Protein 4AY9 (pdb70)

Foldseek 3Di:
DPWFAWWWDFDPPQQDVVRTAIFTDTDDDKDKDFDDVVVQVVDPDDDRMDIGAWHKHAPDWDWDAGDPGDTDTRGDTIDTHDDDPPDD/DDKDKDKDKAWAEDPVQLGTDIDIAIFIDDDDDADDDPDPDVVDDDDFWDKGAPDKDKDKDWACHDVPDHIDIDIDIGGDHIDTGDDDPVPDDDDDDDCDRHDYPRD/DPDWFAFWWDFDPPQQDVVRTAIFTDTDDDKDKDFDDVVVQVVDPDDDGMDIGAWHKHAPDWDWDADDDGDTDTRGDTIDTHDDDPPDD/DFKDKDKDKAWAEDPVQLGTDIDIAIFIDDDDDADDDPDDDVVDDDDFWDKGAPDKDKDKDWACHDVPDHIDMDIDIGGDHIDTGDDDPVPDDDDDDDCDRHDYPRD/DDKFAFWWDFDPPQQDVVRTAIFTDIDWDKDKDFDDVVVQVVDPDDDGMDIGAWHKHAPDWDWDADDDGDTDTRGDTIDTHDDDPPDD/DDKDKDKDKAWAEDPVQLGIDIDIAIFIDDDDDADDDPDPDVVDDDDFWDKGAPDKDKDKDWACHDVPDHIDMDIDIGGDHIDTGDDDPVPDDDDDDDCDRHDYPRD/DDDDAWDDDPLETEHEAAVPQAQDPPRDLQRQEYAYYHYQYQEHDACNNARNQNYAEYHYEQHANHAEYDANPPDNHQRYQYYEAYAHANHADYPLRRAAAHQRHAEHYHANYQHQADHQQQHHAYADEHEYAHAHHANDAEQDACRCANNYPDAYEEHNDHYQHQYYDANSQANHAYQEYAHDHNANHAEDPLRNQPNYADHQYYEHANYQHQEDHQDNQCNHAEYEHDNNPNPDDYDQCVSNQNHQEYEHHDQVVVVSQVPDWDDDDFDDPPQVPVVPDDTPGRHDITRHYPPHQPPPGHDPDD/DDDDAWGDDPLATEHEAAVPQAQDPPRDLLRAEYAYYHYQHQEHDACNNARNQNYAEYHYEQHANHAEYDANPPDNHQRYQYYHAYHHANHADYDLRRAAAHQRHAEYAHEQYQHQADHQQQHHAYADEHEYHYALHANDAEQDACRCANNYPDAYEEENDHYCHQYYDANSQANHEYQYYAHDHNANHAEDDLRNQPNYADPQEYHHANYQHQEDHQDNQCNHQEYEHDNNPNPDDYDQCVSNVRHQEYEHHDQLVVQSQLPDDHDDPPDDDDPPPCVDDDGDPPPDDGRHYPPHPPPDDDHPHD/DDDDAWGDDPLATEHEAAVPAAQDPPRDLLRAEYAYYHYQYQEHDACNNARNQNYAEYHYEQHANHAEYDANPPDNHQRYQYYHAYAHANHADYDLRRAAAHQRHAEYAHANYQHQEDHQQQHHAYADEHEYAYAHHANDAEQDACRCANNYPDAYEEHNDHYQHQYYDANSQANHEYQEYAHDHNANHAEDPLRNQPNYADPQYYHHANYQHQEDHQDNQCNHQEYEYDNNPNPDDYDQCVSNVRHQEYEHHDQLVVVSQVPDLDDDDPPDFADDDPVDDDDDGPPDGTRHYPPHCPPPDHNNDD

Nearest PDB structures (foldseek):
  4ay9-assembly3_X  TM=1.003E+00  e=2.816E-51  Homo sapiens
  4mqw-assembly1_X  TM=9.784E-01  e=7.085E-40  Homo sapiens
  4mqw-assembly2_Y  TM=9.881E-01  e=4.574E-39  Homo sapiens
  4mqw-assembly3_Z  TM=9.833E-01  e=6.228E-38  Homo sapiens
  8i2g-assembly1_R  TM=9.688E-01  e=1.527E-35  Homo sapiens

Sequence (1504 aa):
QDCPECTLQENPLFSQPGAPILQCMGCCFSRAYPTPLRSKKTMLVQKNVTSESTCCVAKSYNRVTVMGGFKVENHTACHCSTCYYHKSNSCELTNITIAIEKEECRFCISINTTWCAGYCYTRDLVYKDPARPKIQKTCTFKELVYETVRVPGCAHHADSLYTYPVATQCHCGKCDSDSTDCTVRGLGPSYCSFGVQDCPECTLQENPLFSQPGAPILQCMGCCFSRAYPTPLRSKKTMLVQKNVTSESTCCVAKSYNRVTVMGGFKVENHTACHCSTCYYHKSNSCELTNITIAIEKEECRFCISINTTWCAGYCYTRDLVYKDPARPKIQKTCTFKELVYETVRVPGCAHHADSLYTYPVATQCHCGKCDSDSTDCTVRGLGPSYCSFGQDCPECTLQENPLFSQPGAPILQCMGCCFSRAYPTPLRSKKTMLVQKNVTSESTCCVAKSYNRVTVMGGFKVENHTACHCSTCYYHKSNSCELTNITIAIEKEECRFCISINTTWCAGYCYTRDLVYKDPARPKIQKTCTFKELVYETVRVPGCAHHADSLYTYPVATQCHCGKCDSDSTDCTVRGLGPSYCSFGCHHRICHCSNRVFLCQESKVTEIPSDLPRNAIELRFVLTKLRVIQKGAFSGFGDLEKIEISQNDVLEVIEADVFSNLPKLHEIRIEKANNLLYINPEAFQNLPNLQYLLISNTGIKHLPDVHKIHSLQKVLLDIQDNINIHTIERNSFVGLSFESVILWLNKNGIQEIHNSAFNGTQLDELNLSDNNNLEELPNDVFHGASGPVILDISRTRIHSLPSYGLENLKKLRARSTYNLKKLPTLEKLVALMEASLTYPSHCCAFANWRRQISELHPICNKSTEFDDLCNEVVDVTCSPKPDAFNPCEDICHHRICHCSNRVFLCQESKVTEIPSDLPRNAIELRFVLTKLRVIQKGAFSGFGDLEKIEISQNDVLEVIEADVFSNLPKLHEIRIEKANNLLYINPEAFQNLPNLQYLLISNTGIKHLPDVHKIHSLQKVLLDIQDNINIHTIERNSFVGLSFESVILWLNKNGIQEIHNSAFNGTQLDELNLSDNNNLEELPNDVFHGASGPVILDISRTRIHSLPSYGLENLKKLRARSTYNLKKLPTLEKLVALMEASLTYPSHCCAFANWRRQISELHPICNKSTEFDDLCNEVVDVTCSPKPDAFNPCEDICHHRICHCSNRVFLCQESKVTEIPSDLPRNAIELRFVLTKLRVIQKGAFSGFGDLEKIEISQNDVLEVIEADVFSNLPKLHEIRIEKANNLLYINPEAFQNLPNLQYLLISNTGIKHLPDVHKIHSLQKVLLDIQDNINIHTIERNSFVGLSFESVILWLNKNGIQEIHNSAFNGTQLDELNLSDNNNLEELPNDVFHGASGPVILDISRTRIHSLPSYGLENLKKLRARSTYNLKKLPTLEKLVALMEASLTYPSHCCAFANWRRQISELHPICNKSTEFDDLCNEVVDVTCSPKPDAFNPCEDI

InterPro domains:
  IPR000476 Glycoprotein hormone alpha chain [PF00236] (28-115)
  IPR000476 Glycoprotein hormone alpha chain [PR00274] (30-44)
  IPR000476 Glycoprotein hormone alpha chain [PR00274] (50-69)
  IPR000476 Glycoprotein hormone alpha chain [PR00274] (70-87)
  IPR000476 Glycoprotein hormone alpha chain [PR00274] (99-115)
  IPR000476 Glycoprotein hormone alpha chain [PS00779] (52-64)
  IPR000476 Glycoprotein hormone alpha chain [PS00780] (102-115)
  IPR000476 Glycoprotein hormone alpha chain [PS50277] (31-116)
  IPR000476 Glycoprotein hormone alpha chain [PTHR11509] (1-116)
  IPR000476 Glycoprotein hormone alpha chain [SM00067] (30-116)
  IPR029034 Cystine-knot cytokine [G3DSA:2.10.90.10] (25-116)
  IPR029034 Cystine-knot cytokine [SSF57501] (30-113)

B-factor: mean 66.13, std 29.58, range [9.87, 187.33]

CATH classification: 2.10.90.10

Secondary structure (DSSP, 8-state):
---PBSEEEE-TTT-BTTB--EEEEEEEEEEEEEPPHHHHTT-SS--SEEEE--EEEEEEEEEEEETTTEEEEEEEEEEEE--SS-B-/--EEEEEEEEEEEEGGGTEEEEEEEEEEEEEEEEE--SS--TT------EEEEEEEEEEEEEE---TTS--EEEEEEEEEEEEEE-B-TTTEEEES--S-TT--TT-/----PBSEEEE-TTT-BTTB--EEEEEEEEEEEEEPPHHHHTT-SS--SEEEE--EEEEEEEEEEEETTTEEEEEEEEEEEE--SS-B-/---EEEEEEEEEEEGGGTEEEEEEEEEEEEEEEEE--SS--TTS-----EEEEEEEEEEEEEE---TTS--EEEEEEEEEEEEEE-B-TTTEEEES--S-TT--TT-/---PBSEEEE-SSS-BTTB--EEEEEEEEEEEEEPPHHHHTT-SS--SEEEE--EEEEEEEEEEEETTTEEEEEEEEEEEE--SS-B-/-EEEEEEEEEEEEETTTTEEEEEEEEEEEEEEEEE--SS--TT------EEEEEEEEEEEEEE---TTS--EEEEEEEEEEEEEE-B-TTTEEEES--S-TT--TT-/---SSSEEETTEEEEESTT--S--TT--TT-SEEEEES---SEE-TTSSTT-TT--EEEEE--TT--EE-TTSB-S-TT--EEEEEEETT--EE-TTSB---TT--EEEEEEE--SSPPP-TT--BSS-EEEEEES-TT--EE-TTSSTTSBSS-EEEE--SS---EE-TTSSTTEEEEEEE-TT-TT-----TTTTTTEE--SEEE-TTS------SSS-TT--EEE-TT-TT------TTT--S--EEE-S-HHHHHHHHHS-------TTTTT--------S----SPEEES-S-SS------/---SSSEEETTEEEEESTT--S--TT--TT-SEEEEES---SEE-TTTTTT-TT--EEEEE--TT--EE-TTSB-S-TT--EEEEEEETT--EE-TTSB---TT--EEEEEEE--SS----TT--BSS-EEEEEES-TT--EE-TTSSTTSBSS-EEEE--SS---EE-TTTTTTEEEEEEE-TT-TT-----TTTTTTEE--SEEE-TTS------SSS-TT--EEE-TT-TT------TTT--S--EEE-S-HHHHHHHHH-----S---S-----------S----S-EEES---SS--SS--/---SSSEEETTEEEEESSS--S--TT--TT-SEEEEES---SEE-TTTTTT-TT--EEEEE--TT--EE-TTSB-S-TT--EEEEEEETT--EE-TTSB---TT--EEEEEEE--SSPPP-TT--BSS-EEEEEES-TT--EE-TTSSTTSBSS-EEEE--SS---EE-TTSSTTEEEEEEE-TT-TT-----TTTTTTEE--SEEE-TTS------SSS-TT--EEE-TT-TT------TTT--S--EEE-S-HHHHHHHHH----SS-S-------------S----SPEEES-TTSS--S---

Radius of gyration: 36.09 Å; Cα contacts (8 Å, |Δi|>4): 4273; chains: 9; bounding box: 82×98×107 Å

Structure (mmCIF, N/CA/C/O backbone):
data_4AY9
#
_entry.id   4AY9
#
_cell.length_a   70.716
_cell.length_b   95.478
_cell.length_c   95.675
_cell.angle_alpha   60.30
_cell.angle_beta   80.02
_cell.angle_gamma   75.35
#
_symmetry.space_group_name_H-M   'P 1'
#
loop_
_entity.id
_entity.type
_entity.pdbx_description
1 polymer 'GLYCOPROTEIN HORMONES, ALPHA POLYPEPTIDE'
2 polymer 'FOLLITROPIN SUBUNIT BETA'
3 polymer 'FOLLICLE-STIMULATING HORMONE RECEPTOR'
4 non-polymer 2-acetamido-2-deoxy-beta-D-glucopyranose
5 water water
#
loop_
_atom_site.group_PDB
_atom_site.id
_atom_site.type_symbol
_atom_site.label_atom_id
_atom_site.label_alt_id
_atom_site.label_comp_id
_atom_site.label_asym_id
_atom_site.label_entity_id
_atom_site.label_seq_id
_atom_site.pdbx_PDB_ins_code
_atom_site.Cartn_x
_atom_site.Cartn_y
_atom_site.Cartn_z
_atom_site.occupancy
_atom_site.B_iso_or_equiv
_atom_site.auth_seq_id
_atom_site.auth_comp_id
_atom_site.auth_asym_id
_atom_site.auth_atom_id
_atom_site.pdbx_PDB_model_num
ATOM 1 N N . GLN A 1 5 ? 9.081 -3.163 17.700 1.00 99.41 5 GLN A N 1
ATOM 2 C CA . GLN A 1 5 ? 10.557 -3.181 17.911 1.00 98.90 5 GLN A CA 1
ATOM 3 C C . GLN A 1 5 ? 11.215 -3.951 16.771 1.00 96.66 5 GLN A C 1
ATOM 4 O O . GLN A 1 5 ? 12.229 -3.520 16.220 1.00 96.66 5 GLN A O 1
ATOM 10 N N . ASP A 1 6 ? 10.631 -5.091 16.422 1.00 93.50 6 ASP A N 1
ATOM 11 C CA . ASP A 1 6 ? 10.919 -5.724 15.151 1.00 90.65 6 ASP A CA 1
ATOM 12 C C . ASP A 1 6 ? 10.469 -4.726 14.089 1.00 86.79 6 ASP A C 1
ATOM 13 O O . ASP A 1 6 ? 9.279 -4.422 13.994 1.00 86.75 6 ASP A O 1
ATOM 18 N N . CYS A 1 7 ? 11.403 -4.195 13.305 1.00 81.67 7 CYS A N 1
ATOM 19 C CA . CYS A 1 7 ? 11.045 -3.282 12.219 1.00 77.10 7 CYS A CA 1
ATOM 20 C C . CYS A 1 7 ? 11.152 -4.041 10.902 1.00 74.36 7 CYS A C 1
ATOM 21 O O . CYS A 1 7 ? 12.241 -4.182 10.349 1.00 74.07 7 CYS A O 1
ATOM 24 N N . PRO A 1 8 ? 10.012 -4.521 10.388 1.00 70.72 8 PRO A N 1
ATOM 25 C CA . PRO A 1 8 ? 10.004 -5.411 9.228 1.00 68.48 8 PRO A CA 1
ATOM 26 C C . PRO A 1 8 ? 10.742 -4.797 8.050 1.00 66.14 8 PRO A C 1
ATOM 27 O O . PRO A 1 8 ? 10.642 -3.597 7.824 1.00 65.90 8 PRO A O 1
ATOM 31 N N . GLU A 1 9 ? 11.476 -5.611 7.303 1.00 63.46 9 GLU A N 1
ATOM 32 C CA . GLU A 1 9 ? 12.218 -5.102 6.166 1.00 61.50 9 GLU A CA 1
ATOM 33 C C . GLU A 1 9 ? 11.277 -4.552 5.103 1.00 59.24 9 GLU A C 1
ATOM 34 O O . GLU A 1 9 ? 10.135 -4.982 4.973 1.00 58.99 9 GLU A O 1
ATOM 40 N N . CYS A 1 10 ? 11.780 -3.578 4.357 1.00 56.72 10 CYS A N 1
ATOM 41 C CA . CYS A 1 10 ? 11.055 -2.965 3.257 1.00 54.55 10 CYS A CA 1
ATOM 42 C C . CYS A 1 10 ? 10.689 -4.049 2.252 1.00 53.74 10 CYS A C 1
ATOM 43 O O . CYS A 1 10 ? 11.560 -4.793 1.791 1.00 53.33 10 CYS A O 1
ATOM 46 N N . THR A 1 11 ? 9.404 -4.144 1.919 1.00 52.68 11 THR A N 1
ATOM 47 C CA . THR A 1 11 ? 8.928 -5.243 1.092 1.00 52.14 11 THR A CA 1
ATOM 48 C C . THR A 1 11 ? 7.523 -4.987 0.540 1.00 51.57 11 THR A C 1
ATOM 49 O O . THR A 1 11 ? 6.804 -4.113 1.025 1.00 51.37 11 THR A O 1
ATOM 53 N N . LEU A 1 12 ? 7.149 -5.758 -0.478 1.00 50.98 12 LEU A N 1
ATOM 54 C CA . LEU A 1 12 ? 5.871 -5.592 -1.164 1.00 50.72 12 LEU A CA 1
ATOM 55 C C . LEU A 1 12 ? 4.705 -6.018 -0.293 1.00 51.58 12 LEU A C 1
ATOM 56 O O . LEU A 1 12 ? 4.778 -7.037 0.382 1.00 51.64 12 LEU A O 1
ATOM 61 N N . GLN A 1 13 ? 3.618 -5.257 -0.316 1.00 52.85 13 GLN A N 1
ATOM 62 C CA . GLN A 1 13 ? 2.441 -5.653 0.436 1.00 54.35 13 GLN A CA 1
ATOM 63 C C . GLN A 1 13 ? 1.162 -5.092 -0.143 1.00 56.19 13 GLN A C 1
ATOM 64 O O . GLN A 1 13 ? 1.159 -4.493 -1.214 1.00 56.17 13 GLN A O 1
ATOM 70 N N . GLU A 1 14 ? 0.069 -5.293 0.578 1.00 58.81 14 GLU A N 1
ATOM 71 C CA . GLU A 1 14 ? -1.247 -5.170 -0.020 1.00 61.03 14 GLU A CA 1
ATOM 72 C C . GLU A 1 14 ? -1.963 -3.908 0.425 1.00 62.56 14 GLU A C 1
ATOM 73 O O . GLU A 1 14 ? -2.269 -3.732 1.603 1.00 62.72 14 GLU A O 1
ATOM 79 N N . ASN A 1 15 ? -2.234 -3.035 -0.537 1.00 64.50 15 ASN A N 1
ATOM 80 C CA . ASN A 1 15 ? -2.867 -1.754 -0.258 1.00 66.02 15 ASN A CA 1
ATOM 81 C C . ASN A 1 15 ? -4.325 -1.930 0.152 1.00 67.51 15 ASN A C 1
ATOM 82 O O . ASN A 1 15 ? -5.148 -2.381 -0.641 1.00 67.58 15 ASN A O 1
ATOM 87 N N . PRO A 1 16 ? -4.651 -1.567 1.399 1.00 69.41 16 PRO A N 1
ATOM 88 C CA . PRO A 1 16 ? -6.003 -1.797 1.899 1.00 70.47 16 PRO A CA 1
ATOM 89 C C . PRO A 1 16 ? -7.074 -1.105 1.061 1.00 71.38 16 PRO A C 1
ATOM 90 O O . PRO A 1 16 ? -8.082 -1.724 0.729 1.00 71.58 16 PRO A O 1
ATOM 94 N N . LEU A 1 17 ? -6.872 0.157 0.707 1.00 72.34 17 LEU A N 1
ATOM 95 C CA . LEU A 1 17 ? -7.824 0.813 -0.175 1.00 73.05 17 LEU A CA 1
ATOM 96 C C . LEU A 1 17 ? -7.881 0.073 -1.500 1.00 73.37 17 LEU A C 1
ATOM 97 O O . LEU A 1 17 ? -8.366 -1.062 -1.589 1.00 73.70 17 LEU A O 1
ATOM 102 N N . PHE A 1 18 ? -7.349 0.735 -2.515 1.00 73.66 18 PHE A N 1
ATOM 103 C CA . PHE A 1 18 ? -7.364 0.296 -3.906 1.00 73.96 18 PHE A CA 1
ATOM 104 C C . PHE A 1 18 ? -7.419 -1.202 -4.234 1.00 74.87 18 PHE A C 1
ATOM 105 O O . PHE A 1 18 ? -7.616 -1.567 -5.391 1.00 74.83 18 PHE A O 1
ATOM 113 N N . SER A 1 19 ? -7.247 -2.066 -3.242 1.00 76.14 19 SER A N 1
ATOM 114 C CA . SER A 1 19 ? -7.238 -3.508 -3.491 1.00 77.16 19 SER A CA 1
ATOM 115 C C . SER A 1 19 ? -8.637 -4.110 -3.595 1.00 78.35 19 SER A C 1
ATOM 116 O O . SER A 1 19 ? -9.548 -3.729 -2.860 1.00 78.45 19 SER A O 1
ATOM 119 N N . GLN A 1 20 ? -8.795 -5.047 -4.526 1.00 79.74 20 GLN A N 1
ATOM 120 C CA . GLN A 1 20 ? -10.000 -5.861 -4.619 1.00 80.82 20 GLN A CA 1
ATOM 121 C C . GLN A 1 20 ? -9.597 -7.331 -4.656 1.00 81.23 20 GLN A C 1
ATOM 122 O O . GLN A 1 20 ? -8.474 -7.661 -5.035 1.00 81.32 20 GLN A O 1
ATOM 128 N N . PRO A 1 21 ? -10.512 -8.222 -4.258 1.00 81.56 21 PRO A N 1
ATOM 129 C CA . PRO A 1 21 ? -10.254 -9.651 -4.361 1.00 81.19 21 PRO A CA 1
ATOM 130 C C . PRO A 1 21 ? -9.919 -10.049 -5.792 1.00 80.20 21 PRO A C 1
ATOM 131 O O . PRO A 1 21 ? -10.649 -9.698 -6.716 1.00 80.13 21 PRO A O 1
ATOM 135 N N . GLY A 1 22 ? -8.818 -10.768 -5.972 1.00 78.77 22 GLY A N 1
ATOM 136 C CA . GLY A 1 22 ? -8.401 -11.198 -7.301 1.00 77.52 22 GLY A CA 1
ATOM 137 C C . GLY A 1 22 ? -7.666 -10.101 -8.042 1.00 76.06 22 GLY A C 1
ATOM 138 O O . GLY A 1 22 ? -6.993 -10.356 -9.040 1.00 75.99 22 GLY A O 1
ATOM 139 N N . ALA A 1 23 ? -7.797 -8.872 -7.551 1.00 73.99 23 ALA A N 1
ATOM 140 C CA . ALA A 1 23 ? -7.079 -7.738 -8.119 1.00 72.12 23 ALA A CA 1
ATOM 141 C C . ALA A 1 23 ? -6.532 -6.849 -7.010 1.00 70.00 23 ALA A C 1
ATOM 142 O O . ALA A 1 23 ? -7.024 -5.741 -6.787 1.00 69.89 23 ALA A O 1
ATOM 144 N N . PRO A 1 24 ? -5.502 -7.335 -6.307 1.00 67.14 24 PRO A N 1
ATOM 145 C CA . PRO A 1 24 ? -4.873 -6.511 -5.296 1.00 65.15 24 PRO A CA 1
ATOM 146 C C . PRO A 1 24 ? -3.929 -5.516 -5.962 1.00 62.82 24 PRO A C 1
ATOM 147 O O . PRO A 1 24 ? -3.553 -5.710 -7.121 1.00 62.47 24 PRO A O 1
ATOM 151 N N . ILE A 1 25 ? -3.548 -4.455 -5.259 1.00 60.00 25 ILE A N 1
ATOM 152 C CA . ILE A 1 25 ? -2.424 -3.659 -5.730 1.00 57.71 25 ILE A CA 1
ATOM 153 C C . ILE A 1 25 ? -1.323 -3.619 -4.694 1.00 55.45 25 ILE A C 1
ATOM 154 O O . ILE A 1 25 ? -1.563 -3.375 -3.510 1.00 55.13 25 ILE A O 1
ATOM 159 N N . LEU A 1 26 ? -0.108 -3.866 -5.167 1.00 52.87 26 LEU A N 1
ATOM 160 C CA . LEU A 1 26 ? 1.042 -4.033 -4.296 1.00 50.97 26 LEU A CA 1
ATOM 161 C C . LEU A 1 26 ? 1.832 -2.734 -4.109 1.00 49.69 26 LEU A C 1
ATOM 162 O O . LEU A 1 26 ? 2.078 -1.989 -5.056 1.00 49.10 26 LEU A O 1
ATOM 167 N N . GLN A 1 27 ? 2.238 -2.502 -2.866 1.00 48.42 27 GLN A N 1
ATOM 168 C CA . GLN A 1 27 ? 2.894 -1.278 -2.448 1.00 47.53 27 GLN A CA 1
ATOM 169 C C . GLN A 1 27 ? 4.135 -1.573 -1.608 1.00 47.18 27 GLN A C 1
ATOM 170 O O . GLN A 1 27 ? 4.079 -2.335 -0.648 1.00 47.03 27 GLN A O 1
ATOM 176 N N . CYS A 1 28 ? 5.263 -0.976 -1.967 1.00 47.11 28 CYS A N 1
ATOM 177 C CA . CYS A 1 28 ? 6.449 -1.057 -1.121 1.00 47.27 28 CYS A CA 1
ATOM 178 C C . CYS A 1 28 ? 6.192 -0.420 0.243 1.00 47.10 28 CYS A C 1
ATOM 179 O O . CYS A 1 28 ? 5.670 0.691 0.334 1.00 46.59 28 CYS A O 1
ATOM 182 N N . MET A 1 29 ? 6.549 -1.131 1.305 1.00 47.10 29 MET A N 1
ATOM 183 C CA . MET A 1 29 ? 6.512 -0.550 2.635 1.00 47.07 29 MET A CA 1
ATOM 184 C C . MET A 1 29 ? 7.313 -1.420 3.590 1.00 46.96 29 MET A C 1
ATOM 185 O O . MET A 1 29 ? 7.476 -2.615 3.357 1.00 47.08 29 MET A O 1
ATOM 190 N N . GLY A 1 30 ? 7.817 -0.816 4.661 1.00 46.88 30 GLY A N 1
ATOM 191 C CA . GLY A 1 30 ? 8.801 -1.481 5.503 1.00 46.77 30 GLY A CA 1
ATOM 192 C C . GLY A 1 30 ? 9.769 -0.525 6.173 1.00 46.99 30 GLY A C 1
ATOM 193 O O . GLY A 1 30 ? 9.451 0.642 6.417 1.00 47.03 30 GLY A O 1
ATOM 194 N N . CYS A 1 31 ? 10.960 -1.024 6.466 1.00 47.19 31 CYS A N 1
ATOM 195 C CA . CYS A 1 31 ? 11.912 -0.284 7.256 1.00 48.06 31 CYS A CA 1
ATOM 196 C C . CYS A 1 31 ? 13.252 -0.286 6.558 1.00 47.31 31 CYS A C 1
ATOM 197 O O . CYS A 1 31 ? 13.600 -1.238 5.859 1.00 47.33 31 CYS A O 1
ATOM 200 N N . CYS A 1 32 ? 14.004 0.791 6.761 1.00 46.72 32 CYS A N 1
ATOM 201 C CA . CYS A 1 32 ? 15.311 0.946 6.157 1.00 46.21 32 CYS A CA 1
ATOM 202 C C . CYS A 1 32 ? 16.222 1.625 7.163 1.00 45.97 32 CYS A C 1
ATOM 203 O O . CYS A 1 32 ? 15.751 2.344 8.037 1.00 45.80 32 CYS A O 1
ATOM 206 N N . PHE A 1 33 ? 17.524 1.403 7.023 1.00 45.80 33 PHE A N 1
ATOM 207 C CA . PHE A 1 33 ? 18.502 1.950 7.947 1.00 45.72 33 PHE A CA 1
ATOM 208 C C . PHE A 1 33 ? 18.822 3.413 7.674 1.00 45.56 33 PHE A C 1
ATOM 209 O O . PHE A 1 33 ? 19.049 3.813 6.526 1.00 45.69 33 PHE A O 1
ATOM 217 N N . SER A 1 34 ? 18.869 4.196 8.746 1.00 45.22 34 SER A N 1
ATOM 218 C CA . SER A 1 34 ? 19.235 5.610 8.677 1.00 44.98 34 SER A CA 1
ATOM 219 C C . SER A 1 34 ? 19.927 6.013 9.969 1.00 44.53 34 SER A C 1
ATOM 220 O O . SER A 1 34 ? 19.621 5.478 11.038 1.00 45.18 34 SER A O 1
ATOM 223 N N . ARG A 1 35 ? 20.839 6.973 9.883 1.00 43.61 35 ARG A N 1
ATOM 224 C CA . ARG A 1 35 ? 21.605 7.383 11.052 1.00 42.76 35 ARG A CA 1
ATOM 225 C C . ARG A 1 35 ? 22.014 8.854 11.000 1.00 42.58 35 ARG A C 1
ATOM 226 O O . ARG A 1 35 ? 21.825 9.535 9.982 1.00 42.28 35 ARG A O 1
ATOM 234 N N . ALA A 1 36 ? 22.574 9.335 12.110 1.00 42.32 36 ALA A N 1
ATOM 235 C CA . ALA A 1 36 ? 23.076 10.702 12.194 1.00 42.24 36 ALA A CA 1
ATOM 236 C C . ALA A 1 36 ? 24.355 10.755 13.012 1.00 42.26 36 ALA A C 1
ATOM 237 O O . ALA A 1 36 ? 24.582 9.919 13.877 1.00 42.57 36 ALA A O 1
ATOM 239 N N . TYR A 1 37 ? 25.192 11.743 12.728 1.00 42.53 37 TYR A N 1
ATOM 240 C CA . TYR A 1 37 ? 26.471 11.879 13.401 1.00 42.76 37 TYR A CA 1
ATOM 241 C C . TYR A 1 37 ? 27.076 13.235 13.058 1.00 42.87 37 TYR A C 1
ATOM 242 O O . TYR A 1 37 ? 26.689 13.855 12.075 1.00 43.16 37 TYR A O 1
ATOM 251 N N . PRO A 1 38 ? 28.024 13.710 13.872 1.00 42.92 38 PRO A N 1
ATOM 252 C CA . PRO A 1 38 ? 28.568 15.028 13.587 1.00 42.91 38 PRO A CA 1
ATOM 253 C C . PRO A 1 38 ? 29.289 15.094 12.249 1.00 43.29 38 PRO A C 1
ATOM 254 O O . PRO A 1 38 ? 30.057 14.199 11.905 1.00 43.04 38 PRO A O 1
ATOM 258 N N . THR A 1 39 ? 29.032 16.167 11.512 1.00 44.12 39 THR A N 1
ATOM 259 C CA . THR A 1 39 ? 29.666 16.410 10.230 1.00 44.85 39 THR A CA 1
ATOM 260 C C . THR A 1 39 ? 31.169 16.521 10.404 1.00 46.30 39 THR A C 1
ATOM 261 O O . THR A 1 39 ? 31.647 17.396 11.116 1.00 46.16 39 THR A O 1
ATOM 265 N N . PRO A 1 40 ? 31.926 15.636 9.744 1.00 48.22 40 PRO A N 1
ATOM 266 C CA . PRO A 1 40 ? 33.379 15.689 9.847 1.00 49.63 40 PRO A CA 1
ATOM 267 C C . PRO A 1 40 ? 33.902 16.986 9.242 1.00 51.30 40 PRO A C 1
ATOM 268 O O . PRO A 1 40 ? 33.289 17.517 8.321 1.00 51.56 40 PRO A O 1
ATOM 272 N N . LEU A 1 41 ? 35.012 17.507 9.750 1.00 53.15 41 LEU A N 1
ATOM 273 C CA . LEU A 1 41 ? 35.507 18.787 9.260 1.00 54.70 41 LEU A CA 1
ATOM 274 C C . LEU A 1 41 ? 35.689 18.783 7.752 1.00 54.91 41 LEU A C 1
ATOM 275 O O . LEU A 1 41 ? 35.278 19.716 7.066 1.00 54.91 41 LEU A O 1
ATOM 280 N N . ARG A 1 42 ? 36.305 17.725 7.241 1.00 55.26 42 ARG A N 1
ATOM 281 C CA . ARG A 1 42 ? 36.614 17.640 5.823 1.00 55.35 42 ARG A CA 1
ATOM 282 C C . ARG A 1 42 ? 35.374 17.958 4.993 1.00 54.86 42 ARG A C 1
ATOM 283 O O . ARG A 1 42 ? 35.470 18.554 3.924 1.00 54.74 42 ARG A O 1
ATOM 291 N N . SER A 1 43 ? 34.206 17.576 5.491 1.00 54.39 43 SER A N 1
ATOM 292 C CA . SER A 1 43 ? 32.967 17.896 4.795 1.00 54.09 43 SER A CA 1
ATOM 293 C C . SER A 1 43 ? 32.637 19.368 4.962 1.00 54.06 43 SER A C 1
ATOM 294 O O . SER A 1 43 ? 32.198 20.021 4.021 1.00 54.04 43 SER A O 1
ATOM 297 N N . LYS A 1 44 ? 32.856 19.893 6.164 1.00 54.24 44 LYS A N 1
ATOM 298 C CA . LYS A 1 44 ? 32.542 21.291 6.447 1.00 54.24 44 LYS A CA 1
ATOM 299 C C . LYS A 1 44 ? 33.288 22.229 5.500 1.00 54.64 44 LYS A C 1
ATOM 300 O O . LYS A 1 44 ? 32.788 23.300 5.165 1.00 54.53 44 LYS A O 1
ATOM 306 N N . LYS A 1 45 ? 34.480 21.820 5.073 1.00 55.18 45 LYS A N 1
ATOM 307 C CA . LYS A 1 45 ? 35.252 22.576 4.091 1.00 55.77 45 LYS A CA 1
ATOM 308 C C . LYS A 1 45 ? 34.471 22.784 2.798 1.00 55.21 45 LYS A C 1
ATOM 309 O O . LYS A 1 45 ? 34.653 23.787 2.112 1.00 55.23 45 LYS A O 1
ATOM 315 N N . THR A 1 46 ? 33.613 21.827 2.459 1.00 54.57 46 THR A N 1
ATOM 316 C CA . THR A 1 46 ? 32.926 21.838 1.172 1.00 53.85 46 THR A CA 1
ATOM 317 C C . THR A 1 46 ? 31.546 22.480 1.226 1.00 53.27 46 THR A C 1
ATOM 318 O O . THR A 1 46 ? 30.872 22.572 0.206 1.00 53.12 46 THR A O 1
ATOM 322 N N . MET A 1 47 ? 31.116 22.922 2.403 1.00 52.64 47 MET A N 1
ATOM 323 C CA . MET A 1 47 ? 29.763 23.464 2.544 1.00 52.06 47 MET A CA 1
ATOM 324 C C . MET A 1 47 ? 29.770 24.980 2.657 1.00 51.16 47 MET A C 1
ATOM 325 O O . MET A 1 47 ? 30.468 25.545 3.488 1.00 51.14 47 MET A O 1
ATOM 330 N N . LEU A 1 48 ? 28.983 25.637 1.816 1.00 50.14 48 LEU A N 1
ATOM 331 C CA . LEU A 1 48 ? 28.828 27.076 1.908 1.00 49.32 48 LEU A CA 1
ATOM 332 C C . LEU A 1 48 ? 27.903 27.421 3.060 1.00 48.06 48 LEU A C 1
ATOM 333 O O . LEU A 1 48 ? 28.034 28.474 3.670 1.00 48.03 48 LEU A O 1
ATOM 338 N N . VAL A 1 49 ? 26.963 26.531 3.349 1.00 46.65 49 VAL A N 1
ATOM 339 C CA . VAL A 1 49 ? 26.069 26.706 4.481 1.00 45.56 49 VAL A CA 1
ATOM 340 C C . VAL A 1 49 ? 26.353 25.614 5.492 1.00 44.90 49 VAL A C 1
ATOM 341 O O . VAL A 1 49 ? 26.050 24.458 5.244 1.00 45.07 49 VAL A O 1
ATOM 345 N N . GLN A 1 50 ? 26.936 25.975 6.627 1.00 44.26 50 GLN A N 1
ATOM 346 C CA . GLN A 1 50 ? 27.418 24.976 7.576 1.00 43.74 50 GLN A CA 1
ATOM 347 C C . GLN A 1 50 ? 26.278 24.205 8.232 1.00 42.78 50 GLN A C 1
ATOM 348 O O . GLN A 1 50 ? 25.266 24.774 8.643 1.00 42.49 50 GLN A O 1
ATOM 354 N N . LYS A 1 51 ? 26.459 22.891 8.279 1.00 41.87 51 LYS A N 1
ATOM 355 C CA . LYS A 1 51 ? 25.585 21.985 8.992 1.00 41.30 51 LYS A CA 1
ATOM 356 C C . LYS A 1 51 ? 26.496 21.060 9.795 1.00 40.90 51 LYS A C 1
ATOM 357 O O . LYS A 1 51 ? 27.263 20.278 9.221 1.00 40.68 51 LYS A O 1
ATOM 363 N N . ASN A 1 52 ? 26.428 21.159 11.120 1.00 40.57 52 ASN A N 1
ATOM 364 C CA . ASN A 1 52 ? 27.302 20.383 12.003 1.00 40.06 52 ASN A CA 1
ATOM 365 C C . ASN A 1 52 ? 26.814 18.968 12.231 1.00 40.59 52 ASN A C 1
ATOM 366 O O . ASN A 1 52 ? 27.545 18.130 12.762 1.00 40.74 52 ASN A O 1
ATOM 371 N N . VAL A 1 53 ? 25.561 18.719 11.877 1.00 40.97 53 VAL A N 1
ATOM 372 C CA . VAL A 1 53 ? 25.021 17.380 11.951 1.00 41.12 53 VAL A CA 1
ATOM 373 C C . VAL A 1 53 ? 24.810 16.853 10.537 1.00 41.32 53 VAL A C 1
ATOM 374 O O . VAL A 1 53 ? 24.250 17.541 9.678 1.00 41.34 53 VAL A O 1
ATOM 378 N N . THR A 1 54 ? 25.286 15.637 10.300 1.00 41.35 54 THR A N 1
ATOM 379 C CA . THR A 1 54 ? 25.065 14.959 9.041 1.00 41.39 54 THR A CA 1
ATOM 380 C C . THR A 1 54 ? 24.060 13.841 9.279 1.00 41.43 54 THR A C 1
ATOM 381 O O . THR A 1 54 ? 24.032 13.232 10.346 1.00 41.63 54 THR A O 1
ATOM 385 N N . SER A 1 55 ? 23.203 13.600 8.300 1.00 41.48 55 SER A N 1
ATOM 386 C CA . SER A 1 55 ? 22.213 12.547 8.419 1.00 41.64 55 SER A CA 1
ATOM 387 C C . SER A 1 55 ? 22.210 11.703 7.158 1.00 41.68 55 SER A C 1
ATOM 388 O O . SER A 1 55 ? 22.041 12.223 6.064 1.00 41.61 55 SER A O 1
ATOM 391 N N . GLU A 1 56 ? 22.424 10.404 7.319 1.00 41.94 56 GLU A N 1
ATOM 392 C CA . GLU A 1 56 ? 22.411 9.469 6.202 1.00 42.00 56 GLU A CA 1
ATOM 393 C C . GLU A 1 56 ? 21.120 8.700 6.279 1.00 41.96 56 GLU A C 1
ATOM 394 O O . GLU A 1 56 ? 20.870 8.022 7.263 1.00 41.79 56 GLU A O 1
ATOM 400 N N . SER A 1 57 ? 20.285 8.792 5.259 1.00 42.26 57 SER A N 1
ATOM 401 C CA . SER A 1 57 ? 19.052 8.030 5.306 1.00 42.58 57 SER A CA 1
ATOM 402 C C . SER A 1 57 ? 18.685 7.377 3.993 1.00 42.46 57 SER A C 1
ATOM 403 O O . SER A 1 57 ? 19.134 7.767 2.921 1.00 42.57 57 SER A O 1
ATOM 406 N N . THR A 1 58 ? 17.841 6.368 4.114 1.00 42.57 58 THR A N 1
ATOM 407 C CA . THR A 1 58 ? 17.329 5.656 2.970 1.00 42.54 58 THR A CA 1
ATOM 408 C C . THR A 1 58 ? 15.887 5.257 3.277 1.00 42.19 58 THR A C 1
ATOM 409 O O . THR A 1 58 ? 15.536 4.995 4.431 1.00 41.95 58 THR A O 1
ATOM 413 N N . CYS A 1 59 ? 15.063 5.233 2.239 1.00 41.96 59 CYS A N 1
ATOM 414 C CA . CYS A 1 59 ? 13.638 5.013 2.394 1.00 42.55 59 CYS A CA 1
ATOM 415 C C . CYS A 1 59 ? 13.143 3.818 1.568 1.00 42.74 59 CYS A C 1
ATOM 416 O O . CYS A 1 59 ? 13.811 3.373 0.621 1.00 42.81 59 CYS A O 1
ATOM 419 N N . CYS A 1 60 ? 11.968 3.304 1.929 1.00 42.71 60 CYS A N 1
ATOM 420 C CA . CYS A 1 60 ? 11.399 2.145 1.252 1.00 42.82 60 CYS A CA 1
ATOM 421 C C . CYS A 1 60 ? 10.607 2.579 0.031 1.00 42.16 60 CYS A C 1
ATOM 422 O O . CYS A 1 60 ? 9.498 3.111 0.159 1.00 42.32 60 CYS A O 1
ATOM 425 N N . VAL A 1 61 ? 11.162 2.356 -1.156 1.00 41.60 61 VAL A N 1
ATOM 426 C CA . VAL A 1 61 ? 10.484 2.786 -2.377 1.00 41.13 61 VAL A CA 1
ATOM 427 C C . VAL A 1 61 ? 10.455 1.717 -3.475 1.00 41.25 61 VAL A C 1
ATOM 428 O O . VAL A 1 61 ? 11.280 0.791 -3.495 1.00 41.00 61 VAL A O 1
ATOM 432 N N . ALA A 1 62 ? 9.491 1.871 -4.383 1.00 41.25 62 ALA A N 1
ATOM 433 C CA . ALA A 1 62 ? 9.335 0.985 -5.530 1.00 41.59 62 ALA A CA 1
ATOM 434 C C . ALA A 1 62 ? 10.530 1.035 -6.467 1.00 42.37 62 ALA A C 1
ATOM 435 O O . ALA A 1 62 ? 10.856 2.081 -7.017 1.00 42.46 62 ALA A O 1
ATOM 437 N N . LYS A 1 63 ? 11.175 -0.107 -6.660 1.00 43.65 63 LYS A N 1
ATOM 438 C CA . LYS A 1 63 ? 12.236 -0.217 -7.656 1.00 44.73 63 LYS A CA 1
ATOM 439 C C . LYS A 1 63 ? 11.646 -0.311 -9.059 1.00 44.79 63 LYS A C 1
ATOM 440 O O . LYS A 1 63 ? 12.300 0.031 -10.035 1.00 44.84 63 LYS A O 1
ATOM 446 N N . SER A 1 64 ? 10.406 -0.780 -9.147 1.00 45.26 64 SER A N 1
ATOM 447 C CA . SER A 1 64 ? 9.684 -0.839 -10.418 1.00 45.66 64 SER A CA 1
ATOM 448 C C . SER A 1 64 ? 8.195 -0.976 -10.146 1.00 46.14 64 SER A C 1
ATOM 449 O O . SER A 1 64 ? 7.798 -1.331 -9.045 1.00 45.71 64 SER A O 1
ATOM 452 N N . TYR A 1 65 ? 7.372 -0.684 -11.145 1.00 47.27 65 TYR A N 1
ATOM 453 C CA . TYR A 1 65 ? 5.927 -0.749 -10.965 1.00 48.67 65 TYR A CA 1
ATOM 454 C C . TYR A 1 65 ? 5.180 -0.733 -12.301 1.00 49.84 65 TYR A C 1
ATOM 455 O O . TYR A 1 65 ? 5.741 -0.396 -13.338 1.00 49.58 65 TYR A O 1
ATOM 464 N N . ASN A 1 66 ? 3.910 -1.112 -12.265 1.00 51.77 66 ASN A N 1
ATOM 465 C CA . ASN A 1 66 ? 3.059 -1.020 -13.438 1.00 53.65 66 ASN A CA 1
ATOM 466 C C . ASN A 1 66 ? 1.878 -0.092 -13.168 1.00 55.63 66 ASN A C 1
ATOM 467 O O . ASN A 1 66 ? 1.186 -0.229 -12.158 1.00 55.62 66 ASN A O 1
ATOM 472 N N . ARG A 1 67 ? 1.652 0.852 -14.075 1.00 58.22 67 ARG A N 1
ATOM 473 C CA . ARG A 1 67 ? 0.519 1.762 -13.962 1.00 60.47 67 ARG A CA 1
ATOM 474 C C . ARG A 1 67 ? -0.793 1.059 -14.290 1.00 61.88 67 ARG A C 1
ATOM 475 O O . ARG A 1 67 ? -0.922 0.434 -15.337 1.00 62.04 67 ARG A O 1
ATOM 483 N N . VAL A 1 68 ? -1.767 1.161 -13.394 1.00 63.82 68 VAL A N 1
ATOM 484 C CA . VAL A 1 68 ? -3.084 0.597 -13.648 1.00 65.36 68 VAL A CA 1
ATOM 485 C C . VAL A 1 68 ? -4.185 1.575 -13.275 1.00 67.17 68 VAL A C 1
ATOM 486 O O . VAL A 1 68 ? -3.960 2.529 -12.533 1.00 67.33 68 VAL A O 1
ATOM 490 N N . THR A 1 69 ? -5.378 1.332 -13.800 1.00 69.40 69 THR A N 1
ATOM 491 C CA . THR A 1 69 ? -6.547 2.107 -13.424 1.00 71.23 69 THR A CA 1
ATOM 492 C C . THR A 1 69 ? -7.546 1.196 -12.728 1.00 72.73 69 THR A C 1
ATOM 493 O O . THR A 1 69 ? -7.861 0.121 -13.225 1.00 72.93 69 THR A O 1
ATOM 497 N N . VAL A 1 70 ? -8.041 1.626 -11.575 1.00 74.68 70 VAL A N 1
ATOM 498 C CA . VAL A 1 70 ? -8.894 0.783 -10.757 1.00 76.27 70 VAL A CA 1
ATOM 499 C C . VAL A 1 70 ? -10.102 1.551 -10.222 1.00 78.17 70 VAL A C 1
ATOM 500 O O . VAL A 1 70 ? -10.227 2.755 -10.423 1.00 78.32 70 VAL A O 1
ATOM 504 N N . MET A 1 71 ? -10.994 0.826 -9.552 1.00 80.51 71 MET A N 1
ATOM 505 C CA . MET A 1 71 ? -12.052 1.416 -8.719 1.00 82.33 71 MET A CA 1
ATOM 506 C C . MET A 1 71 ? -13.025 2.373 -9.406 1.00 82.63 71 MET A C 1
ATOM 507 O O . MET A 1 71 ? -14.057 2.718 -8.830 1.00 82.84 71 MET A O 1
ATOM 512 N N . GLY A 1 72 ? -12.710 2.818 -10.615 1.00 82.84 72 GLY A N 1
ATOM 513 C CA . GLY A 1 72 ? -13.574 3.778 -11.289 1.00 82.76 72 GLY A CA 1
ATOM 514 C C . GLY A 1 72 ? -12.824 4.890 -11.992 1.00 82.32 72 GLY A C 1
ATOM 515 O O . GLY A 1 72 ? -13.433 5.836 -12.485 1.00 84.46 72 GLY A O 1
ATOM 516 N N . GLY A 1 73 ? -11.500 4.789 -12.037 1.00 81.26 73 GLY A N 1
ATOM 517 C CA . GLY A 1 73 ? -10.699 5.757 -12.781 1.00 80.06 73 GLY A CA 1
ATOM 518 C C . GLY A 1 73 ? -9.433 6.239 -12.093 1.00 78.64 73 GLY A C 1
ATOM 519 O O . GLY A 1 73 ? -8.720 7.085 -12.629 1.00 78.64 73 GLY A O 1
ATOM 520 N N . PHE A 1 74 ? -9.139 5.707 -10.912 1.00 76.62 74 PHE A N 1
ATOM 521 C CA . PHE A 1 74 ? -7.939 6.106 -10.191 1.00 74.96 74 PHE A CA 1
ATOM 522 C C . PHE A 1 74 ? -6.680 5.529 -10.821 1.00 73.25 74 PHE A C 1
ATOM 523 O O . PHE A 1 74 ? -6.509 4.317 -10.896 1.00 73.13 74 PHE A O 1
ATOM 531 N N . LYS A 1 75 ? -5.799 6.411 -11.272 1.00 71.12 75 LYS A N 1
ATOM 532 C CA . LYS A 1 75 ? -4.495 6.004 -11.752 1.00 69.56 75 LYS A CA 1
ATOM 533 C C . LYS A 1 75 ? -3.619 5.717 -10.554 1.00 66.73 75 LYS A C 1
ATOM 534 O O . LYS A 1 75 ? -3.294 6.622 -9.791 1.00 66.74 75 LYS A O 1
ATOM 540 N N . VAL A 1 76 ? -3.232 4.465 -10.375 1.00 63.30 76 VAL A N 1
ATOM 541 C CA . VAL A 1 76 ? -2.357 4.125 -9.273 1.00 60.66 76 VAL A CA 1
ATOM 542 C C . VAL A 1 76 ? -1.216 3.307 -9.809 1.00 58.39 76 VAL A C 1
ATOM 543 O O . VAL A 1 76 ? -1.306 2.760 -10.902 1.00 58.34 76 VAL A O 1
ATOM 547 N N . GLU A 1 77 ? -0.130 3.223 -9.055 1.00 55.57 77 GLU A N 1
ATOM 548 C CA . GLU A 1 77 ? 0.914 2.300 -9.432 1.00 53.54 77 GLU A CA 1
ATOM 549 C C . GLU A 1 77 ? 0.772 1.014 -8.643 1.00 51.40 77 GLU A C 1
ATOM 550 O O . GLU A 1 77 ? 0.342 0.998 -7.494 1.00 51.36 77 GLU A O 1
ATOM 556 N N . ASN A 1 78 ? 1.109 -0.074 -9.311 1.00 48.73 78 ASN A N 1
ATOM 557 C CA . ASN A 1 78 ? 1.062 -1.382 -8.732 1.00 46.38 78 ASN A CA 1
ATOM 558 C C . ASN A 1 78 ? 2.512 -1.810 -8.645 1.00 46.05 78 ASN A C 1
ATOM 559 O O . ASN A 1 78 ? 3.137 -2.090 -9.659 1.00 45.82 78 ASN A O 1
ATOM 564 N N . HIS A 1 79 ? 3.064 -1.815 -7.438 1.00 45.84 79 HIS A N 1
ATOM 565 C CA . HIS A 1 79 ? 4.508 -1.982 -7.272 1.00 45.79 79 HIS A CA 1
ATOM 566 C C . HIS A 1 79 ? 4.952 -3.416 -7.463 1.00 45.80 79 HIS A C 1
ATOM 567 O O . HIS A 1 79 ? 4.449 -4.323 -6.803 1.00 45.60 79 HIS A O 1
ATOM 574 N N . THR A 1 80 ? 5.919 -3.610 -8.350 1.00 46.03 80 THR A N 1
ATOM 575 C CA . THR A 1 80 ? 6.425 -4.945 -8.627 1.00 46.37 80 THR A CA 1
ATOM 576 C C . THR A 1 80 ? 7.726 -5.287 -7.895 1.00 46.56 80 THR A C 1
ATOM 577 O O . THR A 1 80 ? 8.115 -6.450 -7.856 1.00 46.90 80 THR A O 1
ATOM 581 N N . ALA A 1 81 ? 8.395 -4.292 -7.318 1.00 46.75 81 ALA A N 1
ATOM 582 C CA . ALA A 1 81 ? 9.619 -4.540 -6.543 1.00 46.75 81 ALA A CA 1
ATOM 583 C C . ALA A 1 81 ? 9.968 -3.372 -5.600 1.00 47.01 81 ALA A C 1
ATOM 584 O O . ALA A 1 81 ? 9.535 -2.239 -5.804 1.00 46.77 81 ALA A O 1
ATOM 586 N N . CYS A 1 82 ? 10.759 -3.668 -4.568 1.00 47.36 82 CYS A N 1
ATOM 587 C CA . CYS A 1 82 ? 11.044 -2.720 -3.490 1.00 47.48 82 CYS A CA 1
ATOM 588 C C . CYS A 1 82 ? 12.520 -2.700 -3.106 1.00 47.31 82 CYS A C 1
ATOM 589 O O . CYS A 1 82 ? 13.173 -3.741 -3.087 1.00 47.42 82 CYS A O 1
ATOM 592 N N . HIS A 1 83 ? 13.048 -1.516 -2.797 1.00 47.11 83 HIS A N 1
ATOM 593 C CA . HIS A 1 83 ? 14.368 -1.418 -2.171 1.00 46.74 83 HIS A CA 1
ATOM 594 C C . HIS A 1 83 ? 14.474 -0.183 -1.285 1.00 46.23 83 HIS A C 1
ATOM 595 O O . HIS A 1 83 ? 13.589 0.672 -1.282 1.00 46.34 83 HIS A O 1
ATOM 602 N N . CYS A 1 84 ? 15.548 -0.126 -0.507 1.00 45.44 84 CYS A N 1
ATOM 603 C CA . CYS A 1 84 ? 15.847 1.027 0.320 1.00 44.73 84 CYS A CA 1
ATOM 604 C C . CYS A 1 84 ? 16.718 1.954 -0.498 1.00 43.78 84 CYS A C 1
ATOM 605 O O . CYS A 1 84 ? 17.857 1.617 -0.835 1.00 43.81 84 CYS A O 1
ATOM 608 N N . SER A 1 85 ? 16.178 3.119 -0.831 1.00 42.57 85 SER A N 1
ATOM 609 C CA . SER A 1 85 ? 16.872 4.032 -1.725 1.00 41.87 85 SER A CA 1
ATOM 610 C C . SER A 1 85 ? 16.637 5.492 -1.322 1.00 41.21 85 SER A C 1
ATOM 611 O O . SER A 1 85 ? 16.146 5.782 -0.235 1.00 41.52 85 SER A O 1
ATOM 614 N N . THR A 1 86 ? 16.987 6.407 -2.209 1.00 40.26 86 THR A N 1
ATOM 615 C CA . THR A 1 86 ? 17.022 7.812 -1.876 1.00 39.69 86 THR A CA 1
ATOM 616 C C . THR A 1 86 ? 15.719 8.345 -1.277 1.00 39.55 86 THR A C 1
ATOM 617 O O . THR A 1 86 ? 14.644 8.186 -1.851 1.00 38.82 86 THR A O 1
ATOM 621 N N . CYS A 1 87 ? 15.832 8.980 -0.113 1.00 39.87 87 CYS A N 1
ATOM 622 C CA . CYS A 1 87 ? 14.704 9.693 0.484 1.00 40.34 87 CYS A CA 1
ATOM 623 C C . CYS A 1 87 ? 14.542 11.057 -0.175 1.00 39.83 87 CYS A C 1
ATOM 624 O O . CYS A 1 87 ? 15.479 11.837 -0.226 1.00 40.39 87 CYS A O 1
ATOM 627 N N . TYR A 1 88 ? 13.355 11.319 -0.706 1.00 39.55 88 TYR A N 1
ATOM 628 C CA . TYR A 1 88 ? 13.051 12.591 -1.356 1.00 39.54 88 TYR A CA 1
ATOM 629 C C . TYR A 1 88 ? 12.276 13.484 -0.387 1.00 39.64 88 TYR A C 1
ATOM 630 O O . TYR A 1 88 ? 12.413 14.714 -0.419 1.00 39.64 88 TYR A O 1
ATOM 639 N N . TYR A 1 89 ? 11.454 12.866 0.464 1.00 39.50 89 TYR A N 1
ATOM 640 C CA . TYR A 1 89 ? 10.472 13.628 1.250 1.00 39.93 89 TYR A CA 1
ATOM 641 C C . TYR A 1 89 ? 10.722 13.668 2.761 1.00 39.64 89 TYR A C 1
ATOM 642 O O . TYR A 1 89 ? 9.806 13.954 3.530 1.00 39.42 89 TYR A O 1
ATOM 651 N N . HIS A 1 90 ? 11.962 13.436 3.180 1.00 39.66 90 HIS A N 1
ATOM 652 C CA . HIS A 1 90 ? 12.271 13.349 4.596 1.00 40.05 90 HIS A CA 1
ATOM 653 C C . HIS A 1 90 ? 12.739 14.645 5.267 1.00 41.73 90 HIS A C 1
ATOM 654 O O . HIS A 1 90 ? 13.253 14.588 6.383 1.00 41.72 90 HIS A O 1
ATOM 661 N N . LYS A 1 91 ? 12.557 15.797 4.615 1.00 43.52 91 LYS A N 1
ATOM 662 C CA . LYS A 1 91 ? 13.125 17.055 5.105 1.00 45.05 91 LYS A CA 1
ATOM 663 C C . LYS A 1 91 ? 12.075 18.077 5.481 1.00 47.07 91 LYS A C 1
ATOM 664 O O . LYS A 1 91 ? 10.943 18.023 5.015 1.00 47.12 91 LYS A O 1
ATOM 670 N N . SER A 1 92 ? 12.478 19.030 6.315 1.00 49.70 92 SER A N 1
ATOM 671 C CA . SER A 1 92 ? 11.585 20.090 6.789 1.00 51.36 92 SER A CA 1
ATOM 672 C C . SER A 1 92 ? 10.924 20.868 5.643 1.00 51.95 92 SER A C 1
ATOM 673 O O . SER A 1 92 ? 11.592 21.516 4.835 1.00 52.55 92 SER A O 1
ATOM 676 N N . ASN B 2 1 ? 9.940 2.700 14.350 1.00 71.49 1 ASN B N 1
ATOM 677 C CA . ASN B 2 1 ? 10.182 1.589 15.312 1.00 71.14 1 ASN B CA 1
ATOM 678 C C . ASN B 2 1 ? 11.538 1.740 16.012 1.00 69.93 1 ASN B C 1
ATOM 679 O O . ASN B 2 1 ? 11.659 2.523 16.953 1.00 69.93 1 ASN B O 1
ATOM 684 N N . SER B 2 2 ? 12.559 1.017 15.558 1.00 68.24 2 SER B N 1
ATOM 685 C CA . SER B 2 2 ? 13.865 1.067 16.227 1.00 66.82 2 SER B CA 1
ATOM 686 C C . SER B 2 2 ? 14.804 2.159 15.710 1.00 65.38 2 SER B C 1
ATOM 687 O O . SER B 2 2 ? 15.477 1.990 14.697 1.00 65.48 2 SER B O 1
ATOM 690 N N . CYS B 2 3 ? 14.851 3.271 16.432 1.00 63.51 3 CYS B N 1
ATOM 691 C CA . CYS B 2 3 ? 15.834 4.318 16.208 1.00 61.91 3 CYS B CA 1
ATOM 692 C C . CYS B 2 3 ? 16.317 4.701 17.591 1.00 61.76 3 CYS B C 1
ATOM 693 O O . CYS B 2 3 ? 15.580 5.334 18.345 1.00 61.48 3 CYS B O 1
ATOM 696 N N . GLU B 2 4 ? 17.534 4.303 17.948 1.00 61.50 4 GLU B N 1
ATOM 697 C CA . GLU B 2 4 ? 17.963 4.455 19.331 1.00 61.54 4 GLU B CA 1
ATOM 698 C C . GLU B 2 4 ? 19.342 5.069 19.503 1.00 60.66 4 GLU B C 1
ATOM 699 O O . GLU B 2 4 ? 20.217 4.939 18.648 1.00 60.63 4 GLU B O 1
ATOM 705 N N . LEU B 2 5 ? 19.510 5.756 20.627 1.00 59.69 5 LEU B N 1
ATOM 706 C CA . LEU B 2 5 ? 20.794 6.300 20.998 1.00 58.94 5 LEU B CA 1
ATOM 707 C C . LEU B 2 5 ? 21.789 5.168 20.919 1.00 58.44 5 LEU B C 1
ATOM 708 O O . LEU B 2 5 ? 21.518 4.064 21.387 1.00 58.37 5 LEU B O 1
ATOM 713 N N . THR B 2 6 ? 22.933 5.430 20.307 1.00 57.80 6 THR B N 1
ATOM 714 C CA . THR B 2 6 ? 23.982 4.436 20.245 1.00 57.43 6 THR B CA 1
ATOM 715 C C . THR B 2 6 ? 25.332 5.131 20.274 1.00 56.79 6 THR B C 1
ATOM 716 O O . THR B 2 6 ? 25.508 6.195 19.683 1.00 56.80 6 THR B O 1
ATOM 720 N N . ASN B 2 7 ? 26.278 4.536 20.986 1.00 56.03 7 ASN B N 1
ATOM 721 C CA . ASN B 2 7 ? 27.618 5.078 21.053 1.00 55.34 7 ASN B CA 1
ATOM 722 C C . ASN B 2 7 ? 28.276 5.010 19.725 1.00 55.06 7 ASN B C 1
ATOM 723 O O . ASN B 2 7 ? 28.182 4.009 19.021 1.00 54.87 7 ASN B O 1
ATOM 728 N N . ILE B 2 8 ? 28.989 6.067 19.396 1.00 54.83 8 ILE B N 1
ATOM 729 C CA . ILE B 2 8 ? 29.809 6.041 18.217 1.00 54.64 8 ILE B CA 1
ATOM 730 C C . ILE B 2 8 ? 31.138 6.707 18.512 1.00 54.67 8 ILE B C 1
ATOM 731 O O . ILE B 2 8 ? 31.339 7.291 19.574 1.00 54.69 8 ILE B O 1
ATOM 736 N N . THR B 2 9 ? 32.040 6.604 17.550 1.00 54.76 9 THR B N 1
ATOM 737 C CA . THR B 2 9 ? 33.364 7.165 17.661 1.00 54.92 9 THR B CA 1
ATOM 738 C C . THR B 2 9 ? 33.542 8.175 16.549 1.00 55.05 9 THR B C 1
ATOM 739 O O . THR B 2 9 ? 33.354 7.838 15.385 1.00 55.31 9 THR B O 1
ATOM 743 N N . ILE B 2 10 ? 33.902 9.409 16.881 1.00 55.14 10 ILE B N 1
ATOM 744 C CA . ILE B 2 10 ? 34.078 10.416 15.844 1.00 55.14 10 ILE B CA 1
ATOM 745 C C . ILE B 2 10 ? 35.517 10.850 15.720 1.00 55.67 10 ILE B C 1
ATOM 746 O O . ILE B 2 10 ? 36.350 10.510 16.546 1.00 55.64 10 ILE B O 1
ATOM 751 N N . ALA B 2 11 ? 35.800 11.598 14.665 1.00 56.66 11 ALA B N 1
ATOM 752 C CA . ALA B 2 11 ? 37.159 12.024 14.368 1.00 57.67 11 ALA B CA 1
ATOM 753 C C . ALA B 2 11 ? 37.229 13.540 14.337 1.00 59.04 11 ALA B C 1
ATOM 754 O O . ALA B 2 11 ? 36.536 14.190 13.556 1.00 58.85 11 ALA B O 1
ATOM 756 N N . ILE B 2 12 ? 38.054 14.099 15.210 1.00 61.09 12 ILE B N 1
ATOM 757 C CA . ILE B 2 12 ? 38.259 15.530 15.245 1.00 62.93 12 ILE B CA 1
ATOM 758 C C . ILE B 2 12 ? 39.571 15.812 14.539 1.00 65.41 12 ILE B C 1
ATOM 759 O O . ILE B 2 12 ? 40.637 15.424 15.007 1.00 65.37 12 ILE B O 1
ATOM 764 N N . GLU B 2 13 ? 39.469 16.463 13.386 1.00 68.78 13 GLU B N 1
ATOM 765 C CA . GLU B 2 13 ? 40.606 16.668 12.504 1.00 71.56 13 GLU B CA 1
ATOM 766 C C . GLU B 2 13 ? 41.318 17.959 12.870 1.00 74.18 13 GLU B C 1
ATOM 767 O O . GLU B 2 13 ? 40.731 19.038 12.798 1.00 74.37 13 GLU B O 1
ATOM 773 N N . LYS B 2 14 ? 42.577 17.858 13.277 1.00 77.42 14 LYS B N 1
ATOM 774 C CA . LYS B 2 14 ? 43.377 19.054 13.470 1.00 80.01 14 LYS B CA 1
ATOM 775 C C . LYS B 2 14 ? 44.217 19.250 12.227 1.00 82.34 14 LYS B C 1
ATOM 776 O O . LYS B 2 14 ? 45.215 18.560 12.024 1.00 82.51 14 LYS B O 1
ATOM 782 N N . GLU B 2 15 ? 43.809 20.197 11.393 1.00 85.12 15 GLU B N 1
ATOM 783 C CA . GLU B 2 15 ? 44.360 20.295 10.052 1.00 87.24 15 GLU B CA 1
ATOM 784 C C . GLU B 2 15 ? 45.825 20.724 10.069 1.00 88.22 15 GLU B C 1
ATOM 785 O O . GLU B 2 15 ? 46.627 20.244 9.266 1.00 88.41 15 GLU B O 1
ATOM 791 N N . GLU B 2 16 ? 46.175 21.619 10.987 1.00 89.16 16 GLU B N 1
ATOM 792 C CA . GLU B 2 16 ? 47.540 22.127 11.055 1.00 89.70 16 GLU B CA 1
ATOM 793 C C . GLU B 2 16 ? 48.520 21.086 11.589 1.00 89.48 16 GLU B C 1
ATOM 794 O O . GLU B 2 16 ? 49.714 21.173 11.323 1.00 89.54 16 GLU B O 1
ATOM 800 N N . CYS B 2 17 ? 48.025 20.104 12.337 1.00 89.10 17 CYS B N 1
ATOM 801 C CA . CYS B 2 17 ? 48.905 19.084 12.914 1.00 88.71 17 CYS B CA 1
ATOM 802 C C . CYS B 2 17 ? 48.863 17.741 12.176 1.00 87.97 17 CYS B C 1
ATOM 803 O O . CYS B 2 17 ? 49.458 16.766 12.631 1.00 87.94 17 CYS B O 1
ATOM 806 N N . ARG B 2 18 ? 48.159 17.690 11.048 1.00 86.96 18 ARG B N 1
ATOM 807 C CA . ARG B 2 18 ? 48.144 16.498 10.198 1.00 86.17 18 ARG B CA 1
ATOM 808 C C . ARG B 2 18 ? 47.785 15.224 10.964 1.00 84.02 18 ARG B C 1
ATOM 809 O O . ARG B 2 18 ? 48.319 14.150 10.682 1.00 83.88 18 ARG B O 1
ATOM 817 N N . PHE B 2 19 ? 46.889 15.343 11.937 1.00 81.45 19 PHE B N 1
ATOM 818 C CA . PHE B 2 19 ? 46.343 14.167 12.605 1.00 79.40 19 PHE B CA 1
ATOM 819 C C . PHE B 2 19 ? 44.939 14.428 13.131 1.00 77.28 19 PHE B C 1
ATOM 820 O O . PHE B 2 19 ? 44.488 15.570 13.210 1.00 77.07 19 PHE B O 1
ATOM 828 N N . CYS B 2 20 ? 44.255 13.348 13.485 1.00 74.71 20 CYS B N 1
ATOM 829 C CA . CYS B 2 20 ? 42.908 13.427 14.018 1.00 72.70 20 CYS B CA 1
ATOM 830 C C . CYS B 2 20 ? 42.893 12.700 15.345 1.00 70.72 20 CYS B C 1
ATOM 831 O O . CYS B 2 20 ? 43.695 11.799 15.570 1.00 70.54 20 CYS B O 1
ATOM 834 N N . ILE B 2 21 ? 41.980 13.078 16.225 1.00 68.43 21 ILE B N 1
ATOM 835 C CA . ILE B 2 21 ? 41.819 12.352 17.470 1.00 66.70 21 ILE B CA 1
ATOM 836 C C . ILE B 2 21 ? 40.425 11.750 17.509 1.00 65.30 21 ILE B C 1
ATOM 837 O O . ILE B 2 21 ? 39.496 12.275 16.896 1.00 65.07 21 ILE B O 1
ATOM 842 N N . SER B 2 22 ? 40.290 10.638 18.218 1.00 63.79 22 SER B N 1
ATOM 843 C CA . SER B 2 22 ? 39.034 9.917 18.274 1.00 62.83 22 SER B CA 1
ATOM 844 C C . SER B 2 22 ? 38.330 10.220 19.580 1.00 62.07 22 SER B C 1
ATOM 845 O O . SER B 2 22 ? 38.968 10.385 20.610 1.00 62.02 22 SER B O 1
ATOM 848 N N . ILE B 2 23 ? 37.010 10.299 19.535 1.00 61.32 23 ILE B N 1
ATOM 849 C CA . ILE B 2 23 ? 36.242 10.557 20.732 1.00 60.84 23 ILE B CA 1
ATOM 850 C C . ILE B 2 23 ? 34.964 9.751 20.714 1.00 60.37 23 ILE B C 1
ATOM 851 O O . ILE B 2 23 ? 34.258 9.722 19.711 1.00 60.49 23 ILE B O 1
ATOM 856 N N . ASN B 2 24 ? 34.660 9.090 21.820 1.00 59.78 24 ASN B N 1
ATOM 857 C CA . ASN B 2 24 ? 33.397 8.397 21.921 1.00 59.24 24 ASN B CA 1
ATOM 858 C C . ASN B 2 24 ? 32.326 9.382 22.319 1.00 58.95 24 ASN B C 1
ATOM 859 O O . ASN B 2 24 ? 32.528 10.221 23.194 1.00 59.04 24 ASN B O 1
ATOM 864 N N . THR B 2 25 ? 31.191 9.289 21.645 1.00 58.32 25 THR B N 1
ATOM 865 C CA . THR B 2 25 ? 30.055 10.121 21.965 1.00 57.71 25 THR B CA 1
ATOM 866 C C . THR B 2 25 ? 28.788 9.356 21.615 1.00 56.83 25 THR B C 1
ATOM 867 O O . THR B 2 25 ? 28.842 8.177 21.272 1.00 56.60 25 THR B O 1
ATOM 871 N N . THR B 2 26 ? 27.648 10.024 21.712 1.00 55.82 26 THR B N 1
ATOM 872 C CA . THR B 2 26 ? 26.374 9.351 21.564 1.00 55.15 26 THR B CA 1
ATOM 873 C C . THR B 2 26 ? 25.522 9.960 20.458 1.00 54.21 26 THR B C 1
ATOM 874 O O . THR B 2 26 ? 25.182 11.146 20.500 1.00 54.22 26 THR B O 1
ATOM 878 N N . TRP B 2 27 ? 25.161 9.142 19.473 1.00 52.97 27 TRP B N 1
ATOM 879 C CA . TRP B 2 27 ? 24.346 9.627 18.364 1.00 51.96 27 TRP B CA 1
ATOM 880 C C . TRP B 2 27 ? 23.209 8.670 18.004 1.00 51.50 27 TRP B C 1
ATOM 881 O O . TRP B 2 27 ? 22.919 7.742 18.761 1.00 51.47 27 TRP B O 1
ATOM 892 N N . CYS B 2 28 ? 22.548 8.916 16.874 1.00 50.78 28 CYS B N 1
ATOM 893 C CA . CYS B 2 28 ? 21.384 8.127 16.483 1.00 50.38 28 CYS B CA 1
ATOM 894 C C . CYS B 2 28 ? 21.730 7.124 15.396 1.00 49.36 28 CYS B C 1
ATOM 895 O O . CYS B 2 28 ? 22.583 7.380 14.552 1.00 49.02 28 CYS B O 1
ATOM 898 N N . ALA B 2 29 ? 21.059 5.978 15.431 1.00 48.51 29 ALA B N 1
ATOM 899 C CA . ALA B 2 29 ? 21.143 4.997 14.359 1.00 48.03 29 ALA B CA 1
ATOM 900 C C . ALA B 2 29 ? 19.997 4.005 14.503 1.00 47.65 29 ALA B C 1
ATOM 901 O O . ALA B 2 29 ? 19.473 3.818 15.594 1.00 47.78 29 ALA B O 1
ATOM 903 N N . GLY B 2 30 ? 19.591 3.377 13.408 1.00 47.31 30 GLY B N 1
ATOM 904 C CA . GLY B 2 30 ? 18.511 2.411 13.487 1.00 47.15 30 GLY B CA 1
ATOM 905 C C . GLY B 2 30 ? 17.623 2.355 12.268 1.00 47.04 30 GLY B C 1
ATOM 906 O O . GLY B 2 30 ? 18.032 2.724 11.170 1.00 47.04 30 GLY B O 1
ATOM 907 N N . TYR B 2 31 ? 16.396 1.890 12.480 1.00 47.03 31 TYR B N 1
ATOM 908 C CA . TYR B 2 31 ? 15.453 1.645 11.399 1.00 46.94 31 TYR B CA 1
ATOM 909 C C . TYR B 2 31 ? 14.145 2.397 11.608 1.00 47.03 31 TYR B C 1
ATOM 910 O O . TYR B 2 31 ? 13.593 2.420 12.706 1.00 46.83 31 TYR B O 1
ATOM 919 N N . CYS B 2 32 ? 13.659 3.010 10.535 1.00 47.29 32 CYS B N 1
ATOM 920 C CA . CYS B 2 32 ? 12.385 3.711 10.551 1.00 47.51 32 CYS B CA 1
ATOM 921 C C . CYS B 2 32 ? 11.504 3.099 9.471 1.00 47.23 32 CYS B C 1
ATOM 922 O O . CYS B 2 32 ? 11.993 2.401 8.586 1.00 46.99 32 CYS B O 1
ATOM 925 N N . TYR B 2 33 ? 10.210 3.385 9.545 1.00 47.16 33 TYR B N 1
ATOM 926 C CA . TYR B 2 33 ? 9.218 2.773 8.674 1.00 47.19 33 TYR B CA 1
ATOM 927 C C . TYR B 2 33 ? 8.713 3.764 7.647 1.00 46.97 33 TYR B C 1
ATOM 928 O O . TYR B 2 33 ? 8.260 4.854 7.997 1.00 47.11 33 TYR B O 1
ATOM 937 N N . THR B 2 34 ? 8.770 3.382 6.377 1.00 46.70 34 THR B N 1
ATOM 938 C CA . THR B 2 34 ? 8.258 4.238 5.326 1.00 46.57 34 THR B CA 1
ATOM 939 C C . THR B 2 34 ? 7.410 3.467 4.304 1.00 47.05 34 THR B C 1
ATOM 940 O O . THR B 2 34 ? 7.639 2.276 4.047 1.00 46.94 34 THR B O 1
ATOM 944 N N . ARG B 2 35 ? 6.407 4.157 3.756 1.00 47.46 35 ARG B N 1
ATOM 945 C CA . ARG B 2 35 ? 5.602 3.652 2.653 1.00 47.95 35 ARG B CA 1
ATOM 946 C C . ARG B 2 35 ? 5.954 4.436 1.414 1.00 47.17 35 ARG B C 1
ATOM 947 O O . ARG B 2 35 ? 6.364 5.579 1.504 1.00 47.41 35 ARG B O 1
ATOM 955 N N . ASP B 2 36 ? 5.774 3.824 0.256 1.00 46.69 36 ASP B N 1
ATOM 956 C CA . ASP B 2 36 ? 5.871 4.530 -0.998 1.00 46.38 36 ASP B CA 1
ATOM 957 C C . ASP B 2 36 ? 4.470 4.562 -1.602 1.00 46.70 36 ASP B C 1
ATOM 958 O O . ASP B 2 36 ? 3.937 3.537 -2.028 1.00 46.61 36 ASP B O 1
ATOM 963 N N . LEU B 2 37 ? 3.864 5.746 -1.602 1.00 47.04 37 LEU B N 1
ATOM 964 C CA . LEU B 2 37 ? 2.478 5.906 -2.022 1.00 47.29 37 LEU B CA 1
ATOM 965 C C . LEU B 2 37 ? 2.208 5.342 -3.408 1.00 47.83 37 LEU B C 1
ATOM 966 O O . LEU B 2 37 ? 3.006 5.488 -4.340 1.00 47.91 37 LEU B O 1
ATOM 971 N N . VAL B 2 38 ? 1.051 4.707 -3.521 1.00 48.51 38 VAL B N 1
ATOM 972 C CA . VAL B 2 38 ? 0.607 4.089 -4.756 1.00 49.09 38 VAL B CA 1
ATOM 973 C C . VAL B 2 38 ? -0.183 5.089 -5.599 1.00 50.07 38 VAL B C 1
ATOM 974 O O . VAL B 2 38 ? -0.077 5.105 -6.822 1.00 50.06 38 VAL B O 1
ATOM 978 N N . TYR B 2 39 ? -0.962 5.936 -4.937 1.00 51.44 39 TYR B N 1
ATOM 979 C CA . TYR B 2 39 ? -1.725 6.978 -5.619 1.00 52.62 39 TYR B CA 1
ATOM 980 C C . TYR B 2 39 ? -0.994 8.323 -5.551 1.00 53.53 39 TYR B C 1
ATOM 981 O O . TYR B 2 39 ? -0.829 8.893 -4.478 1.00 53.61 39 TYR B O 1
ATOM 990 N N . LYS B 2 40 ? -0.563 8.832 -6.699 1.00 54.76 40 LYS B N 1
ATOM 991 C CA . LYS B 2 40 ? 0.293 10.020 -6.731 1.00 55.66 40 LYS B CA 1
ATOM 992 C C . LYS B 2 40 ? -0.463 11.350 -6.822 1.00 56.32 40 LYS B C 1
ATOM 993 O O . LYS B 2 40 ? -0.132 12.191 -7.652 1.00 56.30 40 LYS B O 1
ATOM 999 N N . ASP B 2 41 ? -1.472 11.533 -5.975 1.00 57.32 41 ASP B N 1
ATOM 1000 C CA . ASP B 2 41 ? -2.157 12.823 -5.840 1.00 58.21 41 ASP B CA 1
ATOM 1001 C C . ASP B 2 41 ? -1.187 13.905 -5.360 1.00 58.86 41 ASP B C 1
ATOM 1002 O O . ASP B 2 41 ? -0.404 13.668 -4.443 1.00 58.88 41 ASP B O 1
ATOM 1007 N N . PRO B 2 42 ? -1.235 15.098 -5.980 1.00 59.77 42 PRO B N 1
ATOM 1008 C CA . PRO B 2 42 ? -0.350 16.208 -5.627 1.00 60.75 42 PRO B CA 1
ATOM 1009 C C . PRO B 2 42 ? -0.555 16.687 -4.189 1.00 62.07 42 PRO B C 1
ATOM 1010 O O . PRO B 2 42 ? 0.379 17.188 -3.560 1.00 61.98 42 PRO B O 1
ATOM 1014 N N . ALA B 2 43 ? -1.768 16.523 -3.674 1.00 63.83 43 ALA B N 1
ATOM 1015 C CA . ALA B 2 43 ? -2.083 16.955 -2.315 1.00 65.43 43 ALA B CA 1
ATOM 1016 C C . ALA B 2 43 ? -1.765 15.891 -1.255 1.00 67.32 43 ALA B C 1
ATOM 1017 O O . ALA B 2 43 ? -1.950 16.133 -0.066 1.00 67.56 43 ALA B O 1
ATOM 1019 N N . ARG B 2 44 ? -1.311 14.714 -1.691 1.00 69.65 44 ARG B N 1
ATOM 1020 C CA . ARG B 2 44 ? -0.669 13.715 -0.811 1.00 71.51 44 ARG B CA 1
ATOM 1021 C C . ARG B 2 44 ? -1.352 13.565 0.555 1.00 72.39 44 ARG B C 1
ATOM 1022 O O . ARG B 2 44 ? -2.586 13.516 0.614 1.00 72.81 44 ARG B O 1
ATOM 1030 N N . PRO B 2 45 ? -0.575 13.515 1.664 1.00 73.10 45 PRO B N 1
ATOM 1031 C CA . PRO B 2 45 ? 0.861 13.732 1.907 1.00 72.91 45 PRO B CA 1
ATOM 1032 C C . PRO B 2 45 ? 1.860 12.606 1.611 1.00 71.97 45 PRO B C 1
ATOM 1033 O O . PRO B 2 45 ? 1.623 11.435 1.920 1.00 71.91 45 PRO B O 1
ATOM 1037 N N . LYS B 2 46 ? 2.991 13.021 1.044 1.00 70.47 46 LYS B N 1
ATOM 1038 C CA . LYS B 2 46 ? 4.189 12.206 0.904 1.00 69.09 46 LYS B CA 1
ATOM 1039 C C . LYS B 2 46 ? 5.160 12.626 1.998 1.00 66.94 46 LYS B C 1
ATOM 1040 O O . LYS B 2 46 ? 5.781 13.687 1.907 1.00 67.02 46 LYS B O 1
ATOM 1046 N N . ILE B 2 47 ? 5.288 11.811 3.038 1.00 64.00 47 ILE B N 1
ATOM 1047 C CA . ILE B 2 47 ? 6.208 12.128 4.119 1.00 61.57 47 ILE B CA 1
ATOM 1048 C C . ILE B 2 47 ? 7.044 10.908 4.425 1.00 58.53 47 ILE B C 1
ATOM 1049 O O . ILE B 2 47 ? 6.526 9.798 4.488 1.00 58.41 47 ILE B O 1
ATOM 1054 N N . GLN B 2 48 ? 8.338 11.116 4.614 1.00 54.84 48 GLN B N 1
ATOM 1055 C CA . GLN B 2 48 ? 9.210 10.039 5.033 1.00 52.13 48 GLN B CA 1
ATOM 1056 C C . GLN B 2 48 ? 9.956 10.441 6.290 1.00 50.41 48 GLN B C 1
ATOM 1057 O O . GLN B 2 48 ? 10.365 11.591 6.446 1.00 50.25 48 GLN B O 1
ATOM 1063 N N . LYS B 2 49 ? 10.126 9.485 7.191 1.00 48.48 49 LYS B N 1
ATOM 1064 C CA . LYS B 2 49 ? 10.854 9.733 8.410 1.00 47.23 49 LYS B CA 1
ATOM 1065 C C . LYS B 2 49 ? 12.224 9.088 8.301 1.00 46.14 49 LYS B C 1
ATOM 1066 O O . LYS B 2 49 ? 12.437 8.190 7.490 1.00 45.92 49 LYS B O 1
ATOM 1072 N N . THR B 2 50 ? 13.165 9.589 9.087 1.00 45.20 50 THR B N 1
ATOM 1073 C CA . THR B 2 50 ? 14.504 9.027 9.144 1.00 44.74 50 THR B CA 1
ATOM 1074 C C . THR B 2 50 ? 14.924 9.027 10.612 1.00 44.53 50 THR B C 1
ATOM 1075 O O . THR B 2 50 ? 14.262 9.638 11.452 1.00 44.25 50 THR B O 1
ATOM 1079 N N . CYS B 2 51 ? 16.008 8.336 10.934 1.00 44.42 51 CYS B N 1
ATOM 1080 C CA . CYS B 2 51 ? 16.453 8.267 12.320 1.00 44.90 51 CYS B CA 1
ATOM 1081 C C . CYS B 2 51 ? 17.443 9.386 12.624 1.00 44.27 51 CYS B C 1
ATOM 1082 O O . CYS B 2 51 ? 18.583 9.350 12.162 1.00 44.00 51 CYS B O 1
ATOM 1085 N N . THR B 2 52 ? 17.019 10.369 13.413 1.00 44.04 52 THR B N 1
ATOM 1086 C CA . THR B 2 52 ? 17.872 11.517 13.711 1.00 44.10 52 THR B CA 1
ATOM 1087 C C . THR B 2 52 ? 17.687 12.046 15.140 1.00 44.82 52 THR B C 1
ATOM 1088 O O . THR B 2 52 ? 16.900 11.496 15.917 1.00 44.82 52 THR B O 1
ATOM 1092 N N . PHE B 2 53 ? 18.409 13.113 15.483 1.00 45.68 53 PHE B N 1
ATOM 1093 C CA . PHE B 2 53 ? 18.366 13.664 16.842 1.00 46.42 53 PHE B CA 1
ATOM 1094 C C . PHE B 2 53 ? 17.067 14.420 17.113 1.00 47.40 53 PHE B C 1
ATOM 1095 O O . PHE B 2 53 ? 16.647 15.233 16.298 1.00 47.48 53 PHE B O 1
ATOM 1103 N N . LYS B 2 54 ? 16.423 14.128 18.244 1.00 48.67 54 LYS B N 1
ATOM 1104 C CA . LYS B 2 54 ? 15.269 14.909 18.688 1.00 49.76 54 LYS B CA 1
ATOM 1105 C C . LYS B 2 54 ? 15.731 16.065 19.569 1.00 50.46 54 LYS B C 1
ATOM 1106 O O . LYS B 2 54 ? 15.114 17.126 19.584 1.00 50.41 54 LYS B O 1
ATOM 1112 N N . GLU B 2 55 ? 16.806 15.845 20.317 1.00 51.33 55 GLU B N 1
ATOM 1113 C CA . GLU B 2 55 ? 17.436 16.905 21.091 1.00 52.09 55 GLU B CA 1
ATOM 1114 C C . GLU B 2 55 ? 18.937 16.683 21.061 1.00 52.20 55 GLU B C 1
ATOM 1115 O O . GLU B 2 55 ? 19.398 15.544 20.956 1.00 52.06 55 GLU B O 1
ATOM 1121 N N . LEU B 2 56 ? 19.701 17.769 21.144 1.00 52.51 56 LEU B N 1
ATOM 1122 C CA . LEU B 2 56 ? 21.153 17.664 21.277 1.00 52.77 56 LEU B CA 1
ATOM 1123 C C . LEU B 2 56 ? 21.754 18.779 22.140 1.00 53.27 56 LEU B C 1
ATOM 1124 O O . LEU B 2 56 ? 21.145 19.830 22.339 1.00 53.16 56 LEU B O 1
ATOM 1129 N N . VAL B 2 57 ? 22.950 18.522 22.661 1.00 53.89 57 VAL B N 1
ATOM 1130 C CA . VAL B 2 57 ? 23.715 19.526 23.387 1.00 54.41 57 VAL B CA 1
ATOM 1131 C C . VAL B 2 57 ? 25.105 19.555 22.774 1.00 55.01 57 VAL B C 1
ATOM 1132 O O . VAL B 2 57 ? 25.536 18.577 22.168 1.00 55.07 57 VAL B O 1
ATOM 1136 N N . TYR B 2 58 ? 25.807 20.672 22.912 1.00 55.75 58 TYR B N 1
ATOM 1137 C CA . TYR B 2 58 ? 27.181 20.741 22.427 1.00 56.30 58 TYR B CA 1
ATOM 1138 C C . TYR B 2 58 ? 28.153 20.487 23.575 1.00 56.71 58 TYR B C 1
ATOM 1139 O O . TYR B 2 58 ? 27.919 20.907 24.703 1.00 57.02 58 TYR B O 1
ATOM 1148 N N . GLU B 2 59 ? 29.232 19.779 23.281 1.00 57.15 59 GLU B N 1
ATOM 1149 C CA . GLU B 2 59 ? 30.291 19.560 24.247 1.00 57.61 59 GLU B CA 1
ATOM 1150 C C . GLU B 2 59 ? 31.589 20.072 23.659 1.00 58.10 59 GLU B C 1
ATOM 1151 O O . GLU B 2 59 ? 31.777 20.072 22.443 1.00 58.13 59 GLU B O 1
ATOM 1157 N N . THR B 2 60 ? 32.488 20.518 24.523 1.00 58.83 60 THR B N 1
ATOM 1158 C CA . THR B 2 60 ? 33.742 21.081 24.065 1.00 59.39 60 THR B CA 1
ATOM 1159 C C . THR B 2 60 ? 34.887 20.206 24.528 1.00 60.07 60 THR B C 1
ATOM 1160 O O . THR B 2 60 ? 34.827 19.608 25.594 1.00 60.07 60 THR B O 1
ATOM 1164 N N . VAL B 2 61 ? 35.934 20.136 23.721 1.00 61.18 61 VAL B N 1
ATOM 1165 C CA . VAL B 2 61 ? 37.023 19.221 23.986 1.00 62.22 61 VAL B CA 1
ATOM 1166 C C . VAL B 2 61 ? 38.375 19.820 23.613 1.00 63.78 61 VAL B C 1
ATOM 1167 O O . VAL B 2 61 ? 38.479 20.610 22.678 1.00 63.65 61 VAL B O 1
ATOM 1171 N N . ARG B 2 62 ? 39.404 19.440 24.366 1.00 65.96 62 ARG B N 1
ATOM 1172 C CA . ARG B 2 62 ? 40.760 19.933 24.157 1.00 67.91 62 ARG B CA 1
ATOM 1173 C C . ARG B 2 62 ? 41.473 19.095 23.118 1.00 69.00 62 ARG B C 1
ATOM 1174 O O . ARG B 2 62 ? 41.585 17.882 23.261 1.00 69.11 62 ARG B O 1
ATOM 1182 N N . VAL B 2 63 ? 41.973 19.743 22.078 1.00 70.61 63 VAL B N 1
ATOM 1183 C CA . VAL B 2 63 ? 42.642 19.028 21.009 1.00 72.02 63 VAL B CA 1
ATOM 1184 C C . VAL B 2 63 ? 44.130 19.338 21.021 1.00 73.68 63 VAL B C 1
ATOM 1185 O O . VAL B 2 63 ? 44.539 20.480 20.836 1.00 73.82 63 VAL B O 1
ATOM 1189 N N . PRO B 2 64 ? 44.947 18.308 21.246 1.00 75.84 64 PRO B N 1
ATOM 1190 C CA . PRO B 2 64 ? 46.388 18.460 21.299 1.00 77.42 64 PRO B CA 1
ATOM 1191 C C . PRO B 2 64 ? 46.919 19.143 20.055 1.00 79.50 64 PRO B C 1
ATOM 1192 O O . PRO B 2 64 ? 46.405 18.925 18.958 1.00 79.64 64 PRO B O 1
ATOM 1196 N N . GLY B 2 65 ? 47.933 19.978 20.235 1.00 82.13 65 GLY B N 1
ATOM 1197 C CA . GLY B 2 65 ? 48.675 20.521 19.114 1.00 84.26 65 GLY B CA 1
ATOM 1198 C C . GLY B 2 65 ? 49.944 19.719 18.932 1.00 86.41 65 GLY B C 1
ATOM 1199 O O . GLY B 2 65 ? 50.194 18.757 19.658 1.00 86.56 65 GLY B O 1
ATOM 1200 N N . CYS B 2 66 ? 50.745 20.114 17.953 1.00 89.08 66 CYS B N 1
ATOM 1201 C CA . CYS B 2 66 ? 52.027 19.483 17.710 1.00 91.15 66 CYS B CA 1
ATOM 1202 C C . CYS B 2 66 ? 53.097 20.543 17.886 1.00 92.94 66 CYS B C 1
ATOM 1203 O O . CYS B 2 66 ? 52.787 21.691 18.205 1.00 93.18 66 CYS B O 1
ATOM 1206 N N . ALA B 2 67 ? 54.355 20.177 17.682 1.00 94.93 67 ALA B N 1
ATOM 1207 C CA . ALA B 2 67 ? 55.410 21.171 17.702 1.00 96.31 67 ALA B CA 1
ATOM 1208 C C . ALA B 2 67 ? 55.039 22.289 16.731 1.00 97.21 67 ALA B C 1
ATOM 1209 O O . ALA B 2 67 ? 54.667 22.029 15.586 1.00 97.34 67 ALA B O 1
ATOM 1211 N N . HIS B 2 68 ? 55.126 23.530 17.200 1.00 98.00 68 HIS B N 1
ATOM 1212 C CA . HIS B 2 68 ? 54.867 24.707 16.365 1.00 98.49 68 HIS B CA 1
ATOM 1213 C C . HIS B 2 68 ? 53.386 24.986 16.105 1.00 97.13 68 HIS B C 1
ATOM 1214 O O . HIS B 2 68 ? 53.047 25.794 15.240 1.00 97.19 68 HIS B O 1
ATOM 1221 N N . HIS B 2 69 ? 52.507 24.325 16.849 1.00 95.23 69 HIS B N 1
ATOM 1222 C CA . HIS B 2 69 ? 51.108 24.731 16.876 1.00 93.46 69 HIS B CA 1
ATOM 1223 C C . HIS B 2 69 ? 50.498 24.509 18.255 1.00 90.97 69 HIS B C 1
ATOM 1224 O O . HIS B 2 69 ? 50.654 23.448 18.859 1.00 90.85 69 HIS B O 1
ATOM 1231 N N . ALA B 2 70 ? 49.815 25.534 18.750 1.00 87.73 70 ALA B N 1
ATOM 1232 C CA . ALA B 2 70 ? 49.168 25.471 20.047 1.00 85.07 70 ALA B CA 1
ATOM 1233 C C . ALA B 2 70 ? 48.059 24.430 20.030 1.00 82.53 70 ALA B C 1
ATOM 1234 O O . ALA B 2 70 ? 47.478 24.150 18.983 1.00 82.25 70 ALA B O 1
ATOM 1236 N N . ASP B 2 71 ? 47.762 23.857 21.191 1.00 79.43 71 ASP B N 1
ATOM 1237 C CA . ASP B 2 71 ? 46.585 23.019 21.323 1.00 77.04 71 ASP B CA 1
ATOM 1238 C C . ASP B 2 71 ? 45.383 23.935 21.146 1.00 74.51 71 ASP B C 1
ATOM 1239 O O . ASP B 2 71 ? 45.527 25.156 21.175 1.00 74.29 71 ASP B O 1
ATOM 1244 N N . SER B 2 72 ? 44.201 23.360 20.961 1.00 71.48 72 SER B N 1
ATOM 1245 C CA . SER B 2 72 ? 43.020 24.168 20.700 1.00 69.14 72 SER B CA 1
ATOM 1246 C C . SER B 2 72 ? 41.758 23.532 21.257 1.00 67.04 72 SER B C 1
ATOM 1247 O O . SER B 2 72 ? 41.805 22.484 21.892 1.00 66.82 72 SER B O 1
ATOM 1250 N N . LEU B 2 73 ? 40.630 24.187 21.018 1.00 64.71 73 LEU B N 1
ATOM 1251 C CA . LEU B 2 73 ? 39.343 23.689 21.469 1.00 63.09 73 LEU B CA 1
ATOM 1252 C C . LEU B 2 73 ? 38.421 23.430 20.289 1.00 61.71 73 LEU B C 1
ATOM 1253 O O . LEU B 2 73 ? 38.334 24.239 19.370 1.00 61.47 73 LEU B O 1
ATOM 1258 N N . TYR B 2 74 ? 37.727 22.300 20.324 1.00 60.18 74 TYR B N 1
ATOM 1259 C CA . TYR B 2 74 ? 36.746 21.983 19.305 1.00 59.11 74 TYR B CA 1
ATOM 1260 C C . TYR B 2 74 ? 35.412 21.666 19.968 1.00 57.80 74 TYR B C 1
ATOM 1261 O O . TYR B 2 74 ? 35.348 20.899 20.924 1.00 57.58 74 TYR B O 1
ATOM 1270 N N . THR B 2 75 ? 34.350 22.279 19.463 1.00 56.46 75 THR B N 1
ATOM 1271 C CA . THR B 2 75 ? 33.019 22.067 19.999 1.00 55.67 75 THR B CA 1
ATOM 1272 C C . THR B 2 75 ? 32.190 21.250 19.017 1.00 54.74 75 THR B C 1
ATOM 1273 O O . THR B 2 75 ? 32.132 21.557 17.829 1.00 54.83 75 THR B O 1
ATOM 1277 N N . TYR B 2 76 ? 31.560 20.195 19.515 1.00 53.63 76 TYR B N 1
ATOM 1278 C CA . TYR B 2 76 ? 30.812 19.299 18.653 1.00 52.79 76 TYR B CA 1
ATOM 1279 C C . TYR B 2 76 ? 29.491 18.906 19.290 1.00 51.97 76 TYR B C 1
ATOM 1280 O O . TYR B 2 76 ? 29.363 18.895 20.510 1.00 51.77 76 TYR B O 1
ATOM 1289 N N . PRO B 2 77 ? 28.505 18.562 18.454 1.00 51.14 77 PRO B N 1
ATOM 1290 C CA . PRO B 2 77 ? 27.165 18.259 18.926 1.00 50.71 77 PRO B CA 1
ATOM 1291 C C . PRO B 2 77 ? 27.037 16.817 19.395 1.00 50.42 77 PRO B C 1
ATOM 1292 O O . PRO B 2 77 ? 27.670 15.921 18.837 1.00 50.30 77 PRO B O 1
ATOM 1296 N N . VAL B 2 78 ? 26.208 16.618 20.413 1.00 50.25 78 VAL B N 1
ATOM 1297 C CA . VAL B 2 78 ? 26.008 15.326 21.040 1.00 50.25 78 VAL B CA 1
ATOM 1298 C C . VAL B 2 78 ? 24.515 15.140 21.213 1.00 50.72 78 VAL B C 1
ATOM 1299 O O . VAL B 2 78 ? 23.809 16.072 21.601 1.00 50.63 78 VAL B O 1
ATOM 1303 N N . ALA B 2 79 ? 24.027 13.939 20.930 1.00 51.47 79 ALA B N 1
ATOM 1304 C CA . ALA B 2 79 ? 22.591 13.698 20.914 1.00 52.08 79 ALA B CA 1
ATOM 1305 C C . ALA B 2 79 ? 22.077 13.261 22.271 1.00 52.82 79 ALA B C 1
ATOM 1306 O O . ALA B 2 79 ? 22.594 12.321 22.861 1.00 52.96 79 ALA B O 1
ATOM 1308 N N . THR B 2 80 ? 21.049 13.953 22.748 1.00 53.71 80 THR B N 1
ATOM 1309 C CA . THR B 2 80 ? 20.387 13.621 23.998 1.00 54.33 80 THR B CA 1
ATOM 1310 C C . THR B 2 80 ? 19.287 12.599 23.743 1.00 54.65 80 THR B C 1
ATOM 1311 O O . THR B 2 80 ? 19.208 11.570 24.410 1.00 54.90 80 THR B O 1
ATOM 1315 N N . GLN B 2 81 ? 18.442 12.902 22.763 1.00 54.90 81 GLN B N 1
ATOM 1316 C CA . GLN B 2 81 ? 17.253 12.116 22.471 1.00 54.93 81 GLN B CA 1
ATOM 1317 C C . GLN B 2 81 ? 17.257 11.759 20.979 1.00 54.22 81 GLN B C 1
ATOM 1318 O O . GLN B 2 81 ? 17.795 12.502 20.160 1.00 54.04 81 GLN B O 1
ATOM 1324 N N . CYS B 2 82 ? 16.687 10.610 20.631 1.00 53.39 82 CYS B N 1
ATOM 1325 C CA . CYS B 2 82 ? 16.651 10.158 19.237 1.00 52.74 82 CYS B CA 1
ATOM 1326 C C . CYS B 2 82 ? 15.223 9.830 18.841 1.00 51.93 82 CYS B C 1
ATOM 1327 O O . CYS B 2 82 ? 14.442 9.364 19.665 1.00 52.06 82 CYS B O 1
ATOM 1330 N N . HIS B 2 83 ? 14.872 10.068 17.583 1.00 51.01 83 HIS B N 1
ATOM 1331 C CA . HIS B 2 83 ? 13.562 9.650 17.106 1.00 50.17 83 HIS B CA 1
ATOM 1332 C C . HIS B 2 83 ? 13.455 9.507 15.593 1.00 50.01 83 HIS B C 1
ATOM 1333 O O . HIS B 2 83 ? 14.324 9.943 14.840 1.00 50.05 83 HIS B O 1
ATOM 1340 N N . CYS B 2 84 ? 12.367 8.874 15.166 1.00 49.79 84 CYS B N 1
ATOM 1341 C CA . CYS B 2 84 ? 12.047 8.738 13.753 1.00 49.55 84 CYS B CA 1
ATOM 1342 C C . CYS B 2 84 ? 11.201 9.932 13.328 1.00 49.39 84 CYS B C 1
ATOM 1343 O O . CYS B 2 84 ? 10.025 10.042 13.680 1.00 49.44 84 CYS B O 1
ATOM 1346 N N . GLY B 2 85 ? 11.798 10.841 12.576 1.00 49.05 85 GLY B N 1
ATOM 1347 C CA . GLY B 2 85 ? 11.089 12.046 12.205 1.00 48.98 85 GLY B CA 1
ATOM 1348 C C . GLY B 2 85 ? 11.690 12.741 11.010 1.00 48.80 85 GLY B C 1
ATOM 1349 O O . GLY B 2 85 ? 12.496 12.169 10.276 1.00 48.95 85 GLY B O 1
ATOM 1350 N N . LYS B 2 86 ? 11.292 13.989 10.815 1.00 48.46 86 LYS B N 1
ATOM 1351 C CA . LYS B 2 86 ? 11.807 14.752 9.709 1.00 48.27 86 LYS B CA 1
ATOM 1352 C C . LYS B 2 86 ? 13.238 15.131 9.995 1.00 46.60 86 LYS B C 1
ATOM 1353 O O . LYS B 2 86 ? 13.587 15.450 11.119 1.00 46.77 86 LYS B O 1
ATOM 1359 N N . CYS B 2 87 ? 14.074 15.033 8.973 1.00 44.89 87 CYS B N 1
ATOM 1360 C CA . CYS B 2 87 ? 15.441 15.495 9.042 1.00 43.63 87 CYS B CA 1
ATOM 1361 C C . CYS B 2 87 ? 15.407 17.013 8.988 1.00 42.96 87 CYS B C 1
ATOM 1362 O O . CYS B 2 87 ? 14.895 17.584 8.028 1.00 42.77 87 CYS B O 1
ATOM 1365 N N . ASP B 2 88 ? 15.945 17.679 10.004 1.00 42.30 88 ASP B N 1
ATOM 1366 C CA . ASP B 2 88 ? 15.834 19.133 10.078 1.00 41.89 88 ASP B CA 1
ATOM 1367 C C . ASP B 2 88 ? 16.979 19.833 9.369 1.00 41.44 88 ASP B C 1
ATOM 1368 O O . ASP B 2 88 ? 18.103 19.857 9.859 1.00 41.12 88 ASP B O 1
ATOM 1373 N N . SER B 2 89 ? 16.674 20.440 8.226 1.00 41.41 89 SER B N 1
ATOM 1374 C CA . SER B 2 89 ? 17.716 20.963 7.337 1.00 41.49 89 SER B CA 1
ATOM 1375 C C . SER B 2 89 ? 18.337 22.308 7.768 1.00 41.57 89 SER B C 1
ATOM 1376 O O . SER B 2 89 ? 19.390 22.684 7.245 1.00 41.06 89 SER B O 1
ATOM 1379 N N . ASP B 2 90 ? 17.719 23.014 8.721 1.00 41.78 90 ASP B N 1
ATOM 1380 C CA . ASP B 2 90 ? 18.366 24.188 9.315 1.00 41.97 90 ASP B CA 1
ATOM 1381 C C . ASP B 2 90 ? 19.664 23.767 10.003 1.00 41.28 90 ASP B C 1
ATOM 1382 O O . ASP B 2 90 ? 20.678 24.440 9.881 1.00 41.21 90 ASP B O 1
ATOM 1387 N N . SER B 2 91 ? 19.621 22.659 10.739 1.00 40.65 91 SER B N 1
ATOM 1388 C CA . SER B 2 91 ? 20.783 22.179 11.491 1.00 40.26 91 SER B CA 1
ATOM 1389 C C . SER B 2 91 ? 21.564 21.089 10.772 1.00 40.05 91 SER B C 1
ATOM 1390 O O . SER B 2 91 ? 22.768 20.947 10.962 1.00 39.60 91 SER B O 1
ATOM 1393 N N . THR B 2 92 ? 20.867 20.312 9.952 1.00 40.16 92 THR B N 1
ATOM 1394 C CA . THR B 2 92 ? 21.411 19.051 9.471 1.00 39.99 92 THR B CA 1
ATOM 1395 C C . THR B 2 92 ? 21.625 18.962 7.967 1.00 40.38 92 THR B C 1
ATOM 1396 O O . THR B 2 92 ? 20.866 19.513 7.178 1.00 40.25 92 THR B O 1
ATOM 1400 N N . ASP B 2 93 ? 22.660 18.226 7.588 1.00 41.01 93 ASP B N 1
ATOM 1401 C CA . ASP B 2 93 ? 22.926 17.911 6.194 1.00 41.73 93 ASP B CA 1
ATOM 1402 C C . ASP B 2 93 ? 22.213 16.609 5.842 1.00 42.19 93 ASP B C 1
ATOM 1403 O O . ASP B 2 93 ? 22.703 15.523 6.154 1.00 42.54 93 ASP B O 1
ATOM 1408 N N . CYS B 2 94 ? 21.066 16.718 5.178 1.00 42.79 94 CYS B N 1
ATOM 1409 C CA . CYS B 2 94 ? 20.234 15.557 4.898 1.00 43.13 94 CYS B CA 1
ATOM 1410 C C . CYS B 2 94 ? 20.639 14.915 3.571 1.00 43.63 94 CYS B C 1
ATOM 1411 O O . CYS B 2 94 ? 20.290 15.412 2.501 1.00 43.99 94 CYS B O 1
ATOM 1414 N N . THR B 2 95 ? 21.362 13.804 3.648 1.00 44.04 95 THR B N 1
ATOM 1415 C CA . THR B 2 95 ? 21.880 13.147 2.454 1.00 44.65 95 THR B CA 1
ATOM 1416 C C . THR B 2 95 ? 21.705 11.628 2.498 1.00 44.61 95 THR B C 1
ATOM 1417 O O . THR B 2 95 ? 21.123 11.077 3.432 1.00 44.56 95 THR B O 1
ATOM 1421 N N . VAL B 2 96 ? 22.198 10.957 1.466 1.00 44.79 96 VAL B N 1
ATOM 1422 C CA . VAL B 2 96 ? 22.153 9.512 1.418 1.00 44.99 96 VAL B CA 1
ATOM 1423 C C . VAL B 2 96 ? 23.337 8.978 2.194 1.00 45.61 96 VAL B C 1
ATOM 1424 O O . VAL B 2 96 ? 23.166 8.274 3.179 1.00 45.43 96 VAL B O 1
ATOM 1428 N N . ARG B 2 97 ? 24.539 9.326 1.755 1.00 46.76 97 ARG B N 1
ATOM 1429 C CA . ARG B 2 97 ? 25.740 9.021 2.528 1.00 48.07 97 ARG B CA 1
ATOM 1430 C C . ARG B 2 97 ? 26.594 10.265 2.773 1.00 48.42 97 ARG B C 1
ATOM 1431 O O . ARG B 2 97 ? 26.724 11.122 1.902 1.00 48.62 97 ARG B O 1
ATOM 1439 N N . GLY B 2 98 ? 27.165 10.353 3.971 1.00 48.73 98 GLY B N 1
ATOM 1440 C CA . GLY B 2 98 ? 28.215 11.327 4.253 1.00 48.85 98 GLY B CA 1
ATOM 1441 C C . GLY B 2 98 ? 29.545 10.597 4.290 1.00 48.78 98 GLY B C 1
ATOM 1442 O O . GLY B 2 98 ? 29.615 9.426 3.933 1.00 48.87 98 GLY B O 1
ATOM 1443 N N . LEU B 2 99 ? 30.601 11.268 4.735 1.00 48.63 99 LEU B N 1
ATOM 1444 C CA . LEU B 2 99 ? 31.913 10.638 4.769 1.00 48.60 99 LEU B CA 1
ATOM 1445 C C . LEU B 2 99 ? 32.037 9.649 5.916 1.00 48.48 99 LEU B C 1
ATOM 1446 O O . LEU B 2 99 ? 33.030 8.932 6.010 1.00 48.29 99 LEU B O 1
ATOM 1451 N N . GLY B 2 100 ? 31.029 9.607 6.784 1.00 48.61 100 GLY B N 1
ATOM 1452 C CA . GLY B 2 100 ? 31.082 8.764 7.976 1.00 49.05 100 GLY B CA 1
ATOM 1453 C C . GLY B 2 100 ? 31.680 9.505 9.159 1.00 49.91 100 GLY B C 1
ATOM 1454 O O . GLY B 2 100 ? 32.592 10.321 8.986 1.00 49.81 100 GLY B O 1
ATOM 1455 N N . PRO B 2 101 ? 31.194 9.201 10.377 1.00 51.03 101 PRO B N 1
ATOM 1456 C CA . PRO B 2 101 ? 31.527 9.947 11.592 1.00 51.78 101 PRO B CA 1
ATOM 1457 C C . PRO B 2 101 ? 33.014 9.951 11.920 1.00 53.12 101 PRO B C 1
ATOM 1458 O O . PRO B 2 101 ? 33.519 10.939 12.436 1.00 53.25 101 PRO B O 1
ATOM 1462 N N . SER B 2 102 ? 33.707 8.857 11.629 1.00 54.91 102 SER B N 1
ATOM 1463 C CA . SER B 2 102 ? 35.102 8.729 12.017 1.00 56.55 102 SER B CA 1
ATOM 1464 C C . SER B 2 102 ? 36.047 9.010 10.867 1.00 58.27 102 SER B C 1
ATOM 1465 O O . SER B 2 102 ? 37.203 8.598 10.903 1.00 58.31 102 SER B O 1
ATOM 1468 N N . TYR B 2 103 ? 35.570 9.697 9.838 1.00 60.74 103 TYR B N 1
ATOM 1469 C CA . TYR B 2 103 ? 36.440 10.012 8.713 1.00 62.90 103 TYR B CA 1
ATOM 1470 C C . TYR B 2 103 ? 37.565 10.955 9.123 1.00 65.38 103 TYR B C 1
ATOM 1471 O O . TYR B 2 103 ? 37.352 11.915 9.862 1.00 65.55 103 TYR B O 1
ATOM 1480 N N . CYS B 2 104 ? 38.764 10.670 8.631 1.00 68.52 104 CYS B N 1
ATOM 1481 C CA . CYS B 2 104 ? 39.926 11.515 8.866 1.00 71.07 104 CYS B CA 1
ATOM 1482 C C . CYS B 2 104 ? 40.785 11.583 7.610 1.00 73.07 104 CYS B C 1
ATOM 1483 O O . CYS B 2 104 ? 41.047 10.561 6.978 1.00 73.24 104 CYS B O 1
ATOM 1486 N N . SER B 2 105 ? 41.232 12.784 7.260 1.00 75.60 105 SER B N 1
ATOM 1487 C CA . SER B 2 105 ? 42.011 12.985 6.044 1.00 77.64 105 SER B CA 1
ATOM 1488 C C . SER B 2 105 ? 43.405 12.368 6.130 1.00 79.66 105 SER B C 1
ATOM 1489 O O . SER B 2 105 ? 44.072 12.193 5.110 1.00 79.84 105 SER B O 1
ATOM 1492 N N . PHE B 2 106 ? 43.849 12.047 7.342 1.00 82.05 106 PHE B N 1
ATOM 1493 C CA . PHE B 2 106 ? 45.209 11.556 7.541 1.00 83.76 106 PHE B CA 1
ATOM 1494 C C . PHE B 2 106 ? 45.240 10.113 8.042 1.00 85.30 106 PHE B C 1
ATOM 1495 O O . PHE B 2 106 ? 46.296 9.607 8.424 1.00 85.52 106 PHE B O 1
ATOM 1503 N N . GLY B 2 107 ? 44.083 9.456 8.038 1.00 86.87 107 GLY B N 1
ATOM 1504 C CA . GLY B 2 107 ? 43.987 8.070 8.493 1.00 87.63 107 GLY B CA 1
ATOM 1505 C C . GLY B 2 107 ? 43.005 7.251 7.678 1.00 87.96 107 GLY B C 1
ATOM 1506 O O . GLY B 2 107 ? 41.797 7.481 7.728 1.00 88.14 107 GLY B O 1
ATOM 1507 N N . VAL C 1 4 ? 27.046 52.799 -40.159 1.00 113.09 4 VAL D N 1
ATOM 1508 C CA . VAL C 1 4 ? 26.168 52.895 -41.361 1.00 112.67 4 VAL D CA 1
ATOM 1509 C C . VAL C 1 4 ? 24.724 53.286 -41.020 1.00 110.64 4 VAL D C 1
ATOM 1510 O O . VAL C 1 4 ? 23.815 53.038 -41.813 1.00 110.71 4 VAL D O 1
ATOM 1514 N N . GLN C 1 5 ? 24.507 53.899 -39.855 1.00 107.68 5 GLN D N 1
ATOM 1515 C CA . GLN C 1 5 ? 23.159 54.357 -39.490 1.00 104.98 5 GLN D CA 1
ATOM 1516 C C . GLN C 1 5 ? 22.991 55.884 -39.555 1.00 101.65 5 GLN D C 1
ATOM 1517 O O . GLN C 1 5 ? 21.923 56.405 -39.232 1.00 101.50 5 GLN D O 1
ATOM 1523 N N . ASP C 1 6 ? 24.036 56.591 -39.982 1.00 97.19 6 ASP D N 1
ATOM 1524 C CA . ASP C 1 6 ? 23.981 58.051 -40.154 1.00 93.41 6 ASP D CA 1
ATOM 1525 C C . ASP C 1 6 ? 23.473 58.779 -38.907 1.00 88.79 6 ASP D C 1
ATOM 1526 O O . ASP C 1 6 ? 22.323 59.215 -38.849 1.00 88.75 6 ASP D O 1
ATOM 1531 N N . CYS C 1 7 ? 24.346 58.909 -37.915 1.00 82.64 7 CYS D N 1
ATOM 1532 C CA . CYS C 1 7 ? 24.040 59.629 -36.687 1.00 77.27 7 CYS D CA 1
ATOM 1533 C C . CYS C 1 7 ? 24.781 60.960 -36.750 1.00 74.01 7 CYS D C 1
ATOM 1534 O O . CYS C 1 7 ? 26.002 60.991 -36.611 1.00 73.39 7 CYS D O 1
ATOM 1537 N N . PRO C 1 8 ? 24.047 62.065 -36.963 1.00 69.91 8 PRO D N 1
ATOM 1538 C CA . PRO C 1 8 ? 24.665 63.373 -37.184 1.00 67.52 8 PRO D CA 1
ATOM 1539 C C . PRO C 1 8 ? 25.550 63.784 -36.023 1.00 65.13 8 PRO D C 1
ATOM 1540 O O . PRO C 1 8 ? 25.181 63.557 -34.879 1.00 64.84 8 PRO D O 1
ATOM 1544 N N . GLU C 1 9 ? 26.697 64.392 -36.309 1.00 62.64 9 GLU D N 1
ATOM 1545 C CA . GLU C 1 9 ? 27.609 64.820 -35.254 1.00 60.78 9 GLU D CA 1
ATOM 1546 C C . GLU C 1 9 ? 26.987 65.890 -34.372 1.00 58.65 9 GLU D C 1
ATOM 1547 O O . GLU C 1 9 ? 26.167 66.690 -34.815 1.00 58.30 9 GLU D O 1
ATOM 1553 N N . CYS C 1 10 ? 27.395 65.885 -33.110 1.00 56.36 10 CYS D N 1
ATOM 1554 C CA . CYS C 1 10 ? 26.894 66.824 -32.121 1.00 54.48 10 CYS D CA 1
ATOM 1555 C C . CYS C 1 10 ? 27.197 68.254 -32.575 1.00 53.62 10 CYS D C 1
ATOM 1556 O O . CYS C 1 10 ? 28.357 68.606 -32.790 1.00 53.55 10 CYS D O 1
ATOM 1559 N N . THR C 1 11 ? 26.163 69.076 -32.723 1.00 52.39 11 THR D N 1
ATOM 1560 C CA . THR C 1 11 ? 26.343 70.393 -33.314 1.00 51.74 11 THR D CA 1
ATOM 1561 C C . THR C 1 11 ? 25.181 71.332 -32.989 1.00 50.94 11 THR D C 1
ATOM 1562 O O . THR C 1 11 ? 24.078 70.880 -32.690 1.00 50.83 11 THR D O 1
ATOM 1566 N N . LEU C 1 12 ? 25.430 72.639 -33.061 1.00 50.06 12 LEU D N 1
ATOM 1567 C CA . LEU C 1 12 ? 24.417 73.641 -32.723 1.00 49.60 12 LEU D CA 1
ATOM 1568 C C . LEU C 1 12 ? 23.217 73.559 -33.642 1.00 50.22 12 LEU D C 1
ATOM 1569 O O . LEU C 1 12 ? 23.369 73.359 -34.844 1.00 50.35 12 LEU D O 1
ATOM 1574 N N . GLN C 1 13 ? 22.025 73.735 -33.088 1.00 51.39 13 GLN D N 1
ATOM 1575 C CA . GLN C 1 13 ? 20.831 73.788 -33.914 1.00 52.78 13 GLN D CA 1
ATOM 1576 C C . GLN C 1 13 ? 19.716 74.607 -33.301 1.00 54.52 13 GLN D C 1
ATOM 1577 O O . GLN C 1 13 ? 19.880 75.231 -32.256 1.00 54.53 13 GLN D O 1
ATOM 1583 N N . GLU C 1 14 ? 18.571 74.599 -33.964 1.00 57.11 14 GLU D N 1
ATOM 1584 C CA . GLU C 1 14 ? 17.545 75.577 -33.675 1.00 59.39 14 GLU D CA 1
ATOM 1585 C C . GLU C 1 14 ? 16.430 74.971 -32.840 1.00 60.84 14 GLU D C 1
ATOM 1586 O O . GLU C 1 14 ? 15.782 74.012 -33.252 1.00 61.10 14 GLU D O 1
ATOM 1592 N N . ASN C 1 15 ? 16.223 75.533 -31.655 1.00 62.67 15 ASN D N 1
ATOM 1593 C CA . ASN C 1 15 ? 15.169 75.076 -30.767 1.00 64.20 15 ASN D CA 1
ATOM 1594 C C . ASN C 1 15 ? 13.783 75.426 -31.301 1.00 65.86 15 ASN D C 1
ATOM 1595 O O . ASN C 1 15 ? 13.469 76.601 -31.491 1.00 66.03 15 ASN D O 1
ATOM 1600 N N . PRO C 1 16 ? 12.945 74.406 -31.545 1.00 67.88 16 PRO D N 1
ATOM 1601 C CA . PRO C 1 16 ? 11.613 74.650 -32.097 1.00 69.07 16 PRO D CA 1
ATOM 1602 C C . PRO C 1 16 ? 10.725 75.494 -31.182 1.00 70.15 16 PRO D C 1
ATOM 1603 O O . PRO C 1 16 ? 10.060 76.408 -31.659 1.00 70.36 16 PRO D O 1
ATOM 1607 N N . LEU C 1 17 ? 10.708 75.203 -29.888 1.00 71.35 17 LEU D N 1
ATOM 1608 C CA . LEU C 1 17 ? 10.047 76.102 -28.956 1.00 72.34 17 LEU D CA 1
ATOM 1609 C C . LEU C 1 17 ? 10.868 77.376 -28.941 1.00 72.95 17 LEU D C 1
ATOM 1610 O O . LEU C 1 17 ? 11.652 77.622 -29.855 1.00 73.13 17 LEU D O 1
ATOM 1615 N N . PHE C 1 18 ? 10.680 78.189 -27.911 1.00 73.61 18 PHE D N 1
ATOM 1616 C CA . PHE C 1 18 ? 11.633 79.245 -27.572 1.00 74.21 18 PHE D CA 1
ATOM 1617 C C . PHE C 1 18 ? 12.166 80.093 -28.736 1.00 75.22 18 PHE D C 1
ATOM 1618 O O . PHE C 1 18 ? 12.601 81.225 -28.523 1.00 75.24 18 PHE D O 1
ATOM 1626 N N . SER C 1 19 ? 12.139 79.561 -29.954 1.00 76.53 19 SER D N 1
ATOM 1627 C CA . SER C 1 19 ? 12.717 80.263 -31.098 1.00 77.57 19 SER D CA 1
ATOM 1628 C C . SER C 1 19 ? 11.694 81.152 -31.798 1.00 78.77 19 SER D C 1
ATOM 1629 O O . SER C 1 19 ? 10.556 80.745 -32.031 1.00 78.90 19 SER D O 1
ATOM 1632 N N . GLN C 1 20 ? 12.108 82.372 -32.121 1.00 80.10 20 GLN D N 1
ATOM 1633 C CA . GLN C 1 20 ? 11.286 83.281 -32.902 1.00 81.08 20 GLN D CA 1
ATOM 1634 C C . GLN C 1 20 ? 12.086 83.718 -34.118 1.00 81.45 20 GLN D C 1
ATOM 1635 O O . GLN C 1 20 ? 13.316 83.648 -34.112 1.00 81.62 20 GLN D O 1
ATOM 1641 N N . PRO C 1 21 ? 11.391 84.160 -35.175 1.00 81.69 21 PRO D N 1
ATOM 1642 C CA . PRO C 1 21 ? 12.070 84.705 -36.344 1.00 81.17 21 PRO D CA 1
ATOM 1643 C C . PRO C 1 21 ? 12.950 85.886 -35.956 1.00 80.09 21 PRO D C 1
ATOM 1644 O O . PRO C 1 21 ? 12.503 86.784 -35.241 1.00 79.91 21 PRO D O 1
ATOM 1648 N N . GLY C 1 22 ? 14.198 85.871 -36.408 1.00 78.60 22 GLY D N 1
ATOM 1649 C CA . GLY C 1 22 ? 15.136 86.939 -36.088 1.00 77.30 22 GLY D CA 1
ATOM 1650 C C . GLY C 1 22 ? 15.753 86.768 -34.712 1.00 75.81 22 GLY D C 1
ATOM 1651 O O . GLY C 1 22 ? 16.790 87.358 -34.410 1.00 75.78 22 GLY D O 1
ATOM 1652 N N . ALA C 1 23 ? 15.112 85.956 -33.876 1.00 73.67 23 ALA D N 1
ATOM 1653 C CA . ALA C 1 23 ? 15.635 85.654 -32.548 1.00 71.69 23 ALA D CA 1
ATOM 1654 C C . ALA C 1 23 ? 15.530 84.159 -32.252 1.00 69.37 23 ALA D C 1
ATOM 1655 O O . ALA C 1 23 ? 14.764 83.737 -31.384 1.00 69.15 23 ALA D O 1
ATOM 1657 N N . PRO C 1 24 ? 16.309 83.347 -32.973 1.00 66.26 24 PRO D N 1
ATOM 1658 C CA . PRO C 1 24 ? 16.305 81.930 -32.670 1.00 64.12 24 PRO D CA 1
ATOM 1659 C C . PRO C 1 24 ? 17.081 81.683 -31.378 1.00 61.52 24 PRO D C 1
ATOM 1660 O O . PRO C 1 24 ? 17.769 82.584 -30.895 1.00 61.13 24 PRO D O 1
ATOM 1664 N N . ILE C 1 25 ? 16.958 80.494 -30.798 1.00 58.43 25 ILE D N 1
ATOM 1665 C CA . ILE C 1 25 ? 17.906 80.095 -29.766 1.00 55.91 25 ILE D CA 1
ATOM 1666 C C . ILE C 1 25 ? 18.570 78.785 -30.162 1.00 53.40 25 ILE D C 1
ATOM 1667 O O . ILE C 1 25 ? 17.931 77.867 -30.674 1.00 52.93 25 ILE D O 1
ATOM 1672 N N . LEU C 1 26 ? 19.874 78.723 -29.941 1.00 50.62 26 LEU D N 1
ATOM 1673 C CA . LEU C 1 26 ? 20.669 77.608 -30.418 1.00 48.71 26 LEU D CA 1
ATOM 1674 C C . LEU C 1 26 ? 20.957 76.594 -29.309 1.00 47.52 26 LEU D C 1
ATOM 1675 O O . LEU C 1 26 ? 21.261 76.952 -28.169 1.00 47.37 26 LEU D O 1
ATOM 1680 N N . GLN C 1 27 ? 20.856 75.321 -29.667 1.00 46.04 27 GLN D N 1
ATOM 1681 C CA . GLN C 1 27 ? 20.939 74.234 -28.709 1.00 45.07 27 GLN D CA 1
ATOM 1682 C C . GLN C 1 27 ? 21.824 73.119 -29.242 1.00 44.51 27 GLN D C 1
ATOM 1683 O O . GLN C 1 27 ? 21.602 72.624 -30.339 1.00 43.79 27 GLN D O 1
ATOM 1689 N N . CYS C 1 28 ? 22.833 72.735 -28.469 1.00 44.35 28 CYS D N 1
ATOM 1690 C CA . CYS C 1 28 ? 23.677 71.608 -28.841 1.00 44.73 28 CYS D CA 1
ATOM 1691 C C . CYS C 1 28 ? 22.846 70.339 -28.965 1.00 44.79 28 CYS D C 1
ATOM 1692 O O . CYS C 1 28 ? 22.117 69.984 -28.044 1.00 45.03 28 CYS D O 1
ATOM 1695 N N . MET C 1 29 ? 22.946 69.651 -30.096 1.00 44.90 29 MET D N 1
ATOM 1696 C CA . MET C 1 29 ? 22.341 68.327 -30.210 1.00 45.11 29 MET D CA 1
ATOM 1697 C C . MET C 1 29 ? 23.018 67.511 -31.306 1.00 45.01 29 MET D C 1
ATOM 1698 O O . MET C 1 29 ? 23.629 68.067 -32.215 1.00 44.96 29 MET D O 1
ATOM 1703 N N . GLY C 1 30 ? 22.912 66.191 -31.213 1.00 45.09 30 GLY D N 1
ATOM 1704 C CA . GLY C 1 30 ? 23.664 65.316 -32.111 1.00 45.35 30 GLY D CA 1
ATOM 1705 C C . GLY C 1 30 ? 24.102 63.993 -31.505 1.00 45.63 30 GLY D C 1
ATOM 1706 O O . GLY C 1 30 ? 23.477 63.458 -30.588 1.00 45.54 30 GLY D O 1
ATOM 1707 N N . CYS C 1 31 ? 25.201 63.464 -32.015 1.00 46.10 31 CYS D N 1
ATOM 1708 C CA . CYS C 1 31 ? 25.624 62.133 -31.647 1.00 46.95 31 CYS D CA 1
ATOM 1709 C C . CYS C 1 31 ? 27.062 62.129 -31.170 1.00 45.93 31 CYS D C 1
ATOM 1710 O O . CYS C 1 31 ? 27.898 62.886 -31.674 1.00 45.80 31 CYS D O 1
ATOM 1713 N N . CYS C 1 32 ? 27.337 61.253 -30.205 1.00 44.90 32 CYS D N 1
ATOM 1714 C CA . CYS C 1 32 ? 28.664 61.110 -29.644 1.00 43.96 32 CYS D CA 1
ATOM 1715 C C . CYS C 1 32 ? 28.991 59.635 -29.511 1.00 43.52 32 CYS D C 1
ATOM 1716 O O . CYS C 1 32 ? 28.098 58.798 -29.533 1.00 43.49 32 CYS D O 1
ATOM 1719 N N . PHE C 1 33 ? 30.273 59.314 -29.391 1.00 43.16 33 PHE D N 1
ATOM 1720 C CA . PHE C 1 33 ? 30.698 57.929 -29.328 1.00 42.92 33 PHE D CA 1
ATOM 1721 C C . PHE C 1 33 ? 30.662 57.398 -27.911 1.00 42.93 33 PHE D C 1
ATOM 1722 O O . PHE C 1 33 ? 31.155 58.042 -26.980 1.00 43.00 33 PHE D O 1
ATOM 1730 N N . SER C 1 34 ? 30.095 56.205 -27.765 1.00 42.79 34 SER D N 1
ATOM 1731 C CA . SER C 1 34 ? 30.086 55.493 -26.499 1.00 42.63 34 SER D CA 1
ATOM 1732 C C . SER C 1 34 ? 30.276 54.006 -26.752 1.00 42.45 34 SER D C 1
ATOM 1733 O O . SER C 1 34 ? 30.012 53.516 -27.846 1.00 42.55 34 SER D O 1
ATOM 1736 N N . ARG C 1 35 ? 30.735 53.290 -25.735 1.00 42.17 35 ARG D N 1
ATOM 1737 C CA . ARG C 1 35 ? 30.952 51.862 -25.863 1.00 41.94 35 ARG D CA 1
ATOM 1738 C C . ARG C 1 35 ? 30.964 51.157 -24.506 1.00 41.81 35 ARG D C 1
ATOM 1739 O O . ARG C 1 35 ? 31.070 51.804 -23.459 1.00 41.83 35 ARG D O 1
ATOM 1747 N N . ALA C 1 36 ? 30.855 49.828 -24.538 1.00 41.54 36 ALA D N 1
ATOM 1748 C CA . ALA C 1 36 ? 30.898 49.013 -23.323 1.00 41.38 36 ALA D CA 1
ATOM 1749 C C . ALA C 1 36 ? 31.709 47.746 -23.532 1.00 41.25 36 ALA D C 1
ATOM 1750 O O . ALA C 1 36 ? 31.617 47.119 -24.576 1.00 41.31 36 ALA D O 1
ATOM 1752 N N . TYR C 1 37 ? 32.477 47.362 -22.517 1.00 41.43 37 TYR D N 1
ATOM 1753 C CA . TYR C 1 37 ? 33.314 46.171 -22.583 1.00 41.59 37 TYR D CA 1
ATOM 1754 C C . TYR C 1 37 ? 33.508 45.604 -21.178 1.00 41.85 37 TYR D C 1
ATOM 1755 O O . TYR C 1 37 ? 33.243 46.281 -20.190 1.00 42.09 37 TYR D O 1
ATOM 1764 N N . PRO C 1 38 ? 33.956 44.350 -21.075 1.00 42.23 38 PRO D N 1
ATOM 1765 C CA . PRO C 1 38 ? 34.193 43.807 -19.743 1.00 42.59 38 PRO D CA 1
ATOM 1766 C C . PRO C 1 38 ? 35.242 44.596 -18.971 1.00 43.31 38 PRO D C 1
ATOM 1767 O O . PRO C 1 38 ? 36.238 45.033 -19.541 1.00 43.50 38 PRO D O 1
ATOM 1771 N N . THR C 1 39 ? 35.016 44.774 -17.679 1.00 44.41 39 THR D N 1
ATOM 1772 C CA . THR C 1 39 ? 35.946 45.493 -16.833 1.00 45.46 39 THR D CA 1
ATOM 1773 C C . THR C 1 39 ? 37.225 44.676 -16.684 1.00 47.15 39 THR D C 1
ATOM 1774 O O . THR C 1 39 ? 37.176 43.517 -16.288 1.00 47.20 39 THR D O 1
ATOM 1778 N N . PRO C 1 40 ? 38.381 45.275 -17.005 1.00 49.28 40 PRO D N 1
ATOM 1779 C CA . PRO C 1 40 ? 39.627 44.539 -16.867 1.00 50.66 40 PRO D CA 1
ATOM 1780 C C . PRO C 1 40 ? 39.959 44.332 -15.395 1.00 52.18 40 PRO D C 1
ATOM 1781 O O . PRO C 1 40 ? 39.589 45.158 -14.559 1.00 52.07 40 PRO D O 1
ATOM 1785 N N . LEU C 1 41 ? 40.642 43.235 -15.081 1.00 53.95 41 LEU D N 1
ATOM 1786 C CA . LEU C 1 41 ? 40.916 42.894 -13.691 1.00 55.43 41 LEU D CA 1
ATOM 1787 C C . LEU C 1 41 ? 41.604 44.023 -12.951 1.00 55.64 41 LEU D C 1
ATOM 1788 O O . LEU C 1 41 ? 41.225 44.364 -11.832 1.00 55.74 41 LEU D O 1
ATOM 1793 N N . ARG C 1 42 ? 42.616 44.602 -13.580 1.00 55.91 42 ARG D N 1
ATOM 1794 C CA . ARG C 1 42 ? 43.375 45.674 -12.961 1.00 56.07 42 ARG D CA 1
ATOM 1795 C C . ARG C 1 42 ? 42.440 46.749 -12.410 1.00 55.68 42 ARG D C 1
ATOM 1796 O O . ARG C 1 42 ? 42.727 47.358 -11.380 1.00 55.55 42 ARG D O 1
ATOM 1804 N N . SER C 1 43 ? 41.323 46.983 -13.091 1.00 55.38 43 SER D N 1
ATOM 1805 C CA . SER C 1 43 ? 40.342 47.950 -12.603 1.00 55.26 43 SER D CA 1
ATOM 1806 C C . SER C 1 43 ? 39.582 47.383 -11.410 1.00 55.32 43 SER D C 1
ATOM 1807 O O . SER C 1 43 ? 39.381 48.072 -10.415 1.00 55.07 43 SER D O 1
ATOM 1810 N N . LYS C 1 44 ? 39.168 46.123 -11.515 1.00 55.62 44 LYS D N 1
ATOM 1811 C CA . LYS C 1 44 ? 38.414 45.477 -10.443 1.00 55.88 44 LYS D CA 1
ATOM 1812 C C . LYS C 1 44 ? 39.150 45.582 -9.105 1.00 56.24 44 LYS D C 1
ATOM 1813 O O . LYS C 1 44 ? 38.518 45.706 -8.053 1.00 56.22 44 LYS D O 1
ATOM 1819 N N . LYS C 1 45 ? 40.480 45.542 -9.150 1.00 56.59 45 LYS D N 1
ATOM 1820 C CA . LYS C 1 45 ? 41.292 45.706 -7.945 1.00 57.01 45 LYS D CA 1
ATOM 1821 C C . LYS C 1 45 ? 40.953 47.007 -7.232 1.00 56.31 45 LYS D C 1
ATOM 1822 O O . LYS C 1 45 ? 41.089 47.105 -6.013 1.00 56.34 45 LYS D O 1
ATOM 1828 N N . THR C 1 46 ? 40.521 48.008 -7.995 1.00 55.50 46 THR D N 1
ATOM 1829 C CA . THR C 1 46 ? 40.328 49.351 -7.452 1.00 54.71 46 THR D CA 1
ATOM 1830 C C . THR C 1 46 ? 38.887 49.642 -7.039 1.00 54.02 46 THR D C 1
ATOM 1831 O O . THR C 1 46 ? 38.592 50.721 -6.529 1.00 53.89 46 THR D O 1
ATOM 1835 N N . MET C 1 47 ? 37.991 48.685 -7.245 1.00 53.17 47 MET D N 1
ATOM 1836 C CA . MET C 1 47 ? 36.580 48.918 -6.964 1.00 52.48 47 MET D CA 1
ATOM 1837 C C . MET C 1 47 ? 36.131 48.227 -5.681 1.00 51.69 47 MET D C 1
ATOM 1838 O O . MET C 1 47 ? 36.354 47.037 -5.498 1.00 51.54 47 MET D O 1
ATOM 1843 N N . LEU C 1 48 ? 35.499 48.983 -4.791 1.00 50.77 48 LEU D N 1
ATOM 1844 C CA . LEU C 1 48 ? 34.927 48.407 -3.583 1.00 50.16 48 LEU D CA 1
ATOM 1845 C C . LEU C 1 48 ? 33.602 47.732 -3.901 1.00 48.97 48 LEU D C 1
ATOM 1846 O O . LEU C 1 48 ? 33.184 46.813 -3.206 1.00 49.10 48 LEU D O 1
ATOM 1851 N N . VAL C 1 49 ? 32.936 48.205 -4.947 1.00 47.48 49 VAL D N 1
ATOM 1852 C CA . VAL C 1 49 ? 31.714 47.576 -5.421 1.00 46.17 49 VAL D CA 1
ATOM 1853 C C . VAL C 1 49 ? 31.949 47.075 -6.833 1.00 45.46 49 VAL D C 1
ATOM 1854 O O . VAL C 1 49 ? 32.014 47.864 -7.771 1.00 44.97 49 VAL D O 1
ATOM 1858 N N . GLN C 1 50 ? 32.083 45.763 -6.985 1.00 44.74 50 GLN D N 1
ATOM 1859 C CA . GLN C 1 50 ? 32.472 45.196 -8.265 1.00 44.15 50 GLN D CA 1
ATOM 1860 C C . GLN C 1 50 ? 31.437 45.476 -9.328 1.00 42.93 50 GLN D C 1
ATOM 1861 O O . GLN C 1 50 ? 30.245 45.329 -9.098 1.00 42.80 50 GLN D O 1
ATOM 1867 N N . LYS C 1 51 ? 31.922 45.896 -10.489 1.00 41.69 51 LYS D N 1
ATOM 1868 C CA . LYS C 1 51 ? 31.121 46.026 -11.685 1.00 40.72 51 LYS D CA 1
ATOM 1869 C C . LYS C 1 51 ? 31.914 45.341 -12.782 1.00 39.90 51 LYS D C 1
ATOM 1870 O O . LYS C 1 51 ? 33.030 45.750 -13.070 1.00 39.63 51 LYS D O 1
ATOM 1876 N N . ASN C 1 52 ? 31.355 44.299 -13.389 1.00 39.17 52 ASN D N 1
ATOM 1877 C CA . ASN C 1 52 ? 32.092 43.524 -14.394 1.00 38.60 52 ASN D CA 1
ATOM 1878 C C . ASN C 1 52 ? 32.009 44.114 -15.774 1.00 38.97 52 ASN D C 1
ATOM 1879 O O . ASN C 1 52 ? 32.759 43.722 -16.666 1.00 39.09 52 ASN D O 1
ATOM 1884 N N . VAL C 1 53 ? 31.064 45.018 -15.962 1.00 39.15 53 VAL D N 1
ATOM 1885 C CA . VAL C 1 53 ? 30.943 45.698 -17.222 1.00 39.50 53 VAL D CA 1
ATOM 1886 C C . VAL C 1 53 ? 31.357 47.150 -17.037 1.00 39.85 53 VAL D C 1
ATOM 1887 O O . VAL C 1 53 ? 30.974 47.805 -16.061 1.00 39.76 53 VAL D O 1
ATOM 1891 N N . THR C 1 54 ? 32.161 47.639 -17.973 1.00 40.24 54 THR D N 1
ATOM 1892 C CA . THR C 1 54 ? 32.584 49.028 -17.964 1.00 40.25 54 THR D CA 1
ATOM 1893 C C . THR C 1 54 ? 32.021 49.722 -19.184 1.00 40.19 54 THR D C 1
ATOM 1894 O O . THR C 1 54 ? 32.008 49.164 -20.281 1.00 40.37 54 THR D O 1
ATOM 1898 N N . SER C 1 55 ? 31.560 50.947 -18.979 1.00 39.96 55 SER D N 1
ATOM 1899 C CA . SER C 1 55 ? 30.927 51.722 -20.022 1.00 39.71 55 SER D CA 1
ATOM 1900 C C . SER C 1 55 ? 31.597 53.084 -20.137 1.00 39.68 55 SER D C 1
ATOM 1901 O O . SER C 1 55 ? 31.666 53.831 -19.164 1.00 39.73 55 SER D O 1
ATOM 1904 N N . GLU C 1 56 ? 32.105 53.389 -21.328 1.00 39.72 56 GLU D N 1
ATOM 1905 C CA . GLU C 1 56 ? 32.703 54.695 -21.629 1.00 39.66 56 GLU D CA 1
ATOM 1906 C C . GLU C 1 56 ? 31.728 55.488 -22.473 1.00 39.89 56 GLU D C 1
ATOM 1907 O O . GLU C 1 56 ? 31.369 55.068 -23.566 1.00 39.69 56 GLU D O 1
ATOM 1913 N N . SER C 1 57 ? 31.291 56.639 -21.997 1.00 40.31 57 SER D N 1
ATOM 1914 C CA . SER C 1 57 ? 30.388 57.418 -22.821 1.00 40.84 57 SER D CA 1
ATOM 1915 C C . SER C 1 57 ? 30.678 58.898 -22.798 1.00 41.10 57 SER D C 1
ATOM 1916 O O . SER C 1 57 ? 31.372 59.422 -21.929 1.00 41.65 57 SER D O 1
ATOM 1919 N N . THR C 1 58 ? 30.127 59.566 -23.792 1.00 41.25 58 THR D N 1
ATOM 1920 C CA . THR C 1 58 ? 30.268 60.987 -23.912 1.00 41.28 58 THR D CA 1
ATOM 1921 C C . THR C 1 58 ? 28.940 61.507 -24.466 1.00 40.98 58 THR D C 1
ATOM 1922 O O . THR C 1 58 ? 28.224 60.785 -25.144 1.00 40.83 58 THR D O 1
ATOM 1926 N N . CYS C 1 59 ? 28.592 62.740 -24.132 1.00 41.02 59 CYS D N 1
ATOM 1927 C CA . CYS C 1 59 ? 27.272 63.278 -24.449 1.00 41.38 59 CYS D CA 1
ATOM 1928 C C . CYS C 1 59 ? 27.395 64.657 -25.112 1.00 41.49 59 CYS D C 1
ATOM 1929 O O . CYS C 1 59 ? 28.393 65.356 -24.922 1.00 41.45 59 CYS D O 1
ATOM 1932 N N . CYS C 1 60 ? 26.382 65.050 -25.880 1.00 41.45 60 CYS D N 1
ATOM 1933 C CA . CYS C 1 60 ? 26.455 66.297 -26.622 1.00 41.78 60 CYS D CA 1
ATOM 1934 C C . CYS C 1 60 ? 26.006 67.451 -25.747 1.00 41.01 60 CYS D C 1
ATOM 1935 O O . CYS C 1 60 ? 24.819 67.590 -25.460 1.00 40.33 60 CYS D O 1
ATOM 1938 N N . VAL C 1 61 ? 26.952 68.286 -25.330 1.00 40.69 61 VAL D N 1
ATOM 1939 C CA . VAL C 1 61 ? 26.632 69.379 -24.410 1.00 40.48 61 VAL D CA 1
ATOM 1940 C C . VAL C 1 61 ? 27.278 70.710 -24.794 1.00 40.80 61 VAL D C 1
ATOM 1941 O O . VAL C 1 61 ? 28.313 70.748 -25.473 1.00 40.61 61 VAL D O 1
ATOM 1945 N N . ALA C 1 62 ? 26.655 71.795 -24.335 1.00 41.10 62 ALA D N 1
ATOM 1946 C CA . ALA C 1 62 ? 27.120 73.157 -24.616 1.00 41.55 62 ALA D CA 1
ATOM 1947 C C . ALA C 1 62 ? 28.455 73.419 -23.971 1.00 42.32 62 ALA D C 1
ATOM 1948 O O . ALA C 1 62 ? 28.573 73.325 -22.756 1.00 42.47 62 ALA D O 1
ATOM 1950 N N . LYS C 1 63 ? 29.452 73.762 -24.780 1.00 43.56 63 LYS D N 1
ATOM 1951 C CA . LYS C 1 63 ? 30.772 74.112 -24.270 1.00 44.63 63 LYS D CA 1
ATOM 1952 C C . LYS C 1 63 ? 30.775 75.559 -23.810 1.00 44.91 63 LYS D C 1
ATOM 1953 O O . LYS C 1 63 ? 31.642 75.970 -23.050 1.00 44.92 63 LYS D O 1
ATOM 1959 N N . SER C 1 64 ? 29.802 76.326 -24.287 1.00 45.58 64 SER D N 1
ATOM 1960 C CA . SER C 1 64 ? 29.594 77.694 -23.826 1.00 46.23 64 SER D CA 1
ATOM 1961 C C . SER C 1 64 ? 28.194 78.141 -24.214 1.00 47.07 64 SER D C 1
ATOM 1962 O O . SER C 1 64 ? 27.590 77.561 -25.109 1.00 46.97 64 SER D O 1
ATOM 1965 N N . TYR C 1 65 ? 27.678 79.165 -23.543 1.00 48.27 65 TYR D N 1
ATOM 1966 C CA . TYR C 1 65 ? 26.334 79.642 -23.829 1.00 49.56 65 TYR D CA 1
ATOM 1967 C C . TYR C 1 65 ? 26.073 81.023 -23.226 1.00 50.59 65 TYR D C 1
ATOM 1968 O O . TYR C 1 65 ? 26.793 81.465 -22.337 1.00 50.58 65 TYR D O 1
ATOM 1977 N N . ASN C 1 66 ? 25.041 81.701 -23.718 1.00 52.07 66 ASN D N 1
ATOM 1978 C CA . ASN C 1 66 ? 24.640 82.978 -23.159 1.00 53.47 66 ASN D CA 1
ATOM 1979 C C . ASN C 1 66 ? 23.226 82.918 -22.604 1.00 55.30 66 ASN D C 1
ATOM 1980 O O . ASN C 1 66 ? 22.303 82.484 -23.283 1.00 55.07 66 ASN D O 1
ATOM 1985 N N . ARG C 1 67 ? 23.060 83.366 -21.366 1.00 57.93 67 ARG D N 1
ATOM 1986 C CA . ARG C 1 67 ? 21.748 83.387 -20.731 1.00 60.24 67 ARG D CA 1
ATOM 1987 C C . ARG C 1 67 ? 20.859 84.474 -21.311 1.00 61.82 67 ARG D C 1
ATOM 1988 O O . ARG C 1 67 ? 21.245 85.635 -21.355 1.00 61.96 67 ARG D O 1
ATOM 1996 N N . VAL C 1 68 ? 19.665 84.097 -21.755 1.00 64.01 68 VAL D N 1
ATOM 1997 C CA . VAL C 1 68 ? 18.708 85.074 -22.263 1.00 65.79 68 VAL D CA 1
ATOM 1998 C C . VAL C 1 68 ? 17.308 84.833 -21.709 1.00 67.64 68 VAL D C 1
ATOM 1999 O O . VAL C 1 68 ? 16.977 83.736 -21.265 1.00 67.83 68 VAL D O 1
ATOM 2003 N N . THR C 1 69 ? 16.489 85.875 -21.742 1.00 69.94 69 THR D N 1
ATOM 2004 C CA . THR C 1 69 ? 15.090 85.766 -21.366 1.00 71.76 69 THR D CA 1
ATOM 2005 C C . THR C 1 69 ? 14.241 85.983 -22.612 1.00 73.18 69 THR D C 1
ATOM 2006 O O . THR C 1 69 ? 14.447 86.947 -23.348 1.00 73.38 69 THR D O 1
ATOM 2010 N N . VAL C 1 70 ? 13.294 85.084 -22.854 1.00 74.93 70 VAL D N 1
ATOM 2011 C CA . VAL C 1 70 ? 12.483 85.151 -24.063 1.00 76.37 70 VAL D CA 1
ATOM 2012 C C . VAL C 1 70 ? 10.993 84.955 -23.775 1.00 78.25 70 VAL D C 1
ATOM 2013 O O . VAL C 1 70 ? 10.585 84.775 -22.629 1.00 78.42 70 VAL D O 1
ATOM 2017 N N . MET C 1 71 ? 10.191 85.029 -24.832 1.00 80.53 71 MET D N 1
ATOM 2018 C CA . MET C 1 71 ? 8.790 84.585 -24.825 1.00 82.37 71 MET D CA 1
ATOM 2019 C C . MET C 1 71 ? 7.873 85.201 -23.771 1.00 82.82 71 MET D C 1
ATOM 2020 O O . MET C 1 71 ? 6.653 85.118 -23.900 1.00 83.05 71 MET D O 1
ATOM 2025 N N . GLY C 1 72 ? 8.436 85.809 -22.734 1.00 83.22 72 GLY D N 1
ATOM 2026 C CA . GLY C 1 72 ? 7.610 86.353 -21.658 1.00 83.26 72 GLY D CA 1
ATOM 2027 C C . GLY C 1 72 ? 8.204 86.187 -20.271 1.00 82.90 72 GLY D C 1
ATOM 2028 O O . GLY C 1 72 ? 7.569 86.538 -19.276 1.00 83.91 72 GLY D O 1
ATOM 2029 N N . GLY C 1 73 ? 9.420 85.651 -20.195 1.00 81.80 73 GLY D N 1
ATOM 2030 C CA . GLY C 1 73 ? 10.112 85.541 -18.913 1.00 80.56 73 GLY D CA 1
ATOM 2031 C C . GLY C 1 73 ? 10.883 84.253 -18.695 1.00 79.08 73 GLY D C 1
ATOM 2032 O O . GLY C 1 73 ? 11.423 84.030 -17.614 1.00 79.09 73 GLY D O 1
ATOM 2033 N N . PHE C 1 74 ? 10.947 83.403 -19.712 1.00 77.02 74 PHE D N 1
ATOM 2034 C CA . PHE C 1 74 ? 11.663 82.142 -19.587 1.00 75.33 74 PHE D CA 1
ATOM 2035 C C . PHE C 1 74 ? 13.170 82.316 -19.673 1.00 73.61 74 PHE D C 1
ATOM 2036 O O . PHE C 1 74 ? 13.699 82.702 -20.711 1.00 73.60 74 PHE D O 1
ATOM 2044 N N . LYS C 1 75 ? 13.858 82.010 -18.580 1.00 71.43 75 LYS D N 1
ATOM 2045 C CA . LYS C 1 75 ? 15.311 81.978 -18.575 1.00 69.81 75 LYS D CA 1
ATOM 2046 C C . LYS C 1 75 ? 15.782 80.744 -19.316 1.00 66.95 75 LYS D C 1
ATOM 2047 O O . LYS C 1 75 ? 15.622 79.625 -18.826 1.00 66.73 75 LYS D O 1
ATOM 2053 N N . VAL C 1 76 ? 16.374 80.940 -20.485 1.00 63.50 76 VAL D N 1
ATOM 2054 C CA . VAL C 1 76 ? 16.921 79.822 -21.234 1.00 60.80 76 VAL D CA 1
ATOM 2055 C C . VAL C 1 76 ? 18.356 80.135 -21.595 1.00 58.42 76 VAL D C 1
ATOM 2056 O O . VAL C 1 76 ? 18.756 81.298 -21.614 1.00 58.26 76 VAL D O 1
ATOM 2060 N N . GLU C 1 77 ? 19.140 79.105 -21.872 1.00 55.50 77 GLU D N 1
ATOM 2061 C CA . GLU C 1 77 ? 20.465 79.341 -22.400 1.00 53.27 77 GLU D CA 1
ATOM 2062 C C . GLU C 1 77 ? 20.442 79.263 -23.919 1.00 51.13 77 GLU D C 1
ATOM 2063 O O . GLU C 1 77 ? 19.680 78.506 -24.509 1.00 51.14 77 GLU D O 1
ATOM 2069 N N . ASN C 1 78 ? 21.272 80.094 -24.531 1.00 48.63 78 ASN D N 1
ATOM 2070 C CA . ASN C 1 78 ? 21.406 80.197 -25.976 1.00 46.49 78 ASN D CA 1
ATOM 2071 C C . ASN C 1 78 ? 22.804 79.685 -26.291 1.00 45.88 78 ASN D C 1
ATOM 2072 O O . ASN C 1 78 ? 23.789 80.369 -26.055 1.00 45.55 78 ASN D O 1
ATOM 2077 N N . HIS C 1 79 ? 22.894 78.453 -26.777 1.00 45.36 79 HIS D N 1
ATOM 2078 C CA . HIS C 1 79 ? 24.178 77.762 -26.843 1.00 45.10 79 HIS D CA 1
ATOM 2079 C C . HIS C 1 79 ? 25.067 78.302 -27.936 1.00 45.04 79 HIS D C 1
ATOM 2080 O O . HIS C 1 79 ? 24.686 78.348 -29.101 1.00 45.32 79 HIS D O 1
ATOM 2087 N N . THR C 1 80 ? 26.276 78.688 -27.570 1.00 45.01 80 THR D N 1
ATOM 2088 C CA . THR C 1 80 ? 27.185 79.249 -28.550 1.00 44.81 80 THR D CA 1
ATOM 2089 C C . THR C 1 80 ? 28.196 78.239 -29.090 1.00 44.87 80 THR D C 1
ATOM 2090 O O . THR C 1 80 ? 28.843 78.504 -30.101 1.00 45.14 80 THR D O 1
ATOM 2094 N N . ALA C 1 81 ? 28.333 77.088 -28.440 1.00 44.82 81 ALA D N 1
ATOM 2095 C CA . ALA C 1 81 ? 29.280 76.074 -28.912 1.00 44.92 81 ALA D CA 1
ATOM 2096 C C . ALA C 1 81 ? 29.011 74.700 -28.300 1.00 45.09 81 ALA D C 1
ATOM 2097 O O . ALA C 1 81 ? 28.446 74.601 -27.220 1.00 45.26 81 ALA D O 1
ATOM 2099 N N . CYS C 1 82 ? 29.432 73.649 -28.996 1.00 45.28 82 CYS D N 1
ATOM 2100 C CA . CYS C 1 82 ? 29.062 72.285 -28.647 1.00 45.60 82 CYS D CA 1
ATOM 2101 C C . CYS C 1 82 ? 30.246 71.330 -28.683 1.00 45.62 82 CYS D C 1
ATOM 2102 O O . CYS C 1 82 ? 31.118 71.455 -29.537 1.00 45.98 82 CYS D O 1
ATOM 2105 N N . HIS C 1 83 ? 30.281 70.378 -27.753 1.00 45.53 83 HIS D N 1
ATOM 2106 C CA . HIS C 1 83 ? 31.237 69.272 -27.838 1.00 45.14 83 HIS D CA 1
ATOM 2107 C C . HIS C 1 83 ? 30.717 68.018 -27.160 1.00 44.71 83 HIS D C 1
ATOM 2108 O O . HIS C 1 83 ? 29.701 68.050 -26.465 1.00 44.43 83 HIS D O 1
ATOM 2115 N N . CYS C 1 84 ? 31.412 66.907 -27.394 1.00 44.13 84 CYS D N 1
ATOM 2116 C CA . CYS C 1 84 ? 31.075 65.655 -26.738 1.00 43.61 84 CYS D CA 1
ATOM 2117 C C . CYS C 1 84 ? 31.892 65.571 -25.467 1.00 42.48 84 CYS D C 1
ATOM 2118 O O . CYS C 1 84 ? 33.115 65.504 -25.501 1.00 42.66 84 CYS D O 1
ATOM 2121 N N . SER C 1 85 ? 31.201 65.591 -24.338 1.00 41.31 85 SER D N 1
ATOM 2122 C CA . SER C 1 85 ? 31.866 65.655 -23.055 1.00 40.48 85 SER D CA 1
ATOM 2123 C C . SER C 1 85 ? 31.171 64.748 -22.033 1.00 39.89 85 SER D C 1
ATOM 2124 O O . SER C 1 85 ? 30.454 63.823 -22.388 1.00 39.75 85 SER D O 1
ATOM 2127 N N . THR C 1 86 ? 31.390 65.025 -20.760 1.00 39.31 86 THR D N 1
ATOM 2128 C CA . THR C 1 86 ? 30.948 64.154 -19.702 1.00 38.96 86 THR D CA 1
ATOM 2129 C C . THR C 1 86 ? 29.434 63.992 -19.639 1.00 39.14 86 THR D C 1
ATOM 2130 O O . THR C 1 86 ? 28.703 64.977 -19.605 1.00 38.74 86 THR D O 1
ATOM 2134 N N . CYS C 1 87 ? 28.974 62.739 -19.606 1.00 39.33 87 CYS D N 1
ATOM 2135 C CA . CYS C 1 87 ? 27.558 62.451 -19.379 1.00 39.43 87 CYS D CA 1
ATOM 2136 C C . CYS C 1 87 ? 27.252 62.518 -17.892 1.00 38.64 87 CYS D C 1
ATOM 2137 O O . CYS C 1 87 ? 27.913 61.868 -17.098 1.00 38.90 87 CYS D O 1
ATOM 2140 N N . TYR C 1 88 ? 26.264 63.329 -17.531 1.00 37.89 88 TYR D N 1
ATOM 2141 C CA . TYR C 1 88 ? 25.834 63.494 -16.149 1.00 37.63 88 TYR D CA 1
ATOM 2142 C C . TYR C 1 88 ? 24.581 62.661 -15.867 1.00 37.53 88 TYR D C 1
ATOM 2143 O O . TYR C 1 88 ? 24.386 62.148 -14.762 1.00 37.39 88 TYR D O 1
ATOM 2152 N N . TYR C 1 89 ? 23.725 62.544 -16.875 1.00 37.44 89 TYR D N 1
ATOM 2153 C CA . TYR C 1 89 ? 22.371 62.038 -16.677 1.00 37.53 89 TYR D CA 1
ATOM 2154 C C . TYR C 1 89 ? 22.058 60.711 -17.350 1.00 37.19 89 TYR D C 1
ATOM 2155 O O . TYR C 1 89 ? 20.898 60.436 -17.623 1.00 36.93 89 TYR D O 1
ATOM 2164 N N . HIS C 1 90 ? 23.065 59.878 -17.594 1.00 37.39 90 HIS D N 1
ATOM 2165 C CA . HIS C 1 90 ? 22.844 58.640 -18.334 1.00 37.59 90 HIS D CA 1
ATOM 2166 C C . HIS C 1 90 ? 22.675 57.418 -17.463 1.00 38.29 90 HIS D C 1
ATOM 2167 O O . HIS C 1 90 ? 22.550 56.307 -17.986 1.00 38.10 90 HIS D O 1
ATOM 2174 N N . LYS C 1 91 ? 22.679 57.605 -16.148 1.00 39.65 91 LYS D N 1
ATOM 2175 C CA . LYS C 1 91 ? 22.776 56.473 -15.234 1.00 40.87 91 LYS D CA 1
ATOM 2176 C C . LYS C 1 91 ? 21.442 55.993 -14.706 1.00 42.70 91 LYS D C 1
ATOM 2177 O O . LYS C 1 91 ? 20.423 56.671 -14.814 1.00 42.52 91 LYS D O 1
ATOM 2183 N N . SER C 1 92 ? 21.494 54.818 -14.091 1.00 45.31 92 SER D N 1
ATOM 2184 C CA . SER C 1 92 ? 20.317 53.986 -13.843 1.00 47.16 92 SER D CA 1
ATOM 2185 C C . SER C 1 92 ? 19.025 54.782 -13.671 1.00 47.99 92 SER D C 1
ATOM 2186 O O . SER C 1 92 ? 18.043 54.524 -14.375 1.00 52.96 92 SER D O 1
ATOM 2189 N N . ASN D 2 1 ? 20.502 55.635 -32.101 1.00 66.04 1 ASN E N 1
ATOM 2190 C CA . ASN D 2 1 ? 20.852 55.293 -33.510 1.00 65.86 1 ASN E CA 1
ATOM 2191 C C . ASN D 2 1 ? 21.934 54.200 -33.615 1.00 65.14 1 ASN E C 1
ATOM 2192 O O . ASN D 2 1 ? 21.731 53.072 -33.165 1.00 65.12 1 ASN E O 1
ATOM 2197 N N . SER D 2 2 ? 23.086 54.564 -34.176 1.00 64.05 2 SER E N 1
ATOM 2198 C CA . SER D 2 2 ? 24.091 53.617 -34.696 1.00 63.12 2 SER E CA 1
ATOM 2199 C C . SER D 2 2 ? 24.747 52.568 -33.759 1.00 62.23 2 SER E C 1
ATOM 2200 O O . SER D 2 2 ? 25.685 51.888 -34.167 1.00 62.34 2 SER E O 1
ATOM 2203 N N . CYS D 2 3 ? 24.256 52.411 -32.535 1.00 61.12 3 CYS E N 1
ATOM 2204 C CA . CYS D 2 3 ? 24.880 51.512 -31.549 1.00 59.95 3 CYS E CA 1
ATOM 2205 C C . CYS D 2 3 ? 24.743 50.035 -31.944 1.00 59.98 3 CYS E C 1
ATOM 2206 O O . CYS D 2 3 ? 23.631 49.522 -31.993 1.00 59.82 3 CYS E O 1
ATOM 2209 N N . GLU D 2 4 ? 25.853 49.347 -32.219 1.00 59.93 4 GLU E N 1
ATOM 2210 C CA . GLU D 2 4 ? 25.751 47.966 -32.697 1.00 60.20 4 GLU E CA 1
ATOM 2211 C C . GLU D 2 4 ? 26.779 46.975 -32.140 1.00 59.46 4 GLU E C 1
ATOM 2212 O O . GLU D 2 4 ? 27.900 47.336 -31.766 1.00 59.34 4 GLU E O 1
ATOM 2218 N N . LEU D 2 5 ? 26.364 45.710 -32.097 1.00 58.60 5 LEU E N 1
ATOM 2219 C CA . LEU D 2 5 ? 27.226 44.624 -31.679 1.00 57.92 5 LEU E CA 1
ATOM 2220 C C . LEU D 2 5 ? 28.457 44.643 -32.549 1.00 57.46 5 LEU E C 1
ATOM 2221 O O . LEU D 2 5 ? 28.355 44.658 -33.770 1.00 57.39 5 LEU E O 1
ATOM 2226 N N . THR D 2 6 ? 29.625 44.653 -31.928 1.00 56.97 6 THR E N 1
ATOM 2227 C CA . THR D 2 6 ? 30.859 44.650 -32.686 1.00 56.77 6 THR E CA 1
ATOM 2228 C C . THR D 2 6 ? 31.892 43.784 -31.980 1.00 56.06 6 THR E C 1
ATOM 2229 O O . THR D 2 6 ? 32.003 43.792 -30.754 1.00 55.92 6 THR E O 1
ATOM 2233 N N . ASN D 2 7 ? 32.635 43.023 -32.769 1.00 55.17 7 ASN E N 1
ATOM 2234 C CA . ASN D 2 7 ? 33.672 42.175 -32.232 1.00 54.29 7 ASN E CA 1
ATOM 2235 C C . ASN D 2 7 ? 34.738 42.987 -31.575 1.00 54.16 7 ASN E C 1
ATOM 2236 O O . ASN D 2 7 ? 35.176 43.992 -32.113 1.00 54.14 7 ASN E O 1
ATOM 2241 N N . ILE D 2 8 ? 35.173 42.550 -30.409 1.00 54.06 8 ILE E N 1
ATOM 2242 C CA . ILE D 2 8 ? 36.325 43.168 -29.813 1.00 54.28 8 ILE E CA 1
ATOM 2243 C C . ILE D 2 8 ? 37.253 42.116 -29.254 1.00 54.67 8 ILE E C 1
ATOM 2244 O O . ILE D 2 8 ? 36.972 40.919 -29.291 1.00 54.65 8 ILE E O 1
ATOM 2249 N N . THR D 2 9 ? 38.376 42.592 -28.745 1.00 55.16 9 THR E N 1
ATOM 2250 C CA . THR D 2 9 ? 39.410 41.739 -28.223 1.00 55.56 9 THR E CA 1
ATOM 2251 C C . THR D 2 9 ? 39.635 42.175 -26.790 1.00 55.73 9 THR E C 1
ATOM 2252 O O . THR D 2 9 ? 39.789 43.363 -26.523 1.00 55.97 9 THR E O 1
ATOM 2256 N N . ILE D 2 10 ? 39.620 41.230 -25.858 1.00 55.92 10 ILE E N 1
ATOM 2257 C CA . ILE D 2 10 ? 39.817 41.583 -24.463 1.00 55.96 10 ILE E CA 1
ATOM 2258 C C . ILE D 2 10 ? 41.011 40.870 -23.871 1.00 56.41 10 ILE E C 1
ATOM 2259 O O . ILE D 2 10 ? 41.501 39.884 -24.414 1.00 56.25 10 ILE E O 1
ATOM 2264 N N . ALA D 2 11 ? 41.458 41.384 -22.735 1.00 57.23 11 ALA E N 1
ATOM 2265 C CA . ALA D 2 11 ? 42.647 40.884 -22.076 1.00 58.07 11 ALA E CA 1
ATOM 2266 C C . ALA D 2 11 ? 42.327 40.261 -20.719 1.00 59.10 11 ALA E C 1
ATOM 2267 O O . ALA D 2 11 ? 41.910 40.938 -19.786 1.00 59.01 11 ALA E O 1
ATOM 2269 N N . ILE D 2 12 ? 42.534 38.959 -20.616 1.00 60.82 12 ILE E N 1
ATOM 2270 C CA . ILE D 2 12 ? 42.390 38.283 -19.351 1.00 62.38 12 ILE E CA 1
ATOM 2271 C C . ILE D 2 12 ? 43.757 38.216 -18.685 1.00 64.73 12 ILE E C 1
ATOM 2272 O O . ILE D 2 12 ? 44.668 37.540 -19.166 1.00 64.86 12 ILE E O 1
ATOM 2277 N N . GLU D 2 13 ? 43.892 38.943 -17.584 1.00 67.70 13 GLU E N 1
ATOM 2278 C CA . GLU D 2 13 ? 45.158 39.069 -16.889 1.00 70.23 13 GLU E CA 1
ATOM 2279 C C . GLU D 2 13 ? 45.316 37.934 -15.890 1.00 72.81 13 GLU E C 1
ATOM 2280 O O . GLU D 2 13 ? 44.495 37.788 -14.990 1.00 73.30 13 GLU E O 1
ATOM 2286 N N . LYS D 2 14 ? 46.352 37.120 -16.045 1.00 75.97 14 LYS E N 1
ATOM 2287 C CA . LYS D 2 14 ? 46.682 36.146 -15.011 1.00 78.49 14 LYS E CA 1
ATOM 2288 C C . LYS D 2 14 ? 47.802 36.710 -14.156 1.00 80.90 14 LYS E C 1
ATOM 2289 O O . LYS D 2 14 ? 48.967 36.697 -14.556 1.00 81.01 14 LYS E O 1
ATOM 2295 N N . GLU D 2 15 ? 47.445 37.189 -12.968 1.00 83.76 15 GLU E N 1
ATOM 2296 C CA . GLU D 2 15 ? 48.362 37.998 -12.175 1.00 85.90 15 GLU E CA 1
ATOM 2297 C C . GLU D 2 15 ? 49.568 37.203 -11.682 1.00 86.94 15 GLU E C 1
ATOM 2298 O O . GLU D 2 15 ? 50.682 37.723 -11.633 1.00 87.07 15 GLU E O 1
ATOM 2304 N N . GLU D 2 16 ? 49.346 35.944 -11.322 1.00 88.04 16 GLU E N 1
ATOM 2305 C CA . GLU D 2 16 ? 50.418 35.109 -10.788 1.00 88.73 16 GLU E CA 1
ATOM 2306 C C . GLU D 2 16 ? 51.421 34.683 -11.858 1.00 88.52 16 GLU E C 1
ATOM 2307 O O . GLU D 2 16 ? 52.556 34.338 -11.541 1.00 88.53 16 GLU E O 1
ATOM 2313 N N . CYS D 2 17 ? 51.007 34.698 -13.121 1.00 88.19 17 CYS E N 1
ATOM 2314 C CA . CYS D 2 17 ? 51.889 34.262 -14.205 1.00 87.78 17 CYS E CA 1
ATOM 2315 C C . CYS D 2 17 ? 52.495 35.422 -15.000 1.00 87.05 17 CYS E C 1
ATOM 2316 O O . CYS D 2 17 ? 53.243 35.204 -15.951 1.00 87.01 17 CYS E O 1
ATOM 2319 N N . ARG D 2 18 ? 52.172 36.650 -14.612 1.00 86.03 18 ARG E N 1
ATOM 2320 C CA . ARG D 2 18 ? 52.771 37.829 -15.232 1.00 85.24 18 ARG E CA 1
ATOM 2321 C C . ARG D 2 18 ? 52.542 37.893 -16.741 1.00 83.00 18 ARG E C 1
ATOM 2322 O O . ARG D 2 18 ? 53.405 38.356 -17.483 1.00 82.92 18 ARG E O 1
ATOM 2330 N N . PHE D 2 19 ? 51.385 37.424 -17.193 1.00 80.40 19 PHE E N 1
ATOM 2331 C CA . PHE D 2 19 ? 50.989 37.605 -18.584 1.00 78.30 19 PHE E CA 1
ATOM 2332 C C . PHE D 2 19 ? 49.472 37.723 -18.702 1.00 76.27 19 PHE E C 1
ATOM 2333 O O . PHE D 2 19 ? 48.747 37.546 -17.727 1.00 76.08 19 PHE E O 1
ATOM 2341 N N . CYS D 2 20 ? 49.005 38.045 -19.901 1.00 73.85 20 CYS E N 1
ATOM 2342 C CA . CYS D 2 20 ? 47.586 38.155 -20.171 1.00 72.05 20 CYS E CA 1
ATOM 2343 C C . CYS D 2 20 ? 47.324 37.379 -21.440 1.00 70.34 20 CYS E C 1
ATOM 2344 O O . CYS D 2 20 ? 48.223 37.199 -22.248 1.00 70.29 20 CYS E O 1
ATOM 2347 N N . ILE D 2 21 ? 46.099 36.914 -21.626 1.00 68.42 21 ILE E N 1
ATOM 2348 C CA . ILE D 2 21 ? 45.744 36.269 -22.877 1.00 66.92 21 ILE E CA 1
ATOM 2349 C C . ILE D 2 21 ? 44.636 37.069 -23.554 1.00 65.73 21 ILE E C 1
ATOM 2350 O O . ILE D 2 21 ? 43.836 37.725 -22.886 1.00 65.45 21 ILE E O 1
ATOM 2355 N N . SER D 2 22 ? 44.605 37.021 -24.880 1.00 64.43 22 SER E N 1
ATOM 2356 C CA . SER D 2 22 ? 43.627 37.772 -25.647 1.00 63.64 22 SER E CA 1
ATOM 2357 C C . SER D 2 22 ? 42.492 36.868 -26.075 1.00 63.00 22 SER E C 1
ATOM 2358 O O . SER D 2 22 ? 42.705 35.703 -26.407 1.00 63.00 22 SER E O 1
ATOM 2361 N N . ILE D 2 23 ? 41.283 37.412 -26.073 1.00 62.16 23 ILE E N 1
ATOM 2362 C CA . ILE D 2 23 ? 40.124 36.651 -26.478 1.00 61.61 23 ILE E CA 1
ATOM 2363 C C . ILE D 2 23 ? 39.198 37.526 -27.286 1.00 60.94 23 ILE E C 1
ATOM 2364 O O . ILE D 2 23 ? 38.910 38.659 -26.905 1.00 60.97 23 ILE E O 1
ATOM 2369 N N . ASN D 2 24 ? 38.724 37.008 -28.407 1.00 60.12 24 ASN E N 1
ATOM 2370 C CA . ASN D 2 24 ? 37.709 37.720 -29.142 1.00 59.29 24 ASN E CA 1
ATOM 2371 C C . ASN D 2 24 ? 36.347 37.455 -28.552 1.00 59.42 24 ASN E C 1
ATOM 2372 O O . ASN D 2 24 ? 36.019 36.336 -28.160 1.00 59.55 24 ASN E O 1
ATOM 2377 N N . THR D 2 25 ? 35.551 38.504 -28.484 1.00 59.17 25 THR E N 1
ATOM 2378 C CA . THR D 2 25 ? 34.194 38.370 -28.020 1.00 58.87 25 THR E CA 1
ATOM 2379 C C . THR D 2 25 ? 33.387 39.524 -28.602 1.00 58.17 25 THR E C 1
ATOM 2380 O O . THR D 2 25 ? 33.873 40.263 -29.459 1.00 58.36 25 THR E O 1
ATOM 2384 N N . THR D 2 26 ? 32.155 39.678 -28.147 1.00 57.07 26 THR E N 1
ATOM 2385 C CA . THR D 2 26 ? 31.243 40.602 -28.788 1.00 56.23 26 THR E CA 1
ATOM 2386 C C . THR D 2 26 ? 30.720 41.631 -27.799 1.00 55.17 26 THR E C 1
ATOM 2387 O O . THR D 2 26 ? 30.186 41.276 -26.752 1.00 55.16 26 THR E O 1
ATOM 2391 N N . TRP D 2 27 ? 30.880 42.908 -28.123 1.00 53.83 27 TRP E N 1
ATOM 2392 C CA . TRP D 2 27 ? 30.394 43.954 -27.235 1.00 52.90 27 TRP E CA 1
ATOM 2393 C C . TRP D 2 27 ? 29.747 45.124 -27.981 1.00 52.42 27 TRP E C 1
ATOM 2394 O O . TRP D 2 27 ? 29.498 45.032 -29.176 1.00 52.43 27 TRP E O 1
ATOM 2405 N N . CYS D 2 28 ? 29.436 46.202 -27.268 1.00 51.82 28 CYS E N 1
ATOM 2406 C CA . CYS D 2 28 ? 28.712 47.322 -27.870 1.00 51.49 28 CYS E CA 1
ATOM 2407 C C . CYS D 2 28 ? 29.618 48.506 -28.153 1.00 50.44 28 CYS E C 1
ATOM 2408 O O . CYS D 2 28 ? 30.520 48.808 -27.373 1.00 50.21 28 CYS E O 1
ATOM 2411 N N . ALA D 2 29 ? 29.363 49.170 -29.274 1.00 49.48 29 ALA E N 1
ATOM 2412 C CA . ALA D 2 29 ? 30.082 50.381 -29.636 1.00 48.81 29 ALA E CA 1
ATOM 2413 C C . ALA D 2 29 ? 29.273 51.131 -30.673 1.00 48.36 29 ALA E C 1
ATOM 2414 O O . ALA D 2 29 ? 28.529 50.523 -31.443 1.00 48.22 29 ALA E O 1
ATOM 2416 N N . GLY D 2 30 ? 29.402 52.452 -30.689 1.00 47.97 30 GLY E N 1
ATOM 2417 C CA . GLY D 2 30 ? 28.668 53.240 -31.657 1.00 47.73 30 GLY E CA 1
ATOM 2418 C C . GLY D 2 30 ? 28.292 54.619 -31.180 1.00 47.42 30 GLY E C 1
ATOM 2419 O O . GLY D 2 30 ? 28.929 55.174 -30.291 1.00 47.38 30 GLY E O 1
ATOM 2420 N N . TYR D 2 31 ? 27.243 55.163 -31.790 1.00 47.12 31 TYR E N 1
ATOM 2421 C CA . TYR D 2 31 ? 26.849 56.542 -31.580 1.00 46.79 31 TYR E CA 1
ATOM 2422 C C . TYR D 2 31 ? 25.400 56.606 -31.140 1.00 46.72 31 TYR E C 1
ATOM 2423 O O . TYR D 2 31 ? 24.555 55.882 -31.661 1.00 46.62 31 TYR E O 1
ATOM 2432 N N . CYS D 2 32 ? 25.127 57.475 -30.170 1.00 46.66 32 CYS E N 1
ATOM 2433 C CA . CYS D 2 32 ? 23.777 57.683 -29.668 1.00 46.44 32 CYS E CA 1
ATOM 2434 C C . CYS D 2 32 ? 23.475 59.176 -29.702 1.00 45.92 32 CYS E C 1
ATOM 2435 O O . CYS D 2 32 ? 24.386 59.994 -29.773 1.00 45.70 32 CYS E O 1
ATOM 2438 N N . TYR D 2 33 ? 22.198 59.522 -29.637 1.00 45.57 33 TYR E N 1
ATOM 2439 C CA . TYR D 2 33 ? 21.765 60.898 -29.841 1.00 45.51 33 TYR E CA 1
ATOM 2440 C C . TYR D 2 33 ? 21.355 61.566 -28.541 1.00 45.19 33 TYR E C 1
ATOM 2441 O O . TYR D 2 33 ? 20.439 61.104 -27.863 1.00 44.85 33 TYR E O 1
ATOM 2450 N N . THR D 2 34 ? 22.012 62.672 -28.207 1.00 44.98 34 THR E N 1
ATOM 2451 C CA . THR D 2 34 ? 21.657 63.411 -27.011 1.00 44.72 34 THR E CA 1
ATOM 2452 C C . THR D 2 34 ? 21.391 64.873 -27.311 1.00 45.09 34 THR E C 1
ATOM 2453 O O . THR D 2 34 ? 21.877 65.407 -28.302 1.00 44.92 34 THR E O 1
ATOM 2457 N N . ARG D 2 35 ? 20.569 65.491 -26.464 1.00 45.92 35 ARG E N 1
ATOM 2458 C CA . ARG D 2 35 ? 20.317 66.926 -26.478 1.00 46.73 35 ARG E CA 1
ATOM 2459 C C . ARG D 2 35 ? 20.803 67.502 -25.169 1.00 46.15 35 ARG E C 1
ATOM 2460 O O . ARG D 2 35 ? 20.811 66.816 -24.161 1.00 46.06 35 ARG E O 1
ATOM 2468 N N . ASP D 2 36 ? 21.178 68.774 -25.176 1.00 46.10 36 ASP E N 1
ATOM 2469 C CA . ASP D 2 36 ? 21.510 69.480 -23.950 1.00 46.17 36 ASP E CA 1
ATOM 2470 C C . ASP D 2 36 ? 20.458 70.565 -23.736 1.00 46.46 36 ASP E C 1
ATOM 2471 O O . ASP D 2 36 ? 20.442 71.572 -24.433 1.00 46.43 36 ASP E O 1
ATOM 2476 N N . LEU D 2 37 ? 19.568 70.333 -22.776 1.00 47.07 37 LEU E N 1
ATOM 2477 C CA . LEU D 2 37 ? 18.414 71.202 -22.543 1.00 47.46 37 LEU E CA 1
ATOM 2478 C C . LEU D 2 37 ? 18.772 72.672 -22.392 1.00 48.20 37 LEU E C 1
ATOM 2479 O O . LEU D 2 37 ? 19.717 73.048 -21.696 1.00 48.14 37 LEU E O 1
ATOM 2484 N N . VAL D 2 38 ? 17.981 73.493 -23.065 1.00 49.28 38 VAL E N 1
ATOM 2485 C CA . VAL D 2 38 ? 18.131 74.934 -23.047 1.00 50.23 38 VAL E CA 1
ATOM 2486 C C . VAL D 2 38 ? 17.389 75.568 -21.874 1.00 51.44 38 VAL E C 1
ATOM 2487 O O . VAL D 2 38 ? 17.830 76.579 -21.339 1.00 51.55 38 VAL E O 1
ATOM 2491 N N . TYR D 2 39 ? 16.257 74.981 -21.490 1.00 53.07 39 TYR E N 1
ATOM 2492 C CA . TYR D 2 39 ? 15.489 75.444 -20.322 1.00 54.39 39 TYR E CA 1
ATOM 2493 C C . TYR D 2 39 ? 15.740 74.538 -19.118 1.00 55.28 39 TYR E C 1
ATOM 2494 O O . TYR D 2 39 ? 15.331 73.383 -19.117 1.00 55.40 39 TYR E O 1
ATOM 2503 N N . LYS D 2 40 ? 16.396 75.056 -18.085 1.00 56.50 40 LYS E N 1
ATOM 2504 C CA . LYS D 2 40 ? 16.823 74.205 -16.972 1.00 57.37 40 LYS E CA 1
ATOM 2505 C C . LYS D 2 40 ? 15.800 74.109 -15.841 1.00 57.82 40 LYS E C 1
ATOM 2506 O O . LYS D 2 40 ? 16.068 74.540 -14.726 1.00 58.03 40 LYS E O 1
ATOM 2512 N N . ASP D 2 41 ? 14.644 73.522 -16.128 1.00 58.41 41 ASP E N 1
ATOM 2513 C CA . ASP D 2 41 ? 13.603 73.311 -15.127 1.00 59.03 41 ASP E CA 1
ATOM 2514 C C . ASP D 2 41 ? 13.926 72.069 -14.298 1.00 59.49 41 ASP E C 1
ATOM 2515 O O . ASP D 2 41 ? 14.253 71.021 -14.854 1.00 59.12 41 ASP E O 1
ATOM 2520 N N . PRO D 2 42 ? 13.828 72.183 -12.960 1.00 60.31 42 PRO E N 1
ATOM 2521 C CA . PRO D 2 42 ? 14.242 71.107 -12.062 1.00 61.17 42 PRO E CA 1
ATOM 2522 C C . PRO D 2 42 ? 13.432 69.834 -12.286 1.00 62.52 42 PRO E C 1
ATOM 2523 O O . PRO D 2 42 ? 13.881 68.735 -11.958 1.00 62.24 42 PRO E O 1
ATOM 2527 N N . ALA D 2 43 ? 12.239 69.999 -12.846 1.00 64.36 43 ALA E N 1
ATOM 2528 C CA . ALA D 2 43 ? 11.360 68.878 -13.128 1.00 65.94 43 ALA E CA 1
ATOM 2529 C C . ALA D 2 43 ? 11.533 68.406 -14.568 1.00 67.84 43 ALA E C 1
ATOM 2530 O O . ALA D 2 43 ? 10.698 67.676 -15.092 1.00 68.04 43 ALA E O 1
ATOM 2532 N N . ARG D 2 44 ? 12.625 68.831 -15.197 1.00 70.20 44 ARG E N 1
ATOM 2533 C CA . ARG D 2 44 ? 12.945 68.476 -16.586 1.00 71.99 44 ARG E CA 1
ATOM 2534 C C . ARG D 2 44 ? 11.931 67.532 -17.248 1.00 72.64 44 ARG E C 1
ATOM 2535 O O . ARG D 2 44 ? 10.724 67.820 -17.183 1.00 72.96 44 ARG E O 1
ATOM 2543 N N . PRO D 2 45 ? 12.367 66.381 -17.839 1.00 73.20 45 PRO E N 1
ATOM 2544 C CA . PRO D 2 45 ? 13.533 65.488 -17.733 1.00 72.87 45 PRO E CA 1
ATOM 2545 C C . PRO D 2 45 ? 14.821 65.781 -18.505 1.00 71.89 45 PRO E C 1
ATOM 2546 O O . PRO D 2 45 ? 14.800 66.142 -19.685 1.00 71.90 45 PRO E O 1
ATOM 2550 N N . LYS D 2 46 ? 15.925 65.567 -17.792 1.00 70.42 46 LYS E N 1
ATOM 2551 C CA . LYS D 2 46 ? 17.272 65.534 -18.332 1.00 69.07 46 LYS E CA 1
ATOM 2552 C C . LYS D 2 46 ? 17.666 64.068 -18.411 1.00 66.92 46 LYS E C 1
ATOM 2553 O O . LYS D 2 46 ? 17.936 63.446 -17.381 1.00 67.30 46 LYS E O 1
ATOM 2559 N N . ILE D 2 47 ? 17.672 63.499 -19.612 1.00 63.80 47 ILE E N 1
ATOM 2560 C CA . ILE D 2 47 ? 18.059 62.102 -19.774 1.00 61.23 47 ILE E CA 1
ATOM 2561 C C . ILE D 2 47 ? 19.036 61.965 -20.922 1.00 57.99 47 ILE E C 1
ATOM 2562 O O . ILE D 2 47 ? 18.860 62.570 -21.976 1.00 57.94 47 ILE E O 1
ATOM 2567 N N . GLN D 2 48 ? 20.067 61.162 -20.717 1.00 53.95 48 GLN E N 1
ATOM 2568 C CA . GLN D 2 48 ? 21.039 60.921 -21.755 1.00 50.87 48 GLN E CA 1
ATOM 2569 C C . GLN D 2 48 ? 21.217 59.436 -21.929 1.00 49.25 48 GLN E C 1
ATOM 2570 O O . GLN D 2 48 ? 21.264 58.688 -20.959 1.00 48.75 48 GLN E O 1
ATOM 2576 N N . LYS D 2 49 ? 21.301 59.009 -23.177 1.00 47.64 49 LYS E N 1
ATOM 2577 C CA . LYS D 2 49 ? 21.482 57.607 -23.471 1.00 46.78 49 LYS E CA 1
ATOM 2578 C C . LYS D 2 49 ? 22.919 57.393 -23.901 1.00 45.62 49 LYS E C 1
ATOM 2579 O O . LYS D 2 49 ? 23.610 58.333 -24.298 1.00 45.53 49 LYS E O 1
ATOM 2585 N N . THR D 2 50 ? 23.378 56.160 -23.788 1.00 44.59 50 THR E N 1
ATOM 2586 C CA . THR D 2 50 ? 24.715 55.800 -24.200 1.00 43.95 50 THR E CA 1
ATOM 2587 C C . THR D 2 50 ? 24.603 54.423 -24.828 1.00 43.86 50 THR E C 1
ATOM 2588 O O . THR D 2 50 ? 23.575 53.757 -24.704 1.00 43.70 50 THR E O 1
ATOM 2592 N N . CYS D 2 51 ? 25.646 53.982 -25.507 1.00 43.87 51 CYS E N 1
ATOM 2593 C CA . CYS D 2 51 ? 25.588 52.699 -26.163 1.00 44.26 51 CYS E CA 1
ATOM 2594 C C . CYS D 2 51 ? 26.056 51.623 -25.195 1.00 43.82 51 CYS E C 1
ATOM 2595 O O . CYS D 2 51 ? 27.218 51.590 -24.816 1.00 43.95 51 CYS E O 1
ATOM 2598 N N . THR D 2 52 ? 25.159 50.735 -24.790 1.00 43.76 52 THR E N 1
ATOM 2599 C CA . THR D 2 52 ? 25.540 49.676 -23.868 1.00 43.76 52 THR E CA 1
ATOM 2600 C C . THR D 2 52 ? 24.739 48.398 -24.084 1.00 44.50 52 THR E C 1
ATOM 2601 O O . THR D 2 52 ? 23.882 48.338 -24.963 1.00 44.30 52 THR E O 1
ATOM 2605 N N . PHE D 2 53 ? 25.016 47.376 -23.275 1.00 45.69 53 PHE E N 1
ATOM 2606 C CA . PHE D 2 53 ? 24.394 46.057 -23.465 1.00 46.73 53 PHE E CA 1
ATOM 2607 C C . PHE D 2 53 ? 22.931 46.053 -23.048 1.00 47.93 53 PHE E C 1
ATOM 2608 O O . PHE D 2 53 ? 22.602 46.537 -21.969 1.00 47.93 53 PHE E O 1
ATOM 2616 N N . LYS D 2 54 ? 22.058 45.527 -23.909 1.00 49.58 54 LYS E N 1
ATOM 2617 C CA . LYS D 2 54 ? 20.657 45.328 -23.537 1.00 50.97 54 LYS E CA 1
ATOM 2618 C C . LYS D 2 54 ? 20.482 43.971 -22.897 1.00 51.68 54 LYS E C 1
ATOM 2619 O O . LYS D 2 54 ? 19.629 43.798 -22.039 1.00 52.05 54 LYS E O 1
ATOM 2625 N N . GLU D 2 55 ? 21.284 43.007 -23.333 1.00 52.55 55 GLU E N 1
ATOM 2626 C CA . GLU D 2 55 ? 21.296 41.677 -22.739 1.00 53.23 55 GLU E CA 1
ATOM 2627 C C . GLU D 2 55 ? 22.709 41.132 -22.822 1.00 52.92 55 GLU E C 1
ATOM 2628 O O . GLU D 2 55 ? 23.440 41.446 -23.757 1.00 52.89 55 GLU E O 1
ATOM 2634 N N . LEU D 2 56 ? 23.089 40.307 -21.854 1.00 52.70 56 LEU E N 1
ATOM 2635 C CA . LEU D 2 56 ? 24.393 39.661 -21.878 1.00 52.56 56 LEU E CA 1
ATOM 2636 C C . LEU D 2 56 ? 24.355 38.272 -21.249 1.00 52.78 56 LEU E C 1
ATOM 2637 O O . LEU D 2 56 ? 23.460 37.955 -20.478 1.00 52.68 56 LEU E O 1
ATOM 2642 N N . VAL D 2 57 ? 25.328 37.446 -21.604 1.00 53.22 57 VAL E N 1
ATOM 2643 C CA . VAL D 2 57 ? 25.479 36.128 -21.010 1.00 53.85 57 VAL E CA 1
ATOM 2644 C C . VAL D 2 57 ? 26.927 36.007 -20.584 1.00 54.49 57 VAL E C 1
ATOM 2645 O O . VAL D 2 57 ? 27.790 36.679 -21.141 1.00 54.55 57 VAL E O 1
ATOM 2649 N N . TYR D 2 58 ? 27.206 35.155 -19.604 1.00 55.26 58 TYR E N 1
ATOM 2650 C CA . TYR D 2 58 ? 28.582 34.941 -19.181 1.00 55.77 58 TYR E CA 1
ATOM 2651 C C . TYR D 2 58 ? 29.163 33.716 -19.876 1.00 56.51 58 TYR E C 1
ATOM 2652 O O . TYR D 2 58 ? 28.474 32.723 -20.076 1.00 56.63 58 TYR E O 1
ATOM 2661 N N . GLU D 2 59 ? 30.428 33.808 -20.269 1.00 57.43 59 GLU E N 1
ATOM 2662 C CA . GLU D 2 59 ? 31.142 32.668 -20.825 1.00 58.22 59 GLU E CA 1
ATOM 2663 C C . GLU D 2 59 ? 32.385 32.414 -19.992 1.00 58.84 59 GLU E C 1
ATOM 2664 O O . GLU D 2 59 ? 32.944 33.338 -19.395 1.00 58.76 59 GLU E O 1
ATOM 2670 N N . THR D 2 60 ? 32.805 31.154 -19.942 1.00 59.70 60 THR E N 1
ATOM 2671 C CA . THR D 2 60 ? 33.928 30.768 -19.115 1.00 60.29 60 THR E CA 1
ATOM 2672 C C . THR D 2 60 ? 35.028 30.258 -20.006 1.00 61.08 60 THR E C 1
ATOM 2673 O O . THR D 2 60 ? 34.765 29.677 -21.048 1.00 61.15 60 THR E O 1
ATOM 2677 N N . VAL D 2 61 ? 36.264 30.474 -19.587 1.00 62.20 61 VAL E N 1
ATOM 2678 C CA . VAL D 2 61 ? 37.395 30.183 -20.434 1.00 63.25 61 VAL E CA 1
ATOM 2679 C C . VAL D 2 61 ? 38.585 29.688 -19.621 1.00 64.75 61 VAL E C 1
ATOM 2680 O O . VAL D 2 61 ? 38.795 30.113 -18.484 1.00 64.58 61 VAL E O 1
ATOM 2684 N N . ARG D 2 62 ? 39.348 28.773 -20.215 1.00 66.66 62 ARG E N 1
ATOM 2685 C CA . ARG D 2 62 ? 40.520 28.193 -19.574 1.00 68.53 62 ARG E CA 1
ATOM 2686 C C . ARG D 2 62 ? 41.701 29.129 -19.737 1.00 69.27 62 ARG E C 1
ATOM 2687 O O . ARG D 2 62 ? 42.015 29.545 -20.845 1.00 69.45 62 ARG E O 1
ATOM 2695 N N . VAL D 2 63 ? 42.357 29.459 -18.632 1.00 70.45 63 VAL E N 1
ATOM 2696 C CA . VAL D 2 63 ? 43.502 30.358 -18.669 1.00 71.41 63 VAL E CA 1
ATOM 2697 C C . VAL D 2 63 ? 44.783 29.639 -18.265 1.00 72.78 63 VAL E C 1
ATOM 2698 O O . VAL D 2 63 ? 44.941 29.239 -17.113 1.00 72.84 63 VAL E O 1
ATOM 2702 N N . PRO D 2 64 ? 45.710 29.489 -19.218 1.00 74.52 64 PRO E N 1
ATOM 2703 C CA . PRO D 2 64 ? 46.954 28.773 -18.996 1.00 75.91 64 PRO E CA 1
ATOM 2704 C C . PRO D 2 64 ? 47.668 29.261 -17.751 1.00 77.79 64 PRO E C 1
ATOM 2705 O O . PRO D 2 64 ? 47.624 30.448 -17.439 1.00 77.94 64 PRO E O 1
ATOM 2709 N N . GLY D 2 65 ? 48.310 28.343 -17.041 1.00 80.23 65 GLY E N 1
ATOM 2710 C CA . GLY D 2 65 ? 49.204 28.710 -15.959 1.00 82.23 65 GLY E CA 1
ATOM 2711 C C . GLY D 2 65 ? 50.631 28.620 -16.455 1.00 84.30 65 GLY E C 1
ATOM 2712 O O . GLY D 2 65 ? 50.878 28.248 -17.599 1.00 84.42 65 GLY E O 1
ATOM 2713 N N . CYS D 2 66 ? 51.573 28.969 -15.593 1.00 86.92 66 CYS E N 1
ATOM 2714 C CA . CYS D 2 66 ? 52.978 28.873 -15.925 1.00 88.96 66 CYS E CA 1
ATOM 2715 C C . CYS D 2 66 ? 53.585 27.840 -14.999 1.00 90.71 66 CYS E C 1
ATOM 2716 O O . CYS D 2 66 ? 52.873 27.205 -14.224 1.00 90.89 66 CYS E O 1
ATOM 2719 N N . ALA D 2 67 ? 54.895 27.657 -15.075 1.00 92.75 67 ALA E N 1
ATOM 2720 C CA . ALA D 2 67 ? 55.566 26.796 -14.122 1.00 94.20 67 ALA E CA 1
ATOM 2721 C C . ALA D 2 67 ? 55.227 27.275 -12.713 1.00 95.22 67 ALA E C 1
ATOM 2722 O O . ALA D 2 67 ? 55.303 28.468 -12.421 1.00 95.37 67 ALA E O 1
ATOM 2724 N N . HIS D 2 68 ? 54.834 26.341 -11.853 1.00 96.21 68 HIS E N 1
ATOM 2725 C CA . HIS D 2 68 ? 54.552 26.637 -10.447 1.00 96.88 68 HIS E CA 1
ATOM 2726 C C . HIS D 2 68 ? 53.233 27.368 -10.211 1.00 95.79 68 HIS E C 1
ATOM 2727 O O . HIS D 2 68 ? 53.010 27.922 -9.136 1.00 95.87 68 HIS E O 1
ATOM 2734 N N . HIS D 2 69 ? 52.359 27.373 -11.209 1.00 94.24 69 HIS E N 1
ATOM 2735 C CA . HIS D 2 69 ? 50.983 27.808 -10.988 1.00 92.79 69 HIS E CA 1
ATOM 2736 C C . HIS D 2 69 ? 50.022 27.043 -11.889 1.00 90.53 69 HIS E C 1
ATOM 2737 O O . HIS D 2 69 ? 50.245 26.902 -13.091 1.00 90.37 69 HIS E O 1
ATOM 2744 N N . ALA D 2 70 ? 48.953 26.539 -11.289 1.00 87.64 70 ALA E N 1
ATOM 2745 C CA . ALA D 2 70 ? 47.967 25.778 -12.023 1.00 85.29 70 ALA E CA 1
ATOM 2746 C C . ALA D 2 70 ? 47.283 26.677 -13.037 1.00 82.98 70 ALA E C 1
ATOM 2747 O O . ALA D 2 70 ? 47.253 27.896 -12.875 1.00 82.75 70 ALA E O 1
ATOM 2749 N N . ASP D 2 71 ? 46.750 26.072 -14.092 1.00 80.13 71 ASP E N 1
ATOM 2750 C CA . ASP D 2 71 ? 45.874 26.789 -15.000 1.00 77.88 71 ASP E CA 1
ATOM 2751 C C . ASP D 2 71 ? 44.603 27.090 -14.224 1.00 75.36 71 ASP E C 1
ATOM 2752 O O . ASP D 2 71 ? 44.367 26.501 -13.175 1.00 75.18 71 ASP E O 1
ATOM 2757 N N . SER D 2 72 ? 43.790 28.014 -14.715 1.00 72.41 72 SER E N 1
ATOM 2758 C CA . SER D 2 72 ? 42.581 28.382 -13.992 1.00 70.21 72 SER E CA 1
ATOM 2759 C C . SER D 2 72 ? 41.426 28.707 -14.929 1.00 68.18 72 SER E C 1
ATOM 2760 O O . SER D 2 72 ? 41.537 28.591 -16.147 1.00 67.87 72 SER E O 1
ATOM 2763 N N . LEU D 2 73 ? 40.309 29.099 -14.340 1.00 65.90 73 LEU E N 1
ATOM 2764 C CA . LEU D 2 73 ? 39.133 29.447 -15.104 1.00 64.29 73 LEU E CA 1
ATOM 2765 C C . LEU D 2 73 ? 38.797 30.903 -14.858 1.00 62.90 73 LEU E C 1
ATOM 2766 O O . LEU D 2 73 ? 38.913 31.391 -13.737 1.00 62.89 73 LEU E O 1
ATOM 2771 N N . TYR D 2 74 ? 38.402 31.600 -15.915 1.00 61.26 74 TYR E N 1
ATOM 2772 C CA . TYR D 2 74 ? 37.937 32.965 -15.786 1.00 60.11 74 TYR E CA 1
ATOM 2773 C C . TYR D 2 74 ? 36.597 33.079 -16.487 1.00 58.83 74 TYR E C 1
ATOM 2774 O O . TYR D 2 74 ? 36.414 32.560 -17.587 1.00 58.62 74 TYR E O 1
ATOM 2783 N N . THR D 2 75 ? 35.658 33.748 -15.831 1.00 57.33 75 THR E N 1
ATOM 2784 C CA . THR D 2 75 ? 34.327 33.917 -16.364 1.00 56.30 75 THR E CA 1
ATOM 2785 C C . THR D 2 75 ? 34.070 35.384 -16.643 1.00 55.30 75 THR E C 1
ATOM 2786 O O . THR D 2 75 ? 34.221 36.233 -15.759 1.00 55.37 75 THR E O 1
ATOM 2790 N N . TYR D 2 76 ? 33.673 35.679 -17.874 1.00 53.90 76 TYR E N 1
ATOM 2791 C CA . TYR D 2 76 ? 33.506 37.058 -18.302 1.00 52.80 76 TYR E CA 1
ATOM 2792 C C . TYR D 2 76 ? 32.187 37.234 -19.037 1.00 51.69 76 TYR E C 1
ATOM 2793 O O . TYR D 2 76 ? 31.657 36.280 -19.612 1.00 51.35 76 TYR E O 1
ATOM 2802 N N . PRO D 2 77 ? 31.652 38.463 -19.013 1.00 50.34 77 PRO E N 1
ATOM 2803 C CA . PRO D 2 77 ? 30.387 38.768 -19.650 1.00 49.66 77 PRO E CA 1
ATOM 2804 C C . PRO D 2 77 ? 30.540 38.982 -21.149 1.00 49.25 77 PRO E C 1
ATOM 2805 O O . PRO D 2 77 ? 31.560 39.489 -21.598 1.00 49.16 77 PRO E O 1
ATOM 2809 N N . VAL D 2 78 ? 29.514 38.601 -21.900 1.00 48.99 78 VAL E N 1
ATOM 2810 C CA . VAL D 2 78 ? 29.493 38.734 -23.342 1.00 49.08 78 VAL E CA 1
ATOM 2811 C C . VAL D 2 78 ? 28.139 39.307 -23.722 1.00 49.56 78 VAL E C 1
ATOM 2812 O O . VAL D 2 78 ? 27.131 38.955 -23.120 1.00 49.53 78 VAL E O 1
ATOM 2816 N N . ALA D 2 79 ? 28.105 40.202 -24.703 1.00 50.30 79 ALA E N 1
ATOM 2817 C CA . ALA D 2 79 ? 26.873 40.919 -25.015 1.00 51.01 79 ALA E CA 1
ATOM 2818 C C . ALA D 2 79 ? 26.051 40.199 -26.080 1.00 51.85 79 ALA E C 1
ATOM 2819 O O . ALA D 2 79 ? 26.575 39.775 -27.106 1.00 51.90 79 ALA E O 1
ATOM 2821 N N . THR D 2 80 ? 24.760 40.056 -25.812 1.00 52.94 80 THR E N 1
ATOM 2822 C CA . THR D 2 80 ? 23.845 39.426 -26.746 1.00 53.90 80 THR E CA 1
ATOM 2823 C C . THR D 2 80 ? 23.155 40.471 -27.605 1.00 54.38 80 THR E C 1
ATOM 2824 O O . THR D 2 80 ? 22.976 40.293 -28.806 1.00 54.49 80 THR E O 1
ATOM 2828 N N . GLN D 2 81 ? 22.757 41.564 -26.970 1.00 54.94 81 GLN E N 1
ATOM 2829 C CA . GLN D 2 81 ? 21.953 42.579 -27.617 1.00 55.21 81 GLN E CA 1
ATOM 2830 C C . GLN D 2 81 ? 22.483 43.934 -27.176 1.00 54.74 81 GLN E C 1
ATOM 2831 O O . GLN D 2 81 ? 22.897 44.097 -26.034 1.00 54.72 81 GLN E O 1
ATOM 2837 N N . CYS D 2 82 ? 22.483 44.903 -28.081 1.00 54.21 82 CYS E N 1
ATOM 2838 C CA . CYS D 2 82 ? 23.014 46.225 -27.779 1.00 53.65 82 CYS E CA 1
ATOM 2839 C C . CYS D 2 82 ? 21.922 47.264 -27.996 1.00 52.65 82 CYS E C 1
ATOM 2840 O O . CYS D 2 82 ? 21.040 47.080 -28.835 1.00 52.80 82 CYS E O 1
ATOM 2843 N N . HIS D 2 83 ? 21.962 48.352 -27.236 1.00 51.40 83 HIS E N 1
ATOM 2844 C CA . HIS D 2 83 ? 21.063 49.464 -27.512 1.00 50.27 83 HIS E CA 1
ATOM 2845 C C . HIS D 2 83 ? 21.522 50.778 -26.923 1.00 49.82 83 HIS E C 1
ATOM 2846 O O . HIS D 2 83 ? 22.464 50.833 -26.145 1.00 49.59 83 HIS E O 1
ATOM 2853 N N . CYS D 2 84 ? 20.833 51.841 -27.325 1.00 49.56 84 CYS E N 1
ATOM 2854 C CA . CYS D 2 84 ? 21.088 53.184 -26.824 1.00 49.23 84 CYS E CA 1
ATOM 2855 C C . CYS D 2 84 ? 20.114 53.418 -25.690 1.00 48.90 84 CYS E C 1
ATOM 2856 O O . CYS D 2 84 ? 18.916 53.597 -25.905 1.00 49.02 84 CYS E O 1
ATOM 2859 N N . GLY D 2 85 ? 20.628 53.400 -24.473 1.00 48.65 85 GLY E N 1
ATOM 2860 C CA . GLY D 2 85 ? 19.775 53.523 -23.316 1.00 48.44 85 GLY E CA 1
ATOM 2861 C C . GLY D 2 85 ? 20.567 53.968 -22.120 1.00 48.27 85 GLY E C 1
ATOM 2862 O O . GLY D 2 85 ? 21.709 54.403 -22.239 1.00 48.23 85 GLY E O 1
ATOM 2863 N N . LYS D 2 86 ? 19.967 53.855 -20.953 1.00 48.09 86 LYS E N 1
ATOM 2864 C CA . LYS D 2 86 ? 20.668 54.253 -19.770 1.00 48.05 86 LYS E CA 1
ATOM 2865 C C . LYS D 2 86 ? 21.725 53.213 -19.438 1.00 46.46 86 LYS E C 1
ATOM 2866 O O . LYS D 2 86 ? 21.541 52.025 -19.674 1.00 46.30 86 LYS E O 1
ATOM 2872 N N . CYS D 2 87 ? 22.838 53.694 -18.898 1.00 44.81 87 CYS E N 1
ATOM 2873 C CA . CYS D 2 87 ? 23.891 52.859 -18.359 1.00 43.63 87 CYS E CA 1
ATOM 2874 C C . CYS D 2 87 ? 23.401 52.316 -17.025 1.00 42.99 87 CYS E C 1
ATOM 2875 O O . CYS D 2 87 ? 23.009 53.083 -16.145 1.00 43.26 87 CYS E O 1
ATOM 2878 N N . ASP D 2 88 ? 23.398 50.997 -16.867 1.00 42.14 88 ASP E N 1
ATOM 2879 C CA . ASP D 2 88 ? 22.863 50.394 -15.655 1.00 41.56 88 ASP E CA 1
ATOM 2880 C C . ASP D 2 88 ? 23.940 50.182 -14.603 1.00 41.34 88 ASP E C 1
ATOM 2881 O O . ASP D 2 88 ? 24.816 49.323 -14.746 1.00 40.64 88 ASP E O 1
ATOM 2886 N N . SER D 2 89 ? 23.844 50.959 -13.527 1.00 41.39 89 SER E N 1
ATOM 2887 C CA . SER D 2 89 ? 24.933 51.082 -12.566 1.00 41.55 89 SER E CA 1
ATOM 2888 C C . SER D 2 89 ? 24.971 49.977 -11.519 1.00 41.64 89 SER E C 1
ATOM 2889 O O . SER D 2 89 ? 25.935 49.872 -10.758 1.00 41.47 89 SER E O 1
ATOM 2892 N N . ASP D 2 90 ? 23.936 49.145 -11.479 1.00 41.91 90 ASP E N 1
ATOM 2893 C CA . ASP D 2 90 ? 24.005 47.926 -10.694 1.00 42.09 90 ASP E CA 1
ATOM 2894 C C . ASP D 2 90 ? 25.084 47.019 -11.289 1.00 41.35 90 ASP E C 1
ATOM 2895 O O . ASP D 2 90 ? 25.890 46.458 -10.563 1.00 41.02 90 ASP E O 1
ATOM 2900 N N . SER D 2 91 ? 25.101 46.899 -12.614 1.00 40.76 91 SER E N 1
ATOM 2901 C CA . SER D 2 91 ? 26.016 45.979 -13.292 1.00 40.72 91 SER E CA 1
ATOM 2902 C C . SER D 2 91 ? 27.265 46.642 -13.834 1.00 40.42 91 SER E C 1
ATOM 2903 O O . SER D 2 91 ? 28.304 46.005 -13.953 1.00 39.84 91 SER E O 1
ATOM 2906 N N . THR D 2 92 ? 27.168 47.928 -14.153 1.00 40.35 92 THR E N 1
ATOM 2907 C CA . THR D 2 92 ? 28.181 48.563 -14.984 1.00 40.06 92 THR E CA 1
ATOM 2908 C C . THR D 2 92 ? 28.881 49.730 -14.313 1.00 40.24 92 THR E C 1
ATOM 2909 O O . THR D 2 92 ? 28.283 50.470 -13.547 1.00 40.02 92 THR E O 1
ATOM 2913 N N . ASP D 2 93 ? 30.158 49.885 -14.639 1.00 40.75 93 ASP E N 1
ATOM 2914 C CA . ASP D 2 93 ? 30.941 51.050 -14.265 1.00 41.23 93 ASP E CA 1
ATOM 2915 C C . ASP D 2 93 ? 30.714 52.160 -15.289 1.00 41.88 93 ASP E C 1
ATOM 2916 O O . ASP D 2 93 ? 31.222 52.084 -16.410 1.00 42.14 93 ASP E O 1
ATOM 2921 N N . CYS D 2 94 ? 29.971 53.195 -14.898 1.00 42.52 94 CYS E N 1
ATOM 2922 C CA . CYS D 2 94 ? 29.563 54.244 -15.825 1.00 43.17 94 CYS E CA 1
ATOM 2923 C C . CYS D 2 94 ? 30.515 55.441 -15.782 1.00 43.66 94 CYS E C 1
ATOM 2924 O O . CYS D 2 94 ? 30.390 56.328 -14.929 1.00 43.98 94 CYS E O 1
ATOM 2927 N N . THR D 2 95 ? 31.442 55.489 -16.730 1.00 44.11 95 THR E N 1
ATOM 2928 C CA . THR D 2 95 ? 32.490 56.492 -16.686 1.00 44.53 95 THR E CA 1
ATOM 2929 C C . THR D 2 95 ? 32.698 57.162 -18.034 1.00 44.38 95 THR E C 1
ATOM 2930 O O . THR D 2 95 ? 31.976 56.895 -18.995 1.00 44.25 95 THR E O 1
ATOM 2934 N N . VAL D 2 96 ? 33.674 58.061 -18.084 1.00 44.55 96 VAL E N 1
ATOM 2935 C CA . VAL D 2 96 ? 34.083 58.670 -19.331 1.00 44.73 96 VAL E CA 1
ATOM 2936 C C . VAL D 2 96 ? 35.028 57.711 -20.047 1.00 45.38 96 VAL E C 1
ATOM 2937 O O . VAL D 2 96 ? 34.722 57.232 -21.135 1.00 45.50 96 VAL E O 1
ATOM 2941 N N . ARG D 2 97 ? 36.164 57.408 -19.434 1.00 46.14 97 ARG E N 1
ATOM 2942 C CA . ARG D 2 97 ? 37.070 56.420 -20.004 1.00 47.10 97 ARG E CA 1
ATOM 2943 C C . ARG D 2 97 ? 37.444 55.362 -18.979 1.00 47.30 97 ARG E C 1
ATOM 2944 O O . ARG D 2 97 ? 37.655 55.663 -17.809 1.00 47.32 97 ARG E O 1
ATOM 2952 N N . GLY D 2 98 ? 37.507 54.117 -19.426 1.00 47.63 98 GLY E N 1
ATOM 2953 C CA . GLY D 2 98 ? 38.102 53.055 -18.636 1.00 47.90 98 GLY E CA 1
ATOM 2954 C C . GLY D 2 98 ? 39.499 52.813 -19.173 1.00 48.07 98 GLY E C 1
ATOM 2955 O O . GLY D 2 98 ? 39.981 53.582 -20.006 1.00 48.27 98 GLY E O 1
ATOM 2956 N N . LEU D 2 99 ? 40.157 51.756 -18.707 1.00 48.06 99 LEU E N 1
ATOM 2957 C CA . LEU D 2 99 ? 41.500 51.444 -19.174 1.00 47.99 99 LEU E CA 1
ATOM 2958 C C . LEU D 2 99 ? 41.475 50.835 -20.569 1.00 48.31 99 LEU E C 1
ATOM 2959 O O . LEU D 2 99 ? 42.530 50.635 -21.175 1.00 48.41 99 LEU E O 1
ATOM 2964 N N . GLY D 2 100 ? 40.281 50.530 -21.074 1.00 48.61 100 GLY E N 1
ATOM 2965 C CA . GLY D 2 100 ? 40.145 49.902 -22.384 1.00 49.24 100 GLY E CA 1
ATOM 2966 C C . GLY D 2 100 ? 40.117 48.383 -22.300 1.00 50.23 100 GLY E C 1
ATOM 2967 O O . GLY D 2 100 ? 40.817 47.787 -21.478 1.00 50.28 100 GLY E O 1
ATOM 2968 N N . PRO D 2 101 ? 39.339 47.739 -23.184 1.00 51.47 101 PRO E N 1
ATOM 2969 C CA . PRO D 2 101 ? 39.049 46.307 -23.075 1.00 52.55 101 PRO E CA 1
ATOM 2970 C C . PRO D 2 101 ? 40.284 45.412 -23.072 1.00 53.95 101 PRO E C 1
ATOM 2971 O O . PRO D 2 101 ? 40.295 44.374 -22.414 1.00 54.02 101 PRO E O 1
ATOM 2975 N N . SER D 2 102 ? 41.311 45.810 -23.809 1.00 55.97 102 SER E N 1
ATOM 2976 C CA . SER D 2 102 ? 42.481 44.959 -24.004 1.00 57.63 102 SER E CA 1
ATOM 2977 C C . SER D 2 102 ? 43.644 45.352 -23.112 1.00 59.07 102 SER E C 1
ATOM 2978 O O . SER D 2 102 ? 44.773 44.934 -23.347 1.00 59.19 102 SER E O 1
ATOM 2981 N N . TYR D 2 103 ? 43.377 46.153 -22.088 1.00 61.16 103 TYR E N 1
ATOM 2982 C CA . TYR D 2 103 ? 44.436 46.569 -21.181 1.00 62.95 103 TYR E CA 1
ATOM 2983 C C . TYR D 2 103 ? 45.050 45.394 -20.439 1.00 65.09 103 TYR E C 1
ATOM 2984 O O . TYR D 2 103 ? 44.346 44.541 -19.907 1.00 65.21 103 TYR E O 1
ATOM 2993 N N . CYS D 2 104 ? 46.376 45.374 -20.396 1.00 67.85 104 CYS E N 1
ATOM 2994 C CA . CYS D 2 104 ? 47.113 44.360 -19.666 1.00 70.18 104 CYS E CA 1
ATOM 2995 C C . CYS D 2 104 ? 48.280 45.002 -18.934 1.00 71.96 104 CYS E C 1
ATOM 2996 O O . CYS D 2 104 ? 49.005 45.809 -19.505 1.00 72.21 104 CYS E O 1
ATOM 2999 N N . SER D 2 105 ? 48.471 44.636 -17.674 1.00 74.20 105 SER E N 1
ATOM 3000 C CA . SER D 2 105 ? 49.538 45.221 -16.875 1.00 75.89 105 SER E CA 1
ATOM 3001 C C . SER D 2 105 ? 50.928 44.792 -17.347 1.00 77.36 105 SER E C 1
ATOM 3002 O O . SER D 2 105 ? 51.926 45.412 -16.982 1.00 77.64 105 SER E O 1
ATOM 3005 N N . PHE D 2 106 ? 51.004 43.741 -18.156 1.00 78.96 106 PHE E N 1
ATOM 3006 C CA . PHE D 2 106 ? 52.307 43.207 -18.556 1.00 80.08 106 PHE E CA 1
ATOM 3007 C C . PHE D 2 106 ? 52.635 43.401 -20.046 1.00 80.75 106 PHE E C 1
ATOM 3008 O O . PHE D 2 106 ? 53.655 42.906 -20.528 1.00 80.87 106 PHE E O 1
ATOM 3016 N N . GLY D 2 107 ? 51.783 44.126 -20.767 1.00 81.32 107 GLY E N 1
ATOM 3017 C CA . GLY D 2 107 ? 52.049 44.441 -22.171 1.00 81.52 107 GLY E CA 1
ATOM 3018 C C . GLY D 2 107 ? 50.808 44.865 -22.932 1.00 81.58 107 GLY E C 1
ATOM 3019 O O . GLY D 2 107 ? 50.835 44.993 -24.164 1.00 81.57 107 GLY E O 1
ATOM 3020 N N . GLN E 1 5 ? 32.579 76.244 41.565 1.00 99.99 5 GLN G N 1
ATOM 3021 C CA . GLN E 1 5 ? 31.452 75.278 41.403 1.00 99.60 5 GLN G CA 1
ATOM 3022 C C . GLN E 1 5 ? 31.856 73.891 41.898 1.00 96.88 5 GLN G C 1
ATOM 3023 O O . GLN E 1 5 ? 32.679 73.217 41.271 1.00 96.86 5 GLN G O 1
ATOM 3029 N N . ASP E 1 6 ? 31.281 73.456 43.018 1.00 93.07 6 ASP G N 1
ATOM 3030 C CA . ASP E 1 6 ? 31.691 72.175 43.583 1.00 89.64 6 ASP G CA 1
ATOM 3031 C C . ASP E 1 6 ? 30.588 71.178 43.955 1.00 85.53 6 ASP G C 1
ATOM 3032 O O . ASP E 1 6 ? 29.401 71.505 44.055 1.00 85.38 6 ASP G O 1
ATOM 3037 N N . CYS E 1 7 ? 31.051 69.953 44.194 1.00 80.17 7 CYS G N 1
ATOM 3038 C CA . CYS E 1 7 ? 30.241 68.748 44.178 1.00 75.42 7 CYS G CA 1
ATOM 3039 C C . CYS E 1 7 ? 30.556 67.943 45.436 1.00 72.69 7 CYS G C 1
ATOM 3040 O O . CYS E 1 7 ? 31.596 67.293 45.516 1.00 72.27 7 CYS G O 1
ATOM 3043 N N . PRO E 1 8 ? 29.654 67.976 46.423 1.00 69.19 8 PRO G N 1
ATOM 3044 C CA . PRO E 1 8 ? 29.883 67.360 47.731 1.00 67.22 8 PRO G CA 1
ATOM 3045 C C . PRO E 1 8 ? 30.194 65.875 47.617 1.00 65.29 8 PRO G C 1
ATOM 3046 O O . PRO E 1 8 ? 29.566 65.181 46.824 1.00 65.03 8 PRO G O 1
ATOM 3050 N N . GLU E 1 9 ? 31.137 65.383 48.413 1.00 63.12 9 GLU G N 1
ATOM 3051 C CA . GLU E 1 9 ? 31.522 63.981 48.325 1.00 61.57 9 GLU G CA 1
ATOM 3052 C C . GLU E 1 9 ? 30.353 63.067 48.665 1.00 59.59 9 GLU G C 1
ATOM 3053 O O . GLU E 1 9 ? 29.420 63.458 49.367 1.00 59.41 9 GLU G O 1
ATOM 3059 N N . CYS E 1 10 ? 30.419 61.847 48.146 1.00 57.29 10 CYS G N 1
ATOM 3060 C CA . CYS E 1 10 ? 29.374 60.855 48.331 1.00 55.36 10 CYS G CA 1
ATOM 3061 C C . CYS E 1 10 ? 29.299 60.460 49.798 1.00 54.28 10 CYS G C 1
ATOM 3062 O O . CYS E 1 10 ? 30.267 59.942 50.348 1.00 54.11 10 CYS G O 1
ATOM 3065 N N . THR E 1 11 ? 28.151 60.691 50.429 1.00 52.97 11 THR G N 1
ATOM 3066 C CA . THR E 1 11 ? 28.047 60.526 51.876 1.00 52.15 11 THR G CA 1
ATOM 3067 C C . THR E 1 11 ? 26.609 60.300 52.357 1.00 51.42 11 THR G C 1
ATOM 3068 O O . THR E 1 11 ? 25.655 60.603 51.644 1.00 51.42 11 THR G O 1
ATOM 3072 N N . LEU E 1 12 ? 26.465 59.778 53.573 1.00 50.56 12 LEU G N 1
ATOM 3073 C CA . LEU E 1 12 ? 25.153 59.469 54.140 1.00 50.08 12 LEU G CA 1
ATOM 3074 C C . LEU E 1 12 ? 24.325 60.713 54.415 1.00 50.79 12 LEU G C 1
ATOM 3075 O O . LEU E 1 12 ? 24.823 61.677 54.978 1.00 50.68 12 LEU G O 1
ATOM 3080 N N . GLN E 1 13 ? 23.052 60.686 54.045 1.00 52.13 13 GLN G N 1
ATOM 3081 C CA . GLN E 1 13 ? 22.179 61.810 54.335 1.00 53.75 13 GLN G CA 1
ATOM 3082 C C . GLN E 1 13 ? 20.735 61.412 54.589 1.00 55.72 13 GLN G C 1
ATOM 3083 O O . GLN E 1 13 ? 20.397 60.232 54.667 1.00 55.84 13 GLN G O 1
ATOM 3089 N N . GLU E 1 14 ? 19.883 62.414 54.738 1.00 58.39 14 GLU G N 1
ATOM 3090 C CA . GLU E 1 14 ? 18.571 62.188 55.302 1.00 60.66 14 GLU G CA 1
ATOM 3091 C C . GLU E 1 14 ? 17.496 62.243 54.234 1.00 62.24 14 GLU G C 1
ATOM 3092 O O . GLU E 1 14 ? 17.306 63.266 53.579 1.00 62.54 14 GLU G O 1
ATOM 3098 N N . ASN E 1 15 ? 16.799 61.128 54.061 1.00 64.19 15 ASN G N 1
ATOM 3099 C CA . ASN E 1 15 ? 15.743 61.032 53.068 1.00 65.67 15 ASN G CA 1
ATOM 3100 C C . ASN E 1 15 ? 14.537 61.872 53.470 1.00 67.34 15 ASN G C 1
ATOM 3101 O O . ASN E 1 15 ? 13.940 61.653 54.521 1.00 67.39 15 ASN G O 1
ATOM 3106 N N . PRO E 1 16 ? 14.176 62.850 52.633 1.00 69.45 16 PRO G N 1
ATOM 3107 C CA . PRO E 1 16 ? 13.054 63.734 52.951 1.00 70.71 16 PRO G CA 1
ATOM 3108 C C . PRO E 1 16 ? 11.718 62.996 53.087 1.00 71.85 16 PRO G C 1
ATOM 3109 O O . PRO E 1 16 ? 10.954 63.286 54.008 1.00 71.99 16 PRO G O 1
ATOM 3113 N N . LEU E 1 17 ? 11.430 62.060 52.185 1.00 73.05 17 LEU G N 1
ATOM 3114 C CA . LEU E 1 17 ? 10.293 61.167 52.378 1.00 73.93 17 LEU G CA 1
ATOM 3115 C C . LEU E 1 17 ? 10.638 60.274 53.557 1.00 74.44 17 LEU G C 1
ATOM 3116 O O . LEU E 1 17 ? 11.538 60.587 54.336 1.00 74.73 17 LEU G O 1
ATOM 3121 N N . PHE E 1 18 ? 9.920 59.170 53.694 1.00 74.96 18 PHE G N 1
ATOM 3122 C CA . PHE E 1 18 ? 10.361 58.063 54.539 1.00 75.46 18 PHE G CA 1
ATOM 3123 C C . PHE E 1 18 ? 10.943 58.419 55.912 1.00 76.34 18 PHE G C 1
ATOM 3124 O O . PHE E 1 18 ? 11.022 57.556 56.785 1.00 76.41 18 PHE G O 1
ATOM 3132 N N . SER E 1 19 ? 11.366 59.663 56.105 1.00 77.46 19 SER G N 1
ATOM 3133 C CA . SER E 1 19 ? 12.003 60.048 57.359 1.00 78.38 19 SER G CA 1
ATOM 3134 C C . SER E 1 19 ? 11.003 60.641 58.338 1.00 79.57 19 SER G C 1
ATOM 3135 O O . SER E 1 19 ? 10.165 61.458 57.964 1.00 79.63 19 SER G O 1
ATOM 3138 N N . GLN E 1 20 ? 11.095 60.210 59.593 1.00 81.03 20 GLN G N 1
ATOM 3139 C CA . GLN E 1 20 ? 10.305 60.793 60.673 1.00 82.14 20 GLN G CA 1
ATOM 3140 C C . GLN E 1 20 ? 11.246 61.283 61.766 1.00 82.52 20 GLN G C 1
ATOM 3141 O O . GLN E 1 20 ? 12.382 60.813 61.865 1.00 82.61 20 GLN G O 1
ATOM 3147 N N . PRO E 1 21 ? 10.781 62.238 62.586 1.00 82.84 21 PRO G N 1
ATOM 3148 C CA . PRO E 1 21 ? 11.556 62.695 63.737 1.00 82.41 21 PRO G CA 1
ATOM 3149 C C . PRO E 1 21 ? 11.875 61.543 64.682 1.00 81.34 21 PRO G C 1
ATOM 3150 O O . PRO E 1 21 ? 10.976 60.798 65.076 1.00 81.24 21 PRO G O 1
ATOM 3154 N N . GLY E 1 22 ? 13.147 61.395 65.033 1.00 79.78 22 GLY G N 1
ATOM 3155 C CA . GLY E 1 22 ? 13.567 60.316 65.914 1.00 78.44 22 GLY G CA 1
ATOM 3156 C C . GLY E 1 22 ? 13.713 59.001 65.175 1.00 76.91 22 GLY G C 1
ATOM 3157 O O . GLY E 1 22 ? 14.264 58.039 65.712 1.00 76.90 22 GLY G O 1
ATOM 3158 N N . ALA E 1 23 ? 13.209 58.956 63.944 1.00 74.76 23 ALA G N 1
ATOM 3159 C CA . ALA E 1 23 ? 13.377 57.786 63.083 1.00 72.88 23 ALA G CA 1
ATOM 3160 C C . ALA E 1 23 ? 13.674 58.194 61.634 1.00 70.69 23 ALA G C 1
ATOM 3161 O O . ALA E 1 23 ? 12.869 57.948 60.733 1.00 70.55 23 ALA G O 1
ATOM 3163 N N . PRO E 1 24 ? 14.841 58.813 61.404 1.00 67.75 24 PRO G N 1
ATOM 3164 C CA . PRO E 1 24 ? 15.217 59.175 60.046 1.00 65.71 24 PRO G CA 1
ATOM 3165 C C . PRO E 1 24 ? 15.696 57.941 59.277 1.00 63.30 24 PRO G C 1
ATOM 3166 O O . PRO E 1 24 ? 16.056 56.937 59.894 1.00 63.04 24 PRO G O 1
ATOM 3170 N N . ILE E 1 25 ? 15.700 57.988 57.950 1.00 60.43 25 ILE G N 1
ATOM 3171 C CA . ILE E 1 25 ? 16.389 56.934 57.206 1.00 58.15 25 ILE G CA 1
ATOM 3172 C C . ILE E 1 25 ? 17.505 57.521 56.361 1.00 55.81 25 ILE G C 1
ATOM 3173 O O . ILE E 1 25 ? 17.336 58.548 55.706 1.00 55.55 25 ILE G O 1
ATOM 3178 N N . LEU E 1 26 ? 18.654 56.860 56.397 1.00 53.12 26 LEU G N 1
ATOM 3179 C CA . LEU E 1 26 ? 19.855 57.388 55.777 1.00 51.26 26 LEU G CA 1
ATOM 3180 C C . LEU E 1 26 ? 20.121 56.792 54.392 1.00 50.25 26 LEU G C 1
ATOM 3181 O O . LEU E 1 26 ? 19.968 55.586 54.158 1.00 49.95 26 LEU G O 1
ATOM 3186 N N . GLN E 1 27 ? 20.541 57.669 53.487 1.00 48.91 27 GLN G N 1
ATOM 3187 C CA . GLN E 1 27 ? 20.669 57.349 52.086 1.00 47.97 27 GLN G CA 1
ATOM 3188 C C . GLN E 1 27 ? 21.965 57.904 51.534 1.00 47.52 27 GLN G C 1
ATOM 3189 O O . GLN E 1 27 ? 22.185 59.118 51.572 1.00 47.26 27 GLN G O 1
ATOM 3195 N N . CYS E 1 28 ? 22.813 57.019 51.013 1.00 46.89 28 CYS G N 1
ATOM 3196 C CA . CYS E 1 28 ? 24.008 57.434 50.299 1.00 46.61 28 CYS G CA 1
ATOM 3197 C C . CYS E 1 28 ? 23.654 58.403 49.183 1.00 46.32 28 CYS G C 1
ATOM 3198 O O . CYS E 1 28 ? 22.738 58.161 48.409 1.00 46.11 28 CYS G O 1
ATOM 3201 N N . MET E 1 29 ? 24.371 59.516 49.118 1.00 46.29 29 MET G N 1
ATOM 3202 C CA . MET E 1 29 ? 24.201 60.456 48.018 1.00 46.30 29 MET G CA 1
ATOM 3203 C C . MET E 1 29 ? 25.364 61.446 47.983 1.00 46.05 29 MET G C 1
ATOM 3204 O O . MET E 1 29 ? 25.948 61.771 49.019 1.00 46.06 29 MET G O 1
ATOM 3209 N N . GLY E 1 30 ? 25.707 61.916 46.790 1.00 45.71 30 GLY G N 1
ATOM 3210 C CA . GLY E 1 30 ? 26.904 62.723 46.638 1.00 45.60 30 GLY G CA 1
ATOM 3211 C C . GLY E 1 30 ? 27.503 62.747 45.247 1.00 45.58 30 GLY G C 1
ATOM 3212 O O . GLY E 1 30 ? 26.796 62.727 44.245 1.00 45.49 30 GLY G O 1
ATOM 3213 N N . CYS E 1 31 ? 28.823 62.811 45.194 1.00 45.78 31 CYS G N 1
ATOM 3214 C CA . CYS E 1 31 ? 29.515 62.938 43.936 1.00 46.43 31 CYS G CA 1
ATOM 3215 C C . CYS E 1 31 ? 30.647 61.946 43.887 1.00 45.40 31 CYS G C 1
ATOM 3216 O O . CYS E 1 31 ? 31.223 61.593 44.916 1.00 45.00 31 CYS G O 1
ATOM 3219 N N . CYS E 1 32 ? 30.950 61.495 42.676 1.00 44.76 32 CYS G N 1
ATOM 3220 C CA . CYS E 1 32 ? 32.029 60.547 42.452 1.00 44.30 32 CYS G CA 1
ATOM 3221 C C . CYS E 1 32 ? 32.756 60.917 41.170 1.00 43.80 32 CYS G C 1
ATOM 3222 O O . CYS E 1 32 ? 32.201 61.589 40.313 1.00 43.76 32 CYS G O 1
ATOM 3225 N N . PHE E 1 33 ? 34.000 60.485 41.039 1.00 43.53 33 PHE G N 1
ATOM 3226 C CA . PHE E 1 33 ? 34.783 60.837 39.874 1.00 43.62 33 PHE G CA 1
ATOM 3227 C C . PHE E 1 33 ? 34.472 59.933 38.687 1.00 43.78 33 PHE G C 1
ATOM 3228 O O . PHE E 1 33 ? 34.429 58.703 38.824 1.00 44.08 33 PHE G O 1
ATOM 3236 N N . SER E 1 34 ? 34.258 60.549 37.524 1.00 43.64 34 SER G N 1
ATOM 3237 C CA . SER E 1 34 ? 34.109 59.815 36.270 1.00 43.62 34 SER G CA 1
ATOM 3238 C C . SER E 1 34 ? 34.785 60.574 35.142 1.00 43.22 34 SER G C 1
ATOM 3239 O O . SER E 1 34 ? 34.856 61.801 35.175 1.00 43.24 34 SER G O 1
ATOM 3242 N N . ARG E 1 35 ? 35.284 59.843 34.146 1.00 42.64 35 ARG G N 1
ATOM 3243 C CA . ARG E 1 35 ? 35.906 60.469 32.983 1.00 42.07 35 ARG G CA 1
ATOM 3244 C C . ARG E 1 35 ? 35.681 59.689 31.685 1.00 41.69 35 ARG G C 1
ATOM 3245 O O . ARG E 1 35 ? 35.125 58.596 31.693 1.00 41.34 35 ARG G O 1
ATOM 3253 N N . ALA E 1 36 ? 36.113 60.276 30.570 1.00 41.43 36 ALA G N 1
ATOM 3254 C CA . ALA E 1 36 ? 36.063 59.611 29.273 1.00 41.07 36 ALA G CA 1
ATOM 3255 C C . ALA E 1 36 ? 37.303 59.946 28.457 1.00 40.80 36 ALA G C 1
ATOM 3256 O O . ALA E 1 36 ? 37.940 60.969 28.677 1.00 40.97 36 ALA G O 1
ATOM 3258 N N . TYR E 1 37 ? 37.637 59.078 27.513 1.00 40.58 37 TYR G N 1
ATOM 3259 C CA . TYR E 1 37 ? 38.832 59.252 26.703 1.00 40.62 37 TYR G CA 1
ATOM 3260 C C . TYR E 1 37 ? 38.847 58.238 25.571 1.00 40.51 37 TYR G C 1
ATOM 3261 O O . TYR E 1 37 ? 38.145 57.238 25.624 1.00 40.13 37 TYR G O 1
ATOM 3270 N N . PRO E 1 38 ? 39.625 58.508 24.520 1.00 40.64 38 PRO G N 1
ATOM 3271 C CA . PRO E 1 38 ? 39.597 57.571 23.409 1.00 40.75 38 PRO G CA 1
ATOM 3272 C C . PRO E 1 38 ? 40.066 56.195 23.820 1.00 41.10 38 PRO G C 1
ATOM 3273 O O . PRO E 1 38 ? 40.975 56.068 24.618 1.00 40.90 38 PRO G O 1
ATOM 3277 N N . THR E 1 39 ? 39.419 55.173 23.284 1.00 42.09 39 THR G N 1
ATOM 3278 C CA . THR E 1 39 ? 39.787 53.803 23.562 1.00 43.42 39 THR G CA 1
ATOM 3279 C C . THR E 1 39 ? 41.163 53.484 22.971 1.00 44.86 39 THR G C 1
ATOM 3280 O O . THR E 1 39 ? 41.353 53.581 21.765 1.00 44.80 39 THR G O 1
ATOM 3284 N N . PRO E 1 40 ? 42.125 53.097 23.818 1.00 46.87 40 PRO G N 1
ATOM 3285 C CA . PRO E 1 40 ? 43.456 52.752 23.312 1.00 48.54 40 PRO G CA 1
ATOM 3286 C C . PRO E 1 40 ? 43.405 51.532 22.404 1.00 50.10 40 PRO G C 1
ATOM 3287 O O . PRO E 1 40 ? 42.615 50.627 22.644 1.00 50.17 40 PRO G O 1
ATOM 3291 N N . LEU E 1 41 ? 44.238 51.498 21.375 1.00 52.18 41 LEU G N 1
ATOM 3292 C CA . LEU E 1 41 ? 44.200 50.387 20.422 1.00 53.90 41 LEU G CA 1
ATOM 3293 C C . LEU E 1 41 ? 44.288 49.016 21.073 1.00 54.23 41 LEU G C 1
ATOM 3294 O O . LEU E 1 41 ? 43.595 48.085 20.668 1.00 54.28 41 LEU G O 1
ATOM 3299 N N . ARG E 1 42 ? 45.165 48.885 22.058 1.00 54.69 42 ARG G N 1
ATOM 3300 C CA . ARG E 1 42 ? 45.332 47.619 22.750 1.00 55.02 42 ARG G CA 1
ATOM 3301 C C . ARG E 1 42 ? 43.959 47.100 23.186 1.00 54.74 42 ARG G C 1
ATOM 3302 O O . ARG E 1 42 ? 43.670 45.912 23.063 1.00 54.81 42 ARG G O 1
ATOM 3310 N N . SER E 1 43 ? 43.105 47.996 23.674 1.00 54.35 43 SER G N 1
ATOM 3311 C CA . SER E 1 43 ? 41.769 47.601 24.109 1.00 54.06 43 SER G CA 1
ATOM 3312 C C . SER E 1 43 ? 40.938 47.176 22.912 1.00 53.98 43 SER G C 1
ATOM 3313 O O . SER E 1 43 ? 40.248 46.163 22.958 1.00 54.12 43 SER G O 1
ATOM 3316 N N . LYS E 1 44 ? 41.003 47.958 21.841 1.00 53.91 44 LYS G N 1
ATOM 3317 C CA . LYS E 1 44 ? 40.236 47.662 20.639 1.00 53.88 44 LYS G CA 1
ATOM 3318 C C . LYS E 1 44 ? 40.483 46.224 20.170 1.00 54.28 44 LYS G C 1
ATOM 3319 O O . LYS E 1 44 ? 39.571 45.557 19.690 1.00 54.37 44 LYS G O 1
ATOM 3325 N N . LYS E 1 45 ? 41.710 45.743 20.317 1.00 54.74 45 LYS G N 1
ATOM 3326 C CA . LYS E 1 45 ? 42.032 44.370 19.948 1.00 55.31 45 LYS G CA 1
ATOM 3327 C C . LYS E 1 45 ? 41.117 43.369 20.645 1.00 54.70 45 LYS G C 1
ATOM 3328 O O . LYS E 1 45 ? 40.856 42.290 20.119 1.00 54.75 45 LYS G O 1
ATOM 3334 N N . THR E 1 46 ? 40.640 43.726 21.835 1.00 54.09 46 THR G N 1
ATOM 3335 C CA . THR E 1 46 ? 39.889 42.793 22.681 1.00 53.42 46 THR G CA 1
ATOM 3336 C C . THR E 1 46 ? 38.368 42.900 22.523 1.00 52.78 46 THR G C 1
ATOM 3337 O O . THR E 1 46 ? 37.628 42.100 23.092 1.00 52.42 46 THR G O 1
ATOM 3341 N N . MET E 1 47 ? 37.904 43.872 21.744 1.00 52.13 47 MET G N 1
ATOM 3342 C CA . MET E 1 47 ? 36.470 44.116 21.605 1.00 51.58 47 MET G CA 1
ATOM 3343 C C . MET E 1 47 ? 35.915 43.522 20.317 1.00 51.03 47 MET G C 1
ATOM 3344 O O . MET E 1 47 ? 36.477 43.730 19.249 1.00 51.19 47 MET G O 1
ATOM 3349 N N . LEU E 1 48 ? 34.817 42.780 20.417 1.00 50.28 48 LEU G N 1
ATOM 3350 C CA . LEU E 1 48 ? 34.148 42.267 19.228 1.00 49.79 48 LEU G CA 1
ATOM 3351 C C . LEU E 1 48 ? 33.262 43.343 18.631 1.00 48.78 48 LEU G C 1
ATOM 3352 O O . LEU E 1 48 ? 32.963 43.329 17.439 1.00 48.96 48 LEU G O 1
ATOM 3357 N N . VAL E 1 49 ? 32.829 44.268 19.471 1.00 47.51 49 VAL G N 1
ATOM 3358 C CA . VAL E 1 49 ? 32.044 45.393 19.011 1.00 46.52 49 VAL G CA 1
ATOM 3359 C C . VAL E 1 49 ? 32.813 46.656 19.321 1.00 46.02 49 VAL G C 1
ATOM 3360 O O . VAL E 1 49 ? 32.855 47.083 20.467 1.00 46.34 49 VAL G O 1
ATOM 3364 N N . GLN E 1 50 ? 33.408 47.269 18.309 1.00 45.40 50 GLN G N 1
ATOM 3365 C CA . GLN E 1 50 ? 34.284 48.401 18.550 1.00 44.81 50 GLN G CA 1
ATOM 3366 C C . GLN E 1 50 ? 33.548 49.552 19.226 1.00 44.12 50 GLN G C 1
ATOM 3367 O O . GLN E 1 50 ? 32.417 49.880 18.881 1.00 43.77 50 GLN G O 1
ATOM 3373 N N . LYS E 1 51 ? 34.200 50.134 20.223 1.00 43.38 51 LYS G N 1
ATOM 3374 C CA . LYS E 1 51 ? 33.776 51.398 20.791 1.00 42.96 51 LYS G CA 1
ATOM 3375 C C . LYS E 1 51 ? 35.028 52.263 20.870 1.00 42.24 51 LYS G C 1
ATOM 3376 O O . LYS E 1 51 ? 36.002 51.889 21.521 1.00 42.51 51 LYS G O 1
ATOM 3382 N N . ASN E 1 52 ? 35.015 53.403 20.189 1.00 41.29 52 ASN G N 1
ATOM 3383 C CA . ASN E 1 52 ? 36.189 54.269 20.120 1.00 40.27 52 ASN G CA 1
ATOM 3384 C C . ASN E 1 52 ? 36.319 55.183 21.315 1.00 40.19 52 ASN G C 1
ATOM 3385 O O . ASN E 1 52 ? 37.347 55.819 21.509 1.00 40.60 52 ASN G O 1
ATOM 3390 N N . VAL E 1 53 ? 35.259 55.278 22.093 1.00 39.71 53 VAL G N 1
ATOM 3391 C CA . VAL E 1 53 ? 35.312 56.052 23.302 1.00 39.39 53 VAL G CA 1
ATOM 3392 C C . VAL E 1 53 ? 35.209 55.118 24.493 1.00 39.22 53 VAL G C 1
ATOM 3393 O O . VAL E 1 53 ? 34.454 54.150 24.482 1.00 38.93 53 VAL G O 1
ATOM 3397 N N . THR E 1 54 ? 35.991 55.417 25.517 1.00 39.21 54 THR G N 1
ATOM 3398 C CA . THR E 1 54 ? 35.978 54.641 26.734 1.00 39.10 54 THR G CA 1
ATOM 3399 C C . THR E 1 54 ? 35.583 55.514 27.906 1.00 39.05 54 THR G C 1
ATOM 3400 O O . THR E 1 54 ? 36.061 56.628 28.064 1.00 39.27 54 THR G O 1
ATOM 3404 N N . SER E 1 55 ? 34.698 54.999 28.737 1.00 39.12 55 SER G N 1
ATOM 3405 C CA . SER E 1 55 ? 34.199 55.767 29.844 1.00 39.25 55 SER G CA 1
ATOM 3406 C C . SER E 1 55 ? 34.449 55.024 31.146 1.00 39.48 55 SER G C 1
ATOM 3407 O O . SER E 1 55 ? 34.003 53.902 31.315 1.00 39.36 55 SER G O 1
ATOM 3410 N N . GLU E 1 56 ? 35.184 55.657 32.056 1.00 40.01 56 GLU G N 1
ATOM 3411 C CA . GLU E 1 56 ? 35.394 55.131 33.399 1.00 40.27 56 GLU G CA 1
ATOM 3412 C C . GLU E 1 56 ? 34.492 55.876 34.364 1.00 40.78 56 GLU G C 1
ATOM 3413 O O . GLU E 1 56 ? 34.599 57.095 34.509 1.00 40.62 56 GLU G O 1
ATOM 3419 N N . SER E 1 57 ? 33.598 55.171 35.040 1.00 41.49 57 SER G N 1
ATOM 3420 C CA . SER E 1 57 ? 32.795 55.870 36.037 1.00 42.14 57 SER G CA 1
ATOM 3421 C C . SER E 1 57 ? 32.631 55.130 37.342 1.00 42.48 57 SER G C 1
ATOM 3422 O O . SER E 1 57 ? 32.931 53.939 37.467 1.00 42.87 57 SER G O 1
ATOM 3425 N N . THR E 1 58 ? 32.171 55.882 38.322 1.00 42.86 58 THR G N 1
ATOM 3426 C CA . THR E 1 58 ? 31.872 55.342 39.614 1.00 43.31 58 THR G CA 1
ATOM 3427 C C . THR E 1 58 ? 30.706 56.144 40.181 1.00 43.10 58 THR G C 1
ATOM 3428 O O . THR E 1 58 ? 30.545 57.321 39.865 1.00 43.11 58 THR G O 1
ATOM 3432 N N . CYS E 1 59 ? 29.881 55.488 40.986 1.00 42.96 59 CYS G N 1
ATOM 3433 C CA . CYS E 1 59 ? 28.632 56.074 41.454 1.00 43.14 59 CYS G CA 1
ATOM 3434 C C . CYS E 1 59 ? 28.556 55.947 42.975 1.00 42.74 59 CYS G C 1
ATOM 3435 O O . CYS E 1 59 ? 29.258 55.123 43.582 1.00 42.38 59 CYS G O 1
ATOM 3438 N N . CYS E 1 60 ? 27.695 56.762 43.575 1.00 42.12 60 CYS G N 1
ATOM 3439 C CA . CYS E 1 60 ? 27.581 56.851 45.020 1.00 42.01 60 CYS G CA 1
ATOM 3440 C C . CYS E 1 60 ? 26.590 55.817 45.502 1.00 41.00 60 CYS G C 1
ATOM 3441 O O . CYS E 1 60 ? 25.386 55.986 45.334 1.00 41.02 60 CYS G O 1
ATOM 3444 N N . VAL E 1 61 ? 27.073 54.747 46.113 1.00 40.40 61 VAL G N 1
ATOM 3445 C CA . VAL E 1 61 ? 26.161 53.680 46.539 1.00 40.02 61 VAL G CA 1
ATOM 3446 C C . VAL E 1 61 ? 26.424 53.195 47.966 1.00 39.97 61 VAL G C 1
ATOM 3447 O O . VAL E 1 61 ? 27.534 53.328 48.484 1.00 40.02 61 VAL G O 1
ATOM 3451 N N . ALA E 1 62 ? 25.379 52.647 48.582 1.00 39.94 62 ALA G N 1
ATOM 3452 C CA . ALA E 1 62 ? 25.452 52.067 49.915 1.00 40.29 62 ALA G CA 1
ATOM 3453 C C . ALA E 1 62 ? 26.400 50.876 49.962 1.00 41.28 62 ALA G C 1
ATOM 3454 O O . ALA E 1 62 ? 26.219 49.896 49.243 1.00 41.23 62 ALA G O 1
ATOM 3456 N N . LYS E 1 63 ? 27.405 50.967 50.822 1.00 42.80 63 LYS G N 1
ATOM 3457 C CA . LYS E 1 63 ? 28.319 49.864 51.061 1.00 44.11 63 LYS G CA 1
ATOM 3458 C C . LYS E 1 63 ? 27.681 48.854 52.008 1.00 44.42 63 LYS G C 1
ATOM 3459 O O . LYS E 1 63 ? 28.047 47.682 52.024 1.00 44.60 63 LYS G O 1
ATOM 3465 N N . SER E 1 64 ? 26.726 49.321 52.800 1.00 44.91 64 SER G N 1
ATOM 3466 C CA . SER E 1 64 ? 25.973 48.451 53.689 1.00 45.40 64 SER G CA 1
ATOM 3467 C C . SER E 1 64 ? 24.701 49.164 54.088 1.00 46.09 64 SER G C 1
ATOM 3468 O O . SER E 1 64 ? 24.615 50.384 53.997 1.00 45.73 64 SER G O 1
ATOM 3471 N N . TYR E 1 65 ? 23.711 48.403 54.528 1.00 47.41 65 TYR G N 1
ATOM 3472 C CA . TYR E 1 65 ? 22.440 48.985 54.919 1.00 48.80 65 TYR G CA 1
ATOM 3473 C C . TYR E 1 65 ? 21.636 48.012 55.774 1.00 49.92 65 TYR G C 1
ATOM 3474 O O . TYR E 1 65 ? 21.940 46.824 55.833 1.00 49.72 65 TYR G O 1
ATOM 3483 N N . ASN E 1 66 ? 20.610 48.526 56.440 1.00 51.61 66 ASN G N 1
ATOM 3484 C CA . ASN E 1 66 ? 19.688 47.678 57.172 1.00 53.21 66 ASN G CA 1
ATOM 3485 C C . ASN E 1 66 ? 18.298 47.815 56.580 1.00 55.03 66 ASN G C 1
ATOM 3486 O O . ASN E 1 66 ? 17.871 48.914 56.226 1.00 54.95 66 ASN G O 1
ATOM 3491 N N . ARG E 1 67 ? 17.596 46.695 56.468 1.00 57.54 67 ARG G N 1
ATOM 3492 C CA . ARG E 1 67 ? 16.252 46.699 55.923 1.00 59.79 67 ARG G CA 1
ATOM 3493 C C . ARG E 1 67 ? 15.265 47.056 57.030 1.00 61.29 67 ARG G C 1
ATOM 3494 O O . ARG E 1 67 ? 15.277 46.438 58.092 1.00 61.45 67 ARG G O 1
ATOM 3502 N N . VAL E 1 68 ? 14.423 48.057 56.794 1.00 63.34 68 VAL G N 1
ATOM 3503 C CA . VAL E 1 68 ? 13.390 48.414 57.764 1.00 65.11 68 VAL G CA 1
ATOM 3504 C C . VAL E 1 68 ? 12.037 48.595 57.090 1.00 66.88 68 VAL G C 1
ATOM 3505 O O . VAL E 1 68 ? 11.954 48.755 55.877 1.00 67.10 68 VAL G O 1
ATOM 3509 N N . THR E 1 69 ? 10.977 48.560 57.889 1.00 69.13 69 THR G N 1
ATOM 3510 C CA . THR E 1 69 ? 9.633 48.854 57.411 1.00 70.92 69 THR G CA 1
ATOM 3511 C C . THR E 1 69 ? 9.137 50.110 58.106 1.00 72.35 69 THR G C 1
ATOM 3512 O O . THR E 1 69 ? 9.187 50.197 59.327 1.00 72.53 69 THR G O 1
ATOM 3516 N N . VAL E 1 70 ? 8.654 51.078 57.335 1.00 74.25 70 VAL G N 1
ATOM 3517 C CA . VAL E 1 70 ? 8.253 52.363 57.892 1.00 75.78 70 VAL G CA 1
ATOM 3518 C C . VAL E 1 70 ? 6.909 52.836 57.352 1.00 77.70 70 VAL G C 1
ATOM 3519 O O . VAL E 1 70 ? 6.260 52.150 56.568 1.00 77.83 70 VAL G O 1
ATOM 3523 N N . MET E 1 71 ? 6.508 54.022 57.797 1.00 80.06 71 MET G N 1
ATOM 3524 C CA . MET E 1 71 ? 5.334 54.729 57.278 1.00 81.98 71 MET G CA 1
ATOM 3525 C C . MET E 1 71 ? 4.016 53.945 57.357 1.00 82.48 71 MET G C 1
ATOM 3526 O O . MET E 1 71 ? 3.162 54.283 58.175 1.00 82.78 71 MET G O 1
ATOM 3531 N N . GLY E 1 72 ? 3.827 52.916 56.537 1.00 82.85 72 GLY G N 1
ATOM 3532 C CA . GLY E 1 72 ? 2.683 52.022 56.760 1.00 82.85 72 GLY G CA 1
ATOM 3533 C C . GLY E 1 72 ? 2.929 50.591 56.323 1.00 82.47 72 GLY G C 1
ATOM 3534 O O . GLY E 1 72 ? 2.215 49.676 56.736 1.00 86.29 72 GLY G O 1
ATOM 3535 N N . GLY E 1 73 ? 3.937 50.392 55.480 1.00 81.33 73 GLY G N 1
ATOM 3536 C CA . GLY E 1 73 ? 4.311 49.050 55.052 1.00 80.07 73 GLY G CA 1
ATOM 3537 C C . GLY E 1 73 ? 5.529 49.043 54.149 1.00 78.58 73 GLY G C 1
ATOM 3538 O O . GLY E 1 73 ? 5.916 48.000 53.627 1.00 78.58 73 GLY G O 1
ATOM 3539 N N . PHE E 1 74 ? 6.144 50.207 53.972 1.00 76.47 74 PHE G N 1
ATOM 3540 C CA . PHE E 1 74 ? 7.181 50.361 52.960 1.00 74.68 74 PHE G CA 1
ATOM 3541 C C . PHE E 1 74 ? 8.503 49.738 53.364 1.00 72.87 74 PHE G C 1
ATOM 3542 O O . PHE E 1 74 ? 9.147 50.178 54.310 1.00 72.71 74 PHE G O 1
ATOM 3550 N N . LYS E 1 75 ? 8.905 48.714 52.624 1.00 70.69 75 LYS G N 1
ATOM 3551 C CA . LYS E 1 75 ? 10.222 48.135 52.776 1.00 69.08 75 LYS G CA 1
ATOM 3552 C C . LYS E 1 75 ? 11.229 49.089 52.168 1.00 66.24 75 LYS G C 1
ATOM 3553 O O . LYS E 1 75 ? 11.244 49.290 50.955 1.00 66.03 75 LYS G O 1
ATOM 3559 N N . VAL E 1 76 ? 12.072 49.681 53.000 1.00 62.88 76 VAL G N 1
ATOM 3560 C CA . VAL E 1 76 ? 13.115 50.552 52.499 1.00 60.37 76 VAL G CA 1
ATOM 3561 C C . VAL E 1 76 ? 14.424 50.112 53.098 1.00 58.26 76 VAL G C 1
ATOM 3562 O O . VAL E 1 76 ? 14.436 49.397 54.096 1.00 58.23 76 VAL G O 1
ATOM 3566 N N . GLU E 1 77 ? 15.532 50.516 52.491 1.00 55.66 77 GLU G N 1
ATOM 3567 C CA . GLU E 1 77 ? 16.808 50.316 53.143 1.00 53.66 77 GLU G CA 1
ATOM 3568 C C . GLU E 1 77 ? 17.214 51.592 53.876 1.00 51.64 77 GLU G C 1
ATOM 3569 O O . GLU E 1 77 ? 16.906 52.704 53.444 1.00 51.54 77 GLU G O 1
ATOM 3575 N N . ASN E 1 78 ? 17.849 51.397 55.029 1.00 49.21 78 ASN G N 1
ATOM 3576 C CA . ASN E 1 78 ? 18.364 52.464 55.872 1.00 46.94 78 ASN G CA 1
ATOM 3577 C C . ASN E 1 78 ? 19.872 52.359 55.753 1.00 46.43 78 ASN G C 1
ATOM 3578 O O . ASN E 1 78 ? 20.467 51.449 56.320 1.00 46.11 78 ASN G O 1
ATOM 3583 N N . HIS E 1 79 ? 20.489 53.255 54.984 1.00 45.87 79 HIS G N 1
ATOM 3584 C CA . HIS E 1 79 ? 21.888 53.077 54.588 1.00 45.74 79 HIS G CA 1
ATOM 3585 C C . HIS E 1 79 ? 22.872 53.380 55.697 1.00 45.66 79 HIS G C 1
ATOM 3586 O O . HIS E 1 79 ? 22.861 54.470 56.261 1.00 45.94 79 HIS G O 1
ATOM 3593 N N . THR E 1 80 ? 23.752 52.431 55.981 1.00 45.52 80 THR G N 1
ATOM 3594 C CA . THR E 1 80 ? 24.691 52.599 57.072 1.00 45.32 80 THR G CA 1
ATOM 3595 C C . THR E 1 80 ? 26.091 53.021 56.628 1.00 45.34 80 THR G C 1
ATOM 3596 O O . THR E 1 80 ? 26.889 53.470 57.453 1.00 45.43 80 THR G O 1
ATOM 3600 N N . ALA E 1 81 ? 26.396 52.894 55.341 1.00 45.34 81 ALA G N 1
ATOM 3601 C CA . ALA E 1 81 ? 27.696 53.341 54.823 1.00 45.22 81 ALA G CA 1
ATOM 3602 C C . ALA E 1 81 ? 27.682 53.544 53.299 1.00 45.37 81 ALA G C 1
ATOM 3603 O O . ALA E 1 81 ? 26.905 52.913 52.587 1.00 45.42 81 ALA G O 1
ATOM 3605 N N . CYS E 1 82 ? 28.559 54.423 52.815 1.00 45.46 82 CYS G N 1
ATOM 3606 C CA . CYS E 1 82 ? 28.548 54.881 51.428 1.00 45.50 82 CYS G CA 1
ATOM 3607 C C . CYS E 1 82 ? 29.930 54.832 50.815 1.00 45.37 82 CYS G C 1
ATOM 3608 O O . CYS E 1 82 ? 30.905 55.165 51.476 1.00 45.49 82 CYS G O 1
ATOM 3611 N N . HIS E 1 83 ? 30.024 54.425 49.553 1.00 45.27 83 HIS G N 1
ATOM 3612 C CA . HIS E 1 83 ? 31.279 54.567 48.815 1.00 45.17 83 HIS G CA 1
ATOM 3613 C C . HIS E 1 83 ? 31.020 54.730 47.322 1.00 44.80 83 HIS G C 1
ATOM 3614 O O . HIS E 1 83 ? 29.894 54.562 46.859 1.00 45.16 83 HIS G O 1
ATOM 3621 N N . CYS E 1 84 ? 32.067 55.083 46.583 1.00 44.06 84 CYS G N 1
ATOM 3622 C CA . CYS E 1 84 ? 31.949 55.284 45.154 1.00 43.53 84 CYS G CA 1
ATOM 3623 C C . CYS E 1 84 ? 32.366 53.979 44.493 1.00 42.72 84 CYS G C 1
ATOM 3624 O O . CYS E 1 84 ? 33.520 53.552 44.586 1.00 42.45 84 CYS G O 1
ATOM 3627 N N . SER E 1 85 ? 31.410 53.340 43.832 1.00 41.71 85 SER G N 1
ATOM 3628 C CA . SER E 1 85 ? 31.624 52.015 43.319 1.00 41.12 85 SER G CA 1
ATOM 3629 C C . SER E 1 85 ? 30.887 51.824 42.003 1.00 40.71 85 SER G C 1
ATOM 3630 O O . SER E 1 85 ? 30.396 52.779 41.407 1.00 40.94 85 SER G O 1
ATOM 3633 N N . THR E 1 86 ? 30.807 50.573 41.566 1.00 39.94 86 THR G N 1
ATOM 3634 C CA . THR E 1 86 ? 30.328 50.236 40.245 1.00 39.27 86 THR G CA 1
ATOM 3635 C C . THR E 1 86 ? 28.984 50.861 39.906 1.00 39.30 86 THR G C 1
ATOM 3636 O O . THR E 1 86 ? 28.023 50.704 40.653 1.00 39.02 86 THR G O 1
ATOM 3640 N N . CYS E 1 87 ? 28.927 51.558 38.768 1.00 39.57 87 CYS G N 1
ATOM 3641 C CA . CYS E 1 87 ? 27.668 52.063 38.225 1.00 39.84 87 CYS G CA 1
ATOM 3642 C C . CYS E 1 87 ? 26.958 50.947 37.473 1.00 39.32 87 CYS G C 1
ATOM 3643 O O . CYS E 1 87 ? 27.552 50.273 36.630 1.00 39.67 87 CYS G O 1
ATOM 3646 N N . TYR E 1 88 ? 25.694 50.740 37.829 1.00 38.80 88 TYR G N 1
ATOM 3647 C CA . TYR E 1 88 ? 24.849 49.742 37.205 1.00 38.55 88 TYR G CA 1
ATOM 3648 C C . TYR E 1 88 ? 23.875 50.397 36.208 1.00 38.84 88 TYR G C 1
ATOM 3649 O O . TYR E 1 88 ? 23.530 49.810 35.174 1.00 38.87 88 TYR G O 1
ATOM 3658 N N . TYR E 1 89 ? 23.426 51.610 36.525 1.00 39.13 89 TYR G N 1
ATOM 3659 C CA . TYR E 1 89 ? 22.293 52.220 35.816 1.00 39.47 89 TYR G CA 1
ATOM 3660 C C . TYR E 1 89 ? 22.613 53.469 35.005 1.00 39.63 89 TYR G C 1
ATOM 3661 O O . TYR E 1 89 ? 21.723 54.259 34.710 1.00 39.53 89 TYR G O 1
ATOM 3670 N N . HIS E 1 90 ? 23.868 53.649 34.627 1.00 40.43 90 HIS G N 1
ATOM 3671 C CA . HIS E 1 90 ? 24.279 54.867 33.947 1.00 41.32 90 HIS G CA 1
ATOM 3672 C C . HIS E 1 90 ? 24.269 54.729 32.432 1.00 42.76 90 HIS G C 1
ATOM 3673 O O . HIS E 1 90 ? 24.656 55.664 31.730 1.00 42.75 90 HIS G O 1
ATOM 3680 N N . LYS E 1 91 ? 23.846 53.576 31.921 1.00 44.68 91 LYS G N 1
ATOM 3681 C CA . LYS E 1 91 ? 23.930 53.318 30.487 1.00 46.33 91 LYS G CA 1
ATOM 3682 C C . LYS E 1 91 ? 22.630 53.610 29.765 1.00 48.35 91 LYS G C 1
ATOM 3683 O O . LYS E 1 91 ? 21.549 53.501 30.329 1.00 48.45 91 LYS G O 1
ATOM 3689 N N . SER E 1 92 ? 22.764 53.993 28.503 1.00 51.02 92 SER G N 1
ATOM 3690 C CA . SER E 1 92 ? 21.629 54.253 27.636 1.00 52.84 92 SER G CA 1
ATOM 3691 C C . SER E 1 92 ? 20.342 53.709 28.241 1.00 53.78 92 SER G C 1
ATOM 3692 O O . SER E 1 92 ? 19.350 53.512 27.536 1.00 69.98 92 SER G O 1
ATOM 3695 N N . ASN F 2 1 ? 27.860 67.706 38.828 1.00 74.08 1 ASN H N 1
ATOM 3696 C CA . ASN F 2 1 ? 27.865 69.185 39.023 1.00 73.75 1 ASN H CA 1
ATOM 3697 C C . ASN F 2 1 ? 29.152 69.865 38.512 1.00 72.38 1 ASN H C 1
ATOM 3698 O O . ASN F 2 1 ? 29.121 71.039 38.147 1.00 72.62 1 ASN H O 1
ATOM 3703 N N . SER F 2 2 ? 30.275 69.144 38.477 1.00 70.15 2 SER H N 1
ATOM 3704 C CA . SER F 2 2 ? 31.484 69.667 37.818 1.00 68.07 2 SER H CA 1
ATOM 3705 C C . SER F 2 2 ? 32.129 68.681 36.856 1.00 66.16 2 SER H C 1
ATOM 3706 O O . SER F 2 2 ? 33.060 67.967 37.224 1.00 66.15 2 SER H O 1
ATOM 3709 N N . CYS F 2 3 ? 31.667 68.676 35.615 1.00 63.78 3 CYS H N 1
ATOM 3710 C CA . CYS F 2 3 ? 32.200 67.781 34.602 1.00 61.80 3 CYS H CA 1
ATOM 3711 C C . CYS F 2 3 ? 32.672 68.683 33.487 1.00 61.60 3 CYS H C 1
ATOM 3712 O O . CYS F 2 3 ? 31.852 69.316 32.825 1.00 61.39 3 CYS H O 1
ATOM 3715 N N . GLU F 2 4 ? 33.979 68.786 33.283 1.00 61.24 4 GLU H N 1
ATOM 3716 C CA . GLU F 2 4 ? 34.457 69.758 32.314 1.00 61.28 4 GLU H CA 1
ATOM 3717 C C . GLU F 2 4 ? 35.472 69.223 31.323 1.00 60.43 4 GLU H C 1
ATOM 3718 O O . GLU F 2 4 ? 36.163 68.233 31.565 1.00 60.28 4 GLU H O 1
ATOM 3724 N N . LEU F 2 5 ? 35.523 69.904 30.184 1.00 59.54 5 LEU H N 1
ATOM 3725 C CA . LEU F 2 5 ? 36.534 69.660 29.183 1.00 58.81 5 LEU H CA 1
ATOM 3726 C C . LEU F 2 5 ? 37.873 69.825 29.862 1.00 58.16 5 LEU H C 1
ATOM 3727 O O . LEU F 2 5 ? 38.080 70.777 30.609 1.00 58.19 5 LEU H O 1
ATOM 3732 N N . THR F 2 6 ? 38.773 68.884 29.632 1.00 57.37 6 THR H N 1
ATOM 3733 C CA . THR F 2 6 ? 40.108 68.993 30.180 1.00 56.88 6 THR H CA 1
ATOM 3734 C C . THR F 2 6 ? 41.100 68.381 29.208 1.00 56.29 6 THR H C 1
ATOM 3735 O O . THR F 2 6 ? 40.815 67.380 28.550 1.00 56.38 6 THR H O 1
ATOM 3739 N N . ASN F 2 7 ? 42.263 69.005 29.101 1.00 55.51 7 ASN H N 1
ATOM 3740 C CA . ASN F 2 7 ? 43.291 68.507 28.215 1.00 54.72 7 ASN H CA 1
ATOM 3741 C C . ASN F 2 7 ? 43.785 67.180 28.704 1.00 54.30 7 ASN H C 1
ATOM 3742 O O . ASN F 2 7 ? 44.023 67.005 29.892 1.00 54.24 7 ASN H O 1
ATOM 3747 N N . ILE F 2 8 ? 43.957 66.237 27.796 1.00 53.86 8 ILE H N 1
ATOM 3748 C CA . ILE F 2 8 ? 44.620 65.009 28.170 1.00 53.71 8 ILE H CA 1
ATOM 3749 C C . ILE F 2 8 ? 45.615 64.621 27.099 1.00 53.84 8 ILE H C 1
ATOM 3750 O O . ILE F 2 8 ? 45.692 65.244 26.041 1.00 53.84 8 ILE H O 1
ATOM 3755 N N . THR F 2 9 ? 46.378 63.583 27.395 1.00 54.07 9 THR H N 1
ATOM 3756 C CA . THR F 2 9 ? 47.381 63.081 26.490 1.00 54.27 9 THR H CA 1
ATOM 3757 C C . THR F 2 9 ? 47.004 61.652 26.177 1.00 54.33 9 THR H C 1
ATOM 3758 O O . THR F 2 9 ? 46.682 60.892 27.080 1.00 54.50 9 THR H O 1
ATOM 3762 N N . ILE F 2 10 ? 47.018 61.283 24.904 1.00 54.40 10 ILE H N 1
ATOM 3763 C CA . ILE F 2 10 ? 46.674 59.923 24.541 1.00 54.48 10 ILE H CA 1
ATOM 3764 C C . ILE F 2 10 ? 47.784 59.246 23.773 1.00 55.11 10 ILE H C 1
ATOM 3765 O O . ILE F 2 10 ? 48.724 59.882 23.315 1.00 55.05 10 ILE H O 1
ATOM 3770 N N . ALA F 2 11 ? 47.650 57.939 23.627 1.00 56.15 11 ALA H N 1
ATOM 3771 C CA . ALA F 2 11 ? 48.704 57.126 23.068 1.00 57.26 11 ALA H CA 1
ATOM 3772 C C . ALA F 2 11 ? 48.203 56.396 21.840 1.00 58.65 11 ALA H C 1
ATOM 3773 O O . ALA F 2 11 ? 47.294 55.574 21.915 1.00 58.94 11 ALA H O 1
ATOM 3775 N N . ILE F 2 12 ? 48.808 56.704 20.704 1.00 60.51 12 ILE H N 1
ATOM 3776 C CA . ILE F 2 12 ? 48.478 56.036 19.471 1.00 62.23 12 ILE H CA 1
ATOM 3777 C C . ILE F 2 12 ? 49.519 54.955 19.235 1.00 64.72 12 ILE H C 1
ATOM 3778 O O . ILE F 2 12 ? 50.691 55.242 19.011 1.00 64.87 12 ILE H O 1
ATOM 3783 N N . GLU F 2 13 ? 49.078 53.707 19.314 1.00 67.98 13 GLU H N 1
ATOM 3784 C CA . GLU F 2 13 ? 49.966 52.559 19.233 1.00 70.74 13 GLU H CA 1
ATOM 3785 C C . GLU F 2 13 ? 50.171 52.121 17.795 1.00 73.33 13 GLU H C 1
ATOM 3786 O O . GLU F 2 13 ? 49.236 51.652 17.154 1.00 73.65 13 GLU H O 1
ATOM 3792 N N . LYS F 2 14 ? 51.388 52.257 17.285 1.00 76.54 14 LYS H N 1
ATOM 3793 C CA . LYS F 2 14 ? 51.704 51.653 16.002 1.00 79.13 14 LYS H CA 1
ATOM 3794 C C . LYS F 2 14 ? 52.268 50.267 16.262 1.00 81.45 14 LYS H C 1
ATOM 3795 O O . LYS F 2 14 ? 53.407 50.121 16.698 1.00 81.68 14 LYS H O 1
ATOM 3801 N N . GLU F 2 15 ? 51.463 49.248 15.992 1.00 84.18 15 GLU H N 1
ATOM 3802 C CA . GLU F 2 15 ? 51.799 47.898 16.416 1.00 86.25 15 GLU H CA 1
ATOM 3803 C C . GLU F 2 15 ? 52.973 47.315 15.637 1.00 87.22 15 GLU H C 1
ATOM 3804 O O . GLU F 2 15 ? 53.782 46.574 16.191 1.00 87.33 15 GLU H O 1
ATOM 3810 N N . GLU F 2 16 ? 53.066 47.646 14.354 1.00 88.23 16 GLU H N 1
ATOM 3811 C CA . GLU F 2 16 ? 54.133 47.113 13.516 1.00 88.80 16 GLU H CA 1
ATOM 3812 C C . GLU F 2 16 ? 55.489 47.746 13.834 1.00 88.57 16 GLU H C 1
ATOM 3813 O O . GLU F 2 16 ? 56.528 47.135 13.594 1.00 88.57 16 GLU H O 1
ATOM 3819 N N . CYS F 2 17 ? 55.484 48.959 14.379 1.00 88.13 17 CYS H N 1
ATOM 3820 C CA . CYS F 2 17 ? 56.739 49.653 14.669 1.00 87.68 17 CYS H CA 1
ATOM 3821 C C . CYS F 2 17 ? 57.145 49.591 16.141 1.00 86.71 17 CYS H C 1
ATOM 3822 O O . CYS F 2 17 ? 58.137 50.199 16.533 1.00 86.69 17 CYS H O 1
ATOM 3825 N N . ARG F 2 18 ? 56.383 48.859 16.947 1.00 85.50 18 ARG H N 1
ATOM 3826 C CA . ARG F 2 18 ? 56.739 48.621 18.347 1.00 84.59 18 ARG H CA 1
ATOM 3827 C C . ARG F 2 18 ? 56.947 49.900 19.150 1.00 82.33 18 ARG H C 1
ATOM 3828 O O . ARG F 2 18 ? 57.785 49.941 20.050 1.00 82.14 18 ARG H O 1
ATOM 3836 N N . PHE F 2 19 ? 56.192 50.941 18.828 1.00 79.72 19 PHE H N 1
ATOM 3837 C CA . PHE F 2 19 ? 56.213 52.154 19.628 1.00 77.71 19 PHE H CA 1
ATOM 3838 C C . PHE F 2 19 ? 54.862 52.842 19.582 1.00 75.64 19 PHE H C 1
ATOM 3839 O O . PHE F 2 19 ? 53.974 52.437 18.841 1.00 75.50 19 PHE H O 1
ATOM 3847 N N . CYS F 2 20 ? 54.716 53.882 20.389 1.00 73.15 20 CYS H N 1
ATOM 3848 C CA . CYS F 2 20 ? 53.488 54.650 20.437 1.00 71.37 20 CYS H CA 1
ATOM 3849 C C . CYS F 2 20 ? 53.872 56.108 20.308 1.00 69.32 20 CYS H C 1
ATOM 3850 O O . CYS F 2 20 ? 55.029 56.464 20.511 1.00 69.13 20 CYS H O 1
ATOM 3853 N N . ILE F 2 21 ? 52.918 56.956 19.955 1.00 66.96 21 ILE H N 1
ATOM 3854 C CA . ILE F 2 21 ? 53.184 58.380 19.948 1.00 65.32 21 ILE H CA 1
ATOM 3855 C C . ILE F 2 21 ? 52.150 59.081 20.810 1.00 63.95 21 ILE H C 1
ATOM 3856 O O . ILE F 2 21 ? 51.028 58.607 20.942 1.00 63.74 21 ILE H O 1
ATOM 3861 N N . SER F 2 22 ? 52.534 60.205 21.404 1.00 62.54 22 SER H N 1
ATOM 3862 C CA . SER F 2 22 ? 51.670 60.918 22.336 1.00 61.66 22 SER H CA 1
ATOM 3863 C C . SER F 2 22 ? 51.044 62.118 21.661 1.00 60.92 22 SER H C 1
ATOM 3864 O O . SER F 2 22 ? 51.692 62.803 20.883 1.00 60.88 22 SER H O 1
ATOM 3867 N N . ILE F 2 23 ? 49.785 62.382 21.973 1.00 60.22 23 ILE H N 1
ATOM 3868 C CA . ILE F 2 23 ? 49.098 63.521 21.403 1.00 59.74 23 ILE H CA 1
ATOM 3869 C C . ILE F 2 23 ? 48.242 64.193 22.459 1.00 59.25 23 ILE H C 1
ATOM 3870 O O . ILE F 2 23 ? 47.473 63.533 23.149 1.00 59.19 23 ILE H O 1
ATOM 3875 N N . ASN F 2 24 ? 48.380 65.505 22.600 1.00 58.74 24 ASN H N 1
ATOM 3876 C CA . ASN F 2 24 ? 47.461 66.246 23.445 1.00 58.34 24 ASN H CA 1
ATOM 3877 C C . ASN F 2 24 ? 46.147 66.421 22.709 1.00 58.25 24 ASN H C 1
ATOM 3878 O O . ASN F 2 24 ? 46.132 66.721 21.514 1.00 58.32 24 ASN H O 1
ATOM 3883 N N . THR F 2 25 ? 45.045 66.233 23.425 1.00 57.76 25 THR H N 1
ATOM 3884 C CA . THR F 2 25 ? 43.723 66.489 22.869 1.00 57.28 25 THR H CA 1
ATOM 3885 C C . THR F 2 25 ? 42.808 66.940 23.992 1.00 56.65 25 THR H C 1
ATOM 3886 O O . THR F 2 25 ? 43.279 67.319 25.061 1.00 56.52 25 THR H O 1
ATOM 3890 N N . THR F 2 26 ? 41.505 66.910 23.757 1.00 55.96 26 THR H N 1
ATOM 3891 C CA . THR F 2 26 ? 40.570 67.402 24.760 1.00 55.53 26 THR H CA 1
ATOM 3892 C C . THR F 2 26 ? 39.467 66.388 25.065 1.00 54.71 26 THR H C 1
ATOM 3893 O O . THR F 2 26 ? 38.758 65.945 24.158 1.00 54.82 26 THR H O 1
ATOM 3897 N N . TRP F 2 27 ? 39.321 66.022 26.338 1.00 53.52 27 TRP H N 1
ATOM 3898 C CA . TRP F 2 27 ? 38.276 65.081 26.723 1.00 52.59 27 TRP H CA 1
ATOM 3899 C C . TRP F 2 27 ? 37.559 65.463 28.020 1.00 52.22 27 TRP H C 1
ATOM 3900 O O . TRP F 2 27 ? 37.695 66.581 28.495 1.00 52.13 27 TRP H O 1
ATOM 3911 N N . CYS F 2 28 ? 36.770 64.544 28.565 1.00 51.89 28 CYS H N 1
ATOM 3912 C CA . CYS F 2 28 ? 35.935 64.845 29.728 1.00 51.73 28 CYS H CA 1
ATOM 3913 C C . CYS F 2 28 ? 36.480 64.246 31.020 1.00 50.64 28 CYS H C 1
ATOM 3914 O O . CYS F 2 28 ? 36.935 63.101 31.042 1.00 50.17 28 CYS H O 1
ATOM 3917 N N . ALA F 2 29 ? 36.406 65.020 32.098 1.00 49.61 29 ALA H N 1
ATOM 3918 C CA . ALA F 2 29 ? 36.695 64.493 33.431 1.00 48.99 29 ALA H CA 1
ATOM 3919 C C . ALA F 2 29 ? 36.025 65.347 34.488 1.00 48.54 29 ALA H C 1
ATOM 3920 O O . ALA F 2 29 ? 35.795 66.534 34.277 1.00 48.55 29 ALA H O 1
ATOM 3922 N N . GLY F 2 30 ? 35.702 64.742 35.625 1.00 48.20 30 GLY H N 1
ATOM 3923 C CA . GLY F 2 30 ? 35.040 65.482 36.685 1.00 47.98 30 GLY H CA 1
ATOM 3924 C C . GLY F 2 30 ? 34.179 64.683 37.642 1.00 47.79 30 GLY H C 1
ATOM 3925 O O . GLY F 2 30 ? 34.377 63.487 37.847 1.00 47.92 30 GLY H O 1
ATOM 3926 N N . TYR F 2 31 ? 33.216 65.378 38.240 1.00 47.51 31 TYR H N 1
ATOM 3927 C CA . TYR F 2 31 ? 32.381 64.819 39.291 1.00 47.18 31 TYR H CA 1
ATOM 3928 C C . TYR F 2 31 ? 30.918 65.005 38.952 1.00 46.90 31 TYR H C 1
ATOM 3929 O O . TYR F 2 31 ? 30.493 66.072 38.526 1.00 46.99 31 TYR H O 1
ATOM 3938 N N . CYS F 2 32 ? 30.143 63.951 39.136 1.00 46.73 32 CYS H N 1
ATOM 3939 C CA . CYS F 2 32 ? 28.721 64.004 38.851 1.00 46.65 32 CYS H CA 1
ATOM 3940 C C . CYS F 2 32 ? 27.991 63.551 40.101 1.00 46.15 32 CYS H C 1
ATOM 3941 O O . CYS F 2 32 ? 28.571 62.870 40.944 1.00 46.09 32 CYS H O 1
ATOM 3944 N N . TYR F 2 33 ? 26.723 63.928 40.213 1.00 45.81 33 TYR H N 1
ATOM 3945 C CA . TYR F 2 33 ? 25.947 63.682 41.419 1.00 45.83 33 TYR H CA 1
ATOM 3946 C C . TYR F 2 33 ? 24.994 62.508 41.263 1.00 45.43 33 TYR H C 1
ATOM 3947 O O . TYR F 2 33 ? 24.177 62.477 40.341 1.00 45.13 33 TYR H O 1
ATOM 3956 N N . THR F 2 34 ? 25.086 61.551 42.179 1.00 45.00 34 THR H N 1
ATOM 3957 C CA . THR F 2 34 ? 24.203 60.413 42.145 1.00 44.91 34 THR H CA 1
ATOM 3958 C C . THR F 2 34 ? 23.581 60.151 43.517 1.00 45.39 34 THR H C 1
ATOM 3959 O O . THR F 2 34 ? 24.123 60.544 44.546 1.00 45.36 34 THR H O 1
ATOM 3963 N N . ARG F 2 35 ? 22.413 59.517 43.504 1.00 46.22 35 ARG H N 1
ATOM 3964 C CA . ARG F 2 35 ? 21.747 59.018 44.702 1.00 47.22 35 ARG H CA 1
ATOM 3965 C C . ARG F 2 35 ? 21.648 57.500 44.615 1.00 46.95 35 ARG H C 1
ATOM 3966 O O . ARG F 2 35 ? 21.550 56.942 43.532 1.00 47.25 35 ARG H O 1
ATOM 3974 N N . ASP F 2 36 ? 21.640 56.827 45.752 1.00 46.94 36 ASP H N 1
ATOM 3975 C CA . ASP F 2 36 ? 21.329 55.416 45.763 1.00 47.02 36 ASP H CA 1
ATOM 3976 C C . ASP F 2 36 ? 19.974 55.240 46.423 1.00 47.26 36 ASP H C 1
ATOM 3977 O O . ASP F 2 36 ? 19.823 55.449 47.626 1.00 47.29 36 ASP H O 1
ATOM 3982 N N . LEU F 2 37 ? 18.986 54.864 45.620 1.00 47.61 37 LEU H N 1
ATOM 3983 C CA . LEU F 2 37 ? 17.607 54.810 46.071 1.00 47.84 37 LEU H CA 1
ATOM 3984 C C . LEU F 2 37 ? 17.405 53.955 47.317 1.00 48.46 37 LEU H C 1
ATOM 3985 O O . LEU F 2 37 ? 17.964 52.869 47.457 1.00 48.34 37 LEU H O 1
ATOM 3990 N N . VAL F 2 38 ? 16.590 54.481 48.220 1.00 49.36 38 VAL H N 1
ATOM 3991 C CA . VAL F 2 38 ? 16.249 53.804 49.453 1.00 50.22 38 VAL H CA 1
ATOM 3992 C C . VAL F 2 38 ? 15.061 52.861 49.245 1.00 51.29 38 VAL H C 1
ATOM 3993 O O . VAL F 2 38 ? 15.039 51.752 49.780 1.00 51.45 38 VAL H O 1
ATOM 3997 N N . TYR F 2 39 ? 14.083 53.295 48.456 1.00 52.57 39 TYR H N 1
ATOM 3998 C CA . TYR F 2 39 ? 12.911 52.476 48.166 1.00 53.79 39 TYR H CA 1
ATOM 3999 C C . TYR F 2 39 ? 13.055 51.769 46.811 1.00 54.76 39 TYR H C 1
ATOM 4000 O O . TYR F 2 39 ? 13.072 52.413 45.766 1.00 54.70 39 TYR H O 1
ATOM 4009 N N . LYS F 2 40 ? 13.151 50.443 46.832 1.00 55.96 40 LYS H N 1
ATOM 4010 C CA . LYS F 2 40 ? 13.538 49.685 45.639 1.00 56.92 40 LYS H CA 1
ATOM 4011 C C . LYS F 2 40 ? 12.372 49.251 44.741 1.00 57.54 40 LYS H C 1
ATOM 4012 O O . LYS F 2 40 ? 12.352 48.119 44.265 1.00 57.62 40 LYS H O 1
ATOM 4018 N N . ASP F 2 41 ? 11.414 50.146 44.512 1.00 58.30 41 ASP H N 1
ATOM 4019 C CA . ASP F 2 41 ? 10.308 49.900 43.580 1.00 59.03 41 ASP H CA 1
ATOM 4020 C C . ASP F 2 41 ? 10.820 49.597 42.171 1.00 59.54 41 ASP H C 1
ATOM 4021 O O . ASP F 2 41 ? 11.682 50.306 41.660 1.00 59.55 41 ASP H O 1
ATOM 4026 N N . PRO F 2 42 ? 10.283 48.541 41.531 1.00 60.35 42 PRO H N 1
ATOM 4027 C CA . PRO F 2 42 ? 10.755 48.102 40.218 1.00 61.01 42 PRO H CA 1
ATOM 4028 C C . PRO F 2 42 ? 10.485 49.139 39.129 1.00 62.37 42 PRO H C 1
ATOM 4029 O O . PRO F 2 42 ? 11.174 49.162 38.109 1.00 62.26 42 PRO H O 1
ATOM 4033 N N . ALA F 2 43 ? 9.491 49.993 39.354 1.00 64.27 43 ALA H N 1
ATOM 4034 C CA . ALA F 2 43 ? 9.177 51.066 38.418 1.00 65.90 43 ALA H CA 1
ATOM 4035 C C . ALA F 2 43 ? 9.969 52.359 38.692 1.00 67.90 43 ALA H C 1
ATOM 4036 O O . ALA F 2 43 ? 9.866 53.317 37.932 1.00 68.12 43 ALA H O 1
ATOM 4038 N N . ARG F 2 44 ? 10.745 52.389 39.774 1.00 70.36 44 ARG H N 1
ATOM 4039 C CA . ARG F 2 44 ? 11.792 53.413 39.968 1.00 72.36 44 ARG H CA 1
ATOM 4040 C C . ARG F 2 44 ? 11.335 54.829 39.586 1.00 73.16 44 ARG H C 1
ATOM 4041 O O . ARG F 2 44 ? 10.190 55.190 39.881 1.00 73.55 44 ARG H O 1
ATOM 4049 N N . PRO F 2 45 ? 12.193 55.627 38.894 1.00 73.74 45 PRO H N 1
ATOM 4050 C CA . PRO F 2 45 ? 13.471 55.367 38.200 1.00 73.34 45 PRO H CA 1
ATOM 4051 C C . PRO F 2 45 ? 14.773 55.301 39.000 1.00 72.31 45 PRO H C 1
ATOM 4052 O O . PRO F 2 45 ? 15.005 56.091 39.916 1.00 72.26 45 PRO H O 1
ATOM 4056 N N . LYS F 2 46 ? 15.616 54.356 38.590 1.00 70.79 46 LYS H N 1
ATOM 4057 C CA . LYS F 2 46 ? 17.004 54.263 39.005 1.00 69.49 46 LYS H CA 1
ATOM 4058 C C . LYS F 2 46 ? 17.861 54.760 37.856 1.00 67.36 46 LYS H C 1
ATOM 4059 O O . LYS F 2 46 ? 18.041 54.049 36.862 1.00 67.63 46 LYS H O 1
ATOM 4065 N N . ILE F 2 47 ? 18.389 55.973 37.975 1.00 64.33 47 ILE H N 1
ATOM 4066 C CA . ILE F 2 47 ? 19.227 56.523 36.916 1.00 61.76 47 ILE H CA 1
ATOM 4067 C C . ILE F 2 47 ? 20.491 57.099 37.502 1.00 58.61 47 ILE H C 1
ATOM 4068 O O . ILE F 2 47 ? 20.445 57.811 38.497 1.00 58.27 47 ILE H O 1
ATOM 4073 N N . GLN F 2 48 ? 21.619 56.792 36.879 1.00 54.92 48 GLN H N 1
ATOM 4074 C CA . GLN F 2 48 ? 22.878 57.375 37.288 1.00 52.02 48 GLN H CA 1
ATOM 4075 C C . GLN F 2 48 ? 23.558 58.077 36.120 1.00 50.42 48 GLN H C 1
ATOM 4076 O O . GLN F 2 48 ? 23.545 57.600 34.981 1.00 50.04 48 GLN H O 1
ATOM 4082 N N . LYS F 2 49 ? 24.145 59.227 36.414 1.00 48.65 49 LYS H N 1
ATOM 4083 C CA . LYS F 2 49 ? 24.831 60.000 35.403 1.00 47.54 49 LYS H CA 1
ATOM 4084 C C . LYS F 2 49 ? 26.326 59.850 35.596 1.00 46.14 49 LYS H C 1
ATOM 4085 O O . LYS F 2 49 ? 26.796 59.546 36.689 1.00 45.63 49 LYS H O 1
ATOM 4091 N N . THR F 2 50 ? 27.068 60.032 34.517 1.00 45.03 50 THR H N 1
ATOM 4092 C CA . THR F 2 50 ? 28.509 59.941 34.572 1.00 44.58 50 THR H CA 1
ATOM 4093 C C . THR F 2 50 ? 29.014 61.102 33.749 1.00 44.42 50 THR H C 1
ATOM 4094 O O . THR F 2 50 ? 28.228 61.763 33.064 1.00 44.68 50 THR H O 1
ATOM 4098 N N . CYS F 2 51 ? 30.306 61.375 33.818 1.00 44.14 51 CYS H N 1
ATOM 4099 C CA . CYS F 2 51 ? 30.859 62.487 33.070 1.00 44.44 51 CYS H CA 1
ATOM 4100 C C . CYS F 2 51 ? 31.384 61.984 31.739 1.00 44.08 51 CYS H C 1
ATOM 4101 O O . CYS F 2 51 ? 32.378 61.251 31.681 1.00 43.94 51 CYS H O 1
ATOM 4104 N N . THR F 2 52 ? 30.719 62.375 30.661 1.00 44.22 52 THR H N 1
ATOM 4105 C CA . THR F 2 52 ? 31.123 61.913 29.331 1.00 44.58 52 THR H CA 1
ATOM 4106 C C . THR F 2 52 ? 30.880 62.975 28.244 1.00 45.44 52 THR H C 1
ATOM 4107 O O . THR F 2 52 ? 30.424 64.081 28.540 1.00 45.26 52 THR H O 1
ATOM 4111 N N . PHE F 2 53 ? 31.191 62.636 26.994 1.00 46.64 53 PHE H N 1
ATOM 4112 C CA . PHE F 2 53 ? 31.088 63.594 25.886 1.00 47.78 53 PHE H CA 1
ATOM 4113 C C . PHE F 2 53 ? 29.645 63.886 25.489 1.00 48.78 53 PHE H C 1
ATOM 4114 O O . PHE F 2 53 ? 28.855 62.960 25.329 1.00 49.11 53 PHE H O 1
ATOM 4122 N N . LYS F 2 54 ? 29.299 65.165 25.339 1.00 49.94 54 LYS H N 1
ATOM 4123 C CA . LYS F 2 54 ? 27.975 65.528 24.821 1.00 51.03 54 LYS H CA 1
ATOM 4124 C C . LYS F 2 54 ? 28.032 65.681 23.312 1.00 51.46 54 LYS H C 1
ATOM 4125 O O . LYS F 2 54 ? 27.044 65.459 22.619 1.00 51.39 54 LYS H O 1
ATOM 4131 N N . GLU F 2 55 ? 29.191 66.091 22.815 1.00 52.21 55 GLU H N 1
ATOM 4132 C CA . GLU F 2 55 ? 29.451 66.116 21.386 1.00 52.90 55 GLU H CA 1
ATOM 4133 C C . GLU F 2 55 ? 30.918 65.783 21.166 1.00 52.59 55 GLU H C 1
ATOM 4134 O O . GLU F 2 55 ? 31.756 65.994 22.044 1.00 52.18 55 GLU H O 1
ATOM 4140 N N . LEU F 2 56 ? 31.225 65.248 19.994 1.00 52.54 56 LEU H N 1
ATOM 4141 C CA . LEU F 2 56 ? 32.608 65.012 19.620 1.00 52.50 56 LEU H CA 1
ATOM 4142 C C . LEU F 2 56 ? 32.804 65.164 18.114 1.00 52.85 56 LEU H C 1
ATOM 4143 O O . LEU F 2 56 ? 31.847 65.142 17.347 1.00 52.74 56 LEU H O 1
ATOM 4148 N N . VAL F 2 57 ? 34.052 65.350 17.707 1.00 53.48 57 VAL H N 1
ATOM 4149 C CA . VAL F 2 57 ? 34.416 65.332 16.301 1.00 54.04 57 VAL H CA 1
ATOM 4150 C C . VAL F 2 57 ? 35.609 64.408 16.175 1.00 54.66 57 VAL H C 1
ATOM 4151 O O . VAL F 2 57 ? 36.323 64.196 17.147 1.00 54.82 57 VAL H O 1
ATOM 4155 N N . TYR F 2 58 ? 35.829 63.845 14.994 1.00 55.45 58 TYR H N 1
ATOM 4156 C CA . TYR F 2 58 ? 37.014 63.026 14.778 1.00 56.16 58 TYR H CA 1
ATOM 4157 C C . TYR F 2 58 ? 38.123 63.870 14.153 1.00 56.69 58 TYR H C 1
ATOM 4158 O O . TYR F 2 58 ? 37.851 64.777 13.373 1.00 56.74 58 TYR H O 1
ATOM 4167 N N . GLU F 2 59 ? 39.367 63.588 14.532 1.00 57.34 59 GLU H N 1
ATOM 4168 C CA . GLU F 2 59 ? 40.525 64.233 13.935 1.00 57.93 59 GLU H CA 1
ATOM 4169 C C . GLU F 2 59 ? 41.475 63.158 13.441 1.00 58.49 59 GLU H C 1
ATOM 4170 O O . GLU F 2 59 ? 41.486 62.040 13.951 1.00 58.44 59 GLU H O 1
ATOM 4176 N N . THR F 2 60 ? 42.266 63.490 12.435 1.00 59.38 60 THR H N 1
ATOM 4177 C CA . THR F 2 60 ? 43.140 62.508 11.834 1.00 60.18 60 THR H CA 1
ATOM 4178 C C . THR F 2 60 ? 44.572 62.972 11.933 1.00 61.32 60 THR H C 1
ATOM 4179 O O . THR F 2 60 ? 44.860 64.161 11.843 1.00 61.34 60 THR H O 1
ATOM 4183 N N . VAL F 2 61 ? 45.473 62.020 12.109 1.00 62.79 61 VAL H N 1
ATOM 4184 C CA . VAL F 2 61 ? 46.838 62.347 12.440 1.00 64.05 61 VAL H CA 1
ATOM 4185 C C . VAL F 2 61 ? 47.816 61.393 11.767 1.00 65.74 61 VAL H C 1
ATOM 4186 O O . VAL F 2 61 ? 47.538 60.203 11.607 1.00 65.67 61 VAL H O 1
ATOM 4190 N N . ARG F 2 62 ? 48.955 61.944 11.360 1.00 67.96 62 ARG H N 1
ATOM 4191 C CA . ARG F 2 62 ? 50.001 61.187 10.694 1.00 69.97 62 ARG H CA 1
ATOM 4192 C C . ARG F 2 62 ? 50.855 60.453 11.711 1.00 71.00 62 ARG H C 1
ATOM 4193 O O . ARG F 2 62 ? 51.404 61.057 12.633 1.00 71.09 62 ARG H O 1
ATOM 4201 N N . VAL F 2 63 ? 50.980 59.147 11.534 1.00 72.46 63 VAL H N 1
ATOM 4202 C CA . VAL F 2 63 ? 51.740 58.334 12.465 1.00 73.62 63 VAL H CA 1
ATOM 4203 C C . VAL F 2 63 ? 53.004 57.809 11.802 1.00 75.06 63 VAL H C 1
ATOM 4204 O O . VAL F 2 63 ? 52.936 57.033 10.855 1.00 75.22 63 VAL H O 1
ATOM 4208 N N . PRO F 2 64 ? 54.166 58.233 12.308 1.00 76.93 64 PRO H N 1
ATOM 4209 C CA . PRO F 2 64 ? 55.442 57.829 11.743 1.00 78.35 64 PRO H CA 1
ATOM 4210 C C . PRO F 2 64 ? 55.555 56.319 11.643 1.00 80.24 64 PRO H C 1
ATOM 4211 O O . PRO F 2 64 ? 55.049 55.602 12.501 1.00 80.36 64 PRO H O 1
ATOM 4215 N N . GLY F 2 65 ? 56.203 55.844 10.589 1.00 82.69 65 GLY H N 1
ATOM 4216 C CA . GLY F 2 65 ? 56.570 54.445 10.502 1.00 84.76 65 GLY H CA 1
ATOM 4217 C C . GLY F 2 65 ? 58.024 54.296 10.897 1.00 86.91 65 GLY H C 1
ATOM 4218 O O . GLY F 2 65 ? 58.682 55.268 11.258 1.00 87.07 65 GLY H O 1
ATOM 4219 N N . CYS F 2 66 ? 58.522 53.070 10.833 1.00 89.56 66 CYS H N 1
ATOM 4220 C CA . CYS F 2 66 ? 59.916 52.791 11.109 1.00 91.60 66 CYS H CA 1
ATOM 4221 C C . CYS F 2 66 ? 60.519 52.211 9.844 1.00 93.56 66 CYS H C 1
ATOM 4222 O O . CYS F 2 66 ? 59.839 52.112 8.824 1.00 93.77 66 CYS H O 1
ATOM 4225 N N . ALA F 2 67 ? 61.787 51.824 9.896 1.00 95.73 67 ALA H N 1
ATOM 4226 C CA . ALA F 2 67 ? 62.379 51.130 8.768 1.00 97.24 67 ALA H CA 1
ATOM 4227 C C . ALA F 2 67 ? 61.499 49.926 8.430 1.00 98.22 67 ALA H C 1
ATOM 4228 O O . ALA F 2 67 ? 61.075 49.186 9.318 1.00 98.37 67 ALA H O 1
ATOM 4230 N N . HIS F 2 68 ? 61.208 49.755 7.144 1.00 99.12 68 HIS H N 1
ATOM 4231 C CA . HIS F 2 68 ? 60.415 48.622 6.662 1.00 99.67 68 HIS H CA 1
ATOM 4232 C C . HIS F 2 68 ? 58.930 48.678 7.029 1.00 98.29 68 HIS H C 1
ATOM 4233 O O . HIS F 2 68 ? 58.254 47.649 7.028 1.00 98.37 68 HIS H O 1
ATOM 4240 N N . HIS F 2 69 ? 58.426 49.866 7.346 1.00 96.40 69 HIS H N 1
ATOM 4241 C CA . HIS F 2 69 ? 56.978 50.071 7.438 1.00 94.62 69 HIS H CA 1
ATOM 4242 C C . HIS F 2 69 ? 56.607 51.516 7.131 1.00 92.22 69 HIS H C 1
ATOM 4243 O O . HIS F 2 69 ? 57.187 52.453 7.679 1.00 92.05 69 HIS H O 1
ATOM 4250 N N . ALA F 2 70 ? 55.629 51.683 6.249 1.00 89.15 70 ALA H N 1
ATOM 4251 C CA . ALA F 2 70 ? 55.188 53.005 5.838 1.00 86.63 70 ALA H CA 1
ATOM 4252 C C . ALA F 2 70 ? 54.543 53.737 7.000 1.00 84.16 70 ALA H C 1
ATOM 4253 O O . ALA F 2 70 ? 53.910 53.122 7.857 1.00 83.93 70 ALA H O 1
ATOM 4255 N N . ASP F 2 71 ? 54.697 55.055 7.027 1.00 81.13 71 ASP H N 1
ATOM 4256 C CA . ASP F 2 71 ? 53.939 55.858 7.966 1.00 78.81 71 ASP H CA 1
ATOM 4257 C C . ASP F 2 71 ? 52.466 55.566 7.684 1.00 76.27 71 ASP H C 1
ATOM 4258 O O . ASP F 2 71 ? 52.146 54.928 6.681 1.00 76.11 71 ASP H O 1
ATOM 4263 N N . SER F 2 72 ? 51.573 55.992 8.571 1.00 73.20 72 SER H N 1
ATOM 4264 C CA . SER F 2 72 ? 50.149 55.745 8.368 1.00 70.87 72 SER H CA 1
ATOM 4265 C C . SER F 2 72 ? 49.279 56.820 9.000 1.00 68.77 72 SER H C 1
ATOM 4266 O O . SER F 2 72 ? 49.775 57.782 9.584 1.00 68.63 72 SER H O 1
ATOM 4269 N N . LEU F 2 73 ? 47.971 56.646 8.875 1.00 66.33 73 LEU H N 1
ATOM 4270 C CA . LEU F 2 73 ? 47.020 57.619 9.384 1.00 64.60 73 LEU H CA 1
ATOM 4271 C C . LEU F 2 73 ? 46.134 56.983 10.434 1.00 63.03 73 LEU H C 1
ATOM 4272 O O . LEU F 2 73 ? 45.678 55.854 10.272 1.00 62.99 73 LEU H O 1
ATOM 4277 N N . TYR F 2 74 ? 45.886 57.713 11.511 1.00 61.15 74 TYR H N 1
ATOM 4278 C CA . TYR F 2 74 ? 45.016 57.217 12.555 1.00 59.89 74 TYR H CA 1
ATOM 4279 C C . TYR F 2 74 ? 43.976 58.268 12.884 1.00 58.50 74 TYR H C 1
ATOM 4280 O O . TYR F 2 74 ? 44.295 59.440 13.070 1.00 58.22 74 TYR H O 1
ATOM 4289 N N . THR F 2 75 ? 42.724 57.841 12.945 1.00 57.05 75 THR H N 1
ATOM 4290 C CA . THR F 2 75 ? 41.628 58.757 13.200 1.00 56.05 75 THR H CA 1
ATOM 4291 C C . THR F 2 75 ? 41.050 58.491 14.575 1.00 54.99 75 THR H C 1
ATOM 4292 O O . THR F 2 75 ? 40.690 57.358 14.897 1.00 55.12 75 THR H O 1
ATOM 4296 N N . TYR F 2 76 ? 40.964 59.539 15.385 1.00 53.61 76 TYR H N 1
ATOM 4297 C CA . TYR F 2 76 ? 40.560 59.387 16.769 1.00 52.64 76 TYR H CA 1
ATOM 4298 C C . TYR F 2 76 ? 39.579 60.467 17.159 1.00 51.63 76 TYR H C 1
ATOM 4299 O O . TYR F 2 76 ? 39.629 61.570 16.630 1.00 51.42 76 TYR H O 1
ATOM 4308 N N . PRO F 2 77 ? 38.688 60.151 18.104 1.00 50.64 77 PRO H N 1
ATOM 4309 C CA . PRO F 2 77 ? 37.633 61.065 18.502 1.00 50.14 77 PRO H CA 1
ATOM 4310 C C . PRO F 2 77 ? 38.147 62.157 19.421 1.00 49.96 77 PRO H C 1
ATOM 4311 O O . PRO F 2 77 ? 39.112 61.948 20.147 1.00 49.92 77 PRO H O 1
ATOM 4315 N N . VAL F 2 78 ? 37.506 63.317 19.371 1.00 49.88 78 VAL H N 1
ATOM 4316 C CA . VAL F 2 78 ? 37.882 64.451 20.199 1.00 50.00 78 VAL H CA 1
ATOM 4317 C C . VAL F 2 78 ? 36.613 65.109 20.702 1.00 50.52 78 VAL H C 1
ATOM 4318 O O . VAL F 2 78 ? 35.641 65.239 19.960 1.00 50.19 78 VAL H O 1
ATOM 4322 N N . ALA F 2 79 ? 36.622 65.537 21.958 1.00 51.36 79 ALA H N 1
ATOM 4323 C CA . ALA F 2 79 ? 35.394 65.980 22.594 1.00 52.10 79 ALA H CA 1
ATOM 4324 C C . ALA F 2 79 ? 35.196 67.473 22.455 1.00 52.86 79 ALA H C 1
ATOM 4325 O O . ALA F 2 79 ? 36.078 68.254 22.777 1.00 52.82 79 ALA H O 1
ATOM 4327 N N . THR F 2 80 ? 34.018 67.851 21.977 1.00 54.02 80 THR H N 1
ATOM 4328 C CA . THR F 2 80 ? 33.657 69.248 21.810 1.00 54.86 80 THR H CA 1
ATOM 4329 C C . THR F 2 80 ? 32.979 69.767 23.064 1.00 55.09 80 THR H C 1
ATOM 4330 O O . THR F 2 80 ? 33.328 70.822 23.575 1.00 55.32 80 THR H O 1
ATOM 4334 N N . GLN F 2 81 ? 32.010 69.007 23.556 1.00 55.45 81 GLN H N 1
ATOM 4335 C CA . GLN F 2 81 ? 31.185 69.419 24.684 1.00 55.63 81 GLN H CA 1
ATOM 4336 C C . GLN F 2 81 ? 31.139 68.286 25.707 1.00 54.95 81 GLN H C 1
ATOM 4337 O O . GLN F 2 81 ? 31.147 67.116 25.339 1.00 54.97 81 GLN H O 1
ATOM 4343 N N . CYS F 2 82 ? 31.104 68.628 26.990 1.00 54.25 82 CYS H N 1
ATOM 4344 C CA . CYS F 2 82 ? 31.093 67.618 28.055 1.00 53.64 82 CYS H CA 1
ATOM 4345 C C . CYS F 2 82 ? 29.875 67.808 28.952 1.00 52.59 82 CYS H C 1
ATOM 4346 O O . CYS F 2 82 ? 29.479 68.941 29.224 1.00 52.58 82 CYS H O 1
ATOM 4349 N N . HIS F 2 83 ? 29.289 66.710 29.426 1.00 51.39 83 HIS H N 1
ATOM 4350 C CA . HIS F 2 83 ? 28.220 66.816 30.416 1.00 50.54 83 HIS H CA 1
ATOM 4351 C C . HIS F 2 83 ? 28.066 65.604 31.323 1.00 50.44 83 HIS H C 1
ATOM 4352 O O . HIS F 2 83 ? 28.683 64.554 31.110 1.00 50.39 83 HIS H O 1
ATOM 4359 N N . CYS F 2 84 ? 27.237 65.784 32.350 1.00 50.14 84 CYS H N 1
ATOM 4360 C CA . CYS F 2 84 ? 26.840 64.710 33.251 1.00 50.02 84 CYS H CA 1
ATOM 4361 C C . CYS F 2 84 ? 25.573 64.084 32.685 1.00 49.47 84 CYS H C 1
ATOM 4362 O O . CYS F 2 84 ? 24.493 64.673 32.751 1.00 49.42 84 CYS H O 1
ATOM 4365 N N . GLY F 2 85 ? 25.701 62.895 32.119 1.00 48.95 85 GLY H N 1
ATOM 4366 C CA . GLY F 2 85 ? 24.551 62.233 31.533 1.00 48.65 85 GLY H CA 1
ATOM 4367 C C . GLY F 2 85 ? 24.727 60.729 31.434 1.00 48.46 85 GLY H C 1
ATOM 4368 O O . GLY F 2 85 ? 25.596 60.138 32.079 1.00 48.09 85 GLY H O 1
ATOM 4369 N N . LYS F 2 86 ? 23.885 60.105 30.624 1.00 48.19 86 LYS H N 1
ATOM 4370 C CA . LYS F 2 86 ? 23.983 58.682 30.423 1.00 48.17 86 LYS H CA 1
ATOM 4371 C C . LYS F 2 86 ? 25.181 58.366 29.548 1.00 46.54 86 LYS H C 1
ATOM 4372 O O . LYS F 2 86 ? 25.512 59.097 28.629 1.00 46.59 86 LYS H O 1
ATOM 4378 N N . CYS F 2 87 ? 25.860 57.282 29.875 1.00 44.98 87 CYS H N 1
ATOM 4379 C CA . CYS F 2 87 ? 26.958 56.788 29.057 1.00 43.96 87 CYS H CA 1
ATOM 4380 C C . CYS F 2 87 ? 26.386 56.098 27.831 1.00 43.08 87 CYS H C 1
ATOM 4381 O O . CYS F 2 87 ? 25.744 55.066 27.958 1.00 42.99 87 CYS H O 1
ATOM 4384 N N . ASP F 2 88 ? 26.618 56.644 26.645 1.00 42.29 88 ASP H N 1
ATOM 4385 C CA . ASP F 2 88 ? 26.006 56.093 25.439 1.00 41.87 88 ASP H CA 1
ATOM 4386 C C . ASP F 2 88 ? 26.756 54.874 24.892 1.00 41.82 88 ASP H C 1
ATOM 4387 O O . ASP F 2 88 ? 27.859 54.983 24.356 1.00 41.33 88 ASP H O 1
ATOM 4392 N N . SER F 2 89 ? 26.127 53.712 25.009 1.00 41.96 89 SER H N 1
ATOM 4393 C CA . SER F 2 89 ? 26.800 52.449 24.761 1.00 42.28 89 SER H CA 1
ATOM 4394 C C . SER F 2 89 ? 26.858 52.046 23.287 1.00 42.53 89 SER H C 1
ATOM 4395 O O . SER F 2 89 ? 27.504 51.050 22.951 1.00 42.22 89 SER H O 1
ATOM 4398 N N . ASP F 2 90 ? 26.188 52.804 22.413 1.00 42.82 90 ASP H N 1
ATOM 4399 C CA . ASP F 2 90 ? 26.363 52.630 20.969 1.00 42.88 90 ASP H CA 1
ATOM 4400 C C . ASP F 2 90 ? 27.785 53.034 20.595 1.00 42.13 90 ASP H C 1
ATOM 4401 O O . ASP F 2 90 ? 28.485 52.311 19.885 1.00 42.11 90 ASP H O 1
ATOM 4406 N N . SER F 2 91 ? 28.205 54.195 21.091 1.00 41.26 91 SER H N 1
ATOM 4407 C CA . SER F 2 91 ? 29.538 54.720 20.817 1.00 40.68 91 SER H CA 1
ATOM 4408 C C . SER F 2 91 ? 30.596 54.333 21.841 1.00 40.22 91 SER H C 1
ATOM 4409 O O . SER F 2 91 ? 31.771 54.228 21.502 1.00 40.54 91 SER H O 1
ATOM 4412 N N . THR F 2 92 ? 30.188 54.138 23.092 1.00 39.67 92 THR H N 1
ATOM 4413 C CA . THR F 2 92 ? 31.132 54.106 24.200 1.00 39.14 92 THR H CA 1
ATOM 4414 C C . THR F 2 92 ? 31.204 52.780 24.947 1.00 39.43 92 THR H C 1
ATOM 4415 O O . THR F 2 92 ? 30.195 52.107 25.137 1.00 39.36 92 THR H O 1
ATOM 4419 N N . ASP F 2 93 ? 32.408 52.443 25.403 1.00 39.79 93 ASP H N 1
ATOM 4420 C CA . ASP F 2 93 ? 32.626 51.342 26.329 1.00 40.08 93 ASP H CA 1
ATOM 4421 C C . ASP F 2 93 ? 32.413 51.834 27.752 1.00 40.65 93 ASP H C 1
ATOM 4422 O O . ASP F 2 93 ? 33.263 52.539 28.294 1.00 40.75 93 ASP H O 1
ATOM 4427 N N . CYS F 2 94 ? 31.291 51.440 28.360 1.00 41.29 94 CYS H N 1
ATOM 4428 C CA . CYS F 2 94 ? 30.901 51.921 29.682 1.00 41.65 94 CYS H CA 1
ATOM 4429 C C . CYS F 2 94 ? 31.401 50.977 30.765 1.00 41.81 94 CYS H C 1
ATOM 4430 O O . CYS F 2 94 ? 30.812 49.926 31.001 1.00 42.48 94 CYS H O 1
ATOM 4433 N N . THR F 2 95 ? 32.466 51.363 31.451 1.00 42.03 95 THR H N 1
ATOM 4434 C CA . THR F 2 95 ? 33.077 50.479 32.421 1.00 42.39 95 THR H CA 1
ATOM 4435 C C . THR F 2 95 ? 33.501 51.213 33.692 1.00 42.35 95 THR H C 1
ATOM 4436 O O . THR F 2 95 ? 33.274 52.417 33.837 1.00 42.61 95 THR H O 1
ATOM 4440 N N . VAL F 2 96 ? 34.078 50.466 34.627 1.00 42.40 96 VAL H N 1
ATOM 4441 C CA . VAL F 2 96 ? 34.634 51.032 35.834 1.00 42.43 96 VAL H CA 1
ATOM 4442 C C . VAL F 2 96 ? 36.010 51.598 35.515 1.00 43.19 96 VAL H C 1
ATOM 4443 O O . VAL F 2 96 ? 36.253 52.784 35.693 1.00 43.35 96 VAL H O 1
ATOM 4447 N N . ARG F 2 97 ? 36.918 50.755 35.038 1.00 44.19 97 ARG H N 1
ATOM 4448 C CA . ARG F 2 97 ? 38.220 51.238 34.608 1.00 45.23 97 ARG H CA 1
ATOM 4449 C C . ARG F 2 97 ? 38.589 50.711 33.220 1.00 45.59 97 ARG H C 1
ATOM 4450 O O . ARG F 2 97 ? 38.353 49.548 32.894 1.00 45.98 97 ARG H O 1
ATOM 4458 N N . GLY F 2 98 ? 39.166 51.579 32.399 1.00 45.74 98 GLY H N 1
ATOM 4459 C CA . GLY F 2 98 ? 39.786 51.150 31.156 1.00 45.83 98 GLY H CA 1
ATOM 4460 C C . GLY F 2 98 ? 41.286 51.106 31.381 1.00 45.92 98 GLY H C 1
ATOM 4461 O O . GLY F 2 98 ? 41.745 51.305 32.505 1.00 46.00 98 GLY H O 1
ATOM 4462 N N . LEU F 2 99 ? 42.059 50.848 30.330 1.00 45.81 99 LEU H N 1
ATOM 4463 C CA . LEU F 2 99 ? 43.510 50.808 30.471 1.00 45.97 99 LEU H CA 1
ATOM 4464 C C . LEU F 2 99 ? 44.085 52.204 30.658 1.00 46.26 99 LEU H C 1
ATOM 4465 O O . LEU F 2 99 ? 45.279 52.351 30.899 1.00 46.30 99 LEU H O 1
ATOM 4470 N N . GLY F 2 100 ? 43.243 53.227 30.547 1.00 46.58 100 GLY H N 1
ATOM 4471 C CA . GLY F 2 100 ? 43.719 54.603 30.643 1.00 47.26 100 GLY H CA 1
ATOM 4472 C C . GLY F 2 100 ? 44.103 55.171 29.286 1.00 48.14 100 GLY H C 1
ATOM 4473 O O . GLY F 2 100 ? 44.567 54.442 28.409 1.00 48.00 100 GLY H O 1
ATOM 4474 N N . PRO F 2 101 ? 43.941 56.491 29.113 1.00 49.35 101 PRO H N 1
ATOM 4475 C CA . PRO F 2 101 ? 44.054 57.134 27.804 1.00 50.19 101 PRO H CA 1
ATOM 4476 C C . PRO F 2 101 ? 45.438 57.025 27.183 1.00 51.50 101 PRO H C 1
ATOM 4477 O O . PRO F 2 101 ? 45.558 56.972 25.960 1.00 51.51 101 PRO H O 1
ATOM 4481 N N . SER F 2 102 ? 46.469 57.009 28.021 1.00 53.30 102 SER H N 1
ATOM 4482 C CA . SER F 2 102 ? 47.843 57.040 27.537 1.00 54.94 102 SER H CA 1
ATOM 4483 C C . SER F 2 102 ? 48.502 55.670 27.587 1.00 56.25 102 SER H C 1
ATOM 4484 O O . SER F 2 102 ? 49.720 55.566 27.535 1.00 56.24 102 SER H O 1
ATOM 4487 N N . TYR F 2 103 ? 47.705 54.615 27.685 1.00 58.36 103 TYR H N 1
ATOM 4488 C CA . TYR F 2 103 ? 48.279 53.283 27.737 1.00 60.32 103 TYR H CA 1
ATOM 4489 C C . TYR F 2 103 ? 49.002 52.931 26.440 1.00 62.77 103 TYR H C 1
ATOM 4490 O O . TYR F 2 103 ? 48.500 53.183 25.346 1.00 62.99 103 TYR H O 1
ATOM 4499 N N . CYS F 2 104 ? 50.185 52.343 26.577 1.00 65.88 104 CYS H N 1
ATOM 4500 C CA . CYS F 2 104 ? 50.963 51.878 25.435 1.00 68.49 104 CYS H CA 1
ATOM 4501 C C . CYS F 2 104 ? 51.612 50.533 25.749 1.00 70.28 104 CYS H C 1
ATOM 4502 O O . CYS F 2 104 ? 52.227 50.367 26.800 1.00 70.47 104 CYS H O 1
ATOM 4505 N N . SER F 2 105 ? 51.487 49.578 24.834 1.00 72.63 105 SER H N 1
ATOM 4506 C CA . SER F 2 105 ? 52.026 48.244 25.058 1.00 74.52 105 SER H CA 1
ATOM 4507 C C . SER F 2 105 ? 53.549 48.223 25.107 1.00 76.51 105 SER H C 1
ATOM 4508 O O . SER F 2 105 ? 54.134 47.248 25.565 1.00 76.91 105 SER H O 1
ATOM 4511 N N . PHE F 2 106 ? 54.197 49.282 24.635 1.00 78.81 106 PHE H N 1
ATOM 4512 C CA . PHE F 2 106 ? 55.657 49.276 24.546 1.00 80.49 106 PHE H CA 1
ATOM 4513 C C . PHE F 2 106 ? 56.336 50.287 25.468 1.00 81.98 106 PHE H C 1
ATOM 4514 O O . PHE F 2 106 ? 57.558 50.428 25.447 1.00 82.05 106 PHE H O 1
ATOM 4522 N N . GLY F 2 107 ? 55.548 50.987 26.276 1.00 83.74 107 GLY H N 1
ATOM 4523 C CA . GLY F 2 107 ? 56.101 51.916 27.258 1.00 84.81 107 GLY H CA 1
ATOM 4524 C C . GLY F 2 107 ? 55.041 52.808 27.876 1.00 85.46 107 GLY H C 1
ATOM 4525 O O . GLY F 2 107 ? 55.357 53.797 28.538 1.00 90.91 107 GLY H O 1
ATOM 4526 N N . CYS G 3 2 ? 34.643 -7.386 -8.525 1.00 106.08 18 CYS X N 1
ATOM 4527 C CA . CYS G 3 2 ? 34.779 -6.188 -9.405 1.00 105.95 18 CYS X CA 1
ATOM 4528 C C . CYS G 3 2 ? 35.936 -5.296 -8.984 1.00 106.38 18 CYS X C 1
ATOM 4529 O O . CYS G 3 2 ? 36.443 -5.407 -7.869 1.00 106.45 18 CYS X O 1
ATOM 4532 N N . HIS G 3 3 ? 36.336 -4.393 -9.878 1.00 106.70 19 HIS X N 1
ATOM 4533 C CA . HIS G 3 3 ? 37.476 -3.521 -9.614 1.00 106.92 19 HIS X CA 1
ATOM 4534 C C . HIS G 3 3 ? 37.727 -2.490 -10.727 1.00 106.60 19 HIS X C 1
ATOM 4535 O O . HIS G 3 3 ? 37.197 -2.611 -11.831 1.00 106.62 19 HIS X O 1
ATOM 4542 N N . HIS G 3 4 ? 38.538 -1.477 -10.417 1.00 106.12 20 HIS X N 1
ATOM 4543 C CA . HIS G 3 4 ? 38.895 -0.424 -11.376 1.00 105.64 20 HIS X CA 1
ATOM 4544 C C . HIS G 3 4 ? 40.169 0.303 -10.931 1.00 105.24 20 HIS X C 1
ATOM 4545 O O . HIS G 3 4 ? 40.586 0.188 -9.778 1.00 105.22 20 HIS X O 1
ATOM 4552 N N . ARG G 3 5 ? 40.784 1.049 -11.848 1.00 104.63 21 ARG X N 1
ATOM 4553 C CA . ARG G 3 5 ? 42.036 1.753 -11.562 1.00 104.11 21 ARG X CA 1
ATOM 4554 C C . ARG G 3 5 ? 41.928 2.657 -10.337 1.00 103.07 21 ARG X C 1
ATOM 4555 O O . ARG G 3 5 ? 42.517 2.374 -9.296 1.00 102.99 21 ARG X O 1
ATOM 4563 N N . ILE G 3 6 ? 41.183 3.749 -10.463 1.00 101.75 22 ILE X N 1
ATOM 4564 C CA . ILE G 3 6 ? 41.018 4.667 -9.345 1.00 100.63 22 ILE X CA 1
ATOM 4565 C C . ILE G 3 6 ? 39.790 4.312 -8.507 1.00 99.25 22 ILE X C 1
ATOM 4566 O O . ILE G 3 6 ? 39.914 3.964 -7.334 1.00 99.22 22 ILE X O 1
ATOM 4571 N N . CYS G 3 7 ? 38.614 4.382 -9.122 1.00 97.49 23 CYS X N 1
ATOM 4572 C CA . CYS G 3 7 ? 37.344 4.282 -8.402 1.00 95.96 23 CYS X CA 1
ATOM 4573 C C . CYS G 3 7 ? 37.108 2.913 -7.754 1.00 95.50 23 CYS X C 1
ATOM 4574 O O . CYS G 3 7 ? 37.386 1.873 -8.352 1.00 95.39 23 CYS X O 1
ATOM 4577 N N . HIS G 3 8 ? 36.612 2.927 -6.518 1.00 94.89 24 HIS X N 1
ATOM 4578 C CA . HIS G 3 8 ? 36.129 1.710 -5.880 1.00 94.60 24 HIS X CA 1
ATOM 4579 C C . HIS G 3 8 ? 34.908 1.253 -6.660 1.00 93.54 24 HIS X C 1
ATOM 4580 O O . HIS G 3 8 ? 34.172 2.076 -7.204 1.00 93.44 24 HIS X O 1
ATOM 4587 N N . CYS G 3 9 ? 34.694 -0.057 -6.722 1.00 92.45 25 CYS X N 1
ATOM 4588 C CA . CYS G 3 9 ? 33.585 -0.601 -7.494 1.00 91.88 25 CYS X CA 1
ATOM 4589 C C . CYS G 3 9 ? 32.858 -1.725 -6.767 1.00 90.20 25 CYS X C 1
ATOM 4590 O O . CYS G 3 9 ? 33.482 -2.569 -6.118 1.00 90.08 25 CYS X O 1
ATOM 4593 N N . SER G 3 10 ? 31.535 -1.740 -6.902 1.00 88.49 26 SER X N 1
ATOM 4594 C CA . SER G 3 10 ? 30.738 -2.891 -6.499 1.00 87.23 26 SER X CA 1
ATOM 4595 C C . SER G 3 10 ? 29.448 -2.974 -7.315 1.00 86.16 26 SER X C 1
ATOM 4596 O O . SER G 3 10 ? 28.676 -2.016 -7.375 1.00 86.07 26 SER X O 1
ATOM 4599 N N . ASN G 3 11 ? 29.223 -4.126 -7.942 1.00 84.88 27 ASN X N 1
ATOM 4600 C CA . ASN G 3 11 ? 27.988 -4.378 -8.681 1.00 83.88 27 ASN X CA 1
ATOM 4601 C C . ASN G 3 11 ? 27.636 -3.257 -9.662 1.00 82.69 27 ASN X C 1
ATOM 4602 O O . ASN G 3 11 ? 26.530 -2.715 -9.633 1.00 82.45 27 ASN X O 1
ATOM 4607 N N . ARG G 3 12 ? 28.587 -2.921 -10.527 1.00 81.29 28 ARG X N 1
ATOM 4608 C CA . ARG G 3 12 ? 28.380 -1.910 -11.560 1.00 80.21 28 ARG X CA 1
ATOM 4609 C C . ARG G 3 12 ? 27.968 -0.569 -10.942 1.00 79.23 28 ARG X C 1
ATOM 4610 O O . ARG G 3 12 ? 27.310 0.251 -11.585 1.00 79.10 28 ARG X O 1
ATOM 4618 N N . VAL G 3 13 ? 28.362 -0.366 -9.686 1.00 78.10 29 VAL X N 1
ATOM 4619 C CA . VAL G 3 13 ? 28.237 0.924 -9.010 1.00 77.24 29 VAL X CA 1
ATOM 4620 C C . VAL G 3 13 ? 29.635 1.456 -8.747 1.00 77.08 29 VAL X C 1
ATOM 4621 O O . VAL G 3 13 ? 30.425 0.804 -8.065 1.00 76.93 29 VAL X O 1
ATOM 4625 N N . PHE G 3 14 ? 29.952 2.633 -9.273 1.00 77.02 30 PHE X N 1
ATOM 4626 C CA . PHE G 3 14 ? 31.318 3.141 -9.171 1.00 77.17 30 PHE X CA 1
ATOM 4627 C C . PHE G 3 14 ? 31.452 4.409 -8.312 1.00 77.28 30 PHE X C 1
ATOM 4628 O O . PHE G 3 14 ? 30.697 5.374 -8.467 1.00 77.22 30 PHE X O 1
ATOM 4636 N N . LEU G 3 15 ? 32.422 4.378 -7.399 1.00 77.57 31 LEU X N 1
ATOM 4637 C CA . LEU G 3 15 ? 32.666 5.465 -6.452 1.00 77.87 31 LEU X CA 1
ATOM 4638 C C . LEU G 3 15 ? 34.082 6.005 -6.603 1.00 78.84 31 LEU X C 1
ATOM 4639 O O . LEU G 3 15 ? 35.038 5.358 -6.184 1.00 78.89 31 LEU X O 1
ATOM 4644 N N . CYS G 3 16 ? 34.219 7.190 -7.188 1.00 80.15 32 CYS X N 1
ATOM 4645 C CA . CYS G 3 16 ? 35.526 7.823 -7.319 1.00 81.53 32 CYS X CA 1
ATOM 4646 C C . CYS G 3 16 ? 35.713 8.816 -6.172 1.00 82.06 32 CYS X C 1
ATOM 4647 O O . CYS G 3 16 ? 35.003 9.822 -6.095 1.00 82.07 32 CYS X O 1
ATOM 4650 N N . GLN G 3 17 ? 36.658 8.529 -5.276 1.00 82.95 33 GLN X N 1
ATOM 4651 C CA . GLN G 3 17 ? 36.808 9.328 -4.059 1.00 83.64 33 GLN X CA 1
ATOM 4652 C C . GLN G 3 17 ? 38.209 9.908 -3.836 1.00 84.44 33 GLN X C 1
ATOM 4653 O O . GLN G 3 17 ? 39.162 9.587 -4.544 1.00 84.51 33 GLN X O 1
ATOM 4659 N N . GLU G 3 18 ? 38.295 10.767 -2.824 1.00 85.45 34 GLU X N 1
ATOM 4660 C CA . GLU G 3 18 ? 39.525 11.458 -2.434 1.00 86.22 34 GLU X CA 1
ATOM 4661 C C . GLU G 3 18 ? 40.118 12.344 -3.520 1.00 86.95 34 GLU X C 1
ATOM 4662 O O . GLU G 3 18 ? 39.465 12.663 -4.513 1.00 86.96 34 GLU X O 1
ATOM 4668 N N . SER G 3 19 ? 41.375 12.727 -3.313 1.00 87.84 35 SER X N 1
ATOM 4669 C CA . SER G 3 19 ? 41.984 13.819 -4.059 1.00 88.46 35 SER X CA 1
ATOM 4670 C C . SER G 3 19 ? 42.770 13.363 -5.285 1.00 88.97 35 SER X C 1
ATOM 4671 O O . SER G 3 19 ? 43.156 14.186 -6.114 1.00 89.05 35 SER X O 1
ATOM 4674 N N . LYS G 3 20 ? 43.004 12.060 -5.410 1.00 89.50 36 LYS X N 1
ATOM 4675 C CA . LYS G 3 20 ? 43.740 11.548 -6.557 1.00 89.96 36 LYS X CA 1
ATOM 4676 C C . LYS G 3 20 ? 42.880 11.582 -7.809 1.00 89.70 36 LYS X C 1
ATOM 4677 O O . LYS G 3 20 ? 43.367 11.354 -8.914 1.00 89.76 36 LYS X O 1
ATOM 4683 N N . VAL G 3 21 ? 41.597 11.864 -7.632 1.00 89.44 37 VAL X N 1
ATOM 4684 C CA . VAL G 3 21 ? 40.698 12.017 -8.760 1.00 89.30 37 VAL X CA 1
ATOM 4685 C C . VAL G 3 21 ? 40.685 13.475 -9.186 1.00 89.54 37 VAL X C 1
ATOM 4686 O O . VAL G 3 21 ? 40.042 14.304 -8.543 1.00 89.55 37 VAL X O 1
ATOM 4690 N N . THR G 3 22 ? 41.400 13.793 -10.260 1.00 89.89 38 THR X N 1
ATOM 4691 C CA . THR G 3 22 ? 41.458 15.170 -10.741 1.00 90.23 38 THR X CA 1
ATOM 4692 C C . THR G 3 22 ? 40.571 15.370 -11.963 1.00 90.52 38 THR X C 1
ATOM 4693 O O . THR G 3 22 ? 40.302 16.501 -12.367 1.00 90.52 38 THR X O 1
ATOM 4697 N N . GLU G 3 23 ? 40.119 14.266 -12.546 1.00 90.91 39 GLU X N 1
ATOM 4698 C CA . GLU G 3 23 ? 39.238 14.313 -13.703 1.00 91.22 39 GLU X CA 1
ATOM 4699 C C . GLU G 3 23 ? 38.479 13.000 -13.803 1.00 91.01 39 GLU X C 1
ATOM 4700 O O . GLU G 3 23 ? 38.870 11.999 -13.205 1.00 90.99 39 GLU X O 1
ATOM 4706 N N . ILE G 3 24 ? 37.391 13.008 -14.559 1.00 90.87 40 ILE X N 1
ATOM 4707 C CA . ILE G 3 24 ? 36.530 11.841 -14.665 1.00 90.85 40 ILE X CA 1
ATOM 4708 C C . ILE G 3 24 ? 37.166 10.773 -15.549 1.00 91.07 40 ILE X C 1
ATOM 4709 O O . ILE G 3 24 ? 37.336 10.978 -16.750 1.00 91.08 40 ILE X O 1
ATOM 4714 N N . PRO G 3 25 ? 37.522 9.625 -14.954 1.00 91.39 41 PRO X N 1
ATOM 4715 C CA . PRO G 3 25 ? 38.184 8.537 -15.673 1.00 91.58 41 PRO X CA 1
ATOM 4716 C C . PRO G 3 25 ? 37.459 8.151 -16.960 1.00 91.65 41 PRO X C 1
ATOM 4717 O O . PRO G 3 25 ? 36.250 7.918 -16.941 1.00 91.73 41 PRO X O 1
ATOM 4721 N N . SER G 3 26 ? 38.195 8.081 -18.065 1.00 91.56 42 SER X N 1
ATOM 4722 C CA . SER G 3 26 ? 37.600 7.757 -19.360 1.00 91.35 42 SER X CA 1
ATOM 4723 C C . SER G 3 26 ? 37.359 6.255 -19.532 1.00 90.73 42 SER X C 1
ATOM 4724 O O . SER G 3 26 ? 36.586 5.847 -20.397 1.00 90.71 42 SER X O 1
ATOM 4727 N N . ASP G 3 27 ? 38.003 5.441 -18.700 1.00 89.83 43 ASP X N 1
ATOM 4728 C CA . ASP G 3 27 ? 37.884 3.985 -18.803 1.00 89.00 43 ASP X CA 1
ATOM 4729 C C . ASP G 3 27 ? 36.723 3.421 -17.983 1.00 87.83 43 ASP X C 1
ATOM 4730 O O . ASP G 3 27 ? 36.654 2.213 -17.745 1.00 87.81 43 ASP X O 1
ATOM 4735 N N . LEU G 3 28 ? 35.817 4.292 -17.545 1.00 86.23 44 LEU X N 1
ATOM 4736 C CA . LEU G 3 28 ? 34.630 3.849 -16.820 1.00 84.89 44 LEU X CA 1
ATOM 4737 C C . LEU G 3 28 ? 33.727 3.022 -17.732 1.00 83.44 44 LEU X C 1
ATOM 4738 O O . LEU G 3 28 ? 33.356 3.469 -18.819 1.00 83.33 44 LEU X O 1
ATOM 4743 N N . PRO G 3 29 ? 33.379 1.804 -17.290 1.00 81.68 45 PRO X N 1
ATOM 4744 C CA . PRO G 3 29 ? 32.449 0.902 -17.975 1.00 80.75 45 PRO X CA 1
ATOM 4745 C C . PRO G 3 29 ? 31.148 1.598 -18.395 1.00 79.93 45 PRO X C 1
ATOM 4746 O O . PRO G 3 29 ? 30.575 2.359 -17.615 1.00 79.80 45 PRO X O 1
ATOM 4750 N N . ARG G 3 30 ? 30.685 1.341 -19.616 1.00 79.00 46 ARG X N 1
ATOM 4751 C CA . ARG G 3 30 ? 29.460 1.971 -20.101 1.00 78.31 46 ARG X CA 1
ATOM 4752 C C . ARG G 3 30 ? 28.235 1.199 -19.630 1.00 77.60 46 ARG X C 1
ATOM 4753 O O . ARG G 3 30 ? 27.107 1.567 -19.953 1.00 77.54 46 ARG X O 1
ATOM 4761 N N . ASN G 3 31 ? 28.460 0.127 -18.874 1.00 76.75 47 ASN X N 1
ATOM 4762 C CA . ASN G 3 31 ? 27.361 -0.630 -18.276 1.00 76.10 47 ASN X CA 1
ATOM 4763 C C . ASN G 3 31 ? 27.117 -0.217 -16.823 1.00 75.36 47 ASN X C 1
ATOM 4764 O O . ASN G 3 31 ? 26.390 -0.887 -16.090 1.00 75.27 47 ASN X O 1
ATOM 4769 N N . ALA G 3 32 ? 27.722 0.894 -16.415 1.00 74.47 48 ALA X N 1
ATOM 4770 C CA . ALA G 3 32 ? 27.579 1.378 -15.051 1.00 73.80 48 ALA X CA 1
ATOM 4771 C C . ALA G 3 32 ? 26.136 1.745 -14.738 1.00 73.19 48 ALA X C 1
ATOM 4772 O O . ALA G 3 32 ? 25.487 2.475 -15.485 1.00 72.99 48 ALA X O 1
ATOM 4774 N N . ILE G 3 33 ? 25.648 1.214 -13.622 1.00 72.54 49 ILE X N 1
ATOM 4775 C CA . ILE G 3 33 ? 24.338 1.555 -13.081 1.00 72.03 49 ILE X CA 1
ATOM 4776 C C . ILE G 3 33 ? 24.340 2.934 -12.409 1.00 71.15 49 ILE X C 1
ATOM 4777 O O . ILE G 3 33 ? 23.406 3.727 -12.577 1.00 70.96 49 ILE X O 1
ATOM 4782 N N . GLU G 3 34 ? 25.399 3.205 -11.648 1.00 69.99 50 GLU X N 1
ATOM 4783 C CA . GLU G 3 34 ? 25.466 4.387 -10.795 1.00 69.12 50 GLU X CA 1
ATOM 4784 C C . GLU G 3 34 ? 26.880 4.965 -10.779 1.00 68.20 50 GLU X C 1
ATOM 4785 O O . GLU G 3 34 ? 27.860 4.221 -10.726 1.00 68.03 50 GLU X O 1
ATOM 4791 N N . LEU G 3 35 ? 26.984 6.291 -10.833 1.00 67.26 51 LEU X N 1
ATOM 4792 C CA . LEU G 3 35 ? 28.279 6.960 -10.706 1.00 66.68 51 LEU X CA 1
ATOM 4793 C C . LEU G 3 35 ? 28.295 7.989 -9.568 1.00 66.36 51 LEU X C 1
ATOM 4794 O O . LEU G 3 35 ? 27.451 8.889 -9.517 1.00 66.21 51 LEU X O 1
ATOM 4799 N N . ARG G 3 36 ? 29.264 7.849 -8.664 1.00 66.12 52 ARG X N 1
ATOM 4800 C CA . ARG G 3 36 ? 29.441 8.801 -7.566 1.00 66.03 52 ARG X CA 1
ATOM 4801 C C . ARG G 3 36 ? 30.831 9.435 -7.570 1.00 66.37 52 ARG X C 1
ATOM 4802 O O . ARG G 3 36 ? 31.842 8.731 -7.561 1.00 66.16 52 ARG X O 1
ATOM 4810 N N . PHE G 3 37 ? 30.868 10.766 -7.558 1.00 66.93 53 PHE X N 1
ATOM 4811 C CA . PHE G 3 37 ? 32.121 11.510 -7.423 1.00 67.45 53 PHE X CA 1
ATOM 4812 C C . PHE G 3 37 ? 32.138 12.294 -6.122 1.00 67.73 53 PHE X C 1
ATOM 4813 O O . PHE G 3 37 ? 31.439 13.299 -5.979 1.00 67.69 53 PHE X O 1
ATOM 4821 N N . VAL G 3 38 ? 32.956 11.819 -5.185 1.00 68.31 54 VAL X N 1
ATOM 4822 C CA . VAL G 3 38 ? 32.934 12.289 -3.800 1.00 68.73 54 VAL X CA 1
ATOM 4823 C C . VAL G 3 38 ? 34.312 12.735 -3.318 1.00 69.29 54 VAL X C 1
ATOM 4824 O O . VAL G 3 38 ? 35.292 11.989 -3.421 1.00 69.07 54 VAL X O 1
ATOM 4828 N N . LEU G 3 39 ? 34.380 13.947 -2.775 1.00 70.09 55 LEU X N 1
ATOM 4829 C CA . LEU G 3 39 ? 35.626 14.457 -2.211 1.00 70.74 55 LEU X CA 1
ATOM 4830 C C . LEU G 3 39 ? 36.732 14.491 -3.253 1.00 71.43 55 LEU X C 1
ATOM 4831 O O . LEU G 3 39 ? 37.876 14.155 -2.954 1.00 71.36 55 LEU X O 1
ATOM 4836 N N . THR G 3 40 ? 36.401 14.887 -4.475 1.00 72.37 56 THR X N 1
ATOM 4837 C CA . THR G 3 40 ? 37.406 14.936 -5.527 1.00 73.14 56 THR X CA 1
ATOM 4838 C C . THR G 3 40 ? 37.956 16.345 -5.680 1.00 74.08 56 THR X C 1
ATOM 4839 O O . THR G 3 40 ? 37.228 17.328 -5.521 1.00 74.12 56 THR X O 1
ATOM 4843 N N . LYS G 3 41 ? 39.249 16.441 -5.972 1.00 75.17 57 LYS X N 1
ATOM 4844 C CA . LYS G 3 41 ? 39.801 17.688 -6.464 1.00 76.01 57 LYS X CA 1
ATOM 4845 C C . LYS G 3 41 ? 39.559 17.674 -7.965 1.00 76.18 57 LYS X C 1
ATOM 4846 O O . LYS G 3 41 ? 40.382 17.186 -8.740 1.00 76.31 57 LYS X O 1
ATOM 4852 N N . LEU G 3 42 ? 38.408 18.202 -8.355 1.00 76.34 58 LEU X N 1
ATOM 4853 C CA . LEU G 3 42 ? 37.934 18.147 -9.720 1.00 76.41 58 LEU X CA 1
ATOM 4854 C C . LEU G 3 42 ? 37.553 19.571 -10.046 1.00 76.75 58 LEU X C 1
ATOM 4855 O O . LEU G 3 42 ? 36.563 20.075 -9.520 1.00 76.87 58 LEU X O 1
ATOM 4860 N N . ARG G 3 43 ? 38.320 20.239 -10.893 1.00 77.14 59 ARG X N 1
ATOM 4861 C CA . ARG G 3 43 ? 38.041 21.641 -11.159 1.00 77.47 59 ARG X CA 1
ATOM 4862 C C . ARG G 3 43 ? 36.939 21.803 -12.211 1.00 77.52 59 ARG X C 1
ATOM 4863 O O . ARG G 3 43 ? 36.192 22.783 -12.188 1.00 77.37 59 ARG X O 1
ATOM 4871 N N . VAL G 3 44 ? 36.822 20.836 -13.118 1.00 77.81 60 VAL X N 1
ATOM 4872 C CA . VAL G 3 44 ? 35.800 20.905 -14.166 1.00 78.08 60 VAL X CA 1
ATOM 4873 C C . VAL G 3 44 ? 35.211 19.543 -14.522 1.00 78.53 60 VAL X C 1
ATOM 4874 O O . VAL G 3 44 ? 35.897 18.522 -14.478 1.00 78.60 60 VAL X O 1
ATOM 4878 N N . ILE G 3 45 ? 33.934 19.545 -14.885 1.00 79.12 61 ILE X N 1
ATOM 4879 C CA . ILE G 3 45 ? 33.285 18.353 -15.406 1.00 79.66 61 ILE X CA 1
ATOM 4880 C C . ILE G 3 45 ? 33.047 18.570 -16.899 1.00 80.41 61 ILE X C 1
ATOM 4881 O O . ILE G 3 45 ? 32.200 19.373 -17.299 1.00 80.31 61 ILE X O 1
ATOM 4886 N N . GLN G 3 46 ? 33.813 17.850 -17.714 1.00 81.31 62 GLN X N 1
ATOM 4887 C CA . GLN G 3 46 ? 33.997 18.212 -19.119 1.00 82.04 62 GLN X CA 1
ATOM 4888 C C . GLN G 3 46 ? 32.810 17.856 -20.008 1.00 82.01 62 GLN X C 1
ATOM 4889 O O . GLN G 3 46 ? 31.993 17.002 -19.671 1.00 82.06 62 GLN X O 1
ATOM 4895 N N . LYS G 3 47 ? 32.739 18.523 -21.156 1.00 81.96 63 LYS X N 1
ATOM 4896 C CA . LYS G 3 47 ? 31.647 18.338 -22.106 1.00 81.94 63 LYS X CA 1
ATOM 4897 C C . LYS G 3 47 ? 31.409 16.859 -22.412 1.00 81.29 63 LYS X C 1
ATOM 4898 O O . LYS G 3 47 ? 32.355 16.091 -22.592 1.00 81.29 63 LYS X O 1
ATOM 4904 N N . GLY G 3 48 ? 30.138 16.466 -22.455 1.00 80.50 64 GLY X N 1
ATOM 4905 C CA . GLY G 3 48 ? 29.761 15.086 -22.755 1.00 79.88 64 GLY X CA 1
ATOM 4906 C C . GLY G 3 48 ? 30.487 14.070 -21.893 1.00 79.36 64 GLY X C 1
ATOM 4907 O O . GLY G 3 48 ? 30.744 12.944 -22.324 1.00 79.33 64 GLY X O 1
ATOM 4908 N N . ALA G 3 49 ? 30.813 14.468 -20.668 1.00 78.74 65 ALA X N 1
ATOM 4909 C CA . ALA G 3 49 ? 31.551 13.607 -19.751 1.00 78.21 65 ALA X CA 1
ATOM 4910 C C . ALA G 3 49 ? 30.816 12.307 -19.433 1.00 77.87 65 ALA X C 1
ATOM 4911 O O . ALA G 3 49 ? 31.447 11.265 -19.298 1.00 77.71 65 ALA X O 1
ATOM 4913 N N . PHE G 3 50 ? 29.493 12.364 -19.297 1.00 77.71 66 PHE X N 1
ATOM 4914 C CA . PHE G 3 50 ? 28.724 11.163 -18.947 1.00 77.60 66 PHE X CA 1
ATOM 4915 C C . PHE G 3 50 ? 27.942 10.604 -20.130 1.00 77.83 66 PHE X C 1
ATOM 4916 O O . PHE G 3 50 ? 27.276 9.575 -20.009 1.00 77.80 66 PHE X O 1
ATOM 4924 N N . SER G 3 51 ? 28.021 11.281 -21.269 1.00 78.01 67 SER X N 1
ATOM 4925 C CA . SER G 3 51 ? 27.298 10.848 -22.456 1.00 78.07 67 SER X CA 1
ATOM 4926 C C . SER G 3 51 ? 27.648 9.408 -22.813 1.00 77.97 67 SER X C 1
ATOM 4927 O O . SER G 3 51 ? 28.825 9.057 -22.929 1.00 77.82 67 SER X O 1
ATOM 4930 N N . GLY G 3 52 ? 26.620 8.577 -22.974 1.00 77.77 68 GLY X N 1
ATOM 4931 C CA . GLY G 3 52 ? 26.801 7.229 -23.508 1.00 77.41 68 GLY X CA 1
ATOM 4932 C C . GLY G 3 52 ? 26.845 6.088 -22.504 1.00 76.93 68 GLY X C 1
ATOM 4933 O O . GLY G 3 52 ? 27.470 5.059 -22.762 1.00 76.86 68 GLY X O 1
ATOM 4934 N N . PHE G 3 53 ? 26.206 6.264 -21.350 1.00 76.29 69 PHE X N 1
ATOM 4935 C CA . PHE G 3 53 ? 25.958 5.140 -20.446 1.00 75.61 69 PHE X CA 1
ATOM 4936 C C . PHE G 3 53 ? 24.468 4.837 -20.490 1.00 74.99 69 PHE X C 1
ATOM 4937 O O . PHE G 3 53 ? 23.671 5.523 -19.844 1.00 75.01 69 PHE X O 1
ATOM 4945 N N . GLY G 3 54 ? 24.087 3.815 -21.247 1.00 74.04 70 GLY X N 1
ATOM 4946 C CA . GLY G 3 54 ? 22.677 3.492 -21.416 1.00 73.22 70 GLY X CA 1
ATOM 4947 C C . GLY G 3 54 ? 22.108 2.774 -20.209 1.00 72.41 70 GLY X C 1
ATOM 4948 O O . GLY G 3 54 ? 20.896 2.589 -20.100 1.00 72.40 70 GLY X O 1
ATOM 4949 N N . ASP G 3 55 ? 22.986 2.374 -19.297 1.00 71.29 71 ASP X N 1
ATOM 4950 C CA . ASP G 3 55 ? 22.571 1.642 -18.105 1.00 70.42 71 ASP X CA 1
ATOM 4951 C C . ASP G 3 55 ? 22.440 2.553 -16.886 1.00 68.92 71 ASP X C 1
ATOM 4952 O O . ASP G 3 55 ? 22.026 2.108 -15.819 1.00 68.92 71 ASP X O 1
ATOM 4957 N N . LEU G 3 56 ? 22.779 3.827 -17.048 1.00 67.03 72 LEU X N 1
ATOM 4958 C CA . LEU G 3 56 ? 23.039 4.696 -15.903 1.00 65.46 72 LEU X CA 1
ATOM 4959 C C . LEU G 3 56 ? 21.783 5.278 -15.256 1.00 64.40 72 LEU X C 1
ATOM 4960 O O . LEU G 3 56 ? 21.080 6.091 -15.856 1.00 63.92 72 LEU X O 1
ATOM 4965 N N . GLU G 3 57 ? 21.527 4.873 -14.014 1.00 63.14 73 GLU X N 1
ATOM 4966 C CA . GLU G 3 57 ? 20.338 5.309 -13.295 1.00 62.14 73 GLU X CA 1
ATOM 4967 C C . GLU G 3 57 ? 20.562 6.526 -12.389 1.00 60.91 73 GLU X C 1
ATOM 4968 O O . GLU G 3 57 ? 19.712 7.417 -12.330 1.00 60.74 73 GLU X O 1
ATOM 4974 N N . LYS G 3 58 ? 21.695 6.567 -11.692 1.00 59.44 74 LYS X N 1
ATOM 4975 C CA . LYS G 3 58 ? 21.950 7.626 -10.710 1.00 58.28 74 LYS X CA 1
ATOM 4976 C C . LYS G 3 58 ? 23.318 8.285 -10.882 1.00 57.56 74 LYS X C 1
ATOM 4977 O O . LYS G 3 58 ? 24.314 7.606 -11.119 1.00 57.29 74 LYS X O 1
ATOM 4983 N N . ILE G 3 59 ? 23.369 9.606 -10.734 1.00 56.93 75 ILE X N 1
ATOM 4984 C CA . ILE G 3 59 ? 24.653 10.320 -10.699 1.00 56.55 75 ILE X CA 1
ATOM 4985 C C . ILE G 3 59 ? 24.781 11.232 -9.468 1.00 56.36 75 ILE X C 1
ATOM 4986 O O . ILE G 3 59 ? 24.038 12.208 -9.325 1.00 56.15 75 ILE X O 1
ATOM 4991 N N . GLU G 3 60 ? 25.725 10.894 -8.587 1.00 56.30 76 GLU X N 1
ATOM 4992 C CA . GLU G 3 60 ? 26.008 11.686 -7.381 1.00 56.39 76 GLU X CA 1
ATOM 4993 C C . GLU G 3 60 ? 27.313 12.473 -7.483 1.00 56.11 76 GLU X C 1
ATOM 4994 O O . GLU G 3 60 ? 28.395 11.891 -7.535 1.00 56.17 76 GLU X O 1
ATOM 5000 N N . ILE G 3 61 ? 27.212 13.795 -7.494 1.00 55.97 77 ILE X N 1
ATOM 5001 C CA . ILE G 3 61 ? 28.395 14.641 -7.414 1.00 56.01 77 ILE X CA 1
ATOM 5002 C C . ILE G 3 61 ? 28.342 15.474 -6.133 1.00 56.57 77 ILE X C 1
ATOM 5003 O O . ILE G 3 61 ? 27.589 16.445 -6.042 1.00 56.27 77 ILE X O 1
ATOM 5008 N N . SER G 3 62 ? 29.135 15.101 -5.136 1.00 57.32 78 SER X N 1
ATOM 5009 C CA . SER G 3 62 ? 29.002 15.742 -3.840 1.00 58.02 78 SER X CA 1
ATOM 5010 C C . SER G 3 62 ? 30.314 15.925 -3.085 1.00 58.60 78 SER X C 1
ATOM 5011 O O . SER G 3 62 ? 31.174 15.041 -3.068 1.00 58.52 78 SER X O 1
ATOM 5014 N N . GLN G 3 63 ? 30.427 17.100 -2.462 1.00 59.40 79 GLN X N 1
ATOM 5015 C CA . GLN G 3 63 ? 31.563 17.484 -1.625 1.00 59.97 79 GLN X CA 1
ATOM 5016 C C . GLN G 3 63 ? 32.848 17.648 -2.420 1.00 60.81 79 GLN X C 1
ATOM 5017 O O . GLN G 3 63 ? 33.856 16.994 -2.151 1.00 60.76 79 GLN X O 1
ATOM 5023 N N . ASN G 3 64 ? 32.791 18.552 -3.392 1.00 62.12 80 ASN X N 1
ATOM 5024 C CA . ASN G 3 64 ? 33.930 18.877 -4.236 1.00 63.17 80 ASN X CA 1
ATOM 5025 C C . ASN G 3 64 ? 34.243 20.369 -4.150 1.00 64.54 80 ASN X C 1
ATOM 5026 O O . ASN G 3 64 ? 33.540 21.200 -4.734 1.00 64.41 80 ASN X O 1
ATOM 5031 N N . ASP G 3 65 ? 35.302 20.697 -3.413 1.00 66.27 81 ASP X N 1
ATOM 5032 C CA . ASP G 3 65 ? 35.611 22.084 -3.073 1.00 67.63 81 ASP X CA 1
ATOM 5033 C C . ASP G 3 65 ? 36.200 22.878 -4.234 1.00 68.32 81 ASP X C 1
ATOM 5034 O O . ASP G 3 65 ? 36.049 24.097 -4.297 1.00 68.42 81 ASP X O 1
ATOM 5039 N N . VAL G 3 66 ? 36.862 22.190 -5.156 1.00 69.12 82 VAL X N 1
ATOM 5040 C CA . VAL G 3 66 ? 37.548 22.867 -6.252 1.00 69.63 82 VAL X CA 1
ATOM 5041 C C . VAL G 3 66 ? 36.765 22.854 -7.564 1.00 69.78 82 VAL X C 1
ATOM 5042 O O . VAL G 3 66 ? 37.259 23.335 -8.586 1.00 69.81 82 VAL X O 1
ATOM 5046 N N . LEU G 3 67 ? 35.556 22.306 -7.546 1.00 69.83 83 LEU X N 1
ATOM 5047 C CA . LEU G 3 67 ? 34.739 22.252 -8.753 1.00 69.86 83 LEU X CA 1
ATOM 5048 C C . LEU G 3 67 ? 34.099 23.601 -9.068 1.00 70.17 83 LEU X C 1
ATOM 5049 O O . LEU G 3 67 ? 33.263 24.092 -8.306 1.00 70.09 83 LEU X O 1
ATOM 5054 N N . GLU G 3 68 ? 34.479 24.186 -10.202 1.00 70.56 84 GLU X N 1
ATOM 5055 C CA . GLU G 3 68 ? 33.989 25.513 -10.584 1.00 70.93 84 GLU X CA 1
ATOM 5056 C C . GLU G 3 68 ? 32.996 25.509 -11.758 1.00 70.71 84 GLU X C 1
ATOM 5057 O O . GLU G 3 68 ? 32.220 26.454 -11.910 1.00 70.51 84 GLU X O 1
ATOM 5063 N N . VAL G 3 69 ? 33.009 24.462 -12.584 1.00 70.63 85 VAL X N 1
ATOM 5064 C CA . VAL G 3 69 ? 32.156 24.440 -13.788 1.00 70.56 85 VAL X CA 1
ATOM 5065 C C . VAL G 3 69 ? 31.607 23.086 -14.223 1.00 70.50 85 VAL X C 1
ATOM 5066 O O . VAL G 3 69 ? 32.275 22.056 -14.121 1.00 70.38 85 VAL X O 1
ATOM 5070 N N . ILE G 3 70 ? 30.386 23.114 -14.748 1.00 70.57 86 ILE X N 1
ATOM 5071 C CA . ILE G 3 70 ? 29.823 21.963 -15.436 1.00 70.68 86 ILE X CA 1
ATOM 5072 C C . ILE G 3 70 ? 29.576 22.323 -16.899 1.00 71.12 86 ILE X C 1
ATOM 5073 O O . ILE G 3 70 ? 28.731 23.165 -17.213 1.00 70.90 86 ILE X O 1
ATOM 5078 N N . GLU G 3 71 ? 30.330 21.672 -17.782 1.00 71.83 87 GLU X N 1
ATOM 5079 C CA . GLU G 3 71 ? 30.320 21.971 -19.213 1.00 72.50 87 GLU X CA 1
ATOM 5080 C C . GLU G 3 71 ? 28.980 21.655 -19.882 1.00 72.52 87 GLU X C 1
ATOM 5081 O O . GLU G 3 71 ? 28.090 21.064 -19.269 1.00 72.59 87 GLU X O 1
ATOM 5087 N N . ALA G 3 72 ? 28.839 22.068 -21.140 1.00 72.51 88 ALA X N 1
ATOM 5088 C CA . ALA G 3 72 ? 27.639 21.773 -21.926 1.00 72.40 88 ALA X CA 1
ATOM 5089 C C . ALA G 3 72 ? 27.502 20.281 -22.220 1.00 72.16 88 ALA X C 1
ATOM 5090 O O . ALA G 3 72 ? 28.492 19.546 -22.249 1.00 72.03 88 ALA X O 1
ATOM 5092 N N . ASP G 3 73 ? 26.265 19.847 -22.444 1.00 71.88 89 ASP X N 1
ATOM 5093 C CA . ASP G 3 73 ? 25.986 18.478 -22.866 1.00 71.77 89 ASP X CA 1
ATOM 5094 C C . ASP G 3 73 ? 26.654 17.479 -21.942 1.00 71.26 89 ASP X C 1
ATOM 5095 O O . ASP G 3 73 ? 27.170 16.457 -22.391 1.00 71.06 89 ASP X O 1
ATOM 5100 N N . VAL G 3 74 ? 26.654 17.777 -20.649 1.00 70.78 90 VAL X N 1
ATOM 5101 C CA . VAL G 3 74 ? 27.271 16.879 -19.687 1.00 70.31 90 VAL X CA 1
ATOM 5102 C C . VAL G 3 74 ? 26.303 15.774 -19.307 1.00 69.81 90 VAL X C 1
ATOM 5103 O O . VAL G 3 74 ? 26.682 14.605 -19.245 1.00 69.72 90 VAL X O 1
ATOM 5107 N N . PHE G 3 75 ? 25.051 16.136 -19.065 1.00 69.29 91 PHE X N 1
ATOM 5108 C CA . PHE G 3 75 ? 24.021 15.131 -18.860 1.00 69.00 91 PHE X CA 1
ATOM 5109 C C . PHE G 3 75 ? 23.146 15.053 -20.104 1.00 69.21 91 PHE X C 1
ATOM 5110 O O . PHE G 3 75 ? 22.212 15.839 -20.270 1.00 69.10 91 PHE X O 1
ATOM 5118 N N . SER G 3 76 ? 23.462 14.095 -20.971 1.00 69.59 92 SER X N 1
ATOM 5119 C CA . SER G 3 76 ? 22.765 13.911 -22.241 1.00 69.81 92 SER X CA 1
ATOM 5120 C C . SER G 3 76 ? 22.965 12.474 -22.708 1.00 70.00 92 SER X C 1
ATOM 5121 O O . SER G 3 76 ? 23.966 11.840 -22.369 1.00 69.95 92 SER X O 1
ATOM 5124 N N . ASN G 3 77 ? 22.021 11.960 -23.491 1.00 70.27 93 ASN X N 1
ATOM 5125 C CA . ASN G 3 77 ? 22.070 10.560 -23.909 1.00 70.47 93 ASN X CA 1
ATOM 5126 C C . ASN G 3 77 ? 22.297 9.669 -22.692 1.00 69.92 93 ASN X C 1
ATOM 5127 O O . ASN G 3 77 ? 23.352 9.045 -22.533 1.00 69.77 93 ASN X O 1
ATOM 5132 N N . LEU G 3 78 ? 21.290 9.657 -21.824 1.00 69.26 94 LEU X N 1
ATOM 5133 C CA . LEU G 3 78 ? 21.261 8.828 -20.624 1.00 68.61 94 LEU X CA 1
ATOM 5134 C C . LEU G 3 78 ? 19.809 8.432 -20.410 1.00 67.84 94 LEU X C 1
ATOM 5135 O O . LEU G 3 78 ? 19.172 8.871 -19.455 1.00 67.88 94 LEU X O 1
ATOM 5140 N N . PRO G 3 79 ? 19.270 7.612 -21.315 1.00 66.80 95 PRO X N 1
ATOM 5141 C CA . PRO G 3 79 ? 17.843 7.318 -21.304 1.00 65.91 95 PRO X CA 1
ATOM 5142 C C . PRO G 3 79 ? 17.350 6.690 -20.000 1.00 64.60 95 PRO X C 1
ATOM 5143 O O . PRO G 3 79 ? 16.145 6.689 -19.741 1.00 64.35 95 PRO X O 1
ATOM 5147 N N . LYS G 3 80 ? 18.260 6.163 -19.185 1.00 63.07 96 LYS X N 1
ATOM 5148 C CA . LYS G 3 80 ? 17.851 5.484 -17.952 1.00 61.98 96 LYS X CA 1
ATOM 5149 C C . LYS G 3 80 ? 18.040 6.305 -16.666 1.00 60.36 96 LYS X C 1
ATOM 5150 O O . LYS G 3 80 ? 17.782 5.801 -15.572 1.00 60.28 96 LYS X O 1
ATOM 5156 N N . LEU G 3 81 ? 18.466 7.561 -16.797 1.00 58.42 97 LEU X N 1
ATOM 5157 C CA . LEU G 3 81 ? 18.796 8.389 -15.636 1.00 56.96 97 LEU X CA 1
ATOM 5158 C C . LEU G 3 81 ? 17.548 8.984 -15.008 1.00 56.08 97 LEU X C 1
ATOM 5159 O O . LEU G 3 81 ? 16.879 9.820 -15.614 1.00 55.88 97 LEU X O 1
ATOM 5164 N N . HIS G 3 82 ? 17.230 8.554 -13.793 1.00 54.98 98 HIS X N 1
ATOM 5165 C CA . HIS G 3 82 ? 16.080 9.104 -13.099 1.00 54.28 98 HIS X CA 1
ATOM 5166 C C . HIS G 3 82 ? 16.511 10.091 -12.018 1.00 53.57 98 HIS X C 1
ATOM 5167 O O . HIS G 3 82 ? 15.701 10.891 -11.548 1.00 53.10 98 HIS X O 1
ATOM 5174 N N . GLU G 3 83 ? 17.789 10.054 -11.649 1.00 52.93 99 GLU X N 1
ATOM 5175 C CA . GLU G 3 83 ? 18.251 10.801 -10.485 1.00 52.83 99 GLU X CA 1
ATOM 5176 C C . GLU G 3 83 ? 19.637 11.450 -10.601 1.00 52.23 99 GLU X C 1
ATOM 5177 O O . GLU G 3 83 ? 20.654 10.759 -10.697 1.00 52.33 99 GLU X O 1
ATOM 5183 N N . ILE G 3 84 ? 19.662 12.783 -10.551 1.00 51.53 100 ILE X N 1
ATOM 5184 C CA . ILE G 3 84 ? 20.909 13.553 -10.528 1.00 50.98 100 ILE X CA 1
ATOM 5185 C C . ILE G 3 84 ? 21.052 14.323 -9.216 1.00 50.48 100 ILE X C 1
ATOM 5186 O O . ILE G 3 84 ? 20.154 15.080 -8.830 1.00 50.21 100 ILE X O 1
ATOM 5191 N N . ARG G 3 85 ? 22.193 14.164 -8.555 1.00 50.01 101 ARG X N 1
ATOM 5192 C CA . ARG G 3 85 ? 22.378 14.744 -7.220 1.00 49.86 101 ARG X CA 1
ATOM 5193 C C . ARG G 3 85 ? 23.684 15.544 -7.083 1.00 49.60 101 ARG X C 1
ATOM 5194 O O . ARG G 3 85 ? 24.776 14.972 -7.019 1.00 49.05 101 ARG X O 1
ATOM 5202 N N . ILE G 3 86 ? 23.549 16.867 -7.032 1.00 49.66 102 ILE X N 1
ATOM 5203 C CA . ILE G 3 86 ? 24.694 17.777 -6.941 1.00 50.05 102 ILE X CA 1
ATOM 5204 C C . ILE G 3 86 ? 24.687 18.506 -5.592 1.00 50.41 102 ILE X C 1
ATOM 5205 O O . ILE G 3 86 ? 23.864 19.399 -5.360 1.00 50.39 102 ILE X O 1
ATOM 5210 N N . GLU G 3 87 ? 25.604 18.115 -4.711 1.00 50.89 103 GLU X N 1
ATOM 5211 C CA . GLU G 3 87 ? 25.568 18.539 -3.311 1.00 51.56 103 GLU X CA 1
ATOM 5212 C C . GLU G 3 87 ? 26.907 19.088 -2.847 1.00 51.80 103 GLU X C 1
ATOM 5213 O O . GLU G 3 87 ? 27.948 18.461 -3.067 1.00 51.51 103 GLU X O 1
ATOM 5219 N N . LYS G 3 88 ? 26.877 20.228 -2.162 1.00 52.32 104 LYS X N 1
ATOM 5220 C CA . LYS G 3 88 ? 28.056 20.694 -1.444 1.00 52.92 104 LYS X CA 1
ATOM 5221 C C . LYS G 3 88 ? 29.242 20.886 -2.380 1.00 53.87 104 LYS X C 1
ATOM 5222 O O . LYS G 3 88 ? 30.268 20.213 -2.260 1.00 53.81 104 LYS X O 1
ATOM 5228 N N . ALA G 3 89 ? 29.084 21.791 -3.332 1.00 55.31 105 ALA X N 1
ATOM 5229 C CA . ALA G 3 89 ? 30.195 22.235 -4.147 1.00 56.57 105 ALA X CA 1
ATOM 5230 C C . ALA G 3 89 ? 30.233 23.737 -3.980 1.00 57.92 105 ALA X C 1
ATOM 5231 O O . ALA G 3 89 ? 29.463 24.463 -4.618 1.00 57.75 105 ALA X O 1
ATOM 5233 N N . ASN G 3 90 ? 31.117 24.197 -3.098 1.00 59.74 106 ASN X N 1
ATOM 5234 C CA . ASN G 3 90 ? 31.097 25.587 -2.657 1.00 61.16 106 ASN X CA 1
ATOM 5235 C C . ASN G 3 90 ? 31.687 26.559 -3.672 1.00 62.34 106 ASN X C 1
ATOM 5236 O O . ASN G 3 90 ? 31.406 27.754 -3.623 1.00 62.39 106 ASN X O 1
ATOM 5241 N N . ASN G 3 91 ? 32.505 26.057 -4.589 1.00 63.80 107 ASN X N 1
ATOM 5242 C CA . ASN G 3 91 ? 33.133 26.935 -5.571 1.00 64.94 107 ASN X CA 1
ATOM 5243 C C . ASN G 3 91 ? 32.512 26.849 -6.960 1.00 65.82 107 ASN X C 1
ATOM 5244 O O . ASN G 3 91 ? 32.977 27.487 -7.904 1.00 66.07 107 ASN X O 1
ATOM 5249 N N . LEU G 3 92 ? 31.444 26.074 -7.073 1.00 66.72 108 LEU X N 1
ATOM 5250 C CA . LEU G 3 92 ? 30.770 25.887 -8.343 1.00 67.34 108 LEU X CA 1
ATOM 5251 C C . LEU G 3 92 ? 29.774 27.021 -8.577 1.00 68.00 108 LEU X C 1
ATOM 5252 O O . LEU G 3 92 ? 28.669 27.013 -8.034 1.00 67.77 108 LEU X O 1
ATOM 5257 N N . LEU G 3 93 ? 30.174 28.002 -9.382 1.00 68.91 109 LEU X N 1
ATOM 5258 C CA . LEU G 3 93 ? 29.327 29.164 -9.650 1.00 69.63 109 LEU X CA 1
ATOM 5259 C C . LEU G 3 93 ? 28.625 29.083 -11.000 1.00 69.91 109 LEU X C 1
ATOM 5260 O O . LEU G 3 93 ? 27.629 29.775 -11.220 1.00 69.59 109 LEU X O 1
ATOM 5265 N N . TYR G 3 94 ? 29.139 28.239 -11.897 1.00 70.48 110 TYR X N 1
ATOM 5266 C CA . TYR G 3 94 ? 28.679 28.234 -13.289 1.00 71.05 110 TYR X CA 1
ATOM 5267 C C . TYR G 3 94 ? 28.264 26.854 -13.796 1.00 70.74 110 TYR X C 1
ATOM 5268 O O . TYR G 3 94 ? 29.094 25.955 -13.960 1.00 70.59 110 TYR X O 1
ATOM 5277 N N . ILE G 3 95 ? 26.966 26.703 -14.045 1.00 70.63 111 ILE X N 1
ATOM 5278 C CA . ILE G 3 95 ? 26.462 25.557 -14.791 1.00 70.43 111 ILE X CA 1
ATOM 5279 C C . ILE G 3 95 ? 26.013 25.977 -16.189 1.00 70.42 111 ILE X C 1
ATOM 5280 O O . ILE G 3 95 ? 25.025 26.694 -16.368 1.00 70.28 111 ILE X O 1
ATOM 5285 N N . ASN G 3 96 ? 26.783 25.521 -17.167 1.00 70.43 112 ASN X N 1
ATOM 5286 C CA . ASN G 3 96 ? 26.522 25.759 -18.575 1.00 70.41 112 ASN X CA 1
ATOM 5287 C C . ASN G 3 96 ? 25.058 25.518 -18.919 1.00 70.03 112 ASN X C 1
ATOM 5288 O O . ASN G 3 96 ? 24.493 24.496 -18.541 1.00 70.10 112 ASN X O 1
ATOM 5293 N N . PRO G 3 97 ? 24.433 26.466 -19.633 1.00 69.59 113 PRO X N 1
ATOM 5294 C CA . PRO G 3 97 ? 23.025 26.321 -19.993 1.00 69.35 113 PRO X CA 1
ATOM 5295 C C . PRO G 3 97 ? 22.767 25.117 -20.908 1.00 69.06 113 PRO X C 1
ATOM 5296 O O . PRO G 3 97 ? 21.618 24.720 -21.095 1.00 68.98 113 PRO X O 1
ATOM 5300 N N . GLU G 3 98 ? 23.828 24.538 -21.462 1.00 68.69 114 GLU X N 1
ATOM 5301 C CA . GLU G 3 98 ? 23.695 23.352 -22.308 1.00 68.44 114 GLU X CA 1
ATOM 5302 C C . GLU G 3 98 ? 24.064 22.067 -21.559 1.00 67.93 114 GLU X C 1
ATOM 5303 O O . GLU G 3 98 ? 24.231 21.011 -22.176 1.00 67.91 114 GLU X O 1
ATOM 5309 N N . ALA G 3 99 ? 24.192 22.157 -20.236 1.00 67.23 115 ALA X N 1
ATOM 5310 C CA . ALA G 3 99 ? 24.637 21.018 -19.429 1.00 66.61 115 ALA X CA 1
ATOM 5311 C C . ALA G 3 99 ? 23.544 19.971 -19.298 1.00 66.01 115 ALA X C 1
ATOM 5312 O O . ALA G 3 99 ? 23.819 18.772 -19.232 1.00 65.77 115 ALA X O 1
ATOM 5314 N N . PHE G 3 100 ? 22.303 20.435 -19.252 1.00 65.47 116 PHE X N 1
ATOM 5315 C CA . PHE G 3 100 ? 21.175 19.536 -19.086 1.00 65.17 116 PHE X CA 1
ATOM 5316 C C . PHE G 3 100 ? 20.417 19.368 -20.383 1.00 64.86 116 PHE X C 1
ATOM 5317 O O . PHE G 3 100 ? 19.685 20.256 -20.827 1.00 64.71 116 PHE X O 1
ATOM 5325 N N . GLN G 3 101 ? 20.609 18.194 -20.970 1.00 64.59 117 GLN X N 1
ATOM 5326 C CA . GLN G 3 101 ? 20.014 17.844 -22.240 1.00 64.19 117 GLN X CA 1
ATOM 5327 C C . GLN G 3 101 ? 18.822 16.936 -21.993 1.00 63.53 117 GLN X C 1
ATOM 5328 O O . GLN G 3 101 ? 18.422 16.707 -20.852 1.00 63.72 117 GLN X O 1
ATOM 5334 N N . ASN G 3 102 ? 18.250 16.436 -23.073 1.00 62.63 118 ASN X N 1
ATOM 5335 C CA . ASN G 3 102 ? 17.137 15.511 -22.999 1.00 61.85 118 ASN X CA 1
ATOM 5336 C C . ASN G 3 102 ? 17.450 14.332 -22.079 1.00 60.87 118 ASN X C 1
ATOM 5337 O O . ASN G 3 102 ? 18.445 13.632 -22.270 1.00 60.73 118 ASN X O 1
ATOM 5342 N N . LEU G 3 103 ? 16.601 14.132 -21.074 1.00 59.71 119 LEU X N 1
ATOM 5343 C CA . LEU G 3 103 ? 16.740 13.016 -20.139 1.00 58.75 119 LEU X CA 1
ATOM 5344 C C . LEU G 3 103 ? 15.347 12.485 -19.830 1.00 57.90 119 LEU X C 1
ATOM 5345 O O . LEU G 3 103 ? 14.755 12.836 -18.809 1.00 57.90 119 LEU X O 1
ATOM 5350 N N . PRO G 3 104 ? 14.813 11.635 -20.719 1.00 56.75 120 PRO X N 1
ATOM 5351 C CA . PRO G 3 104 ? 13.396 11.286 -20.665 1.00 55.86 120 PRO X CA 1
ATOM 5352 C C . PRO G 3 104 ? 12.939 10.729 -19.309 1.00 54.67 120 PRO X C 1
ATOM 5353 O O . PRO G 3 104 ? 11.762 10.857 -18.958 1.00 54.32 120 PRO X O 1
ATOM 5357 N N . ASN G 3 105 ? 13.859 10.133 -18.554 1.00 53.24 121 ASN X N 1
ATOM 5358 C CA . ASN G 3 105 ? 13.492 9.388 -17.351 1.00 52.21 121 ASN X CA 1
ATOM 5359 C C . ASN G 3 105 ? 13.786 10.085 -16.008 1.00 51.08 121 ASN X C 1
ATOM 5360 O O . ASN G 3 105 ? 13.674 9.468 -14.949 1.00 50.85 121 ASN X O 1
ATOM 5365 N N . LEU G 3 106 ? 14.142 11.365 -16.046 1.00 49.70 122 LEU X N 1
ATOM 5366 C CA . LEU G 3 106 ? 14.574 12.067 -14.841 1.00 48.59 122 LEU X CA 1
ATOM 5367 C C . LEU G 3 106 ? 13.425 12.281 -13.854 1.00 48.12 122 LEU X C 1
ATOM 5368 O O . LEU G 3 106 ? 12.433 12.933 -14.191 1.00 48.08 122 LEU X O 1
ATOM 5373 N N . GLN G 3 107 ? 13.570 11.742 -12.639 1.00 47.33 123 GLN X N 1
ATOM 5374 C CA . GLN G 3 107 ? 12.590 11.962 -11.564 1.00 47.00 123 GLN X CA 1
ATOM 5375 C C . GLN G 3 107 ? 13.016 13.035 -10.559 1.00 45.82 123 GLN X C 1
ATOM 5376 O O . GLN G 3 107 ? 12.182 13.752 -10.005 1.00 45.51 123 GLN X O 1
ATOM 5382 N N . TYR G 3 108 ? 14.318 13.115 -10.314 1.00 44.63 124 TYR X N 1
ATOM 5383 C CA . TYR G 3 108 ? 14.852 13.863 -9.187 1.00 43.85 124 TYR X CA 1
ATOM 5384 C C . TYR G 3 108 ? 16.124 14.599 -9.611 1.00 43.31 124 TYR X C 1
ATOM 5385 O O . TYR G 3 108 ? 17.151 13.964 -9.888 1.00 43.33 124 TYR X O 1
ATOM 5394 N N . LEU G 3 109 ? 16.049 15.928 -9.688 1.00 42.59 125 LEU X N 1
ATOM 5395 C CA . LEU G 3 109 ? 17.250 16.755 -9.844 1.00 42.39 125 LEU X CA 1
ATOM 5396 C C . LEU G 3 109 ? 17.496 17.554 -8.561 1.00 42.43 125 LEU X C 1
ATOM 5397 O O . LEU G 3 109 ? 16.694 18.423 -8.179 1.00 42.57 125 LEU X O 1
ATOM 5402 N N . LEU G 3 110 ? 18.610 17.254 -7.901 1.00 42.40 126 LEU X N 1
ATOM 5403 C CA . LEU G 3 110 ? 18.928 17.852 -6.609 1.00 42.61 126 LEU X CA 1
ATOM 5404 C C . LEU G 3 110 ? 20.175 18.716 -6.701 1.00 42.95 126 LEU X C 1
ATOM 5405 O O . LEU G 3 110 ? 21.271 18.199 -6.938 1.00 42.88 126 LEU X O 1
ATOM 5410 N N . ILE G 3 111 ? 20.012 20.022 -6.515 1.00 43.48 127 ILE X N 1
ATOM 5411 C CA . ILE G 3 111 ? 21.160 20.907 -6.352 1.00 43.85 127 ILE X CA 1
ATOM 5412 C C . ILE G 3 111 ? 21.062 21.619 -5.003 1.00 44.27 127 ILE X C 1
ATOM 5413 O O . ILE G 3 111 ? 20.163 22.444 -4.772 1.00 44.17 127 ILE X O 1
ATOM 5418 N N . SER G 3 112 ? 21.986 21.287 -4.108 1.00 44.70 128 SER X N 1
ATOM 5419 C CA . SER G 3 112 ? 21.912 21.784 -2.745 1.00 45.30 128 SER X CA 1
ATOM 5420 C C . SER G 3 112 ? 23.285 22.147 -2.194 1.00 45.82 128 SER X C 1
ATOM 5421 O O . SER G 3 112 ? 24.258 21.412 -2.378 1.00 45.80 128 SER X O 1
ATOM 5424 N N . ASN G 3 113 ? 23.345 23.296 -1.523 1.00 46.71 129 ASN X N 1
ATOM 5425 C CA . ASN G 3 113 ? 24.582 23.794 -0.923 1.00 47.36 129 ASN X CA 1
ATOM 5426 C C . ASN G 3 113 ? 25.682 24.001 -1.965 1.00 48.43 129 ASN X C 1
ATOM 5427 O O . ASN G 3 113 ? 26.737 23.359 -1.903 1.00 48.42 129 ASN X O 1
ATOM 5432 N N . THR G 3 114 ? 25.435 24.899 -2.918 1.00 49.83 130 THR X N 1
ATOM 5433 C CA . THR G 3 114 ? 26.404 25.183 -3.978 1.00 50.91 130 THR X CA 1
ATOM 5434 C C . THR G 3 114 ? 26.558 26.678 -4.207 1.00 51.85 130 THR X C 1
ATOM 5435 O O . THR G 3 114 ? 25.775 27.483 -3.707 1.00 51.84 130 THR X O 1
ATOM 5439 N N . GLY G 3 115 ? 27.564 27.041 -4.994 1.00 53.17 131 GLY X N 1
ATOM 5440 C CA . GLY G 3 115 ? 27.803 28.439 -5.335 1.00 54.05 131 GLY X CA 1
ATOM 5441 C C . GLY G 3 115 ? 26.927 29.016 -6.438 1.00 54.80 131 GLY X C 1
ATOM 5442 O O . GLY G 3 115 ? 26.888 30.231 -6.611 1.00 55.17 131 GLY X O 1
ATOM 5443 N N . ILE G 3 116 ? 26.218 28.173 -7.187 1.00 55.59 132 ILE X N 1
ATOM 5444 C CA . ILE G 3 116 ? 25.541 28.648 -8.398 1.00 56.26 132 ILE X CA 1
ATOM 5445 C C . ILE G 3 116 ? 24.773 29.960 -8.179 1.00 56.75 132 ILE X C 1
ATOM 5446 O O . ILE G 3 116 ? 24.121 30.158 -7.146 1.00 56.67 132 ILE X O 1
ATOM 5451 N N . LYS G 3 117 ? 24.868 30.854 -9.162 1.00 57.15 133 LYS X N 1
ATOM 5452 C CA . LYS G 3 117 ? 24.253 32.173 -9.059 1.00 57.54 133 LYS X CA 1
ATOM 5453 C C . LYS G 3 117 ? 22.890 32.208 -9.737 1.00 56.39 133 LYS X C 1
ATOM 5454 O O . LYS G 3 117 ? 22.119 33.147 -9.552 1.00 56.10 133 LYS X O 1
ATOM 5460 N N . HIS G 3 118 ? 22.599 31.175 -10.520 1.00 55.20 134 HIS X N 1
ATOM 5461 C CA . HIS G 3 118 ? 21.352 31.111 -11.271 1.00 54.14 134 HIS X CA 1
ATOM 5462 C C . HIS G 3 118 ? 20.767 29.710 -11.219 1.00 52.44 134 HIS X C 1
ATOM 5463 O O . HIS G 3 118 ? 21.498 28.728 -11.108 1.00 52.27 134 HIS X O 1
ATOM 5470 N N . LEU G 3 119 ? 19.444 29.623 -11.295 1.00 50.55 135 LEU X N 1
ATOM 5471 C CA . LEU G 3 119 ? 18.773 28.343 -11.482 1.00 49.09 135 LEU X CA 1
ATOM 5472 C C . LEU G 3 119 ? 19.399 27.625 -12.673 1.00 48.84 135 LEU X C 1
ATOM 5473 O O . LEU G 3 119 ? 19.845 28.272 -13.615 1.00 48.71 135 LEU X O 1
ATOM 5478 N N . PRO G 3 120 ? 19.439 26.284 -12.645 1.00 48.75 136 PRO X N 1
ATOM 5479 C CA . PRO G 3 120 ? 19.983 25.557 -13.790 1.00 48.95 136 PRO X CA 1
ATOM 5480 C C . PRO G 3 120 ? 19.021 25.645 -14.961 1.00 49.49 136 PRO X C 1
ATOM 5481 O O . PRO G 3 120 ? 17.824 25.833 -14.751 1.00 49.33 136 PRO X O 1
ATOM 5485 N N . ASP G 3 121 ? 19.527 25.528 -16.183 1.00 50.29 137 ASP X N 1
ATOM 5486 C CA . ASP G 3 121 ? 18.661 25.669 -17.352 1.00 51.07 137 ASP X CA 1
ATOM 5487 C C . ASP G 3 121 ? 18.017 24.329 -17.672 1.00 51.20 137 ASP X C 1
ATOM 5488 O O . ASP G 3 121 ? 18.715 23.371 -17.999 1.00 51.13 137 ASP X O 1
ATOM 5493 N N . VAL G 3 122 ? 16.691 24.253 -17.575 1.00 51.59 138 VAL X N 1
ATOM 5494 C CA . VAL G 3 122 ? 16.017 22.953 -17.652 1.00 51.92 138 VAL X CA 1
ATOM 5495 C C . VAL G 3 122 ? 15.207 22.706 -18.932 1.00 53.02 138 VAL X C 1
ATOM 5496 O O . VAL G 3 122 ? 14.697 21.599 -19.130 1.00 53.08 138 VAL X O 1
ATOM 5500 N N . HIS G 3 123 ? 15.111 23.706 -19.806 1.00 54.20 139 HIS X N 1
ATOM 5501 C CA . HIS G 3 123 ? 14.151 23.662 -20.912 1.00 55.18 139 HIS X CA 1
ATOM 5502 C C . HIS G 3 123 ? 14.416 22.548 -21.948 1.00 55.03 139 HIS X C 1
ATOM 5503 O O . HIS G 3 123 ? 13.568 22.281 -22.796 1.00 55.14 139 HIS X O 1
ATOM 5510 N N . LYS G 3 124 ? 15.570 21.894 -21.872 1.00 54.75 140 LYS X N 1
ATOM 5511 C CA . LYS G 3 124 ? 15.891 20.810 -22.798 1.00 54.63 140 LYS X CA 1
ATOM 5512 C C . LYS G 3 124 ? 15.792 19.405 -22.180 1.00 53.66 140 LYS X C 1
ATOM 5513 O O . LYS G 3 124 ? 16.267 18.434 -22.771 1.00 53.63 140 LYS X O 1
ATOM 5519 N N . ILE G 3 125 ? 15.191 19.289 -20.997 1.00 52.45 141 ILE X N 1
ATOM 5520 C CA . ILE G 3 125 ? 15.174 18.013 -20.271 1.00 51.41 141 ILE X CA 1
ATOM 5521 C C . ILE G 3 125 ? 14.023 17.124 -20.737 1.00 50.80 141 ILE X C 1
ATOM 5522 O O . ILE G 3 125 ? 14.186 15.911 -20.935 1.00 50.22 141 ILE X O 1
ATOM 5527 N N . HIS G 3 126 ? 12.858 17.742 -20.896 1.00 50.19 142 HIS X N 1
ATOM 5528 C CA . HIS G 3 126 ? 11.714 17.077 -21.487 1.00 49.98 142 HIS X CA 1
ATOM 5529 C C . HIS G 3 126 ? 11.579 15.667 -20.933 1.00 49.65 142 HIS X C 1
ATOM 5530 O O . HIS G 3 126 ? 11.799 14.685 -21.637 1.00 49.86 142 HIS X O 1
ATOM 5537 N N . SER G 3 127 ? 11.208 15.573 -19.661 1.00 49.35 143 SER X N 1
ATOM 5538 C CA . SER G 3 127 ? 11.109 14.283 -18.996 1.00 49.07 143 SER X CA 1
ATOM 5539 C C . SER G 3 127 ? 9.694 13.742 -19.099 1.00 48.74 143 SER X C 1
ATOM 5540 O O . SER G 3 127 ? 8.721 14.505 -19.100 1.00 48.69 143 SER X O 1
ATOM 5543 N N . LEU G 3 128 ? 9.587 12.421 -19.198 1.00 48.17 144 LEU X N 1
ATOM 5544 C CA . LEU G 3 128 ? 8.294 11.775 -19.300 1.00 47.81 144 LEU X CA 1
ATOM 5545 C C . LEU G 3 128 ? 7.730 11.577 -17.905 1.00 47.08 144 LEU X C 1
ATOM 5546 O O . LEU G 3 128 ? 6.518 11.562 -17.710 1.00 47.05 144 LEU X O 1
ATOM 5551 N N . GLN G 3 129 ? 8.626 11.462 -16.932 1.00 46.29 145 GLN X N 1
ATOM 5552 C CA . GLN G 3 129 ? 8.239 11.297 -15.537 1.00 45.57 145 GLN X CA 1
ATOM 5553 C C . GLN G 3 129 ? 7.864 12.626 -14.882 1.00 44.21 145 GLN X C 1
ATOM 5554 O O . GLN G 3 129 ? 8.250 13.695 -15.366 1.00 44.02 145 GLN X O 1
ATOM 5560 N N . LYS G 3 130 ? 7.095 12.541 -13.793 1.00 42.55 146 LYS X N 1
ATOM 5561 C CA . LYS G 3 130 ? 6.946 13.656 -12.848 1.00 41.22 146 LYS X CA 1
ATOM 5562 C C . LYS G 3 130 ? 8.318 13.956 -12.291 1.00 40.17 146 LYS X C 1
ATOM 5563 O O . LYS G 3 130 ? 9.080 13.031 -12.010 1.00 40.38 146 LYS X O 1
ATOM 5569 N N . VAL G 3 131 ? 8.655 15.236 -12.153 1.00 38.90 147 VAL X N 1
ATOM 5570 C CA . VAL G 3 131 ? 9.975 15.609 -11.635 1.00 37.70 147 VAL X CA 1
ATOM 5571 C C . VAL G 3 131 ? 9.916 16.363 -10.316 1.00 36.86 147 VAL X C 1
ATOM 5572 O O . VAL G 3 131 ? 9.119 17.287 -10.145 1.00 36.76 147 VAL X O 1
ATOM 5576 N N . LEU G 3 132 ? 10.773 15.958 -9.385 1.00 36.11 148 LEU X N 1
ATOM 5577 C CA . LEU G 3 132 ? 11.033 16.749 -8.189 1.00 35.12 148 LEU X CA 1
ATOM 5578 C C . LEU G 3 132 ? 12.319 17.503 -8.421 1.00 34.85 148 LEU X C 1
ATOM 5579 O O . LEU G 3 132 ? 13.402 16.905 -8.505 1.00 34.37 148 LEU X O 1
ATOM 5584 N N . LEU G 3 133 ? 12.178 18.813 -8.573 1.00 34.69 149 LEU X N 1
ATOM 5585 C CA . LEU G 3 133 ? 13.318 19.708 -8.681 1.00 34.97 149 LEU X CA 1
ATOM 5586 C C . LEU G 3 133 ? 13.553 20.354 -7.302 1.00 35.36 149 LEU X C 1
ATOM 5587 O O . LEU G 3 133 ? 12.739 21.157 -6.809 1.00 34.73 149 LEU X O 1
ATOM 5592 N N . ASP G 3 134 ? 14.669 19.967 -6.690 1.00 35.97 150 ASP X N 1
ATOM 5593 C CA . ASP G 3 134 ? 14.981 20.300 -5.304 1.00 36.72 150 ASP X CA 1
ATOM 5594 C C . ASP G 3 134 ? 16.248 21.156 -5.257 1.00 37.13 150 ASP X C 1
ATOM 5595 O O . ASP G 3 134 ? 17.369 20.640 -5.360 1.00 37.18 150 ASP X O 1
ATOM 5600 N N . ILE G 3 135 ? 16.064 22.464 -5.117 1.00 37.57 151 ILE X N 1
ATOM 5601 C CA . ILE G 3 135 ? 17.172 23.410 -5.186 1.00 38.11 151 ILE X CA 1
ATOM 5602 C C . ILE G 3 135 ? 17.153 24.261 -3.931 1.00 38.89 151 ILE X C 1
ATOM 5603 O O . ILE G 3 135 ? 16.240 25.085 -3.725 1.00 38.78 151 ILE X O 1
ATOM 5608 N N . GLN G 3 136 ? 18.163 24.045 -3.091 1.00 39.81 152 GLN X N 1
ATOM 5609 C CA . GLN G 3 136 ? 18.122 24.497 -1.707 1.00 40.68 152 GLN X CA 1
ATOM 5610 C C . GLN G 3 136 ? 19.501 24.818 -1.172 1.00 41.88 152 GLN X C 1
ATOM 5611 O O . GLN G 3 136 ? 20.494 24.155 -1.519 1.00 41.87 152 GLN X O 1
ATOM 5617 N N . ASP G 3 137 ? 19.551 25.817 -0.293 1.00 43.27 153 ASP X N 1
ATOM 5618 C CA . ASP G 3 137 ? 20.799 26.204 0.344 1.00 44.25 153 ASP X CA 1
ATOM 5619 C C . ASP G 3 137 ? 21.814 26.653 -0.701 1.00 45.19 153 ASP X C 1
ATOM 5620 O O . ASP G 3 137 ? 23.003 26.331 -0.601 1.00 45.25 153 ASP X O 1
ATOM 5625 N N . ASN G 3 138 ? 21.341 27.360 -1.724 1.00 46.40 154 ASN X N 1
ATOM 5626 C CA . ASN G 3 138 ? 22.234 28.060 -2.649 1.00 47.19 154 ASN X CA 1
ATOM 5627 C C . ASN G 3 138 ? 21.953 29.544 -2.510 1.00 48.11 154 ASN X C 1
ATOM 5628 O O . ASN G 3 138 ? 20.975 30.056 -3.059 1.00 47.69 154 ASN X O 1
ATOM 5633 N N . ILE G 3 139 ? 22.805 30.223 -1.747 1.00 49.44 155 ILE X N 1
ATOM 5634 C CA . ILE G 3 139 ? 22.547 31.604 -1.331 1.00 50.31 155 ILE X CA 1
ATOM 5635 C C . ILE G 3 139 ? 22.790 32.640 -2.435 1.00 50.41 155 ILE X C 1
ATOM 5636 O O . ILE G 3 139 ? 22.278 33.753 -2.353 1.00 50.43 155 ILE X O 1
ATOM 5641 N N . ASN G 3 140 ? 23.552 32.273 -3.464 1.00 50.53 156 ASN X N 1
ATOM 5642 C CA . ASN G 3 140 ? 23.849 33.194 -4.567 1.00 50.58 156 ASN X CA 1
ATOM 5643 C C . ASN G 3 140 ? 22.764 33.267 -5.648 1.00 50.37 156 ASN X C 1
ATOM 5644 O O . ASN G 3 140 ? 22.852 34.083 -6.571 1.00 50.52 156 ASN X O 1
ATOM 5649 N N . ILE G 3 141 ? 21.746 32.421 -5.543 1.00 49.85 157 ILE X N 1
ATOM 5650 C CA . ILE G 3 141 ? 20.641 32.475 -6.483 1.00 49.42 157 ILE X CA 1
ATOM 5651 C C . ILE G 3 141 ? 19.679 33.554 -6.014 1.00 49.60 157 ILE X C 1
ATOM 5652 O O . ILE G 3 141 ? 19.032 33.390 -4.976 1.00 49.38 157 ILE X O 1
ATOM 5657 N N . HIS G 3 142 ? 19.579 34.659 -6.753 1.00 49.78 158 HIS X N 1
ATOM 5658 C CA . HIS G 3 142 ? 18.758 35.781 -6.282 1.00 50.03 158 HIS X CA 1
ATOM 5659 C C . HIS G 3 142 ? 17.460 35.992 -7.047 1.00 49.73 158 HIS X C 1
ATOM 5660 O O . HIS G 3 142 ? 16.579 36.733 -6.598 1.00 49.29 158 HIS X O 1
ATOM 5667 N N . THR G 3 143 ? 17.324 35.355 -8.198 1.00 49.96 159 THR X N 1
ATOM 5668 C CA . THR G 3 143 ? 16.184 35.671 -9.052 1.00 50.27 159 THR X CA 1
ATOM 5669 C C . THR G 3 143 ? 15.692 34.502 -9.894 1.00 50.88 159 THR X C 1
ATOM 5670 O O . THR G 3 143 ? 16.451 33.600 -10.255 1.00 50.51 159 THR X O 1
ATOM 5674 N N . ILE G 3 144 ? 14.397 34.534 -10.182 1.00 52.14 160 ILE X N 1
ATOM 5675 C CA . ILE G 3 144 ? 13.767 33.536 -11.027 1.00 53.38 160 ILE X CA 1
ATOM 5676 C C . ILE G 3 144 ? 13.190 34.201 -12.273 1.00 54.98 160 ILE X C 1
ATOM 5677 O O . ILE G 3 144 ? 12.203 34.937 -12.200 1.00 54.89 160 ILE X O 1
ATOM 5682 N N . GLU G 3 145 ? 13.811 33.926 -13.417 1.00 57.10 161 GLU X N 1
ATOM 5683 C CA . GLU G 3 145 ? 13.443 34.571 -14.673 1.00 58.92 161 GLU X CA 1
ATOM 5684 C C . GLU G 3 145 ? 12.068 34.131 -15.168 1.00 59.85 161 GLU X C 1
ATOM 5685 O O . GLU G 3 145 ? 11.420 33.272 -14.565 1.00 60.14 161 GLU X O 1
ATOM 5691 N N . ARG G 3 146 ? 11.638 34.739 -16.272 1.00 60.80 162 ARG X N 1
ATOM 5692 C CA . ARG G 3 146 ? 10.462 34.293 -17.016 1.00 61.54 162 ARG X CA 1
ATOM 5693 C C . ARG G 3 146 ? 10.726 32.927 -17.647 1.00 60.55 162 ARG X C 1
ATOM 5694 O O . ARG G 3 146 ? 11.787 32.701 -18.230 1.00 60.47 162 ARG X O 1
ATOM 5702 N N . ASN G 3 147 ? 9.763 32.018 -17.534 1.00 59.33 163 ASN X N 1
ATOM 5703 C CA . ASN G 3 147 ? 9.888 30.706 -18.154 1.00 58.41 163 ASN X CA 1
ATOM 5704 C C . ASN G 3 147 ? 11.068 29.914 -17.615 1.00 57.27 163 ASN X C 1
ATOM 5705 O O . ASN G 3 147 ? 11.821 29.323 -18.390 1.00 57.20 163 ASN X O 1
ATOM 5710 N N . SER G 3 148 ? 11.239 29.888 -16.299 1.00 55.76 164 SER X N 1
ATOM 5711 C CA . SER G 3 148 ? 12.409 29.234 -15.737 1.00 54.51 164 SER X CA 1
ATOM 5712 C C . SER G 3 148 ? 12.276 27.713 -15.739 1.00 53.31 164 SER X C 1
ATOM 5713 O O . SER G 3 148 ? 13.282 27.006 -15.663 1.00 53.17 164 SER X O 1
ATOM 5716 N N . PHE G 3 149 ? 11.046 27.211 -15.854 1.00 51.85 165 PHE X N 1
ATOM 5717 C CA . PHE G 3 149 ? 10.802 25.772 -15.678 1.00 50.72 165 PHE X CA 1
ATOM 5718 C C . PHE G 3 149 ? 10.094 25.060 -16.834 1.00 50.04 165 PHE X C 1
ATOM 5719 O O . PHE G 3 149 ? 9.805 23.867 -16.739 1.00 49.83 165 PHE X O 1
ATOM 5727 N N . VAL G 3 150 ? 9.827 25.761 -17.929 1.00 49.22 166 VAL X N 1
ATOM 5728 C CA . VAL G 3 150 ? 9.126 25.121 -19.041 1.00 48.50 166 VAL X CA 1
ATOM 5729 C C . VAL G 3 150 ? 10.048 24.128 -19.757 1.00 47.45 166 VAL X C 1
ATOM 5730 O O . VAL G 3 150 ? 11.251 24.363 -19.876 1.00 47.38 166 VAL X O 1
ATOM 5734 N N . GLY G 3 151 ? 9.481 23.009 -20.202 1.00 46.18 167 GLY X N 1
ATOM 5735 C CA . GLY G 3 151 ? 10.252 21.982 -20.891 1.00 45.45 167 GLY X CA 1
ATOM 5736 C C . GLY G 3 151 ? 10.980 21.031 -19.962 1.00 44.87 167 GLY X C 1
ATOM 5737 O O . GLY G 3 151 ? 11.649 20.100 -20.412 1.00 44.97 167 GLY X O 1
ATOM 5738 N N . LEU G 3 152 ? 10.856 21.259 -18.658 1.00 44.19 168 LEU X N 1
ATOM 5739 C CA . LEU G 3 152 ? 11.475 20.381 -17.676 1.00 43.42 168 LEU X CA 1
ATOM 5740 C C . LEU G 3 152 ? 10.823 19.012 -17.785 1.00 43.09 168 LEU X C 1
ATOM 5741 O O . LEU G 3 152 ? 11.499 17.986 -17.709 1.00 42.85 168 LEU X O 1
ATOM 5746 N N . SER G 3 153 ? 9.507 19.006 -17.979 1.00 42.80 169 SER X N 1
ATOM 5747 C CA . SER G 3 153 ? 8.760 17.756 -18.075 1.00 42.74 169 SER X CA 1
ATOM 5748 C C . SER G 3 153 ? 7.352 17.912 -18.675 1.00 43.08 169 SER X C 1
ATOM 5749 O O . SER G 3 153 ? 6.680 18.939 -18.483 1.00 43.04 169 SER X O 1
ATOM 5752 N N . PHE G 3 154 ? 6.916 16.874 -19.394 1.00 43.22 170 PHE X N 1
ATOM 5753 C CA . PHE G 3 154 ? 5.559 16.814 -19.936 1.00 43.30 170 PHE X CA 1
ATOM 5754 C C . PHE G 3 154 ? 4.586 16.453 -18.820 1.00 43.78 170 PHE X C 1
ATOM 5755 O O . PHE G 3 154 ? 3.393 16.758 -18.893 1.00 43.80 170 PHE X O 1
ATOM 5763 N N . GLU G 3 155 ? 5.113 15.783 -17.797 1.00 44.29 171 GLU X N 1
ATOM 5764 C CA . GLU G 3 155 ? 4.368 15.500 -16.568 1.00 44.53 171 GLU X CA 1
ATOM 5765 C C . GLU G 3 155 ? 4.398 16.683 -15.606 1.00 43.86 171 GLU X C 1
ATOM 5766 O O . GLU G 3 155 ? 5.214 17.589 -15.756 1.00 43.76 171 GLU X O 1
ATOM 5772 N N . SER G 3 156 ? 3.506 16.655 -14.617 1.00 43.14 172 SER X N 1
ATOM 5773 C CA . SER G 3 156 ? 3.474 17.670 -13.563 1.00 42.24 172 SER X CA 1
ATOM 5774 C C . SER G 3 156 ? 4.765 17.701 -12.769 1.00 40.97 172 SER X C 1
ATOM 5775 O O . SER G 3 156 ? 5.562 16.767 -12.802 1.00 40.76 172 SER X O 1
ATOM 5778 N N . VAL G 3 157 ? 4.939 18.789 -12.032 1.00 39.73 173 VAL X N 1
ATOM 5779 C CA . VAL G 3 157 ? 6.238 19.176 -11.492 1.00 38.55 173 VAL X CA 1
ATOM 5780 C C . VAL G 3 157 ? 6.151 19.621 -10.022 1.00 36.95 173 VAL X C 1
ATOM 5781 O O . VAL G 3 157 ? 5.172 20.251 -9.599 1.00 36.17 173 VAL X O 1
ATOM 5785 N N . ILE G 3 158 ? 7.170 19.259 -9.244 1.00 35.40 174 ILE X N 1
ATOM 5786 C CA . ILE G 3 158 ? 7.288 19.718 -7.858 1.00 34.53 174 ILE X CA 1
ATOM 5787 C C . ILE G 3 158 ? 8.515 20.590 -7.722 1.00 33.45 174 ILE X C 1
ATOM 5788 O O . ILE G 3 158 ? 9.642 20.134 -7.962 1.00 32.46 174 ILE X O 1
ATOM 5793 N N . LEU G 3 159 ? 8.295 21.838 -7.319 1.00 32.43 175 LEU X N 1
ATOM 5794 C CA . LEU G 3 159 ? 9.375 22.812 -7.289 1.00 31.87 175 LEU X CA 1
ATOM 5795 C C . LEU G 3 159 ? 9.711 23.251 -5.870 1.00 31.60 175 LEU X C 1
ATOM 5796 O O . LEU G 3 159 ? 8.935 23.960 -5.206 1.00 32.17 175 LEU X O 1
ATOM 5801 N N . TRP G 3 160 ? 10.873 22.806 -5.407 1.00 30.91 176 TRP X N 1
ATOM 5802 C CA . TRP G 3 160 ? 11.374 23.198 -4.113 1.00 30.37 176 TRP X CA 1
ATOM 5803 C C . TRP G 3 160 ? 12.555 24.138 -4.287 1.00 31.60 176 TRP X C 1
ATOM 5804 O O . TRP G 3 160 ? 13.686 23.698 -4.576 1.00 31.30 176 TRP X O 1
ATOM 5815 N N . LEU G 3 161 ? 12.279 25.432 -4.095 1.00 32.52 177 LEU X N 1
ATOM 5816 C CA . LEU G 3 161 ? 13.259 26.486 -4.304 1.00 33.22 177 LEU X CA 1
ATOM 5817 C C . LEU G 3 161 ? 13.609 27.159 -2.984 1.00 34.00 177 LEU X C 1
ATOM 5818 O O . LEU G 3 161 ? 14.235 28.220 -2.958 1.00 33.86 177 LEU X O 1
ATOM 5823 N N . ASN G 3 162 ? 13.227 26.515 -1.888 1.00 35.30 178 ASN X N 1
ATOM 5824 C CA . ASN G 3 162 ? 13.360 27.103 -0.549 1.00 36.18 178 ASN X CA 1
ATOM 5825 C C . ASN G 3 162 ? 14.807 27.231 -0.081 1.00 37.21 178 ASN X C 1
ATOM 5826 O O . ASN G 3 162 ? 15.714 26.565 -0.614 1.00 37.10 178 ASN X O 1
ATOM 5831 N N . LYS G 3 163 ? 15.010 28.093 0.919 1.00 38.37 179 LYS X N 1
ATOM 5832 C CA . LYS G 3 163 ? 16.328 28.312 1.518 1.00 39.52 179 LYS X CA 1
ATOM 5833 C C . LYS G 3 163 ? 17.366 28.728 0.482 1.00 40.31 179 LYS X C 1
ATOM 5834 O O . LYS G 3 163 ? 18.503 28.255 0.492 1.00 40.27 179 LYS X O 1
ATOM 5840 N N . ASN G 3 164 ? 16.971 29.625 -0.416 1.00 41.53 180 ASN X N 1
ATOM 5841 C CA . ASN G 3 164 ? 17.915 30.180 -1.374 1.00 42.40 180 ASN X CA 1
ATOM 5842 C C . ASN G 3 164 ? 18.147 31.670 -1.097 1.00 43.62 180 ASN X C 1
ATOM 5843 O O . ASN G 3 164 ? 17.986 32.116 0.038 1.00 44.28 180 ASN X O 1
ATOM 5848 N N . GLY G 3 165 ? 18.566 32.438 -2.093 1.00 44.74 181 GLY X N 1
ATOM 5849 C CA . GLY G 3 165 ? 18.730 33.878 -1.896 1.00 45.54 181 GLY X CA 1
ATOM 5850 C C . GLY G 3 165 ? 17.732 34.653 -2.737 1.00 46.32 181 GLY X C 1
ATOM 5851 O O . GLY G 3 165 ? 17.921 35.828 -3.050 1.00 46.48 181 GLY X O 1
ATOM 5852 N N . ILE G 3 166 ? 16.659 33.984 -3.113 1.00 47.12 182 ILE X N 1
ATOM 5853 C CA . ILE G 3 166 ? 15.714 34.555 -4.039 1.00 47.81 182 ILE X CA 1
ATOM 5854 C C . ILE G 3 166 ? 15.069 35.824 -3.477 1.00 49.07 182 ILE X C 1
ATOM 5855 O O . ILE G 3 166 ? 14.367 35.790 -2.470 1.00 48.71 182 ILE X O 1
ATOM 5860 N N . GLN G 3 167 ? 15.324 36.953 -4.131 1.00 50.79 183 GLN X N 1
ATOM 5861 C CA . GLN G 3 167 ? 14.640 38.194 -3.790 1.00 52.11 183 GLN X CA 1
ATOM 5862 C C . GLN G 3 167 ? 13.739 38.667 -4.928 1.00 52.59 183 GLN X C 1
ATOM 5863 O O . GLN G 3 167 ? 12.962 39.608 -4.754 1.00 52.51 183 GLN X O 1
ATOM 5869 N N . GLU G 3 168 ? 13.827 37.988 -6.075 1.00 53.22 184 GLU X N 1
ATOM 5870 C CA . GLU G 3 168 ? 13.179 38.435 -7.315 1.00 53.69 184 GLU X CA 1
ATOM 5871 C C . GLU G 3 168 ? 12.477 37.326 -8.116 1.00 53.04 184 GLU X C 1
ATOM 5872 O O . GLU G 3 168 ? 13.131 36.408 -8.620 1.00 52.50 184 GLU X O 1
ATOM 5878 N N . ILE G 3 169 ? 11.158 37.437 -8.267 1.00 52.67 185 ILE X N 1
ATOM 5879 C CA . ILE G 3 169 ? 10.407 36.539 -9.154 1.00 52.57 185 ILE X CA 1
ATOM 5880 C C . ILE G 3 169 ? 9.657 37.292 -10.276 1.00 53.04 185 ILE X C 1
ATOM 5881 O O . ILE G 3 169 ? 8.683 38.009 -10.020 1.00 52.74 185 ILE X O 1
ATOM 5886 N N . HIS G 3 170 ? 10.108 37.115 -11.519 1.00 53.79 186 HIS X N 1
ATOM 5887 C CA . HIS G 3 170 ? 9.484 37.784 -12.671 1.00 54.43 186 HIS X CA 1
ATOM 5888 C C . HIS G 3 170 ? 8.117 37.195 -13.021 1.00 54.71 186 HIS X C 1
ATOM 5889 O O . HIS G 3 170 ? 7.791 36.076 -12.628 1.00 54.74 186 HIS X O 1
ATOM 5896 N N . ASN G 3 171 ? 7.315 37.960 -13.754 1.00 55.22 187 ASN X N 1
ATOM 5897 C CA . ASN G 3 171 ? 6.044 37.455 -14.260 1.00 55.73 187 ASN X CA 1
ATOM 5898 C C . ASN G 3 171 ? 6.246 36.278 -15.212 1.00 55.70 187 ASN X C 1
ATOM 5899 O O . ASN G 3 171 ? 7.222 36.228 -15.961 1.00 55.72 187 ASN X O 1
ATOM 5904 N N . SER G 3 172 ? 5.321 35.327 -15.176 1.00 55.62 188 SER X N 1
ATOM 5905 C CA . SER G 3 172 ? 5.416 34.151 -16.026 1.00 55.48 188 SER X CA 1
ATOM 5906 C C . SER G 3 172 ? 6.712 33.394 -15.766 1.00 55.17 188 SER X C 1
ATOM 5907 O O . SER G 3 172 ? 7.358 32.922 -16.698 1.00 55.07 188 SER X O 1
ATOM 5910 N N . ALA G 3 173 ? 7.099 33.284 -14.499 1.00 54.87 189 ALA X N 1
ATOM 5911 C CA . ALA G 3 173 ? 8.274 32.496 -14.143 1.00 54.46 189 ALA X CA 1
ATOM 5912 C C . ALA G 3 173 ? 7.923 31.018 -14.191 1.00 53.85 189 ALA X C 1
ATOM 5913 O O . ALA G 3 173 ? 8.793 30.171 -14.400 1.00 53.76 189 ALA X O 1
ATOM 5915 N N . PHE G 3 174 ? 6.641 30.717 -14.002 1.00 53.25 190 PHE X N 1
ATOM 5916 C CA . PHE G 3 174 ? 6.180 29.330 -13.928 1.00 53.01 190 PHE X CA 1
ATOM 5917 C C . PHE G 3 174 ? 5.294 28.949 -15.121 1.00 53.03 190 PHE X C 1
ATOM 5918 O O . PHE G 3 174 ? 4.618 27.916 -15.107 1.00 52.82 190 PHE X O 1
ATOM 5926 N N . ASN G 3 175 ? 5.318 29.786 -16.155 1.00 53.05 191 ASN X N 1
ATOM 5927 C CA . ASN G 3 175 ? 4.508 29.572 -17.356 1.00 52.93 191 ASN X CA 1
ATOM 5928 C C . ASN G 3 175 ? 4.948 28.342 -18.153 1.00 53.22 191 ASN X C 1
ATOM 5929 O O . ASN G 3 175 ? 6.142 28.110 -18.355 1.00 53.20 191 ASN X O 1
ATOM 5934 N N . GLY G 3 176 ? 3.965 27.553 -18.583 1.00 53.32 192 GLY X N 1
ATOM 5935 C CA . GLY G 3 176 ? 4.213 26.350 -19.380 1.00 53.36 192 GLY X CA 1
ATOM 5936 C C . GLY G 3 176 ? 4.562 25.164 -18.507 1.00 53.33 192 GLY X C 1
ATOM 5937 O O . GLY G 3 176 ? 5.322 24.276 -18.897 1.00 53.39 192 GLY X O 1
ATOM 5938 N N . THR G 3 177 ? 3.988 25.151 -17.315 1.00 53.19 193 THR X N 1
ATOM 5939 C CA . THR G 3 177 ? 4.410 24.237 -16.281 1.00 52.86 193 THR X CA 1
ATOM 5940 C C . THR G 3 177 ? 3.182 23.748 -15.539 1.00 52.53 193 THR X C 1
ATOM 5941 O O . THR G 3 177 ? 2.298 24.542 -15.196 1.00 52.56 193 THR X O 1
ATOM 5945 N N . GLN G 3 178 ? 3.109 22.440 -15.312 1.00 52.08 194 GLN X N 1
ATOM 5946 C CA . GLN G 3 178 ? 2.106 21.890 -14.413 1.00 51.65 194 GLN X CA 1
ATOM 5947 C C . GLN G 3 178 ? 2.724 21.810 -13.030 1.00 50.16 194 GLN X C 1
ATOM 5948 O O . GLN G 3 178 ? 3.556 20.943 -12.766 1.00 49.99 194 GLN X O 1
ATOM 5954 N N . LEU G 3 179 ? 2.329 22.736 -12.161 1.00 48.45 195 LEU X N 1
ATOM 5955 C CA . LEU G 3 179 ? 2.886 22.821 -10.813 1.00 47.02 195 LEU X CA 1
ATOM 5956 C C . LEU G 3 179 ? 2.039 22.060 -9.830 1.00 45.35 195 LEU X C 1
ATOM 5957 O O . LEU G 3 179 ? 0.899 22.437 -9.562 1.00 45.25 195 LEU X O 1
ATOM 5962 N N . ASP G 3 180 ? 2.580 20.997 -9.268 1.00 43.54 196 ASP X N 1
ATOM 5963 C CA . ASP G 3 180 ? 1.866 20.350 -8.187 1.00 42.46 196 ASP X CA 1
ATOM 5964 C C . ASP G 3 180 ? 2.062 21.190 -6.936 1.00 41.14 196 ASP X C 1
ATOM 5965 O O . ASP G 3 180 ? 1.108 21.526 -6.233 1.00 40.70 196 ASP X O 1
ATOM 5970 N N . GLU G 3 181 ? 3.319 21.555 -6.710 1.00 39.80 197 GLU X N 1
ATOM 5971 C CA . GLU G 3 181 ? 3.775 22.050 -5.432 1.00 39.21 197 GLU X CA 1
ATOM 5972 C C . GLU G 3 181 ? 4.873 23.081 -5.642 1.00 37.64 197 GLU X C 1
ATOM 5973 O O . GLU G 3 181 ? 5.750 22.896 -6.487 1.00 37.16 197 GLU X O 1
ATOM 5979 N N . LEU G 3 182 ? 4.824 24.154 -4.860 1.00 36.02 198 LEU X N 1
ATOM 5980 C CA . LEU G 3 182 ? 5.830 25.212 -4.935 1.00 35.01 198 LEU X CA 1
ATOM 5981 C C . LEU G 3 182 ? 6.232 25.638 -3.536 1.00 34.48 198 LEU X C 1
ATOM 5982 O O . LEU G 3 182 ? 5.403 26.122 -2.763 1.00 33.88 198 LEU X O 1
ATOM 5987 N N . ASN G 3 183 ? 7.501 25.445 -3.203 1.00 34.24 199 ASN X N 1
ATOM 5988 C CA . ASN G 3 183 ? 7.989 25.854 -1.905 1.00 34.68 199 ASN X CA 1
ATOM 5989 C C . ASN G 3 183 ? 9.020 26.981 -2.036 1.00 34.80 199 ASN X C 1
ATOM 5990 O O . ASN G 3 183 ? 10.150 26.769 -2.497 1.00 34.85 199 ASN X O 1
ATOM 5995 N N . LEU G 3 184 ? 8.616 28.184 -1.639 1.00 34.72 200 LEU X N 1
ATOM 5996 C CA . LEU G 3 184 ? 9.482 29.355 -1.759 1.00 35.19 200 LEU X CA 1
ATOM 5997 C C . LEU G 3 184 ? 9.973 29.810 -0.390 1.00 35.59 200 LEU X C 1
ATOM 5998 O O . LEU G 3 184 ? 10.598 30.869 -0.262 1.00 35.43 200 LEU X O 1
ATOM 6003 N N . SER G 3 185 ? 9.695 28.986 0.616 1.00 36.05 201 SER X N 1
ATOM 6004 C CA . SER G 3 185 ? 9.903 29.343 2.005 1.00 36.25 201 SER X CA 1
ATOM 6005 C C . SER G 3 185 ? 11.360 29.593 2.327 1.00 36.87 201 SER X C 1
ATOM 6006 O O . SER G 3 185 ? 12.260 29.104 1.643 1.00 36.28 201 SER X O 1
ATOM 6009 N N . ASP G 3 186 ? 11.573 30.363 3.392 1.00 38.18 202 ASP X N 1
ATOM 6010 C CA . ASP G 3 186 ? 12.911 30.698 3.879 1.00 39.48 202 ASP X CA 1
ATOM 6011 C C . ASP G 3 186 ? 13.788 31.423 2.864 1.00 39.87 202 ASP X C 1
ATOM 6012 O O . ASP G 3 186 ? 15.014 31.330 2.916 1.00 39.89 202 ASP X O 1
ATOM 6017 N N . ASN G 3 187 ? 13.166 32.145 1.942 1.00 40.72 203 ASN X N 1
ATOM 6018 C CA . ASN G 3 187 ? 13.887 33.146 1.165 1.00 41.34 203 ASN X CA 1
ATOM 6019 C C . ASN G 3 187 ? 13.494 34.468 1.808 1.00 43.21 203 ASN X C 1
ATOM 6020 O O . ASN G 3 187 ? 12.421 35.014 1.541 1.00 42.86 203 ASN X O 1
ATOM 6025 N N . ASN G 3 188 ? 14.342 34.944 2.712 1.00 45.57 204 ASN X N 1
ATOM 6026 C CA . ASN G 3 188 ? 13.932 35.988 3.648 1.00 47.39 204 ASN X CA 1
ATOM 6027 C C . ASN G 3 188 ? 13.759 37.349 2.981 1.00 48.32 204 ASN X C 1
ATOM 6028 O O . ASN G 3 188 ? 12.915 38.157 3.395 1.00 48.44 204 ASN X O 1
ATOM 6033 N N . ASN G 3 189 ? 14.529 37.586 1.925 1.00 49.17 205 ASN X N 1
ATOM 6034 C CA . ASN G 3 189 ? 14.492 38.874 1.250 1.00 49.79 205 ASN X CA 1
ATOM 6035 C C . ASN G 3 189 ? 13.445 38.986 0.136 1.00 49.80 205 ASN X C 1
ATOM 6036 O O . ASN G 3 189 ? 13.421 39.976 -0.591 1.00 50.17 205 ASN X O 1
ATOM 6041 N N . LEU G 3 190 ? 12.577 37.988 0.007 1.00 49.81 206 LEU X N 1
ATOM 6042 C CA . LEU G 3 190 ? 11.574 37.982 -1.060 1.00 49.77 206 LEU X CA 1
ATOM 6043 C C . LEU G 3 190 ? 10.352 38.799 -0.647 1.00 50.64 206 LEU X C 1
ATOM 6044 O O . LEU G 3 190 ? 9.578 38.387 0.216 1.00 50.57 206 LEU X O 1
ATOM 6049 N N . GLU G 3 191 ? 10.173 39.950 -1.280 1.00 51.69 207 GLU X N 1
ATOM 6050 C CA . GLU G 3 191 ? 9.154 40.891 -0.849 1.00 52.92 207 GLU X CA 1
ATOM 6051 C C . GLU G 3 191 ? 7.827 40.738 -1.587 1.00 53.74 207 GLU X C 1
ATOM 6052 O O . GLU G 3 191 ? 6.763 40.909 -0.999 1.00 53.42 207 GLU X O 1
ATOM 6058 N N . GLU G 3 192 ? 7.885 40.417 -2.874 1.00 55.20 208 GLU X N 1
ATOM 6059 C CA . GLU G 3 192 ? 6.686 40.479 -3.712 1.00 56.41 208 GLU X CA 1
ATOM 6060 C C . GLU G 3 192 ? 6.564 39.362 -4.745 1.00 56.70 208 GLU X C 1
ATOM 6061 O O . GLU G 3 192 ? 7.520 39.035 -5.461 1.00 56.80 208 GLU X O 1
ATOM 6067 N N . LEU G 3 193 ? 5.366 38.787 -4.813 1.00 57.05 209 LEU X N 1
ATOM 6068 C CA . LEU G 3 193 ? 4.974 37.946 -5.936 1.00 57.29 209 LEU X CA 1
ATOM 6069 C C . LEU G 3 193 ? 4.184 38.757 -6.951 1.00 58.00 209 LEU X C 1
ATOM 6070 O O . LEU G 3 193 ? 3.035 39.120 -6.696 1.00 57.94 209 LEU X O 1
ATOM 6075 N N . PRO G 3 194 ? 4.785 39.026 -8.118 1.00 58.94 210 PRO X N 1
ATOM 6076 C CA . PRO G 3 194 ? 4.099 39.767 -9.166 1.00 59.65 210 PRO X CA 1
ATOM 6077 C C . PRO G 3 194 ? 2.731 39.158 -9.397 1.00 60.74 210 PRO X C 1
ATOM 6078 O O . PRO G 3 194 ? 2.542 37.976 -9.138 1.00 60.82 210 PRO X O 1
ATOM 6082 N N . ASN G 3 195 ? 1.781 39.945 -9.882 1.00 62.07 211 ASN X N 1
ATOM 6083 C CA . ASN G 3 195 ? 0.426 39.443 -10.035 1.00 63.06 211 ASN X CA 1
ATOM 6084 C C . ASN G 3 195 ? 0.319 38.350 -11.109 1.00 63.05 211 ASN X C 1
ATOM 6085 O O . ASN G 3 195 ? -0.683 37.636 -11.176 1.00 62.93 211 ASN X O 1
ATOM 6090 N N . ASP G 3 196 ? 1.358 38.206 -11.930 1.00 62.98 212 ASP X N 1
ATOM 6091 C CA . ASP G 3 196 ? 1.336 37.222 -13.015 1.00 62.86 212 ASP X CA 1
ATOM 6092 C C . ASP G 3 196 ? 2.283 36.034 -12.840 1.00 62.02 212 ASP X C 1
ATOM 6093 O O . ASP G 3 196 ? 2.612 35.379 -13.829 1.00 62.01 212 ASP X O 1
ATOM 6098 N N . VAL G 3 197 ? 2.730 35.748 -11.616 1.00 60.96 213 VAL X N 1
ATOM 6099 C CA . VAL G 3 197 ? 3.630 34.606 -11.400 1.00 60.07 213 VAL X CA 1
ATOM 6100 C C . VAL G 3 197 ? 3.069 33.340 -12.015 1.00 59.86 213 VAL X C 1
ATOM 6101 O O . VAL G 3 197 ? 3.788 32.576 -12.661 1.00 59.71 213 VAL X O 1
ATOM 6105 N N . PHE G 3 198 ? 1.777 33.125 -11.797 1.00 59.82 214 PHE X N 1
ATOM 6106 C CA . PHE G 3 198 ? 1.147 31.848 -12.107 1.00 59.96 214 PHE X CA 1
ATOM 6107 C C . PHE G 3 198 ? 0.467 31.839 -13.472 1.00 60.95 214 PHE X C 1
ATOM 6108 O O . PHE G 3 198 ? -0.345 30.960 -13.770 1.00 60.95 214 PHE X O 1
ATOM 6116 N N . HIS G 3 199 ? 0.822 32.815 -14.299 1.00 62.08 215 HIS X N 1
ATOM 6117 C CA . HIS G 3 199 ? 0.325 32.891 -15.662 1.00 63.07 215 HIS X CA 1
ATOM 6118 C C . HIS G 3 199 ? 0.841 31.719 -16.481 1.00 62.91 215 HIS X C 1
ATOM 6119 O O . HIS G 3 199 ? 2.040 31.431 -16.479 1.00 62.98 215 HIS X O 1
ATOM 6126 N N . GLY G 3 200 ? -0.069 31.051 -17.183 1.00 62.60 216 GLY X N 1
ATOM 6127 C CA . GLY G 3 200 ? 0.300 29.936 -18.047 1.00 62.23 216 GLY X CA 1
ATOM 6128 C C . GLY G 3 200 ? 0.872 28.779 -17.256 1.00 61.62 216 GLY X C 1
ATOM 6129 O O . GLY G 3 200 ? 1.604 27.942 -17.792 1.00 61.60 216 GLY X O 1
ATOM 6130 N N . ALA G 3 201 ? 0.547 28.745 -15.971 1.00 60.64 217 ALA X N 1
ATOM 6131 C CA . ALA G 3 201 ? 0.940 27.647 -15.115 1.00 59.96 217 ALA X CA 1
ATOM 6132 C C . ALA G 3 201 ? -0.324 26.985 -14.628 1.00 59.10 217 ALA X C 1
ATOM 6133 O O . ALA G 3 201 ? -1.295 27.664 -14.306 1.00 59.17 217 ALA X O 1
ATOM 6135 N N . SER G 3 202 ? -0.324 25.661 -14.592 1.00 57.91 218 SER X N 1
ATOM 6136 C CA . SER G 3 202 ? -1.406 24.950 -13.956 1.00 57.07 218 SER X CA 1
ATOM 6137 C C . SER G 3 202 ? -1.018 24.853 -12.486 1.00 55.96 218 SER X C 1
ATOM 6138 O O . SER G 3 202 ? 0.170 24.759 -12.163 1.00 55.93 218 SER X O 1
ATOM 6141 N N . GLY G 3 203 ? -2.000 24.907 -11.592 1.00 54.41 219 GLY X N 1
ATOM 6142 C CA . GLY G 3 203 ? -1.710 24.873 -10.157 1.00 52.98 219 GLY X CA 1
ATOM 6143 C C . GLY G 3 203 ? -1.131 26.194 -9.697 1.00 51.26 219 GLY X C 1
ATOM 6144 O O . GLY G 3 203 ? -1.319 27.207 -10.364 1.00 51.20 219 GLY X O 1
ATOM 6145 N N . PRO G 3 204 ? -0.405 26.202 -8.563 1.00 49.11 220 PRO X N 1
ATOM 6146 C CA . PRO G 3 204 ? -0.004 25.134 -7.643 1.00 47.50 220 PRO X CA 1
ATOM 6147 C C . PRO G 3 204 ? -1.128 24.612 -6.756 1.00 45.91 220 PRO X C 1
ATOM 6148 O O . PRO G 3 204 ? -2.051 25.350 -6.418 1.00 45.53 220 PRO X O 1
ATOM 6152 N N . VAL G 3 205 ? -1.032 23.343 -6.372 1.00 44.11 221 VAL X N 1
ATOM 6153 C CA . VAL G 3 205 ? -2.011 22.738 -5.473 1.00 42.77 221 VAL X CA 1
ATOM 6154 C C . VAL G 3 205 ? -1.540 22.946 -4.029 1.00 41.66 221 VAL X C 1
ATOM 6155 O O . VAL G 3 205 ? -2.343 23.152 -3.116 1.00 41.27 221 VAL X O 1
ATOM 6159 N N . ILE G 3 206 ? -0.223 22.918 -3.854 1.00 40.39 222 ILE X N 1
ATOM 6160 C CA . ILE G 3 206 ? 0.409 23.218 -2.582 1.00 39.55 222 ILE X CA 1
ATOM 6161 C C . ILE G 3 206 ? 1.425 24.357 -2.746 1.00 38.71 222 ILE X C 1
ATOM 6162 O O . ILE G 3 206 ? 2.297 24.306 -3.624 1.00 38.26 222 ILE X O 1
ATOM 6167 N N . LEU G 3 207 ? 1.310 25.374 -1.892 1.00 37.75 223 LEU X N 1
ATOM 6168 C CA . LEU G 3 207 ? 2.185 26.546 -1.949 1.00 36.87 223 LEU X CA 1
ATOM 6169 C C . LEU G 3 207 ? 2.700 26.873 -0.568 1.00 36.82 223 LEU X C 1
ATOM 6170 O O . LEU G 3 207 ? 1.920 27.074 0.359 1.00 36.49 223 LEU X O 1
ATOM 6175 N N . ASP G 3 208 ? 4.019 26.918 -0.437 1.00 37.05 224 ASP X N 1
ATOM 6176 C CA . ASP G 3 208 ? 4.644 27.333 0.811 1.00 37.31 224 ASP X CA 1
ATOM 6177 C C . ASP G 3 208 ? 5.456 28.613 0.609 1.00 36.83 224 ASP X C 1
ATOM 6178 O O . ASP G 3 208 ? 6.440 28.632 -0.149 1.00 36.62 224 ASP X O 1
ATOM 6183 N N . ILE G 3 209 ? 5.005 29.674 1.282 1.00 36.15 225 ILE X N 1
ATOM 6184 C CA . ILE G 3 209 ? 5.707 30.949 1.329 1.00 35.79 225 ILE X CA 1
ATOM 6185 C C . ILE G 3 209 ? 6.144 31.289 2.758 1.00 35.47 225 ILE X C 1
ATOM 6186 O O . ILE G 3 209 ? 6.321 32.447 3.117 1.00 35.23 225 ILE X O 1
ATOM 6191 N N . SER G 3 210 ? 6.311 30.274 3.588 1.00 35.31 226 SER X N 1
ATOM 6192 C CA . SER G 3 210 ? 6.703 30.516 4.964 1.00 34.60 226 SER X CA 1
ATOM 6193 C C . SER G 3 210 ? 8.015 31.276 5.039 1.00 34.75 226 SER X C 1
ATOM 6194 O O . SER G 3 210 ? 8.906 31.093 4.204 1.00 34.00 226 SER X O 1
ATOM 6197 N N . ARG G 3 211 ? 8.101 32.146 6.047 1.00 35.31 227 ARG X N 1
ATOM 6198 C CA . ARG G 3 211 ? 9.317 32.891 6.365 1.00 35.70 227 ARG X CA 1
ATOM 6199 C C . ARG G 3 211 ? 9.879 33.666 5.177 1.00 36.60 227 ARG X C 1
ATOM 6200 O O . ARG G 3 211 ? 11.077 33.595 4.880 1.00 36.16 227 ARG X O 1
ATOM 6208 N N . THR G 3 212 ? 8.985 34.406 4.518 1.00 38.08 228 THR X N 1
ATOM 6209 C CA . THR G 3 212 ? 9.330 35.360 3.481 1.00 39.46 228 THR X CA 1
ATOM 6210 C C . THR G 3 212 ? 8.610 36.657 3.814 1.00 41.84 228 THR X C 1
ATOM 6211 O O . THR G 3 212 ? 7.641 36.661 4.577 1.00 41.93 228 THR X O 1
ATOM 6215 N N . ARG G 3 213 ? 9.060 37.759 3.225 1.00 44.65 229 ARG X N 1
ATOM 6216 C CA . ARG G 3 213 ? 8.429 39.055 3.465 1.00 46.88 229 ARG X CA 1
ATOM 6217 C C . ARG G 3 213 ? 7.336 39.340 2.435 1.00 47.94 229 ARG X C 1
ATOM 6218 O O . ARG G 3 213 ? 6.873 40.475 2.289 1.00 48.07 229 ARG X O 1
ATOM 6226 N N . ILE G 3 214 ? 6.919 38.310 1.717 1.00 49.33 230 ILE X N 1
ATOM 6227 C CA . ILE G 3 214 ? 5.877 38.487 0.727 1.00 50.58 230 ILE X CA 1
ATOM 6228 C C . ILE G 3 214 ? 4.697 39.246 1.325 1.00 52.32 230 ILE X C 1
ATOM 6229 O O . ILE G 3 214 ? 4.137 38.856 2.347 1.00 52.07 230 ILE X O 1
ATOM 6234 N N . HIS G 3 215 ? 4.332 40.334 0.662 1.00 54.77 231 HIS X N 1
ATOM 6235 C CA . HIS G 3 215 ? 3.292 41.231 1.141 1.00 56.84 231 HIS X CA 1
ATOM 6236 C C . HIS G 3 215 ? 1.885 40.804 0.720 1.00 58.34 231 HIS X C 1
ATOM 6237 O O . HIS G 3 215 ? 0.926 41.047 1.446 1.00 58.65 231 HIS X O 1
ATOM 6244 N N . SER G 3 216 ? 1.753 40.162 -0.436 1.00 60.28 232 SER X N 1
ATOM 6245 C CA . SER G 3 216 ? 0.423 39.855 -0.967 1.00 61.82 232 SER X CA 1
ATOM 6246 C C . SER G 3 216 ? 0.391 38.624 -1.877 1.00 62.98 232 SER X C 1
ATOM 6247 O O . SER G 3 216 ? 1.364 38.325 -2.570 1.00 63.06 232 SER X O 1
ATOM 6250 N N . LEU G 3 217 ? -0.739 37.920 -1.873 1.00 64.44 233 LEU X N 1
ATOM 6251 C CA . LEU G 3 217 ? -0.950 36.796 -2.782 1.00 65.69 233 LEU X CA 1
ATOM 6252 C C . LEU G 3 217 ? -1.586 37.257 -4.091 1.00 67.49 233 LEU X C 1
ATOM 6253 O O . LEU G 3 217 ? -2.383 38.190 -4.101 1.00 67.63 233 LEU X O 1
ATOM 6258 N N . PRO G 3 218 ? -1.232 36.596 -5.203 1.00 69.76 234 PRO X N 1
ATOM 6259 C CA . PRO G 3 218 ? -1.771 36.860 -6.542 1.00 71.20 234 PRO X CA 1
ATOM 6260 C C . PRO G 3 218 ? -3.270 36.608 -6.650 1.00 72.78 234 PRO X C 1
ATOM 6261 O O . PRO G 3 218 ? -3.787 35.676 -6.042 1.00 73.04 234 PRO X O 1
ATOM 6265 N N . SER G 3 219 ? -3.955 37.429 -7.438 1.00 74.59 235 SER X N 1
ATOM 6266 C CA . SER G 3 219 ? -5.415 37.399 -7.506 1.00 75.84 235 SER X CA 1
ATOM 6267 C C . SER G 3 219 ? -5.957 36.266 -8.380 1.00 75.89 235 SER X C 1
ATOM 6268 O O . SER G 3 219 ? -7.124 35.889 -8.263 1.00 76.16 235 SER X O 1
ATOM 6271 N N . TYR G 3 220 ? -5.114 35.734 -9.258 1.00 75.37 236 TYR X N 1
ATOM 6272 C CA . TYR G 3 220 ? -5.485 34.585 -10.071 1.00 74.64 236 TYR X CA 1
ATOM 6273 C C . TYR G 3 220 ? -4.308 33.623 -10.144 1.00 73.20 236 TYR X C 1
ATOM 6274 O O . TYR G 3 220 ? -3.153 34.025 -9.988 1.00 73.07 236 TYR X O 1
ATOM 6283 N N . GLY G 3 221 ? -4.605 32.351 -10.384 1.00 71.34 237 GLY X N 1
ATOM 6284 C CA . GLY G 3 221 ? -3.578 31.321 -10.440 1.00 69.76 237 GLY X CA 1
ATOM 6285 C C . GLY G 3 221 ? -3.675 30.396 -9.246 1.00 68.16 237 GLY X C 1
ATOM 6286 O O . GLY G 3 221 ? -2.978 29.385 -9.173 1.00 67.94 237 GLY X O 1
ATOM 6287 N N . LEU G 3 222 ? -4.542 30.748 -8.300 1.00 66.33 238 LEU X N 1
ATOM 6288 C CA . LEU G 3 222 ? -4.722 29.946 -7.093 1.00 64.98 238 LEU X CA 1
ATOM 6289 C C . LEU G 3 222 ? -6.074 29.242 -7.047 1.00 64.09 238 LEU X C 1
ATOM 6290 O O . LEU G 3 222 ? -6.494 28.770 -5.992 1.00 63.79 238 LEU X O 1
ATOM 6295 N N . GLU G 3 223 ? -6.765 29.179 -8.178 1.00 63.14 239 GLU X N 1
ATOM 6296 C CA . GLU G 3 223 ? -8.048 28.487 -8.223 1.00 62.44 239 GLU X CA 1
ATOM 6297 C C . GLU G 3 223 ? -7.888 26.999 -7.873 1.00 60.87 239 GLU X C 1
ATOM 6298 O O . GLU G 3 223 ? -8.848 26.344 -7.460 1.00 60.76 239 GLU X O 1
ATOM 6304 N N . ASN G 3 224 ? -6.672 26.476 -8.018 1.00 58.90 240 ASN X N 1
ATOM 6305 C CA . ASN G 3 224 ? -6.401 25.067 -7.729 1.00 57.27 240 ASN X CA 1
ATOM 6306 C C . ASN G 3 224 ? -5.669 24.807 -6.412 1.00 55.70 240 ASN X C 1
ATOM 6307 O O . ASN G 3 224 ? -5.162 23.702 -6.191 1.00 55.52 240 ASN X O 1
ATOM 6312 N N . LEU G 3 225 ? -5.599 25.814 -5.547 1.00 53.72 241 LEU X N 1
ATOM 6313 C CA . LEU G 3 225 ? -4.832 25.702 -4.310 1.00 52.11 241 LEU X CA 1
ATOM 6314 C C . LEU G 3 225 ? -5.603 24.934 -3.240 1.00 51.26 241 LEU X C 1
ATOM 6315 O O . LEU G 3 225 ? -6.693 25.337 -2.834 1.00 50.93 241 LEU X O 1
ATOM 6320 N N . LYS G 3 226 ? -5.039 23.817 -2.797 1.00 50.42 242 LYS X N 1
ATOM 6321 C CA . LYS G 3 226 ? -5.660 23.021 -1.748 1.00 50.12 242 LYS X CA 1
ATOM 6322 C C . LYS G 3 226 ? -5.007 23.330 -0.401 1.00 49.19 242 LYS X C 1
ATOM 6323 O O . LYS G 3 226 ? -5.684 23.432 0.623 1.00 49.11 242 LYS X O 1
ATOM 6329 N N . LYS G 3 227 ? -3.691 23.511 -0.419 1.00 48.16 243 LYS X N 1
ATOM 6330 C CA . LYS G 3 227 ? -2.924 23.670 0.806 1.00 47.52 243 LYS X CA 1
ATOM 6331 C C . LYS G 3 227 ? -1.957 24.858 0.776 1.00 46.57 243 LYS X C 1
ATOM 6332 O O . LYS G 3 227 ? -1.070 24.940 -0.075 1.00 46.47 243 LYS X O 1
ATOM 6338 N N . LEU G 3 228 ? -2.144 25.771 1.726 1.00 45.62 244 LEU X N 1
ATOM 6339 C CA . LEU G 3 228 ? -1.328 26.987 1.840 1.00 45.04 244 LEU X CA 1
ATOM 6340 C C . LEU G 3 228 ? -0.572 27.016 3.168 1.00 45.01 244 LEU X C 1
ATOM 6341 O O . LEU G 3 228 ? -1.178 27.00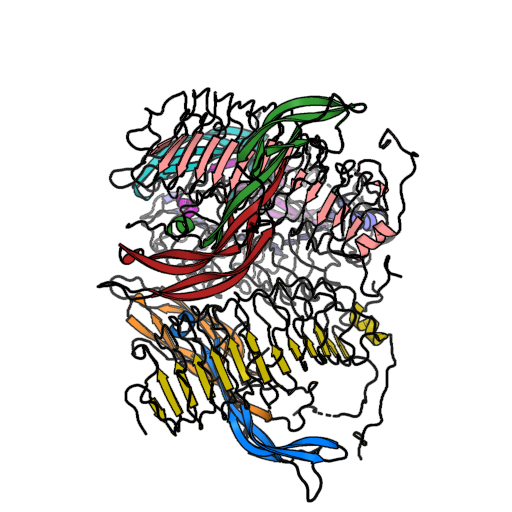6 4.242 1.00 44.64 244 LEU X O 1
ATOM 6346 N N . ARG G 3 229 ? 0.751 27.050 3.088 1.00 45.17 245 ARG X N 1
ATOM 6347 C CA . ARG G 3 229 ? 1.576 27.157 4.272 1.00 45.76 245 ARG X CA 1
ATOM 6348 C C . ARG G 3 229 ? 2.306 28.504 4.261 1.00 45.71 245 ARG X C 1
ATOM 6349 O O . ARG G 3 229 ? 3.217 28.734 3.453 1.00 45.32 245 ARG X O 1
ATOM 6357 N N . ALA G 3 230 ? 1.875 29.403 5.146 1.00 45.62 246 ALA X N 1
ATOM 6358 C CA . ALA G 3 230 ? 2.548 30.680 5.321 1.00 45.59 246 ALA X CA 1
ATOM 6359 C C . ALA G 3 230 ? 2.860 30.907 6.789 1.00 45.74 246 ALA X C 1
ATOM 6360 O O . ALA G 3 230 ? 2.104 31.564 7.516 1.00 45.74 246 ALA X O 1
ATOM 6362 N N . ARG G 3 231 ? 3.993 30.375 7.220 1.00 45.81 247 ARG X N 1
ATOM 6363 C CA . ARG G 3 231 ? 4.345 30.444 8.616 1.00 46.28 247 ARG X CA 1
ATOM 6364 C C . ARG G 3 231 ? 5.249 31.639 8.781 1.00 46.14 247 ARG X C 1
ATOM 6365 O O . ARG G 3 231 ? 6.134 31.861 7.951 1.00 45.88 247 ARG X O 1
ATOM 6373 N N . SER G 3 232 ? 5.033 32.407 9.847 1.00 46.23 248 SER X N 1
ATOM 6374 C CA . SER G 3 232 ? 5.894 33.536 10.117 1.00 46.33 248 SER X CA 1
ATOM 6375 C C . SER G 3 232 ? 6.065 34.282 8.815 1.00 46.76 248 SER X C 1
ATOM 6376 O O . SER G 3 232 ? 7.184 34.546 8.380 1.00 46.51 248 SER X O 1
ATOM 6379 N N . THR G 3 233 ? 4.943 34.573 8.170 1.00 47.56 249 THR X N 1
ATOM 6380 C CA . THR G 3 233 ? 4.945 35.395 6.977 1.00 48.63 249 THR X CA 1
ATOM 6381 C C . THR G 3 233 ? 4.277 36.685 7.371 1.00 49.63 249 THR X C 1
ATOM 6382 O O . THR G 3 233 ? 3.071 36.847 7.191 1.00 49.61 249 THR X O 1
ATOM 6386 N N . TYR G 3 234 ? 5.065 37.610 7.896 1.00 51.10 250 TYR X N 1
ATOM 6387 C CA . TYR G 3 234 ? 4.508 38.654 8.737 1.00 52.14 250 TYR X CA 1
ATOM 6388 C C . TYR G 3 234 ? 3.839 39.793 8.006 1.00 53.71 250 TYR X C 1
ATOM 6389 O O . TYR G 3 234 ? 2.765 40.222 8.417 1.00 53.76 250 TYR X O 1
ATOM 6398 N N . ASN G 3 235 ? 4.423 40.291 6.924 1.00 55.69 251 ASN X N 1
ATOM 6399 C CA . ASN G 3 235 ? 3.748 41.391 6.233 1.00 57.31 251 ASN X CA 1
ATOM 6400 C C . ASN G 3 235 ? 2.735 40.937 5.169 1.00 58.52 251 ASN X C 1
ATOM 6401 O O . ASN G 3 235 ? 2.243 41.749 4.392 1.00 58.66 251 ASN X O 1
ATOM 6406 N N . LEU G 3 236 ? 2.402 39.647 5.159 1.00 60.15 252 LEU X N 1
ATOM 6407 C CA . LEU G 3 236 ? 1.241 39.169 4.403 1.00 61.33 252 LEU X CA 1
ATOM 6408 C C . LEU G 3 236 ? 0.005 39.290 5.280 1.00 63.04 252 LEU X C 1
ATOM 6409 O O . LEU G 3 236 ? -0.276 38.405 6.092 1.00 63.12 252 LEU X O 1
ATOM 6414 N N . LYS G 3 237 ? -0.748 40.371 5.103 1.00 65.18 253 LYS X N 1
ATOM 6415 C CA . LYS G 3 237 ? -1.772 40.738 6.080 1.00 67.12 253 LYS X CA 1
ATOM 6416 C C . LYS G 3 237 ? -3.210 40.524 5.624 1.00 69.23 253 LYS X C 1
ATOM 6417 O O . LYS G 3 237 ? -4.032 40.043 6.400 1.00 69.44 253 LYS X O 1
ATOM 6423 N N . LYS G 3 238 ? -3.531 40.887 4.389 1.00 71.92 254 LYS X N 1
ATOM 6424 C CA . LYS G 3 238 ? -4.821 40.504 3.831 1.00 74.31 254 LYS X CA 1
ATOM 6425 C C . LYS G 3 238 ? -4.745 39.036 3.396 1.00 75.15 254 LYS X C 1
ATOM 6426 O O . LYS G 3 238 ? -4.036 38.238 4.007 1.00 75.52 254 LYS X O 1
ATOM 6432 N N . LEU G 3 239 ? -5.475 38.691 2.343 1.00 76.29 255 LEU X N 1
ATOM 6433 C CA . LEU G 3 239 ? -5.499 37.338 1.786 1.00 77.07 255 LEU X CA 1
ATOM 6434 C C . LEU G 3 239 ? -6.699 37.296 0.868 1.00 78.48 255 LEU X C 1
ATOM 6435 O O . LEU G 3 239 ? -7.727 37.901 1.169 1.00 78.45 255 LEU X O 1
ATOM 6440 N N . PRO G 3 240 ? -6.592 36.568 -0.247 1.00 80.32 256 PRO X N 1
ATOM 6441 C CA . PRO G 3 240 ? -7.762 36.410 -1.097 1.00 81.75 256 PRO X CA 1
ATOM 6442 C C . PRO G 3 240 ? -8.972 35.920 -0.304 1.00 83.73 256 PRO X C 1
ATOM 6443 O O . PRO G 3 240 ? -8.814 35.306 0.750 1.00 83.92 256 PRO X O 1
ATOM 6447 N N . THR G 3 241 ? -10.169 36.205 -0.802 1.00 86.15 257 THR X N 1
ATOM 6448 C CA . THR G 3 241 ? -11.389 35.745 -0.159 1.00 88.09 257 THR X CA 1
ATOM 6449 C C . THR G 3 241 ? -11.614 34.287 -0.521 1.00 89.65 257 THR X C 1
ATOM 6450 O O . THR G 3 241 ? -11.130 33.823 -1.552 1.00 89.87 257 THR X O 1
ATOM 6454 N N . LEU G 3 242 ? -12.353 33.567 0.316 1.00 91.42 258 LEU X N 1
ATOM 6455 C CA . LEU G 3 242 ? -12.616 32.155 0.057 1.00 92.71 258 LEU X CA 1
ATOM 6456 C C . LEU G 3 242 ? -13.091 31.936 -1.376 1.00 93.00 258 LEU X C 1
ATOM 6457 O O . LEU G 3 242 ? -12.721 30.947 -2.014 1.00 93.17 258 LEU X O 1
ATOM 6462 N N . GLU G 3 243 ? -13.900 32.861 -1.886 1.00 93.00 259 GLU X N 1
ATOM 6463 C CA . GLU G 3 243 ? -14.447 32.716 -3.231 1.00 92.78 259 GLU X CA 1
ATOM 6464 C C . GLU G 3 243 ? -13.328 32.658 -4.271 1.00 91.41 259 GLU X C 1
ATOM 6465 O O . GLU G 3 243 ? -13.491 32.047 -5.324 1.00 91.40 259 GLU X O 1
ATOM 6471 N N . LYS G 3 244 ? -12.193 33.288 -3.976 1.00 89.52 260 LYS X N 1
ATOM 6472 C CA . LYS G 3 244 ? -11.043 33.231 -4.881 1.00 87.90 260 LYS X CA 1
ATOM 6473 C C . LYS G 3 244 ? -10.171 31.992 -4.646 1.00 85.74 260 LYS X C 1
ATOM 6474 O O . LYS G 3 244 ? -9.493 31.524 -5.559 1.00 85.71 260 LYS X O 1
ATOM 6480 N N . LEU G 3 245 ? -10.169 31.469 -3.426 1.00 83.04 261 LEU X N 1
ATOM 6481 C CA . LEU G 3 245 ? -9.455 30.228 -3.151 1.00 80.87 261 LEU X CA 1
ATOM 6482 C C . LEU G 3 245 ? -10.466 29.115 -3.005 1.00 79.44 261 LEU X C 1
ATOM 6483 O O . LEU G 3 245 ? -10.854 28.749 -1.894 1.00 79.25 261 LEU X O 1
ATOM 6488 N N . VAL G 3 246 ? -10.882 28.568 -4.139 1.00 77.63 262 VAL X N 1
ATOM 6489 C CA . VAL G 3 246 ? -12.043 27.704 -4.174 1.00 76.12 262 VAL X CA 1
ATOM 6490 C C . VAL G 3 246 ? -11.693 26.298 -3.706 1.00 74.33 262 VAL X C 1
ATOM 6491 O O . VAL G 3 246 ? -12.529 25.600 -3.140 1.00 74.25 262 VAL X O 1
ATOM 6495 N N . ALA G 3 247 ? -10.447 25.896 -3.928 1.00 72.08 263 ALA X N 1
ATOM 6496 C CA . ALA G 3 247 ? -10.027 24.527 -3.649 1.00 70.27 263 ALA X CA 1
ATOM 6497 C C . ALA G 3 247 ? -9.398 24.350 -2.267 1.00 68.62 263 ALA X C 1
ATOM 6498 O O . ALA G 3 247 ? -9.207 23.224 -1.818 1.00 68.62 263 ALA X O 1
ATOM 6500 N N . LEU G 3 248 ? -9.085 25.451 -1.592 1.00 66.64 264 LEU X N 1
ATOM 6501 C CA . LEU G 3 248 ? -8.321 25.395 -0.341 1.00 65.03 264 LEU X CA 1
ATOM 6502 C C . LEU G 3 248 ? -8.975 24.499 0.716 1.00 64.08 264 LEU X C 1
ATOM 6503 O O . LEU G 3 248 ? -10.118 24.730 1.109 1.00 63.78 264 LEU X O 1
ATOM 6508 N N . MET G 3 249 ? -8.245 23.482 1.171 1.00 63.08 265 MET X N 1
ATOM 6509 C CA . MET G 3 249 ? -8.722 22.613 2.249 1.00 62.62 265 MET X CA 1
ATOM 6510 C C . MET G 3 249 ? -7.915 22.820 3.522 1.00 60.97 265 MET X C 1
ATOM 6511 O O . MET G 3 249 ? -8.381 22.493 4.610 1.00 60.89 265 MET X O 1
ATOM 6516 N N . GLU G 3 250 ? -6.699 23.344 3.390 1.00 59.10 266 GLU X N 1
ATOM 6517 C CA . GLU G 3 250 ? -5.785 23.414 4.527 1.00 57.66 266 GLU X CA 1
ATOM 6518 C C . GLU G 3 250 ? -4.856 24.627 4.492 1.00 56.02 266 GLU X C 1
ATOM 6519 O O . GLU G 3 250 ? -4.184 24.881 3.493 1.00 55.58 266 GLU X O 1
ATOM 6525 N N . ALA G 3 251 ? -4.812 25.359 5.604 1.00 54.38 267 ALA X N 1
ATOM 6526 C CA . ALA G 3 251 ? -4.011 26.577 5.702 1.00 53.11 267 ALA X CA 1
ATOM 6527 C C . ALA G 3 251 ? -3.302 26.648 7.039 1.00 52.30 267 ALA X C 1
ATOM 6528 O O . ALA G 3 251 ? -3.943 26.635 8.079 1.00 52.17 267 ALA X O 1
ATOM 6530 N N . SER G 3 252 ? -1.978 26.716 7.017 1.00 51.61 268 SER X N 1
ATOM 6531 C CA . SER G 3 252 ? -1.237 26.983 8.237 1.00 51.25 268 SER X CA 1
ATOM 6532 C C . SER G 3 252 ? -0.575 28.355 8.131 1.00 51.11 268 SER X C 1
ATOM 6533 O O . SER G 3 252 ? 0.457 28.539 7.476 1.00 50.58 268 SER X O 1
ATOM 6536 N N . LEU G 3 253 ? -1.208 29.313 8.799 1.00 51.24 269 LEU X N 1
ATOM 6537 C CA . LEU G 3 253 ? -0.932 30.722 8.605 1.00 51.43 269 LEU X CA 1
ATOM 6538 C C . LEU G 3 253 ? -0.188 31.359 9.778 1.00 51.93 269 LEU X C 1
ATOM 6539 O O . LEU G 3 253 ? 0.315 30.670 10.668 1.00 51.93 269 LEU X O 1
ATOM 6544 N N . THR G 3 254 ? -0.125 32.686 9.767 1.00 52.60 270 THR X N 1
ATOM 6545 C CA . THR G 3 254 ? 0.540 33.429 10.829 1.00 53.21 270 THR X CA 1
ATOM 6546 C C . THR G 3 254 ? -0.464 34.149 11.744 1.00 53.98 270 THR X C 1
ATOM 6547 O O . THR G 3 254 ? -0.437 33.981 12.962 1.00 53.99 270 THR X O 1
ATOM 6551 N N . TYR G 3 255 ? -1.350 34.945 11.157 1.00 54.86 271 TYR X N 1
ATOM 6552 C CA . TYR G 3 255 ? -2.314 35.708 11.937 1.00 55.89 271 TYR X CA 1
ATOM 6553 C C . TYR G 3 255 ? -3.641 34.980 12.157 1.00 57.51 271 TYR X C 1
ATOM 6554 O O . TYR G 3 255 ? -4.398 34.755 11.214 1.00 57.55 271 TYR X O 1
ATOM 6563 N N . PRO G 3 256 ? -3.939 34.637 13.419 1.00 59.71 272 PRO X N 1
ATOM 6564 C CA . PRO G 3 256 ? -5.141 33.891 13.802 1.00 61.29 272 PRO X CA 1
ATOM 6565 C C . PRO G 3 256 ? -6.440 34.463 13.244 1.00 63.19 272 PRO X C 1
ATOM 6566 O O . PRO G 3 256 ? -7.393 33.719 13.034 1.00 63.52 272 PRO X O 1
ATOM 6570 N N . SER G 3 257 ? -6.489 35.768 13.017 1.00 65.41 273 SER X N 1
ATOM 6571 C CA . SER G 3 257 ? -7.710 36.392 12.520 1.00 67.21 273 SER X CA 1
ATOM 6572 C C . SER G 3 257 ? -8.026 35.868 11.125 1.00 68.39 273 SER X C 1
ATOM 6573 O O . SER G 3 257 ? -9.185 35.837 10.708 1.00 68.54 273 SER X O 1
ATOM 6576 N N . HIS G 3 258 ? -6.983 35.465 10.406 1.00 69.85 274 HIS X N 1
ATOM 6577 C CA . HIS G 3 258 ? -7.150 34.799 9.123 1.00 70.98 274 HIS X CA 1
ATOM 6578 C C . HIS G 3 258 ? -7.962 33.515 9.296 1.00 73.14 274 HIS X C 1
ATOM 6579 O O . HIS G 3 258 ? -8.973 33.314 8.624 1.00 73.26 274 HIS X O 1
ATOM 6586 N N . CYS G 3 259 ? -7.515 32.655 10.206 1.00 75.88 275 CYS X N 1
ATOM 6587 C CA . CYS G 3 259 ? -8.187 31.385 10.464 1.00 78.19 275 CYS X CA 1
ATOM 6588 C C . CYS G 3 259 ? -9.646 31.566 10.844 1.00 81.32 275 CYS X C 1
ATOM 6589 O O . CYS G 3 259 ? -10.497 30.767 10.460 1.00 81.46 275 CYS X O 1
ATOM 6592 N N . CYS G 3 260 ? -9.940 32.613 11.598 1.00 85.23 276 CYS X N 1
ATOM 6593 C CA . CYS G 3 260 ? -11.311 32.888 11.968 1.00 88.93 276 CYS X CA 1
ATOM 6594 C C . CYS G 3 260 ? -12.118 33.237 10.732 1.00 89.45 276 CYS X C 1
ATOM 6595 O O . CYS G 3 260 ? -13.249 32.783 10.568 1.00 89.64 276 CYS X O 1
ATOM 6598 N N . ALA G 3 261 ? -11.538 34.059 9.864 1.00 90.71 277 ALA X N 1
ATOM 6599 C CA . ALA G 3 261 ? -12.180 34.385 8.603 1.00 91.71 277 ALA X CA 1
ATOM 6600 C C . ALA G 3 261 ? -12.607 33.097 7.913 1.00 93.20 277 ALA X C 1
ATOM 6601 O O . ALA G 3 261 ? -13.730 32.992 7.428 1.00 93.16 277 ALA X O 1
ATOM 6603 N N . PHE G 3 262 ? -11.715 32.110 7.885 1.00 95.31 278 PHE X N 1
ATOM 6604 C CA . PHE G 3 262 ? -12.006 30.854 7.198 1.00 97.18 278 PHE X CA 1
ATOM 6605 C C . PHE G 3 262 ? -13.061 30.015 7.916 1.00 100.22 278 PHE X C 1
ATOM 6606 O O . PHE G 3 262 ? -13.946 29.454 7.273 1.00 100.36 278 PHE X O 1
ATOM 6614 N N . ALA G 3 263 ? -12.977 29.918 9.237 1.00 104.21 279 ALA X N 1
ATOM 6615 C CA . ALA G 3 263 ? -13.943 29.118 9.982 1.00 107.58 279 ALA X CA 1
ATOM 6616 C C . ALA G 3 263 ? -15.347 29.710 9.883 1.00 111.39 279 ALA X C 1
ATOM 6617 O O . ALA G 3 263 ? -16.337 28.984 9.966 1.00 111.55 279 ALA X O 1
ATOM 6619 N N . ASN G 3 264 ? -15.432 31.024 9.698 1.00 116.31 280 ASN X N 1
ATOM 6620 C CA . ASN G 3 264 ? -16.726 31.705 9.672 1.00 120.31 280 ASN X CA 1
ATOM 6621 C C . ASN G 3 264 ? -17.408 31.733 8.297 1.00 124.32 280 ASN X C 1
ATOM 6622 O O . ASN G 3 264 ? -18.582 32.093 8.207 1.00 124.61 280 ASN X O 1
ATOM 6627 N N . TRP G 3 265 ? -16.699 31.356 7.230 1.00 129.24 281 TRP X N 1
ATOM 6628 C CA . TRP G 3 265 ? -17.316 31.385 5.888 1.00 133.11 281 TRP X CA 1
ATOM 6629 C C . TRP G 3 265 ? -17.492 30.015 5.190 1.00 136.23 281 TRP X C 1
ATOM 6630 O O . TRP G 3 265 ? -17.112 29.833 4.032 1.00 136.49 281 TRP X O 1
ATOM 6641 N N . ARG G 3 266 ? -18.060 29.067 5.930 1.00 139.99 282 ARG X N 1
ATOM 6642 C CA . ARG G 3 266 ? -18.797 27.911 5.386 1.00 142.82 282 ARG X CA 1
ATOM 6643 C C . ARG G 3 266 ? -18.484 27.380 3.985 1.00 145.07 282 ARG X C 1
ATOM 6644 O O . ARG G 3 266 ? -17.356 27.439 3.468 1.00 145.29 282 ARG X O 1
ATOM 6652 N N . ARG G 3 267 ? -19.567 26.822 3.433 1.00 147.68 283 ARG X N 1
ATOM 6653 C CA . ARG G 3 267 ? -19.761 26.420 2.030 1.00 149.58 283 ARG X CA 1
ATOM 6654 C C . ARG G 3 267 ? -18.746 25.515 1.321 1.00 151.46 283 ARG X C 1
ATOM 6655 O O . ARG G 3 267 ? -18.152 24.606 1.906 1.00 151.62 283 ARG X O 1
ATOM 6663 N N . GLN G 3 268 ? -18.589 25.811 0.029 1.00 153.63 284 GLN X N 1
ATOM 6664 C CA . GLN G 3 268 ? -18.008 24.897 -0.959 1.00 155.24 284 GLN X CA 1
ATOM 6665 C C . GLN G 3 268 ? -18.811 23.583 -1.006 1.00 156.91 284 GLN X C 1
ATOM 6666 O O . GLN G 3 268 ? -19.946 23.545 -0.528 1.00 157.04 284 GLN X O 1
ATOM 6672 N N . ILE G 3 269 ? -18.247 22.519 -1.582 1.00 158.86 285 ILE X N 1
ATOM 6673 C CA . ILE G 3 269 ? -19.001 21.268 -1.811 1.00 160.30 285 ILE X CA 1
ATOM 6674 C C . ILE G 3 269 ? -18.259 20.343 -2.784 1.00 161.25 285 ILE X C 1
ATOM 6675 O O . ILE G 3 269 ? -17.563 20.851 -3.667 1.00 161.37 285 ILE X O 1
ATOM 6680 N N . SER G 3 270 ? -18.355 19.009 -2.660 1.00 162.27 286 SER X N 1
ATOM 6681 C CA . SER G 3 270 ? -18.784 18.256 -1.460 1.00 162.95 286 SER X CA 1
ATOM 6682 C C . SER G 3 270 ? -19.168 16.806 -1.822 1.00 163.41 286 SER X C 1
ATOM 6683 O O . SER G 3 270 ? -19.591 16.524 -2.944 1.00 163.46 286 SER X O 1
ATOM 6686 N N . GLU G 3 271 ? -19.000 15.900 -0.858 1.00 163.86 287 GLU X N 1
ATOM 6687 C CA . GLU G 3 271 ? -19.375 14.479 -0.988 1.00 164.13 287 GLU X CA 1
ATOM 6688 C C . GLU G 3 271 ? -19.124 13.842 -2.364 1.00 164.00 287 GLU X C 1
ATOM 6689 O O . GLU G 3 271 ? -18.085 14.065 -2.989 1.00 164.04 287 GLU X O 1
ATOM 6695 N N . LEU G 3 272 ? -20.087 13.035 -2.811 1.00 163.71 288 LEU X N 1
ATOM 6696 C CA . LEU G 3 272 ? -19.964 12.238 -4.037 1.00 163.35 288 LEU X CA 1
ATOM 6697 C C . LEU G 3 272 ? -18.770 11.275 -4.002 1.00 162.82 288 LEU X C 1
ATOM 6698 O O . LEU G 3 272 ? -18.601 10.519 -3.044 1.00 162.80 288 LEU X O 1
ATOM 6703 N N . HIS G 3 273 ? -17.951 11.305 -5.051 1.00 162.06 289 HIS X N 1
ATOM 6704 C CA . HIS G 3 273 ? -16.812 10.390 -5.185 1.00 161.40 289 HIS X CA 1
ATOM 6705 C C . HIS G 3 273 ? -17.279 8.954 -5.432 1.00 160.58 289 HIS X C 1
ATOM 6706 O O . HIS G 3 273 ? -18.432 8.619 -5.160 1.00 160.50 289 HIS X O 1
ATOM 6713 N N . PRO G 3 274 ? -16.382 8.098 -5.954 1.00 159.61 290 PRO X N 1
ATOM 6714 C CA . PRO G 3 274 ? -16.733 6.695 -6.171 1.00 159.25 290 PRO X CA 1
ATOM 6715 C C . PRO G 3 274 ? -16.999 5.974 -4.851 1.00 159.31 290 PRO X C 1
ATOM 6716 O O . PRO G 3 274 ? -16.420 4.920 -4.587 1.00 159.24 290 PRO X O 1
ATOM 6720 N N . ILE G 3 275 ? -17.879 6.553 -4.038 1.00 159.59 291 ILE X N 1
ATOM 6721 C CA . ILE G 3 275 ? -18.157 6.063 -2.686 1.00 159.90 291 ILE X CA 1
ATOM 6722 C C . ILE G 3 275 ? -16.877 5.715 -1.926 1.00 160.58 291 ILE X C 1
ATOM 6723 O O . ILE G 3 275 ? -16.539 4.546 -1.741 1.00 160.62 291 ILE X O 1
ATOM 6728 N N . CYS G 3 276 ? -16.175 6.757 -1.495 1.00 161.41 292 CYS X N 1
ATOM 6729 C CA . CYS G 3 276 ? -15.001 6.626 -0.646 1.00 162.03 292 CYS X CA 1
ATOM 6730 C C . CYS G 3 276 ? -15.424 6.255 0.779 1.00 162.54 292 CYS X C 1
ATOM 6731 O O . CYS G 3 276 ? -14.618 5.748 1.559 1.00 162.61 292 CYS X O 1
ATOM 6734 N N . ASN G 3 277 ? -16.697 6.488 1.102 1.00 163.04 293 ASN X N 1
ATOM 6735 C CA . ASN G 3 277 ? -17.240 6.124 2.414 1.00 163.33 293 ASN X CA 1
ATOM 6736 C C . ASN G 3 277 ? -17.799 4.699 2.386 1.00 163.50 293 ASN X C 1
ATOM 6737 O O . ASN G 3 277 ? -18.710 4.350 3.138 1.00 163.52 293 ASN X O 1
ATOM 6742 N N . LYS G 3 278 ? -17.228 3.891 1.498 1.00 163.66 294 LYS X N 1
ATOM 6743 C CA . LYS G 3 278 ? -17.589 2.487 1.324 1.00 163.68 294 LYS X CA 1
ATOM 6744 C C . LYS G 3 278 ? -17.810 1.737 2.638 1.00 164.18 294 LYS X C 1
ATOM 6745 O O . LYS G 3 278 ? -17.119 1.976 3.628 1.00 164.23 294 LYS X O 1
ATOM 6751 N N . SER G 3 279 ? -18.775 0.821 2.627 1.00 164.65 295 SER X N 1
ATOM 6752 C CA . SER G 3 279 ? -19.066 -0.022 3.784 1.00 164.93 295 SER X CA 1
ATOM 6753 C C . SER G 3 279 ? -18.965 0.774 5.080 1.00 165.00 295 SER X C 1
ATOM 6754 O O . SER G 3 279 ? -19.681 1.757 5.273 1.00 165.03 295 SER X O 1
ATOM 6757 N N . THR G 3 315 ? 1.585 4.280 12.105 1.00 156.63 331 THR X N 1
ATOM 6758 C CA . THR G 3 315 ? 0.194 3.861 12.244 1.00 156.61 331 THR X CA 1
ATOM 6759 C C . THR G 3 315 ? -0.669 4.965 12.847 1.00 156.59 331 THR X C 1
ATOM 6760 O O . THR G 3 315 ? -0.822 5.042 14.066 1.00 156.61 331 THR X O 1
ATOM 6764 N N . GLU G 3 316 ? -1.235 5.817 11.997 1.00 156.43 332 GLU X N 1
ATOM 6765 C CA . GLU G 3 316 ? -2.098 6.895 12.474 1.00 156.16 332 GLU X CA 1
ATOM 6766 C C . GLU G 3 316 ? -3.449 6.884 11.748 1.00 155.40 332 GLU X C 1
ATOM 6767 O O . GLU G 3 316 ? -4.375 6.183 12.156 1.00 155.41 332 GLU X O 1
ATOM 6773 N N . PHE G 3 317 ? -3.552 7.667 10.677 1.00 154.20 333 PHE X N 1
ATOM 6774 C CA . PHE G 3 317 ? -4.757 7.718 9.843 1.00 153.09 333 PHE X CA 1
ATOM 6775 C C . PHE G 3 317 ? -4.355 8.241 8.465 1.00 151.45 333 PHE X C 1
ATOM 6776 O O . PHE G 3 317 ? -3.872 9.367 8.351 1.00 151.36 333 PHE X O 1
ATOM 6784 N N . ASP G 3 318 ? -4.536 7.436 7.419 1.00 149.43 334 ASP X N 1
ATOM 6785 C CA . ASP G 3 318 ? -4.164 7.881 6.072 1.00 147.84 334 ASP X CA 1
ATOM 6786 C C . ASP G 3 318 ? -5.359 8.124 5.145 1.00 146.80 334 ASP X C 1
ATOM 6787 O O . ASP G 3 318 ? -6.514 8.024 5.566 1.00 146.69 334 ASP X O 1
ATOM 6808 N N . ASP G 3 320 ? -8.309 9.445 2.523 1.00 148.32 336 ASP X N 1
ATOM 6809 C CA . ASP G 3 320 ? -9.719 9.225 2.380 1.00 149.97 336 ASP X CA 1
ATOM 6810 C C . ASP G 3 320 ? -10.179 10.314 1.427 1.00 151.54 336 ASP X C 1
ATOM 6811 O O . ASP G 3 320 ? -10.247 11.484 1.817 1.00 151.66 336 ASP X O 1
ATOM 6816 N N . LEU G 3 321 ? -10.482 9.968 0.183 1.00 153.45 337 LEU X N 1
ATOM 6817 C CA . LEU G 3 321 ? -11.009 10.977 -0.724 1.00 154.86 337 LEU X CA 1
ATOM 6818 C C . LEU G 3 321 ? -12.526 10.860 -0.807 1.00 156.35 337 LEU X C 1
ATOM 6819 O O . LEU G 3 321 ? -13.061 10.276 -1.749 1.00 156.52 337 LEU X O 1
ATOM 6824 N N . CYS G 3 322 ? -13.214 11.413 0.189 1.00 157.95 338 CYS X N 1
ATOM 6825 C CA . CYS G 3 322 ? -14.672 11.442 0.188 1.00 159.07 338 CYS X CA 1
ATOM 6826 C C . CYS G 3 322 ? -15.193 12.876 0.061 1.00 159.27 338 CYS X C 1
ATOM 6827 O O . CYS G 3 322 ? -16.390 13.088 -0.131 1.00 159.40 338 CYS X O 1
ATOM 6830 N N . ASN G 3 323 ? -14.297 13.856 0.170 1.00 159.22 339 ASN X N 1
ATOM 6831 C CA . ASN G 3 323 ? -14.700 15.226 0.489 1.00 158.87 339 ASN X CA 1
ATOM 6832 C C . ASN G 3 323 ? -15.585 15.203 1.730 1.00 157.74 339 ASN X C 1
ATOM 6833 O O . ASN G 3 323 ? -16.730 15.654 1.697 1.00 157.79 339 ASN X O 1
ATOM 6838 N N . GLU G 3 324 ? -15.048 14.669 2.824 1.00 155.92 340 GLU X N 1
ATOM 6839 C CA . GLU G 3 324 ? -15.817 14.520 4.055 1.00 154.17 340 GLU X CA 1
ATOM 6840 C C . GLU G 3 324 ? -16.026 15.860 4.755 1.00 151.50 340 GLU X C 1
ATOM 6841 O O . GLU G 3 324 ? -17.039 16.062 5.425 1.00 151.42 340 GLU X O 1
ATOM 6847 N N . VAL G 3 325 ? -15.071 16.776 4.602 1.00 147.82 341 VAL X N 1
ATOM 6848 C CA . VAL G 3 325 ? -14.994 17.940 5.495 1.00 144.61 341 VAL X CA 1
ATOM 6849 C C . VAL G 3 325 ? -15.377 19.267 4.841 1.00 140.67 341 VAL X C 1
ATOM 6850 O O . VAL G 3 325 ? -14.979 19.552 3.711 1.00 140.49 341 VAL X O 1
ATOM 6854 N N . VAL G 3 326 ? -16.136 20.085 5.569 1.00 135.45 342 VAL X N 1
ATOM 6855 C CA . VAL G 3 326 ? -16.619 21.358 5.027 1.00 131.07 342 VAL X CA 1
ATOM 6856 C C . VAL G 3 326 ? -15.654 22.540 5.200 1.00 125.89 342 VAL X C 1
ATOM 6857 O O . VAL G 3 326 ? -15.296 23.180 4.211 1.00 125.64 342 VAL X O 1
ATOM 6861 N N . ASP G 3 327 ? -15.230 22.843 6.425 1.00 119.18 343 ASP X N 1
ATOM 6862 C CA . ASP G 3 327 ? -14.417 24.045 6.645 1.00 113.68 343 ASP X CA 1
ATOM 6863 C C . ASP G 3 327 ? -12.922 23.780 6.513 1.00 107.76 343 ASP X C 1
ATOM 6864 O O . ASP G 3 327 ? -12.416 22.752 6.958 1.00 107.37 343 ASP X O 1
ATOM 6869 N N . VAL G 3 328 ? -12.228 24.727 5.894 1.00 100.47 344 VAL X N 1
ATOM 6870 C CA . VAL G 3 328 ? -10.781 24.689 5.798 1.00 94.84 344 VAL X CA 1
ATOM 6871 C C . VAL G 3 328 ? -10.169 24.400 7.157 1.00 90.47 344 VAL X C 1
ATOM 6872 O O . VAL G 3 328 ? -10.532 25.026 8.146 1.00 90.00 344 VAL X O 1
ATOM 6876 N N . THR G 3 329 ? -9.248 23.446 7.211 1.00 85.49 345 THR X N 1
ATOM 6877 C CA . THR G 3 329 ? -8.466 23.227 8.417 1.00 81.89 345 THR X CA 1
ATOM 6878 C C . THR G 3 329 ? -7.438 24.347 8.499 1.00 79.42 345 THR X C 1
ATOM 6879 O O . THR G 3 329 ? -6.622 24.509 7.592 1.00 79.08 345 THR X O 1
ATOM 6883 N N . CYS G 3 330 ? -7.477 25.121 9.580 1.00 76.74 346 CYS X N 1
ATOM 6884 C CA . CYS G 3 330 ? -6.668 26.329 9.669 1.00 74.96 346 CYS X CA 1
ATOM 6885 C C . CYS G 3 330 ? -5.945 26.445 11.005 1.00 73.77 346 CYS X C 1
ATOM 6886 O O . CYS G 3 330 ? -6.480 26.091 12.051 1.00 73.53 346 CYS X O 1
ATOM 6889 N N . SER G 3 331 ? -4.716 26.944 10.954 1.00 72.96 347 SER X N 1
ATOM 6890 C CA . SER G 3 331 ? -3.952 27.234 12.156 1.00 72.67 347 SER X CA 1
ATOM 6891 C C . SER G 3 331 ? -3.082 28.464 11.905 1.00 73.87 347 SER X C 1
ATOM 6892 O O . SER G 3 331 ? -2.663 28.710 10.776 1.00 73.48 347 SER X O 1
ATOM 6895 N N . PRO G 3 332 ? -2.805 29.245 12.958 1.00 76.00 348 PRO X N 1
ATOM 6896 C CA . PRO G 3 332 ? -3.210 29.025 14.342 1.00 78.24 348 PRO X CA 1
ATOM 6897 C C . PRO G 3 332 ? -4.696 29.279 14.580 1.00 81.90 348 PRO X C 1
ATOM 6898 O O . PRO G 3 332 ? -5.225 30.302 14.146 1.00 81.89 348 PRO X O 1
ATOM 6902 N N . LYS G 3 333 ? -5.361 28.357 15.269 1.00 86.89 349 LYS X N 1
ATOM 6903 C CA . LYS G 3 333 ? -6.750 28.569 15.653 1.00 91.17 349 LYS X CA 1
ATOM 6904 C C . LYS G 3 333 ? -6.790 29.519 16.835 1.00 95.55 349 LYS X C 1
ATOM 6905 O O . LYS G 3 333 ? -6.012 29.379 17.775 1.00 95.80 349 LYS X O 1
ATOM 6911 N N . PRO G 3 334 ? -7.701 30.497 16.791 1.00 101.20 350 PRO X N 1
ATOM 6912 C CA . PRO G 3 334 ? -7.666 31.543 17.793 1.00 104.96 350 PRO X CA 1
ATOM 6913 C C . PRO G 3 334 ? -8.269 31.157 19.135 1.00 109.10 350 PRO X C 1
ATOM 6914 O O . PRO G 3 334 ? -8.934 31.982 19.762 1.00 109.44 350 PRO X O 1
ATOM 6918 N N . ASP G 3 335 ? -8.054 29.927 19.585 1.00 113.86 351 ASP X N 1
ATOM 6919 C CA . ASP G 3 335 ? -8.247 29.667 21.001 1.00 117.44 351 ASP X CA 1
ATOM 6920 C C . ASP G 3 335 ? -7.059 28.953 21.612 1.00 120.32 351 ASP X C 1
ATOM 6921 O O . ASP G 3 335 ? -6.985 27.719 21.643 1.00 120.62 351 ASP X O 1
ATOM 6926 N N . ALA G 3 336 ? -6.121 29.764 22.083 1.00 123.61 352 ALA X N 1
ATOM 6927 C CA . ALA G 3 336 ? -5.128 29.314 23.025 1.00 125.94 352 ALA X CA 1
ATOM 6928 C C . ALA G 3 336 ? -5.663 29.822 24.345 1.00 127.61 352 ALA X C 1
ATOM 6929 O O . ALA G 3 336 ? -6.124 29.049 25.191 1.00 127.89 352 ALA X O 1
ATOM 6931 N N . PHE G 3 337 ? -5.619 31.144 24.495 1.00 129.23 353 PHE X N 1
ATOM 6932 C CA . PHE G 3 337 ? -6.253 31.812 25.619 1.00 130.24 353 PHE X CA 1
ATOM 6933 C C . PHE G 3 337 ? -7.247 32.885 25.145 1.00 130.71 353 PHE X C 1
ATOM 6934 O O . PHE G 3 337 ? -7.839 33.587 25.966 1.00 130.78 353 PHE X O 1
ATOM 6942 N N . ASN G 3 338 ? -7.443 33.005 23.831 1.00 131.16 354 ASN X N 1
ATOM 6943 C CA . ASN G 3 338 ? -8.236 34.113 23.283 1.00 131.43 354 ASN X CA 1
ATOM 6944 C C . ASN G 3 338 ? -8.645 33.946 21.814 1.00 131.70 354 ASN X C 1
ATOM 6945 O O . ASN G 3 338 ? -7.915 33.343 21.025 1.00 131.70 354 ASN X O 1
ATOM 6950 N N . PRO G 3 339 ? -9.820 34.495 21.446 1.00 132.01 355 PRO X N 1
ATOM 6951 C CA . PRO G 3 339 ? -10.363 34.428 20.099 1.00 132.22 355 PRO X CA 1
ATOM 6952 C C . PRO G 3 339 ? -9.888 35.610 19.271 1.00 132.41 355 PRO X C 1
ATOM 6953 O O . PRO G 3 339 ? -9.049 36.387 19.725 1.00 132.49 355 PRO X O 1
ATOM 6957 N N . CYS G 3 340 ? -10.430 35.749 18.069 1.00 132.60 356 CYS X N 1
ATOM 6958 C CA . CYS G 3 340 ? -10.065 36.850 17.199 1.00 132.23 356 CYS X CA 1
ATOM 6959 C C . CYS G 3 340 ? -10.997 38.042 17.401 1.00 134.38 356 CYS X C 1
ATOM 6960 O O . CYS G 3 340 ? -10.655 38.993 18.103 1.00 134.49 356 CYS X O 1
ATOM 6963 N N . GLU G 3 341 ? -12.181 37.980 16.797 1.00 136.39 357 GLU X N 1
ATOM 6964 C CA . GLU G 3 341 ? -13.029 39.160 16.680 1.00 137.85 357 GLU X CA 1
ATOM 6965 C C . GLU G 3 341 ? -12.099 40.346 16.462 1.00 138.53 357 GLU X C 1
ATOM 6966 O O . GLU G 3 341 ? -12.275 41.411 17.053 1.00 138.65 357 GLU X O 1
ATOM 6972 N N . ASP G 3 342 ? -11.099 40.137 15.609 1.00 139.16 358 ASP X N 1
ATOM 6973 C CA . ASP G 3 342 ? -10.065 41.135 15.353 1.00 139.48 358 ASP X CA 1
ATOM 6974 C C . ASP G 3 342 ? -10.219 41.759 13.969 1.00 139.56 358 ASP X C 1
ATOM 6975 O O . ASP G 3 342 ? -11.084 41.358 13.189 1.00 139.59 358 ASP X O 1
ATOM 6980 N N . ILE G 3 343 ? -9.372 42.740 13.671 1.00 139.55 359 ILE X N 1
ATOM 6981 C CA . ILE G 3 343 ? -9.434 43.448 12.397 1.00 139.47 359 ILE X CA 1
ATOM 6982 C C . ILE G 3 343 ? -9.335 42.477 11.226 1.00 139.47 359 ILE X C 1
ATOM 6983 O O . ILE G 3 343 ? -10.192 42.467 10.343 1.00 139.47 359 ILE X O 1
ATOM 6988 N N . CYS H 3 2 ? 53.117 68.449 -28.440 1.00 105.36 18 CYS Y N 1
ATOM 6989 C CA . CYS H 3 2 ? 53.236 68.593 -26.957 1.00 105.17 18 CYS Y CA 1
ATOM 6990 C C . CYS H 3 2 ? 53.901 67.390 -26.307 1.00 105.56 18 CYS Y C 1
ATOM 6991 O O . CYS H 3 2 ? 54.039 66.331 -26.923 1.00 105.60 18 CYS Y O 1
ATOM 6994 N N . HIS H 3 3 ? 54.289 67.555 -25.044 1.00 105.83 19 HIS Y N 1
ATOM 6995 C CA . HIS H 3 3 ? 54.998 66.503 -24.325 1.00 106.02 19 HIS Y CA 1
ATOM 6996 C C . HIS H 3 3 ? 55.316 66.873 -22.867 1.00 105.60 19 HIS Y C 1
ATOM 6997 O O . HIS H 3 3 ? 55.214 68.035 -22.471 1.00 105.54 19 HIS Y O 1
ATOM 7004 N N . HIS H 3 4 ? 55.693 65.866 -22.077 1.00 105.10 20 HIS Y N 1
ATOM 7005 C CA . HIS H 3 4 ? 56.050 66.050 -20.666 1.00 104.60 20 HIS Y CA 1
ATOM 7006 C C . HIS H 3 4 ? 56.854 64.850 -20.153 1.00 104.37 20 HIS Y C 1
ATOM 7007 O O . HIS H 3 4 ? 56.836 63.776 -20.755 1.00 104.31 20 HIS Y O 1
ATOM 7014 N N . ARG H 3 5 ? 57.552 65.040 -19.035 1.00 103.97 21 ARG Y N 1
ATOM 7015 C CA . ARG H 3 5 ? 58.392 63.991 -18.459 1.00 103.60 21 ARG Y CA 1
ATOM 7016 C C . ARG H 3 5 ? 57.622 62.682 -18.283 1.00 102.57 21 ARG Y C 1
ATOM 7017 O O . ARG H 3 5 ? 57.872 61.710 -18.998 1.00 102.54 21 ARG Y O 1
ATOM 7025 N N . ILE H 3 6 ? 56.687 62.654 -17.338 1.00 101.17 22 ILE Y N 1
ATOM 7026 C CA . ILE H 3 6 ? 55.921 61.439 -17.079 1.00 99.94 22 ILE Y CA 1
ATOM 7027 C C . ILE H 3 6 ? 54.616 61.414 -17.873 1.00 98.35 22 ILE Y C 1
ATOM 7028 O O . ILE H 3 6 ? 54.415 60.552 -18.727 1.00 98.28 22 ILE Y O 1
ATOM 7033 N N . CYS H 3 7 ? 53.739 62.370 -17.590 1.00 96.36 23 CYS Y N 1
ATOM 7034 C CA . CYS H 3 7 ? 52.379 62.365 -18.126 1.00 94.64 23 CYS Y CA 1
ATOM 7035 C C . CYS H 3 7 ? 52.331 62.507 -19.646 1.00 94.08 23 CYS Y C 1
ATOM 7036 O O . CYS H 3 7 ? 53.047 63.319 -20.230 1.00 94.06 23 CYS Y O 1
ATOM 7039 N N . HIS H 3 8 ? 51.489 61.699 -20.284 1.00 93.26 24 HIS Y N 1
ATOM 7040 C CA . HIS H 3 8 ? 51.171 61.913 -21.683 1.00 92.80 24 HIS Y CA 1
ATOM 7041 C C . HIS H 3 8 ? 50.465 63.256 -21.758 1.00 91.78 24 HIS Y C 1
ATOM 7042 O O . HIS H 3 8 ? 49.841 63.687 -20.789 1.00 91.63 24 HIS Y O 1
ATOM 7049 N N . CYS H 3 9 ? 50.580 63.931 -22.896 1.00 90.79 25 CYS Y N 1
ATOM 7050 C CA . CYS H 3 9 ? 49.972 65.245 -23.062 1.00 90.31 25 CYS Y CA 1
ATOM 7051 C C . CYS H 3 9 ? 49.387 65.408 -24.457 1.00 88.70 25 CYS Y C 1
ATOM 7052 O O . CYS H 3 9 ? 49.940 64.903 -25.436 1.00 88.69 25 CYS Y O 1
ATOM 7055 N N . SER H 3 10 ? 48.265 66.117 -24.540 1.00 86.99 26 SER Y N 1
ATOM 7056 C CA . SER H 3 10 ? 47.756 66.595 -25.817 1.00 85.69 26 SER Y CA 1
ATOM 7057 C C . SER H 3 10 ? 46.883 67.822 -25.586 1.00 84.68 26 SER Y C 1
ATOM 7058 O O . SER H 3 10 ? 45.990 67.810 -24.742 1.00 84.67 26 SER Y O 1
ATOM 7061 N N . ASN H 3 11 ? 47.160 68.886 -26.330 1.00 83.44 27 ASN Y N 1
ATOM 7062 C CA . ASN H 3 11 ? 46.357 70.104 -26.269 1.00 82.42 27 ASN Y CA 1
ATOM 7063 C C . ASN H 3 11 ? 46.084 70.580 -24.841 1.00 81.17 27 ASN Y C 1
ATOM 7064 O O . ASN H 3 11 ? 44.938 70.815 -24.469 1.00 81.03 27 ASN Y O 1
ATOM 7069 N N . ARG H 3 12 ? 47.143 70.724 -24.050 1.00 79.75 28 ARG Y N 1
ATOM 7070 C CA . ARG H 3 12 ? 47.035 71.247 -22.688 1.00 78.70 28 ARG Y CA 1
ATOM 7071 C C . ARG H 3 12 ? 46.096 70.379 -21.844 1.00 77.78 28 ARG Y C 1
ATOM 7072 O O . ARG H 3 12 ? 45.509 70.837 -20.863 1.00 77.62 28 ARG Y O 1
ATOM 7080 N N . VAL H 3 13 ? 45.967 69.119 -22.250 1.00 76.71 29 VAL Y N 1
ATOM 7081 C CA . VAL H 3 13 ? 45.269 68.095 -21.479 1.00 75.96 29 VAL Y CA 1
ATOM 7082 C C . VAL H 3 13 ? 46.295 67.069 -21.028 1.00 75.74 29 VAL Y C 1
ATOM 7083 O O . VAL H 3 13 ? 46.935 66.439 -21.869 1.00 75.65 29 VAL Y O 1
ATOM 7087 N N . PHE H 3 14 ? 46.455 66.882 -19.720 1.00 75.57 30 PHE Y N 1
ATOM 7088 C CA . PHE H 3 14 ? 47.531 66.024 -19.225 1.00 75.59 30 PHE Y CA 1
ATOM 7089 C C . PHE H 3 14 ? 47.042 64.762 -18.518 1.00 75.66 30 PHE Y C 1
ATOM 7090 O O . PHE H 3 14 ? 46.182 64.813 -17.642 1.00 75.56 30 PHE Y O 1
ATOM 7098 N N . LEU H 3 15 ? 47.606 63.627 -18.920 1.00 76.00 31 LEU Y N 1
ATOM 7099 C CA . LEU H 3 15 ? 47.231 62.331 -18.372 1.00 76.34 31 LEU Y CA 1
ATOM 7100 C C . LEU H 3 15 ? 48.429 61.638 -17.744 1.00 77.38 31 LEU Y C 1
ATOM 7101 O O . LEU H 3 15 ? 49.336 61.204 -18.451 1.00 77.52 31 LEU Y O 1
ATOM 7106 N N . CYS H 3 16 ? 48.428 61.523 -16.421 1.00 78.66 32 CYS Y N 1
ATOM 7107 C CA . CYS H 3 16 ? 49.497 60.830 -15.717 1.00 79.99 32 CYS Y CA 1
ATOM 7108 C C . CYS H 3 16 ? 49.050 59.411 -15.372 1.00 80.52 32 CYS Y C 1
ATOM 7109 O O . CYS H 3 16 ? 48.174 59.222 -14.531 1.00 80.51 32 CYS Y O 1
ATOM 7112 N N . GLN H 3 17 ? 49.657 58.414 -16.012 1.00 81.47 33 GLN Y N 1
ATOM 7113 C CA . GLN H 3 17 ? 49.165 57.046 -15.888 1.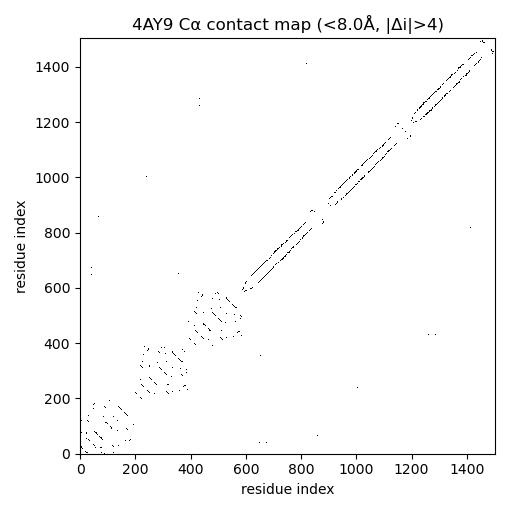00 82.26 33 GLN Y CA 1
ATOM 7114 C C . GLN H 3 17 ? 50.192 56.045 -15.366 1.00 83.16 33 GLN Y C 1
ATOM 7115 O O . GLN H 3 17 ? 51.368 56.358 -15.193 1.00 83.26 33 GLN Y O 1
ATOM 7121 N N . GLU H 3 18 ? 49.700 54.835 -15.119 1.00 84.32 34 GLU Y N 1
ATOM 7122 C CA . GLU H 3 18 ? 50.481 53.712 -14.598 1.00 85.19 34 GLU Y CA 1
ATOM 7123 C C . GLU H 3 18 ? 51.145 53.963 -13.249 1.00 85.97 34 GLU Y C 1
ATOM 7124 O O . GLU H 3 18 ? 50.790 54.891 -12.520 1.00 85.95 34 GLU Y O 1
ATOM 7130 N N . SER H 3 19 ? 52.123 53.121 -12.938 1.00 86.93 35 SER Y N 1
ATOM 7131 C CA . SER H 3 19 ? 52.621 52.987 -11.580 1.00 87.69 35 SER Y CA 1
ATOM 7132 C C . SER H 3 19 ? 53.860 53.830 -11.303 1.00 88.37 35 SER Y C 1
ATOM 7133 O O . SER H 3 19 ? 54.257 54.001 -10.152 1.00 88.35 35 SER Y O 1
ATOM 7136 N N . LYS H 3 20 ? 54.464 54.370 -12.354 1.00 89.22 36 LYS Y N 1
ATOM 7137 C CA . LYS H 3 20 ? 55.648 55.198 -12.183 1.00 89.92 36 LYS Y CA 1
ATOM 7138 C C . LYS H 3 20 ? 55.283 56.557 -11.593 1.00 89.77 36 LYS Y C 1
ATOM 7139 O O . LYS H 3 20 ? 56.154 57.318 -11.181 1.00 89.80 36 LYS Y O 1
ATOM 7145 N N . VAL H 3 21 ? 53.993 56.860 -11.551 1.00 89.65 37 VAL Y N 1
ATOM 7146 C CA . VAL H 3 21 ? 53.535 58.100 -10.951 1.00 89.56 37 VAL Y CA 1
ATOM 7147 C C . VAL H 3 21 ? 53.279 57.871 -9.472 1.00 89.76 37 VAL Y C 1
ATOM 7148 O O . VAL H 3 21 ? 52.253 57.309 -9.104 1.00 89.79 37 VAL Y O 1
ATOM 7152 N N . THR H 3 22 ? 54.205 58.299 -8.622 1.00 90.07 38 THR Y N 1
ATOM 7153 C CA . THR H 3 22 ? 54.046 58.099 -7.187 1.00 90.38 38 THR Y CA 1
ATOM 7154 C C . THR H 3 22 ? 53.628 59.381 -6.484 1.00 90.68 38 THR Y C 1
ATOM 7155 O O . THR H 3 22 ? 53.287 59.371 -5.300 1.00 90.66 38 THR Y O 1
ATOM 7159 N N . GLU H 3 23 ? 53.663 60.486 -7.214 1.00 91.05 39 GLU Y N 1
ATOM 7160 C CA . GLU H 3 23 ? 53.229 61.760 -6.673 1.00 91.46 39 GLU Y CA 1
ATOM 7161 C C . GLU H 3 23 ? 52.931 62.701 -7.823 1.00 91.24 39 GLU Y C 1
ATOM 7162 O O . GLU H 3 23 ? 53.308 62.437 -8.963 1.00 91.20 39 GLU Y O 1
ATOM 7168 N N . ILE H 3 24 ? 52.247 63.796 -7.523 1.00 91.15 40 ILE Y N 1
ATOM 7169 C CA . ILE H 3 24 ? 51.798 64.718 -8.549 1.00 91.19 40 ILE Y CA 1
ATOM 7170 C C . ILE H 3 24 ? 52.938 65.606 -9.024 1.00 91.50 40 ILE Y C 1
ATOM 7171 O O . ILE H 3 24 ? 53.428 66.441 -8.266 1.00 91.55 40 ILE Y O 1
ATOM 7176 N N . PRO H 3 25 ? 53.358 65.434 -10.287 1.00 91.92 41 PRO Y N 1
ATOM 7177 C CA . PRO H 3 25 ? 54.480 66.181 -10.859 1.00 92.14 41 PRO Y CA 1
ATOM 7178 C C . PRO H 3 25 ? 54.373 67.690 -10.646 1.00 92.19 41 PRO Y C 1
ATOM 7179 O O . PRO H 3 25 ? 53.354 68.296 -10.982 1.00 92.19 41 PRO Y O 1
ATOM 7183 N N . SER H 3 26 ? 55.428 68.290 -10.102 1.00 92.06 42 SER Y N 1
ATOM 7184 C CA . SER H 3 26 ? 55.414 69.713 -9.786 1.00 91.81 42 SER Y CA 1
ATOM 7185 C C . SER H 3 26 ? 55.663 70.571 -11.019 1.00 91.10 42 SER Y C 1
ATOM 7186 O O . SER H 3 26 ? 55.429 71.775 -10.995 1.00 91.03 42 SER Y O 1
ATOM 7189 N N . ASP H 3 27 ? 56.126 69.946 -12.098 1.00 90.17 43 ASP Y N 1
ATOM 7190 C CA . ASP H 3 27 ? 56.460 70.674 -13.323 1.00 89.32 43 ASP Y CA 1
ATOM 7191 C C . ASP H 3 27 ? 55.285 70.768 -14.298 1.00 88.06 43 ASP Y C 1
ATOM 7192 O O . ASP H 3 27 ? 55.466 71.138 -15.457 1.00 88.01 43 ASP Y O 1
ATOM 7197 N N . LEU H 3 28 ? 54.086 70.431 -13.830 1.00 86.39 44 LEU Y N 1
ATOM 7198 C CA . LEU H 3 28 ? 52.883 70.527 -14.659 1.00 84.95 44 LEU Y CA 1
ATOM 7199 C C . LEU H 3 28 ? 52.544 71.979 -15.007 1.00 83.42 44 LEU Y C 1
ATOM 7200 O O . LEU H 3 28 ? 52.370 72.812 -14.118 1.00 83.19 44 LEU Y O 1
ATOM 7205 N N . PRO H 3 29 ? 52.440 72.278 -16.312 1.00 81.65 45 PRO Y N 1
ATOM 7206 C CA . PRO H 3 29 ? 52.107 73.597 -16.855 1.00 80.71 45 PRO Y CA 1
ATOM 7207 C C . PRO H 3 29 ? 50.902 74.222 -16.161 1.00 79.86 45 PRO Y C 1
ATOM 7208 O O . PRO H 3 29 ? 49.910 73.534 -15.934 1.00 79.90 45 PRO Y O 1
ATOM 7212 N N . ARG H 3 30 ? 50.977 75.508 -15.827 1.00 78.85 46 ARG Y N 1
ATOM 7213 C CA . ARG H 3 30 ? 49.864 76.168 -15.143 1.00 78.06 46 ARG Y CA 1
ATOM 7214 C C . ARG H 3 30 ? 48.815 76.635 -16.142 1.00 77.19 46 ARG Y C 1
ATOM 7215 O O . ARG H 3 30 ? 47.841 77.287 -15.766 1.00 77.17 46 ARG Y O 1
ATOM 7223 N N . ASN H 3 31 ? 49.022 76.309 -17.416 1.00 76.13 47 ASN Y N 1
ATOM 7224 C CA . ASN H 3 31 ? 48.026 76.596 -18.447 1.00 75.32 47 ASN Y CA 1
ATOM 7225 C C . ASN H 3 31 ? 47.230 75.346 -18.826 1.00 74.50 47 ASN Y C 1
ATOM 7226 O O . ASN H 3 31 ? 46.559 75.321 -19.859 1.00 74.37 47 ASN Y O 1
ATOM 7231 N N . ALA H 3 32 ? 47.313 74.312 -17.991 1.00 73.47 48 ALA Y N 1
ATOM 7232 C CA . ALA H 3 32 ? 46.597 73.061 -18.242 1.00 72.65 48 ALA Y CA 1
ATOM 7233 C C . ALA H 3 32 ? 45.080 73.232 -18.163 1.00 71.85 48 ALA Y C 1
ATOM 7234 O O . ALA H 3 32 ? 44.548 73.799 -17.206 1.00 71.61 48 ALA Y O 1
ATOM 7236 N N . ILE H 3 33 ? 44.402 72.728 -19.189 1.00 70.96 49 ILE Y N 1
ATOM 7237 C CA . ILE H 3 33 ? 42.945 72.733 -19.266 1.00 70.33 49 ILE Y CA 1
ATOM 7238 C C . ILE H 3 33 ? 42.329 71.617 -18.419 1.00 69.30 49 ILE Y C 1
ATOM 7239 O O . ILE H 3 33 ? 41.285 71.796 -17.779 1.00 69.05 49 ILE Y O 1
ATOM 7244 N N . GLU H 3 34 ? 42.987 70.462 -18.434 1.00 68.02 50 GLU Y N 1
ATOM 7245 C CA . GLU H 3 34 ? 42.458 69.262 -17.816 1.00 67.18 50 GLU Y CA 1
ATOM 7246 C C . GLU H 3 34 ? 43.573 68.402 -17.221 1.00 66.53 50 GLU Y C 1
ATOM 7247 O O . GLU H 3 34 ? 44.605 68.193 -17.860 1.00 66.50 50 GLU Y O 1
ATOM 7253 N N . LEU H 3 35 ? 43.364 67.897 -16.006 1.00 65.71 51 LEU Y N 1
ATOM 7254 C CA . LEU H 3 35 ? 44.308 66.954 -15.402 1.00 65.16 51 LEU Y CA 1
ATOM 7255 C C . LEU H 3 35 ? 43.648 65.616 -15.043 1.00 64.94 51 LEU Y C 1
ATOM 7256 O O . LEU H 3 35 ? 42.604 65.584 -14.382 1.00 64.87 51 LEU Y O 1
ATOM 7261 N N . ARG H 3 36 ? 44.266 64.519 -15.479 1.00 64.67 52 ARG Y N 1
ATOM 7262 C CA . ARG H 3 36 ? 43.768 63.175 -15.182 1.00 64.53 52 ARG Y CA 1
ATOM 7263 C C . ARG H 3 36 ? 44.844 62.301 -14.559 1.00 64.79 52 ARG Y C 1
ATOM 7264 O O . ARG H 3 36 ? 45.897 62.080 -15.159 1.00 64.65 52 ARG Y O 1
ATOM 7272 N N . PHE H 3 37 ? 44.562 61.781 -13.369 1.00 65.18 53 PHE Y N 1
ATOM 7273 C CA . PHE H 3 37 ? 45.444 60.823 -12.722 1.00 65.57 53 PHE Y CA 1
ATOM 7274 C C . PHE H 3 37 ? 44.800 59.442 -12.684 1.00 66.09 53 PHE Y C 1
ATOM 7275 O O . PHE H 3 37 ? 43.824 59.214 -11.969 1.00 66.32 53 PHE Y O 1
ATOM 7283 N N . VAL H 3 38 ? 45.369 58.525 -13.459 1.00 66.65 54 VAL Y N 1
ATOM 7284 C CA . VAL H 3 38 ? 44.755 57.237 -13.722 1.00 67.24 54 VAL Y CA 1
ATOM 7285 C C . VAL H 3 38 ? 45.727 56.100 -13.450 1.00 68.02 54 VAL Y C 1
ATOM 7286 O O . VAL H 3 38 ? 46.852 56.114 -13.937 1.00 68.08 54 VAL Y O 1
ATOM 7290 N N . LEU H 3 39 ? 45.288 55.109 -12.682 1.00 69.07 55 LEU Y N 1
ATOM 7291 C CA . LEU H 3 39 ? 46.104 53.925 -12.406 1.00 69.92 55 LEU Y CA 1
ATOM 7292 C C . LEU H 3 39 ? 47.441 54.274 -11.774 1.00 70.85 55 LEU Y C 1
ATOM 7293 O O . LEU H 3 39 ? 48.455 53.652 -12.083 1.00 70.77 55 LEU Y O 1
ATOM 7298 N N . THR H 3 40 ? 47.450 55.259 -10.886 1.00 72.11 56 THR Y N 1
ATOM 7299 C CA . THR H 3 40 ? 48.692 55.648 -10.235 1.00 73.09 56 THR Y CA 1
ATOM 7300 C C . THR H 3 40 ? 48.838 54.962 -8.888 1.00 74.16 56 THR Y C 1
ATOM 7301 O O . THR H 3 40 ? 47.854 54.740 -8.177 1.00 74.05 56 THR Y O 1
ATOM 7305 N N . LYS H 3 41 ? 50.076 54.613 -8.550 1.00 75.41 57 LYS Y N 1
ATOM 7306 C CA . LYS H 3 41 ? 50.406 54.275 -7.178 1.00 76.33 57 LYS Y CA 1
ATOM 7307 C C . LYS H 3 41 ? 50.688 55.604 -6.485 1.00 76.48 57 LYS Y C 1
ATOM 7308 O O . LYS H 3 41 ? 51.824 56.074 -6.449 1.00 76.63 57 LYS Y O 1
ATOM 7314 N N . LEU H 3 42 ? 49.635 56.202 -5.946 1.00 76.64 58 LEU Y N 1
ATOM 7315 C CA . LEU H 3 42 ? 49.696 57.534 -5.381 1.00 76.71 58 LEU Y CA 1
ATOM 7316 C C . LEU H 3 42 ? 49.097 57.403 -4.004 1.00 76.82 58 LEU Y C 1
ATOM 7317 O O . LEU H 3 42 ? 47.883 57.263 -3.881 1.00 76.97 58 LEU Y O 1
ATOM 7322 N N . ARG H 3 43 ? 49.911 57.439 -2.960 1.00 76.93 59 ARG Y N 1
ATOM 7323 C CA . ARG H 3 43 ? 49.366 57.205 -1.634 1.00 77.06 59 ARG Y CA 1
ATOM 7324 C C . ARG H 3 43 ? 48.648 58.444 -1.105 1.00 76.82 59 ARG Y C 1
ATOM 7325 O O . ARG H 3 43 ? 47.663 58.332 -0.375 1.00 76.69 59 ARG Y O 1
ATOM 7333 N N . VAL H 3 44 ? 49.120 59.623 -1.497 1.00 76.74 60 VAL Y N 1
ATOM 7334 C CA . VAL H 3 44 ? 48.524 60.866 -1.020 1.00 76.87 60 VAL Y CA 1
ATOM 7335 C C . VAL H 3 44 ? 48.466 61.940 -2.096 1.00 77.18 60 VAL Y C 1
ATOM 7336 O O . VAL H 3 44 ? 49.309 61.994 -2.987 1.00 77.16 60 VAL Y O 1
ATOM 7340 N N . ILE H 3 45 ? 47.459 62.798 -1.998 1.00 77.68 61 ILE Y N 1
ATOM 7341 C CA . ILE H 3 45 ? 47.377 63.985 -2.829 1.00 78.12 61 ILE Y CA 1
ATOM 7342 C C . ILE H 3 45 ? 47.598 65.195 -1.921 1.00 78.78 61 ILE Y C 1
ATOM 7343 O O . ILE H 3 45 ? 46.745 65.539 -1.101 1.00 78.85 61 ILE Y O 1
ATOM 7348 N N . GLN H 3 46 ? 48.759 65.828 -2.076 1.00 79.47 62 GLN Y N 1
ATOM 7349 C CA . GLN H 3 46 ? 49.289 66.738 -1.063 1.00 80.07 62 GLN Y CA 1
ATOM 7350 C C . GLN H 3 46 ? 48.620 68.109 -1.049 1.00 79.96 62 GLN Y C 1
ATOM 7351 O O . GLN H 3 46 ? 48.019 68.537 -2.033 1.00 79.93 62 GLN Y O 1
ATOM 7357 N N . LYS H 3 47 ? 48.747 68.791 0.085 1.00 79.88 63 LYS Y N 1
ATOM 7358 C CA . LYS H 3 47 ? 48.117 70.089 0.297 1.00 79.87 63 LYS Y CA 1
ATOM 7359 C C . LYS H 3 47 ? 48.379 71.040 -0.870 1.00 79.40 63 LYS Y C 1
ATOM 7360 O O . LYS H 3 47 ? 49.490 71.112 -1.392 1.00 79.39 63 LYS Y O 1
ATOM 7366 N N . GLY H 3 48 ? 47.341 71.759 -1.281 1.00 78.84 64 GLY Y N 1
ATOM 7367 C CA . GLY H 3 48 ? 47.457 72.742 -2.350 1.00 78.50 64 GLY Y CA 1
ATOM 7368 C C . GLY H 3 48 ? 48.007 72.160 -3.636 1.00 78.24 64 GLY Y C 1
ATOM 7369 O O . GLY H 3 48 ? 48.540 72.882 -4.474 1.00 78.28 64 GLY Y O 1
ATOM 7370 N N . ALA H 3 49 ? 47.862 70.852 -3.807 1.00 77.92 65 ALA Y N 1
ATOM 7371 C CA . ALA H 3 49 ? 48.458 70.171 -4.950 1.00 77.68 65 ALA Y CA 1
ATOM 7372 C C . ALA H 3 49 ? 48.057 70.792 -6.289 1.00 77.48 65 ALA Y C 1
ATOM 7373 O O . ALA H 3 49 ? 48.882 70.898 -7.194 1.00 77.43 65 ALA Y O 1
ATOM 7375 N N . PHE H 3 50 ? 46.798 71.195 -6.426 1.00 77.25 66 PHE Y N 1
ATOM 7376 C CA . PHE H 3 50 ? 46.319 71.717 -7.703 1.00 77.00 66 PHE Y CA 1
ATOM 7377 C C . PHE H 3 50 ? 46.159 73.229 -7.676 1.00 77.13 66 PHE Y C 1
ATOM 7378 O O . PHE H 3 50 ? 45.818 73.836 -8.690 1.00 77.13 66 PHE Y O 1
ATOM 7386 N N . SER H 3 51 ? 46.400 73.840 -6.521 1.00 77.17 67 SER Y N 1
ATOM 7387 C CA . SER H 3 51 ? 46.258 75.286 -6.396 1.00 77.14 67 SER Y CA 1
ATOM 7388 C C . SER H 3 51 ? 47.064 76.002 -7.473 1.00 76.85 67 SER Y C 1
ATOM 7389 O O . SER H 3 51 ? 48.239 75.702 -7.674 1.00 76.85 67 SER Y O 1
ATOM 7392 N N . GLY H 3 52 ? 46.424 76.933 -8.175 1.00 76.43 68 GLY Y N 1
ATOM 7393 C CA . GLY H 3 52 ? 47.141 77.844 -9.063 1.00 76.02 68 GLY Y CA 1
ATOM 7394 C C . GLY H 3 52 ? 47.136 77.538 -10.554 1.00 75.49 68 GLY Y C 1
ATOM 7395 O O . GLY H 3 52 ? 47.984 78.048 -11.287 1.00 75.56 68 GLY Y O 1
ATOM 7396 N N . PHE H 3 53 ? 46.201 76.709 -11.015 1.00 74.63 69 PHE Y N 1
ATOM 7397 C CA . PHE H 3 53 ? 45.970 76.553 -12.453 1.00 73.70 69 PHE Y CA 1
ATOM 7398 C C . PHE H 3 53 ? 44.720 77.327 -12.823 1.00 73.01 69 PHE Y C 1
ATOM 7399 O O . PHE H 3 53 ? 43.612 76.824 -12.653 1.00 73.12 69 PHE Y O 1
ATOM 7407 N N . GLY H 3 54 ? 44.883 78.540 -13.337 1.00 71.98 70 GLY Y N 1
ATOM 7408 C CA . GLY H 3 54 ? 43.731 79.381 -13.644 1.00 71.12 70 GLY Y CA 1
ATOM 7409 C C . GLY H 3 54 ? 43.042 78.963 -14.927 1.00 70.25 70 GLY Y C 1
ATOM 7410 O O . GLY H 3 54 ? 42.000 79.507 -15.289 1.00 70.14 70 GLY Y O 1
ATOM 7411 N N . ASP H 3 55 ? 43.631 77.992 -15.618 1.00 69.22 71 ASP Y N 1
ATOM 7412 C CA . ASP H 3 55 ? 43.088 77.505 -16.885 1.00 68.46 71 ASP Y CA 1
ATOM 7413 C C . ASP H 3 55 ? 42.342 76.175 -16.732 1.00 67.10 71 ASP Y C 1
ATOM 7414 O O . ASP H 3 55 ? 41.832 75.628 -17.711 1.00 67.09 71 ASP Y O 1
ATOM 7419 N N . LEU H 3 56 ? 42.266 75.670 -15.505 1.00 65.24 72 LEU Y N 1
ATOM 7420 C CA . LEU H 3 56 ? 41.886 74.280 -15.274 1.00 63.60 72 LEU Y CA 1
ATOM 7421 C C . LEU H 3 56 ? 40.379 74.053 -15.189 1.00 62.43 72 LEU Y C 1
ATOM 7422 O O . LEU H 3 56 ? 39.716 74.501 -14.251 1.00 62.21 72 LEU Y O 1
ATOM 7427 N N . GLU H 3 57 ? 39.845 73.325 -16.163 1.00 60.91 73 GLU Y N 1
ATOM 7428 C CA . GLU H 3 57 ? 38.413 73.073 -16.209 1.00 59.86 73 GLU Y CA 1
ATOM 7429 C C . GLU H 3 57 ? 37.982 71.764 -15.534 1.00 58.58 73 GLU Y C 1
ATOM 7430 O O . GLU H 3 57 ? 36.986 71.741 -14.811 1.00 58.28 73 GLU Y O 1
ATOM 7436 N N . LYS H 3 58 ? 38.737 70.690 -15.761 1.00 57.21 74 LYS Y N 1
ATOM 7437 C CA . LYS H 3 58 ? 38.362 69.353 -15.287 1.00 56.21 74 LYS Y CA 1
ATOM 7438 C C . LYS H 3 58 ? 39.489 68.650 -14.545 1.00 55.45 74 LYS Y C 1
ATOM 7439 O O . LYS H 3 58 ? 40.649 68.709 -14.966 1.00 55.33 74 LYS Y O 1
ATOM 7445 N N . ILE H 3 59 ? 39.144 67.956 -13.463 1.00 54.58 75 ILE Y N 1
ATOM 7446 C CA . ILE H 3 59 ? 40.111 67.111 -12.763 1.00 54.18 75 ILE Y CA 1
ATOM 7447 C C . ILE H 3 59 ? 39.572 65.700 -12.539 1.00 54.12 75 ILE Y C 1
ATOM 7448 O O . ILE H 3 59 ? 38.589 65.508 -11.820 1.00 54.14 75 ILE Y O 1
ATOM 7453 N N . GLU H 3 60 ? 40.213 64.719 -13.168 1.00 53.98 76 GLU Y N 1
ATOM 7454 C CA . GLU H 3 60 ? 39.823 63.322 -13.019 1.00 53.92 76 GLU Y CA 1
ATOM 7455 C C . GLU H 3 60 ? 40.859 62.597 -12.182 1.00 53.76 76 GLU Y C 1
ATOM 7456 O O . GLU H 3 60 ? 42.041 62.576 -12.533 1.00 53.81 76 GLU Y O 1
ATOM 7462 N N . ILE H 3 61 ? 40.417 62.018 -11.071 1.00 53.52 77 ILE Y N 1
ATOM 7463 C CA . ILE H 3 61 ? 41.251 61.105 -10.300 1.00 53.48 77 ILE Y CA 1
ATOM 7464 C C . ILE H 3 61 ? 40.540 59.762 -10.187 1.00 53.84 77 ILE Y C 1
ATOM 7465 O O . ILE H 3 61 ? 39.553 59.639 -9.459 1.00 53.76 77 ILE Y O 1
ATOM 7470 N N . SER H 3 62 ? 41.030 58.759 -10.905 1.00 54.33 78 SER Y N 1
ATOM 7471 C CA . SER H 3 62 ? 40.302 57.503 -10.992 1.00 54.90 78 SER Y CA 1
ATOM 7472 C C . SER H 3 62 ? 41.179 56.251 -11.107 1.00 55.54 78 SER Y C 1
ATOM 7473 O O . SER H 3 62 ? 42.173 56.229 -11.836 1.00 55.28 78 SER Y O 1
ATOM 7476 N N . GLN H 3 63 ? 40.764 55.219 -10.371 1.00 56.42 79 GLN Y N 1
ATOM 7477 C CA . GLN H 3 63 ? 41.405 53.906 -10.342 1.00 57.18 79 GLN Y CA 1
ATOM 7478 C C . GLN H 3 63 ? 42.785 53.930 -9.712 1.00 58.45 79 GLN Y C 1
ATOM 7479 O O . GLN H 3 63 ? 43.772 53.511 -10.317 1.00 58.45 79 GLN Y O 1
ATOM 7485 N N . ASN H 3 64 ? 42.830 54.412 -8.475 1.00 60.17 80 ASN Y N 1
ATOM 7486 C CA . ASN H 3 64 ? 44.057 54.459 -7.697 1.00 61.58 80 ASN Y CA 1
ATOM 7487 C C . ASN H 3 64 ? 43.901 53.632 -6.431 1.00 63.06 80 ASN Y C 1
ATOM 7488 O O . ASN H 3 64 ? 43.215 54.046 -5.496 1.00 63.07 80 ASN Y O 1
ATOM 7493 N N . ASP H 3 65 ? 44.538 52.463 -6.407 1.00 64.94 81 ASP Y N 1
ATOM 7494 C CA . ASP H 3 65 ? 44.313 51.484 -5.341 1.00 66.48 81 ASP Y CA 1
ATOM 7495 C C . ASP H 3 65 ? 45.020 51.821 -4.035 1.00 67.25 81 ASP Y C 1
ATOM 7496 O O . ASP H 3 65 ? 44.584 51.400 -2.965 1.00 67.35 81 ASP Y O 1
ATOM 7501 N N . VAL H 3 66 ? 46.105 52.582 -4.119 1.00 68.16 82 VAL Y N 1
ATOM 7502 C CA . VAL H 3 66 ? 46.902 52.892 -2.939 1.00 68.67 82 VAL Y CA 1
ATOM 7503 C C . VAL H 3 66 ? 46.630 54.287 -2.381 1.00 68.84 82 VAL Y C 1
ATOM 7504 O O . VAL H 3 66 ? 47.256 54.696 -1.405 1.00 68.88 82 VAL Y O 1
ATOM 7508 N N . LEU H 3 67 ? 45.704 55.019 -2.987 1.00 68.99 83 LEU Y N 1
ATOM 7509 C CA . LEU H 3 67 ? 45.412 56.372 -2.529 1.00 69.20 83 LEU Y CA 1
ATOM 7510 C C . LEU H 3 67 ? 44.612 56.350 -1.235 1.00 69.46 83 LEU Y C 1
ATOM 7511 O O . LEU H 3 67 ? 43.485 55.864 -1.212 1.00 69.57 83 LEU Y O 1
ATOM 7516 N N . GLU H 3 68 ? 45.185 56.885 -0.161 1.00 69.79 84 GLU Y N 1
ATOM 7517 C CA . GLU H 3 68 ? 44.516 56.853 1.137 1.00 70.05 84 GLU Y CA 1
ATOM 7518 C C . GLU H 3 68 ? 43.991 58.219 1.610 1.00 69.96 84 GLU Y C 1
ATOM 7519 O O . GLU H 3 68 ? 43.056 58.270 2.412 1.00 69.98 84 GLU Y O 1
ATOM 7525 N N . VAL H 3 69 ? 44.565 59.317 1.114 1.00 69.78 85 VAL Y N 1
ATOM 7526 C CA . VAL H 3 69 ? 44.183 60.655 1.601 1.00 69.74 85 VAL Y CA 1
ATOM 7527 C C . VAL H 3 69 ? 44.194 61.791 0.581 1.00 69.51 85 VAL Y C 1
ATOM 7528 O O . VAL H 3 69 ? 45.028 61.835 -0.323 1.00 69.42 85 VAL Y O 1
ATOM 7532 N N . ILE H 3 70 ? 43.272 62.730 0.770 1.00 69.25 86 ILE Y N 1
ATOM 7533 C CA . ILE H 3 70 ? 43.319 64.003 0.071 1.00 69.10 86 ILE Y CA 1
ATOM 7534 C C . ILE H 3 70 ? 43.484 65.133 1.091 1.00 69.53 86 ILE Y C 1
ATOM 7535 O O . ILE H 3 70 ? 42.618 65.361 1.942 1.00 69.33 86 ILE Y O 1
ATOM 7540 N N . GLU H 3 71 ? 44.612 65.829 0.991 1.00 70.08 87 GLU Y N 1
ATOM 7541 C CA . GLU H 3 71 ? 45.008 66.832 1.973 1.00 70.72 87 GLU Y CA 1
ATOM 7542 C C . GLU H 3 71 ? 44.117 68.066 1.932 1.00 70.83 87 GLU Y C 1
ATOM 7543 O O . GLU H 3 71 ? 43.208 68.155 1.110 1.00 70.90 87 GLU Y O 1
ATOM 7549 N N . ALA H 3 72 ? 44.382 69.014 2.828 1.00 71.02 88 ALA Y N 1
ATOM 7550 C CA . ALA H 3 72 ? 43.614 70.255 2.889 1.00 71.13 88 ALA Y CA 1
ATOM 7551 C C . ALA H 3 72 ? 43.956 71.178 1.731 1.00 71.11 88 ALA Y C 1
ATOM 7552 O O . ALA H 3 72 ? 45.062 71.131 1.189 1.00 71.00 88 ALA Y O 1
ATOM 7554 N N . ASP H 3 73 ? 42.997 72.021 1.362 1.00 71.07 89 ASP Y N 1
ATOM 7555 C CA . ASP H 3 73 ? 43.225 73.045 0.358 1.00 71.05 89 ASP Y CA 1
ATOM 7556 C C . ASP H 3 73 ? 43.786 72.434 -0.915 1.00 70.63 89 ASP Y C 1
ATOM 7557 O O . ASP H 3 73 ? 44.656 73.018 -1.556 1.00 70.64 89 ASP Y O 1
ATOM 7562 N N . VAL H 3 74 ? 43.293 71.256 -1.284 1.00 70.09 90 VAL Y N 1
ATOM 7563 C CA . VAL H 3 74 ? 43.771 70.601 -2.496 1.00 69.56 90 VAL Y CA 1
ATOM 7564 C C . VAL H 3 74 ? 43.053 71.135 -3.725 1.00 68.99 90 VAL Y C 1
ATOM 7565 O O . VAL H 3 74 ? 43.669 71.332 -4.770 1.00 68.93 90 VAL Y O 1
ATOM 7569 N N . PHE H 3 75 ? 41.749 71.357 -3.602 1.00 68.38 91 PHE Y N 1
ATOM 7570 C CA . PHE H 3 75 ? 40.997 72.017 -4.660 1.00 67.87 91 PHE Y CA 1
ATOM 7571 C C . PHE H 3 75 ? 40.667 73.438 -4.216 1.00 68.12 91 PHE Y C 1
ATOM 7572 O O . PHE H 3 75 ? 39.653 73.678 -3.557 1.00 67.95 91 PHE Y O 1
ATOM 7580 N N . SER H 3 76 ? 41.542 74.373 -4.574 1.00 68.54 92 SER Y N 1
ATOM 7581 C CA . SER H 3 76 ? 41.398 75.773 -4.183 1.00 68.90 92 SER Y CA 1
ATOM 7582 C C . SER H 3 76 ? 42.105 76.649 -5.199 1.00 69.06 92 SER Y C 1
ATOM 7583 O O . SER H 3 76 ? 43.079 76.225 -5.817 1.00 69.02 92 SER Y O 1
ATOM 7586 N N . ASN H 3 77 ? 41.622 77.875 -5.360 1.00 69.38 93 ASN Y N 1
ATOM 7587 C CA . ASN H 3 77 ? 42.167 78.778 -6.370 1.00 69.56 93 ASN Y CA 1
ATOM 7588 C C . ASN H 3 77 ? 42.201 78.104 -7.744 1.00 68.98 93 ASN Y C 1
ATOM 7589 O O . ASN H 3 77 ? 43.268 77.893 -8.329 1.00 68.88 93 ASN Y O 1
ATOM 7594 N N . LEU H 3 78 ? 41.012 77.763 -8.235 1.00 68.19 94 LEU Y N 1
ATOM 7595 C CA . LEU H 3 78 ? 40.828 77.181 -9.560 1.00 67.45 94 LEU Y CA 1
ATOM 7596 C C . LEU H 3 78 ? 39.551 77.763 -10.144 1.00 66.81 94 LEU Y C 1
ATOM 7597 O O . LEU H 3 78 ? 38.567 77.053 -10.332 1.00 66.75 94 LEU Y O 1
ATOM 7602 N N . PRO H 3 79 ? 39.557 79.068 -10.433 1.00 65.99 95 PRO Y N 1
ATOM 7603 C CA . PRO H 3 79 ? 38.320 79.760 -10.781 1.00 65.12 95 PRO Y CA 1
ATOM 7604 C C . PRO H 3 79 ? 37.610 79.163 -11.999 1.00 63.75 95 PRO Y C 1
ATOM 7605 O O . PRO H 3 79 ? 36.441 79.464 -12.230 1.00 63.52 95 PRO Y O 1
ATOM 7609 N N . LYS H 3 80 ? 38.299 78.321 -12.765 1.00 62.12 96 LYS Y N 1
ATOM 7610 C CA . LYS H 3 80 ? 37.719 77.778 -13.997 1.00 60.94 96 LYS Y CA 1
ATOM 7611 C C . LYS H 3 80 ? 37.297 76.303 -13.906 1.00 59.32 96 LYS Y C 1
ATOM 7612 O O . LYS H 3 80 ? 36.956 75.681 -14.918 1.00 59.02 96 LYS Y O 1
ATOM 7618 N N . LEU H 3 81 ? 37.308 75.748 -12.701 1.00 57.36 97 LEU Y N 1
ATOM 7619 C CA . LEU H 3 81 ? 37.000 74.339 -12.515 1.00 55.94 97 LEU Y CA 1
ATOM 7620 C C . LEU H 3 81 ? 35.493 74.127 -12.402 1.00 54.79 97 LEU Y C 1
ATOM 7621 O O . LEU H 3 81 ? 34.864 74.588 -11.450 1.00 54.42 97 LEU Y O 1
ATOM 7626 N N . HIS H 3 82 ? 34.908 73.439 -13.377 1.00 53.55 98 HIS Y N 1
ATOM 7627 C CA . HIS H 3 82 ? 33.479 73.157 -13.320 1.00 52.58 98 HIS Y CA 1
ATOM 7628 C C . HIS H 3 82 ? 33.236 71.702 -12.931 1.00 51.61 98 HIS Y C 1
ATOM 7629 O O . HIS H 3 82 ? 32.146 71.355 -12.474 1.00 51.11 98 HIS Y O 1
ATOM 7636 N N . GLU H 3 83 ? 34.266 70.868 -13.075 1.00 50.52 99 GLU Y N 1
ATOM 7637 C CA . GLU H 3 83 ? 34.100 69.427 -12.929 1.00 49.78 99 GLU Y CA 1
ATOM 7638 C C . GLU H 3 83 ? 35.238 68.720 -12.184 1.00 49.13 99 GLU Y C 1
ATOM 7639 O O . GLU H 3 83 ? 36.395 68.761 -12.614 1.00 49.16 99 GLU Y O 1
ATOM 7645 N N . ILE H 3 84 ? 34.891 68.068 -11.073 1.00 48.20 100 ILE Y N 1
ATOM 7646 C CA . ILE H 3 84 ? 35.815 67.211 -10.328 1.00 47.78 100 ILE Y CA 1
ATOM 7647 C C . ILE H 3 84 ? 35.285 65.779 -10.288 1.00 47.56 100 ILE Y C 1
ATOM 7648 O O . ILE H 3 84 ? 34.134 65.551 -9.903 1.00 47.78 100 ILE Y O 1
ATOM 7653 N N . ARG H 3 85 ? 36.126 64.810 -10.636 1.00 47.10 101 ARG Y N 1
ATOM 7654 C CA . ARG H 3 85 ? 35.678 63.421 -10.747 1.00 46.79 101 ARG Y CA 1
ATOM 7655 C C . ARG H 3 85 ? 36.608 62.449 -10.007 1.00 46.90 101 ARG Y C 1
ATOM 7656 O O . ARG H 3 85 ? 37.729 62.186 -10.445 1.00 47.00 101 ARG Y O 1
ATOM 7664 N N . ILE H 3 86 ? 36.133 61.918 -8.884 1.00 47.00 102 ILE Y N 1
ATOM 7665 C CA . ILE H 3 86 ? 36.910 60.999 -8.053 1.00 47.16 102 ILE Y CA 1
ATOM 7666 C C . ILE H 3 86 ? 36.239 59.622 -8.048 1.00 47.70 102 ILE Y C 1
ATOM 7667 O O . ILE H 3 86 ? 35.200 59.430 -7.397 1.00 47.44 102 ILE Y O 1
ATOM 7672 N N . GLU H 3 87 ? 36.842 58.677 -8.774 1.00 48.28 103 GLU Y N 1
ATOM 7673 C CA . GLU H 3 87 ? 36.220 57.389 -9.077 1.00 48.94 103 GLU Y CA 1
ATOM 7674 C C . GLU H 3 87 ? 37.127 56.233 -8.719 1.00 49.22 103 GLU Y C 1
ATOM 7675 O O . GLU H 3 87 ? 38.296 56.230 -9.086 1.00 49.37 103 GLU Y O 1
ATOM 7681 N N . LYS H 3 88 ? 36.594 55.229 -8.039 1.00 49.78 104 LYS Y N 1
ATOM 7682 C CA . LYS H 3 88 ? 37.319 53.975 -7.898 1.00 50.48 104 LYS Y CA 1
ATOM 7683 C C . LYS H 3 88 ? 38.658 54.172 -7.203 1.00 51.45 104 LYS Y C 1
ATOM 7684 O O . LYS H 3 88 ? 39.715 53.900 -7.769 1.00 51.24 104 LYS Y O 1
ATOM 7690 N N . ALA H 3 89 ? 38.606 54.668 -5.978 1.00 53.05 105 ALA Y N 1
ATOM 7691 C CA . ALA H 3 89 ? 39.756 54.626 -5.093 1.00 54.58 105 ALA Y CA 1
ATOM 7692 C C . ALA H 3 89 ? 39.345 53.818 -3.867 1.00 56.11 105 ALA Y C 1
ATOM 7693 O O . ALA H 3 89 ? 38.690 54.334 -2.963 1.00 56.16 105 ALA Y O 1
ATOM 7695 N N . ASN H 3 90 ? 39.713 52.543 -3.842 1.00 58.01 106 ASN Y N 1
ATOM 7696 C CA . ASN H 3 90 ? 39.164 51.638 -2.844 1.00 59.67 106 ASN Y CA 1
ATOM 7697 C C . ASN H 3 90 ? 39.772 51.805 -1.461 1.00 60.94 106 ASN Y C 1
ATOM 7698 O O . ASN H 3 90 ? 39.167 51.407 -0.470 1.00 61.06 106 ASN Y O 1
ATOM 7703 N N . ASN H 3 91 ? 40.960 52.394 -1.385 1.00 62.52 107 ASN Y N 1
ATOM 7704 C CA . ASN H 3 91 ? 41.622 52.569 -0.094 1.00 63.57 107 ASN Y CA 1
ATOM 7705 C C . ASN H 3 91 ? 41.588 54.000 0.427 1.00 64.31 107 ASN Y C 1
ATOM 7706 O O . ASN H 3 91 ? 42.241 54.329 1.415 1.00 64.59 107 ASN Y O 1
ATOM 7711 N N . LEU H 3 92 ? 40.814 54.848 -0.230 1.00 65.02 108 LEU Y N 1
ATOM 7712 C CA . LEU H 3 92 ? 40.704 56.236 0.174 1.00 65.62 108 LEU Y CA 1
ATOM 7713 C C . LEU H 3 92 ? 39.604 56.360 1.221 1.00 66.07 108 LEU Y C 1
ATOM 7714 O O . LEU H 3 92 ? 38.424 56.303 0.895 1.00 66.00 108 LEU Y O 1
ATOM 7719 N N . LEU H 3 93 ? 39.988 56.512 2.485 1.00 66.71 109 LEU Y N 1
ATOM 7720 C CA . LEU H 3 93 ? 38.999 56.593 3.556 1.00 67.26 109 LEU Y CA 1
ATOM 7721 C C . LEU H 3 93 ? 38.869 58.012 4.095 1.00 67.39 109 LEU Y C 1
ATOM 7722 O O . LEU H 3 93 ? 37.875 58.347 4.745 1.00 67.22 109 LEU Y O 1
ATOM 7727 N N . TYR H 3 94 ? 39.865 58.850 3.818 1.00 67.63 110 TYR Y N 1
ATOM 7728 C CA . TYR H 3 94 ? 39.907 60.172 4.425 1.00 67.96 110 TYR Y CA 1
ATOM 7729 C C . TYR H 3 94 ? 40.030 61.318 3.425 1.00 67.80 110 TYR Y C 1
ATOM 7730 O O . TYR H 3 94 ? 41.050 61.462 2.746 1.00 67.70 110 TYR Y O 1
ATOM 7739 N N . ILE H 3 95 ? 38.986 62.140 3.351 1.00 67.72 111 ILE Y N 1
ATOM 7740 C CA . ILE H 3 95 ? 39.085 63.423 2.661 1.00 67.66 111 ILE Y CA 1
ATOM 7741 C C . ILE H 3 95 ? 39.017 64.585 3.646 1.00 67.83 111 ILE Y C 1
ATOM 7742 O O . ILE H 3 95 ? 37.979 64.868 4.251 1.00 67.75 111 ILE Y O 1
ATOM 7747 N N . ASN H 3 96 ? 40.159 65.246 3.777 1.00 67.98 112 ASN Y N 1
ATOM 7748 C CA . ASN H 3 96 ? 40.338 66.405 4.629 1.00 68.10 112 ASN Y CA 1
ATOM 7749 C C . ASN H 3 96 ? 39.208 67.419 4.493 1.00 67.90 112 ASN Y C 1
ATOM 7750 O O . ASN H 3 96 ? 38.879 67.830 3.387 1.00 67.84 112 ASN Y O 1
ATOM 7755 N N . PRO H 3 97 ? 38.617 67.837 5.623 1.00 67.74 113 PRO Y N 1
ATOM 7756 C CA . PRO H 3 97 ? 37.496 68.774 5.558 1.00 67.53 113 PRO Y CA 1
ATOM 7757 C C . PRO H 3 97 ? 37.894 70.112 4.934 1.00 67.21 113 PRO Y C 1
ATOM 7758 O O . PRO H 3 97 ? 37.031 70.930 4.625 1.00 67.02 113 PRO Y O 1
ATOM 7762 N N . GLU H 3 98 ? 39.193 70.324 4.747 1.00 66.90 114 GLU Y N 1
ATOM 7763 C CA . GLU H 3 98 ? 39.690 71.557 4.135 1.00 66.67 114 GLU Y CA 1
ATOM 7764 C C . GLU H 3 98 ? 40.134 71.337 2.691 1.00 66.08 114 GLU Y C 1
ATOM 7765 O O . GLU H 3 98 ? 40.753 72.212 2.085 1.00 65.88 114 GLU Y O 1
ATOM 7771 N N . ALA H 3 99 ? 39.819 70.164 2.148 1.00 65.50 115 ALA Y N 1
ATOM 7772 C CA . ALA H 3 99 ? 40.209 69.819 0.783 1.00 64.87 115 ALA Y CA 1
ATOM 7773 C C . ALA H 3 99 ? 39.464 70.677 -0.227 1.00 64.25 115 ALA Y C 1
ATOM 7774 O O . ALA H 3 99 ? 40.052 71.194 -1.178 1.00 63.98 115 ALA Y O 1
ATOM 7776 N N . PHE H 3 100 ? 38.167 70.840 -0.007 1.00 63.68 116 PHE Y N 1
ATOM 7777 C CA . PHE H 3 100 ? 37.346 71.580 -0.945 1.00 63.28 116 PHE Y CA 1
ATOM 7778 C C . PHE H 3 100 ? 37.191 73.015 -0.509 1.00 63.02 116 PHE Y C 1
ATOM 7779 O O . PHE H 3 100 ? 36.493 73.325 0.457 1.00 62.96 116 PHE Y O 1
ATOM 7787 N N . GLN H 3 101 ? 37.871 73.882 -1.249 1.00 62.70 117 GLN Y N 1
ATOM 7788 C CA . GLN H 3 101 ? 37.848 75.308 -1.007 1.00 62.35 117 GLN Y CA 1
ATOM 7789 C C . GLN H 3 101 ? 36.943 75.989 -2.023 1.00 61.88 117 GLN Y C 1
ATOM 7790 O O . GLN H 3 101 ? 36.299 75.332 -2.842 1.00 62.21 117 GLN Y O 1
ATOM 7796 N N . ASN H 3 102 ? 36.896 77.312 -1.960 1.00 61.05 118 ASN Y N 1
ATOM 7797 C CA . ASN H 3 102 ? 36.086 78.104 -2.866 1.00 60.28 118 ASN Y CA 1
ATOM 7798 C C . ASN H 3 102 ? 36.343 77.733 -4.321 1.00 59.38 118 ASN Y C 1
ATOM 7799 O O . ASN H 3 102 ? 37.480 77.793 -4.787 1.00 59.49 118 ASN Y O 1
ATOM 7804 N N . LEU H 3 103 ? 35.287 77.350 -5.035 1.00 58.14 119 LEU Y N 1
ATOM 7805 C CA . LEU H 3 103 ? 35.400 76.979 -6.447 1.00 57.15 119 LEU Y CA 1
ATOM 7806 C C . LEU H 3 103 ? 34.209 77.524 -7.237 1.00 56.12 119 LEU Y C 1
ATOM 7807 O O . LEU H 3 103 ? 33.303 76.774 -7.590 1.00 56.26 119 LEU Y O 1
ATOM 7812 N N . PRO H 3 104 ? 34.223 78.834 -7.538 1.00 54.71 120 PRO Y N 1
ATOM 7813 C CA . PRO H 3 104 ? 33.024 79.538 -7.989 1.00 53.63 120 PRO Y CA 1
ATOM 7814 C C . PRO H 3 104 ? 32.353 78.913 -9.206 1.00 52.32 120 PRO Y C 1
ATOM 7815 O O . PRO H 3 104 ? 31.186 79.194 -9.475 1.00 51.69 120 PRO Y O 1
ATOM 7819 N N . ASN H 3 105 ? 33.080 78.076 -9.939 1.00 50.99 121 ASN Y N 1
ATOM 7820 C CA . ASN H 3 105 ? 32.553 77.570 -11.198 1.00 50.15 121 ASN Y CA 1
ATOM 7821 C C . ASN H 3 105 ? 32.221 76.069 -11.219 1.00 49.04 121 ASN Y C 1
ATOM 7822 O O . ASN H 3 105 ? 32.025 75.487 -12.289 1.00 48.61 121 ASN Y O 1
ATOM 7827 N N . LEU H 3 106 ? 32.141 75.447 -10.047 1.00 47.72 122 LEU Y N 1
ATOM 7828 C CA . LEU H 3 106 ? 31.915 74.007 -9.975 1.00 46.73 122 LEU Y CA 1
ATOM 7829 C C . LEU H 3 106 ? 30.504 73.622 -10.398 1.00 46.26 122 LEU Y C 1
ATOM 7830 O O . LEU H 3 106 ? 29.534 74.100 -9.814 1.00 46.43 122 LEU Y O 1
ATOM 7835 N N . GLN H 3 107 ? 30.391 72.756 -11.405 1.00 45.45 123 GLN Y N 1
ATOM 7836 C CA . GLN H 3 107 ? 29.087 72.228 -11.803 1.00 45.16 123 GLN Y CA 1
ATOM 7837 C C . GLN H 3 107 ? 28.835 70.809 -11.290 1.00 44.18 123 GLN Y C 1
ATOM 7838 O O . GLN H 3 107 ? 27.702 70.458 -10.961 1.00 44.19 123 GLN Y O 1
ATOM 7844 N N . TYR H 3 108 ? 29.887 69.997 -11.239 1.00 42.79 124 TYR Y N 1
ATOM 7845 C CA . TYR H 3 108 ? 29.744 68.570 -11.082 1.00 41.95 124 TYR Y CA 1
ATOM 7846 C C . TYR H 3 108 ? 30.846 68.077 -10.173 1.00 41.53 124 TYR Y C 1
ATOM 7847 O O . TYR H 3 108 ? 32.027 68.198 -10.515 1.00 41.51 124 TYR Y O 1
ATOM 7856 N N . LEU H 3 109 ? 30.464 67.540 -9.013 1.00 40.73 125 LEU Y N 1
ATOM 7857 C CA . LEU H 3 109 ? 31.405 66.865 -8.130 1.00 40.24 125 LEU Y CA 1
ATOM 7858 C C . LEU H 3 109 ? 30.979 65.414 -8.014 1.00 40.11 125 LEU Y C 1
ATOM 7859 O O . LEU H 3 109 ? 29.891 65.116 -7.525 1.00 40.11 125 LEU Y O 1
ATOM 7864 N N . LEU H 3 110 ? 31.835 64.512 -8.472 1.00 39.94 126 LEU Y N 1
ATOM 7865 C CA . LEU H 3 110 ? 31.496 63.104 -8.528 1.00 40.02 126 LEU Y CA 1
ATOM 7866 C C . LEU H 3 110 ? 32.426 62.334 -7.609 1.00 40.61 126 LEU Y C 1
ATOM 7867 O O . LEU H 3 110 ? 33.640 62.365 -7.778 1.00 40.94 126 LEU Y O 1
ATOM 7872 N N . ILE H 3 111 ? 31.869 61.651 -6.622 1.00 41.25 127 ILE Y N 1
ATOM 7873 C CA . ILE H 3 111 ? 32.662 60.732 -5.827 1.00 41.80 127 ILE Y CA 1
ATOM 7874 C C . ILE H 3 111 ? 31.965 59.388 -5.844 1.00 42.08 127 ILE Y C 1
ATOM 7875 O O . ILE H 3 111 ? 30.865 59.243 -5.296 1.00 42.10 127 ILE Y O 1
ATOM 7880 N N . SER H 3 112 ? 32.594 58.407 -6.477 1.00 42.43 128 SER Y N 1
ATOM 7881 C CA . SER H 3 112 ? 31.916 57.147 -6.710 1.00 42.99 128 SER Y CA 1
ATOM 7882 C C . SER H 3 112 ? 32.854 55.966 -6.580 1.00 43.67 128 SER Y C 1
ATOM 7883 O O . SER H 3 112 ? 33.978 55.987 -7.082 1.00 43.62 128 SER Y O 1
ATOM 7886 N N . ASN H 3 113 ? 32.371 54.934 -5.898 1.00 44.77 129 ASN Y N 1
ATOM 7887 C CA . ASN H 3 113 ? 33.142 53.728 -5.663 1.00 45.65 129 ASN Y CA 1
ATOM 7888 C C . ASN H 3 113 ? 34.416 54.028 -4.889 1.00 46.85 129 ASN Y C 1
ATOM 7889 O O . ASN H 3 113 ? 35.512 53.795 -5.394 1.00 47.12 129 ASN Y O 1
ATOM 7894 N N . THR H 3 114 ? 34.279 54.547 -3.669 1.00 48.28 130 THR Y N 1
ATOM 7895 C CA . THR H 3 114 ? 35.450 54.837 -2.833 1.00 49.59 130 THR Y CA 1
ATOM 7896 C C . THR H 3 114 ? 35.294 54.337 -1.398 1.00 50.75 130 THR Y C 1
ATOM 7897 O O . THR H 3 114 ? 34.214 53.916 -0.980 1.00 50.81 130 THR Y O 1
ATOM 7901 N N . GLY H 3 115 ? 36.387 54.404 -0.644 1.00 52.06 131 GLY Y N 1
ATOM 7902 C CA . GLY H 3 115 ? 36.371 54.021 0.761 1.00 53.05 131 GLY Y CA 1
ATOM 7903 C C . GLY H 3 115 ? 35.732 55.041 1.695 1.00 53.86 131 GLY Y C 1
ATOM 7904 O O . GLY H 3 115 ? 35.314 54.691 2.794 1.00 53.87 131 GLY Y O 1
ATOM 7905 N N . ILE H 3 116 ? 35.629 56.299 1.268 1.00 54.81 132 ILE Y N 1
ATOM 7906 C CA . ILE H 3 116 ? 35.276 57.369 2.207 1.00 55.48 132 ILE Y CA 1
ATOM 7907 C C . ILE H 3 116 ? 34.161 56.965 3.171 1.00 56.07 132 ILE Y C 1
ATOM 7908 O O . ILE H 3 116 ? 33.180 56.325 2.787 1.00 56.09 132 ILE Y O 1
ATOM 7913 N N . LYS H 3 117 ? 34.346 57.348 4.433 1.00 56.64 133 LYS Y N 1
ATOM 7914 C CA . LYS H 3 117 ? 33.438 56.999 5.515 1.00 56.92 133 LYS Y CA 1
ATOM 7915 C C . LYS H 3 117 ? 32.451 58.125 5.787 1.00 56.13 133 LYS Y C 1
ATOM 7916 O O . LYS H 3 117 ? 31.480 57.943 6.521 1.00 56.06 133 LYS Y O 1
ATOM 7922 N N . HIS H 3 118 ? 32.708 59.291 5.204 1.00 55.15 134 HIS Y N 1
ATOM 7923 C CA . HIS H 3 118 ? 31.834 60.442 5.396 1.00 54.45 134 HIS Y CA 1
ATOM 7924 C C . HIS H 3 118 ? 31.655 61.229 4.106 1.00 52.97 134 HIS Y C 1
ATOM 7925 O O . HIS H 3 118 ? 32.530 61.222 3.239 1.00 52.83 134 HIS Y O 1
ATOM 7932 N N . LEU H 3 119 ? 30.511 61.895 3.981 1.00 51.25 135 LEU Y N 1
ATOM 7933 C CA . LEU H 3 119 ? 30.294 62.834 2.894 1.00 49.86 135 LEU Y CA 1
ATOM 7934 C C . LEU H 3 119 ? 31.463 63.810 2.890 1.00 49.36 135 LEU Y C 1
ATOM 7935 O O . LEU H 3 119 ? 32.077 64.037 3.933 1.00 49.25 135 LEU Y O 1
ATOM 7940 N N . PRO H 3 120 ? 31.793 64.375 1.717 1.00 48.80 136 PRO Y N 1
ATOM 7941 C CA . PRO H 3 120 ? 32.852 65.370 1.686 1.00 48.69 136 PRO Y CA 1
ATOM 7942 C C . PRO H 3 120 ? 32.346 66.672 2.295 1.00 48.92 136 PRO Y C 1
ATOM 7943 O O . PRO H 3 120 ? 31.140 66.902 2.316 1.00 48.71 136 PRO Y O 1
ATOM 7947 N N . ASP H 3 121 ? 33.244 67.509 2.802 1.00 49.49 137 ASP Y N 1
ATOM 7948 C CA . ASP H 3 121 ? 32.826 68.767 3.424 1.00 50.17 137 ASP Y CA 1
ATOM 7949 C C . ASP H 3 121 ? 32.696 69.846 2.364 1.00 50.40 137 ASP Y C 1
ATOM 7950 O O . ASP H 3 121 ? 33.686 70.240 1.758 1.00 50.33 137 ASP Y O 1
ATOM 7955 N N . VAL H 3 122 ? 31.481 70.333 2.140 1.00 50.92 138 VAL Y N 1
ATOM 7956 C CA . VAL H 3 122 ? 31.237 71.190 0.985 1.00 51.40 138 VAL Y CA 1
ATOM 7957 C C . VAL H 3 122 ? 30.949 72.658 1.314 1.00 52.72 138 VAL Y C 1
ATOM 7958 O O . VAL H 3 122 ? 30.696 73.461 0.405 1.00 52.84 138 VAL Y O 1
ATOM 7962 N N . HIS H 3 123 ? 31.001 73.028 2.590 1.00 54.11 139 HIS Y N 1
ATOM 7963 C CA . HIS H 3 123 ? 30.506 74.347 2.999 1.00 55.19 139 HIS Y CA 1
ATOM 7964 C C . HIS H 3 123 ? 31.390 75.527 2.547 1.00 55.05 139 HIS Y C 1
ATOM 7965 O O . HIS H 3 123 ? 30.990 76.682 2.674 1.00 55.02 139 HIS Y O 1
ATOM 7972 N N . LYS H 3 124 ? 32.571 75.243 2.003 1.00 54.87 140 LYS Y N 1
ATOM 7973 C CA . LYS H 3 124 ? 33.475 76.299 1.541 1.00 54.77 140 LYS Y CA 1
ATOM 7974 C C . LYS H 3 124 ? 33.540 76.431 0.012 1.00 53.87 140 LYS Y C 1
ATOM 7975 O O . LYS H 3 124 ? 34.380 77.167 -0.509 1.00 53.79 140 LYS Y O 1
ATOM 7981 N N . ILE H 3 125 ? 32.664 75.725 -0.706 1.00 52.68 141 ILE Y N 1
ATOM 7982 C CA . ILE H 3 125 ? 32.715 75.694 -2.177 1.00 51.37 141 ILE Y CA 1
ATOM 7983 C C . ILE H 3 125 ? 32.074 76.939 -2.798 1.00 50.68 141 ILE Y C 1
ATOM 7984 O O . ILE H 3 125 ? 32.639 77.550 -3.703 1.00 50.09 141 ILE Y O 1
ATOM 7989 N N . HIS H 3 126 ? 30.889 77.298 -2.314 1.00 50.13 142 HIS Y N 1
ATOM 7990 C CA . HIS H 3 126 ? 30.244 78.557 -2.684 1.00 49.99 142 HIS Y CA 1
ATOM 7991 C C . HIS H 3 126 ? 30.233 78.802 -4.192 1.00 49.66 142 HIS Y C 1
ATOM 7992 O O . HIS H 3 126 ? 30.702 79.826 -4.675 1.00 49.98 142 HIS Y O 1
ATOM 7999 N N . SER H 3 127 ? 29.664 77.862 -4.930 1.00 49.36 143 SER Y N 1
ATOM 8000 C CA . SER H 3 127 ? 29.649 77.923 -6.386 1.00 48.88 143 SER Y CA 1
ATOM 8001 C C . SER H 3 127 ? 28.541 78.834 -6.867 1.00 48.31 143 SER Y C 1
ATOM 8002 O O . SER H 3 127 ? 27.472 78.911 -6.261 1.00 48.29 143 SER Y O 1
ATOM 8005 N N . LEU H 3 128 ? 28.808 79.517 -7.970 1.00 47.61 144 LEU Y N 1
ATOM 8006 C CA . LEU H 3 128 ? 27.833 80.398 -8.586 1.00 47.11 144 LEU Y CA 1
ATOM 8007 C C . LEU H 3 128 ? 26.914 79.612 -9.509 1.00 46.24 144 LEU Y C 1
ATOM 8008 O O . LEU H 3 128 ? 25.816 80.067 -9.838 1.00 46.09 144 LEU Y O 1
ATOM 8013 N N . GLN H 3 129 ? 27.374 78.425 -9.906 1.00 45.15 145 GLN Y N 1
ATOM 8014 C CA . GLN H 3 129 ? 26.624 77.536 -10.788 1.00 44.21 145 GLN Y CA 1
ATOM 8015 C C . GLN H 3 129 ? 25.717 76.583 -10.022 1.00 42.91 145 GLN Y C 1
ATOM 8016 O O . GLN H 3 129 ? 25.915 76.334 -8.833 1.00 43.12 145 GLN Y O 1
ATOM 8022 N N . LYS H 3 130 ? 24.716 76.054 -10.719 1.00 41.29 146 LYS Y N 1
ATOM 8023 C CA . LYS H 3 130 ? 23.937 74.915 -10.236 1.00 39.92 146 LYS Y CA 1
ATOM 8024 C C . LYS H 3 130 ? 24.859 73.719 -10.126 1.00 38.89 146 LYS Y C 1
ATOM 8025 O O . LYS H 3 130 ? 25.627 73.451 -11.047 1.00 39.06 146 LYS Y O 1
ATOM 8031 N N . VAL H 3 131 ? 24.798 72.998 -9.012 1.00 37.47 147 VAL Y N 1
ATOM 8032 C CA . VAL H 3 131 ? 25.723 71.895 -8.804 1.00 36.37 147 VAL Y CA 1
ATOM 8033 C C . VAL H 3 131 ? 25.043 70.541 -8.730 1.00 35.68 147 VAL Y C 1
ATOM 8034 O O . VAL H 3 131 ? 24.068 70.356 -7.983 1.00 35.57 147 VAL Y O 1
ATOM 8038 N N . LEU H 3 132 ? 25.566 69.602 -9.515 1.00 34.60 148 LEU Y N 1
ATOM 8039 C CA . LEU H 3 132 ? 25.201 68.206 -9.403 1.00 33.69 148 LEU Y CA 1
ATOM 8040 C C . LEU H 3 132 ? 26.230 67.541 -8.518 1.00 33.72 148 LEU Y C 1
ATOM 8041 O O . LEU H 3 132 ? 27.398 67.393 -8.906 1.00 33.38 148 LEU Y O 1
ATOM 8046 N N . LEU H 3 133 ? 25.800 67.160 -7.319 1.00 33.79 149 LEU Y N 1
ATOM 8047 C CA . LEU H 3 133 ? 26.652 66.411 -6.409 1.00 34.28 149 LEU Y CA 1
ATOM 8048 C C . LEU H 3 133 ? 26.263 64.947 -6.541 1.00 34.63 149 LEU Y C 1
ATOM 8049 O O . LEU H 3 133 ? 25.135 64.574 -6.215 1.00 35.38 149 LEU Y O 1
ATOM 8054 N N . ASP H 3 134 ? 27.186 64.132 -7.040 1.00 34.60 150 ASP Y N 1
ATOM 8055 C CA . ASP H 3 134 ? 26.903 62.744 -7.382 1.00 34.92 150 ASP Y CA 1
ATOM 8056 C C . ASP H 3 134 ? 27.806 61.826 -6.569 1.00 35.35 150 ASP Y C 1
ATOM 8057 O O . ASP H 3 134 ? 28.977 61.665 -6.889 1.00 35.31 150 ASP Y O 1
ATOM 8062 N N . ILE H 3 135 ? 27.259 61.227 -5.516 1.00 35.93 151 ILE Y N 1
ATOM 8063 C CA . ILE H 3 135 ? 28.045 60.449 -4.577 1.00 36.44 151 ILE Y CA 1
ATOM 8064 C C . ILE H 3 135 ? 27.385 59.100 -4.456 1.00 37.17 151 ILE Y C 1
ATOM 8065 O O . ILE H 3 135 ? 26.275 58.998 -3.924 1.00 37.73 151 ILE Y O 1
ATOM 8070 N N . GLN H 3 136 ? 28.062 58.071 -4.952 1.00 37.81 152 GLN Y N 1
ATOM 8071 C CA . GLN H 3 136 ? 27.423 56.796 -5.218 1.00 38.60 152 GLN Y CA 1
ATOM 8072 C C . GLN H 3 136 ? 28.384 55.635 -5.063 1.00 39.23 152 GLN Y C 1
ATOM 8073 O O . GLN H 3 136 ? 29.579 55.765 -5.344 1.00 38.96 152 GLN Y O 1
ATOM 8079 N N . ASP H 3 137 ? 27.846 54.496 -4.635 1.00 40.18 153 ASP Y N 1
ATOM 8080 C CA . ASP H 3 137 ? 28.630 53.275 -4.484 1.00 41.33 153 ASP Y CA 1
ATOM 8081 C C . ASP H 3 137 ? 29.764 53.464 -3.492 1.00 42.68 153 ASP Y C 1
ATOM 8082 O O . ASP H 3 137 ? 30.855 52.918 -3.669 1.00 42.95 153 ASP Y O 1
ATOM 8087 N N . ASN H 3 138 ? 29.513 54.254 -2.456 1.00 44.40 154 ASN Y N 1
ATOM 8088 C CA . ASN H 3 138 ? 30.455 54.380 -1.347 1.00 45.78 154 ASN Y CA 1
ATOM 8089 C C . ASN H 3 138 ? 29.818 53.760 -0.125 1.00 47.06 154 ASN Y C 1
ATOM 8090 O O . ASN H 3 138 ? 29.012 54.410 0.554 1.00 47.05 154 ASN Y O 1
ATOM 8095 N N . ILE H 3 139 ? 30.171 52.511 0.156 1.00 48.34 155 ILE Y N 1
ATOM 8096 C CA . ILE H 3 139 ? 29.416 51.726 1.114 1.00 49.34 155 ILE Y CA 1
ATOM 8097 C C . ILE H 3 139 ? 29.699 52.123 2.557 1.00 49.68 155 ILE Y C 1
ATOM 8098 O O . ILE H 3 139 ? 28.862 51.908 3.431 1.00 49.99 155 ILE Y O 1
ATOM 8103 N N . ASN H 3 140 ? 30.852 52.734 2.809 1.00 49.93 156 ASN Y N 1
ATOM 8104 C CA . ASN H 3 140 ? 31.221 53.094 4.177 1.00 50.02 156 ASN Y CA 1
ATOM 8105 C C . ASN H 3 140 ? 30.634 54.420 4.649 1.00 50.05 156 ASN Y C 1
ATOM 8106 O O . ASN H 3 140 ? 30.896 54.842 5.767 1.00 50.39 156 ASN Y O 1
ATOM 8111 N N . ILE H 3 141 ? 29.848 55.081 3.811 1.00 49.87 157 ILE Y N 1
ATOM 8112 C CA . ILE H 3 141 ? 29.183 56.309 4.227 1.00 49.76 157 ILE Y CA 1
ATOM 8113 C C . ILE H 3 141 ? 27.851 55.970 4.872 1.00 49.86 157 ILE Y C 1
ATOM 8114 O O . ILE H 3 141 ? 26.905 55.630 4.173 1.00 49.79 157 ILE Y O 1
ATOM 8119 N N . HIS H 3 142 ? 27.754 56.070 6.195 1.00 50.18 158 HIS Y N 1
ATOM 8120 C CA . HIS H 3 142 ? 26.542 55.597 6.872 1.00 50.39 158 HIS Y CA 1
ATOM 8121 C C . HIS H 3 142 ? 25.572 56.693 7.307 1.00 50.14 158 HIS Y C 1
ATOM 8122 O O . HIS H 3 142 ? 24.404 56.411 7.571 1.00 50.13 158 HIS Y O 1
ATOM 8129 N N . THR H 3 143 ? 26.024 57.937 7.381 1.00 50.12 159 THR Y N 1
ATOM 8130 C CA . THR H 3 143 ? 25.164 58.961 7.965 1.00 50.31 159 THR Y CA 1
ATOM 8131 C C . THR H 3 143 ? 25.316 60.332 7.324 1.00 50.71 159 THR Y C 1
ATOM 8132 O O . THR H 3 143 ? 26.386 60.699 6.853 1.00 50.46 159 THR Y O 1
ATOM 8136 N N . ILE H 3 144 ? 24.226 61.089 7.321 1.00 51.63 160 ILE Y N 1
ATOM 8137 C CA . ILE H 3 144 ? 24.235 62.439 6.791 1.00 52.64 160 ILE Y CA 1
ATOM 8138 C C . ILE H 3 144 ? 23.942 63.432 7.907 1.00 54.36 160 ILE Y C 1
ATOM 8139 O O . ILE H 3 144 ? 22.823 63.490 8.424 1.00 54.43 160 ILE Y O 1
ATOM 8144 N N . GLU H 3 145 ? 24.951 64.220 8.264 1.00 56.42 161 GLU Y N 1
ATOM 8145 C CA . GLU H 3 145 ? 24.857 65.128 9.399 1.00 58.24 161 GLU Y CA 1
ATOM 8146 C C . GLU H 3 145 ? 23.922 66.302 9.151 1.00 59.04 161 GLU Y C 1
ATOM 8147 O O . GLU H 3 145 ? 23.362 66.454 8.068 1.00 59.04 161 GLU Y O 1
ATOM 8153 N N . ARG H 3 146 ? 23.768 67.130 10.181 1.00 60.13 162 ARG Y N 1
ATOM 8154 C CA . ARG H 3 146 ? 23.039 68.388 10.074 1.00 60.91 162 ARG Y CA 1
ATOM 8155 C C . ARG H 3 146 ? 23.834 69.338 9.190 1.00 59.99 162 ARG Y C 1
ATOM 8156 O O . ARG H 3 146 ? 25.058 69.399 9.282 1.00 60.04 162 ARG Y O 1
ATOM 8164 N N . ASN H 3 147 ? 23.149 70.070 8.321 1.00 58.78 163 ASN Y N 1
ATOM 8165 C CA . ASN H 3 147 ? 23.831 71.046 7.489 1.00 57.80 163 ASN Y CA 1
ATOM 8166 C C . ASN H 3 147 ? 24.938 70.436 6.627 1.00 56.56 163 ASN Y C 1
ATOM 8167 O O . ASN H 3 147 ? 26.012 71.022 6.500 1.00 56.49 163 ASN Y O 1
ATOM 8172 N N . SER H 3 148 ? 24.691 69.279 6.026 1.00 54.98 164 SER Y N 1
ATOM 8173 C CA . SER H 3 148 ? 25.741 68.614 5.257 1.00 53.69 164 SER Y CA 1
ATOM 8174 C C . SER H 3 148 ? 25.972 69.260 3.890 1.00 52.42 164 SER Y C 1
ATOM 8175 O O . SER H 3 148 ? 26.999 69.010 3.253 1.00 51.97 164 SER Y O 1
ATOM 8178 N N . PHE H 3 149 ? 25.029 70.088 3.441 1.00 51.00 165 PHE Y N 1
ATOM 8179 C CA . PHE H 3 149 ? 25.109 70.635 2.089 1.00 49.99 165 PHE Y CA 1
ATOM 8180 C C . PHE H 3 149 ? 25.067 72.160 1.956 1.00 49.48 165 PHE Y C 1
ATOM 8181 O O . PHE H 3 149 ? 25.166 72.676 0.845 1.00 49.29 165 PHE Y O 1
ATOM 8189 N N . VAL H 3 150 ? 24.944 72.889 3.062 1.00 48.87 166 VAL Y N 1
ATOM 8190 C CA . VAL H 3 150 ? 24.879 74.351 2.977 1.00 48.21 166 VAL Y CA 1
ATOM 8191 C C . VAL H 3 150 ? 26.203 74.946 2.510 1.00 47.21 166 VAL Y C 1
ATOM 8192 O O . VAL H 3 150 ? 27.278 74.497 2.924 1.00 47.36 166 VAL Y O 1
ATOM 8196 N N . GLY H 3 151 ? 26.119 75.951 1.641 1.00 45.81 167 GLY Y N 1
ATOM 8197 C CA . GLY H 3 151 ? 27.305 76.642 1.155 1.00 44.81 167 GLY Y CA 1
ATOM 8198 C C . GLY H 3 151 ? 27.987 75.942 -0.004 1.00 43.97 167 GLY Y C 1
ATOM 8199 O O . GLY H 3 151 ? 29.026 76.404 -0.496 1.00 43.94 167 GLY Y O 1
ATOM 8200 N N . LEU H 3 152 ? 27.410 74.825 -0.440 1.00 42.82 168 LEU Y N 1
ATOM 8201 C CA . LEU H 3 152 ? 27.873 74.145 -1.642 1.00 41.77 168 LEU Y CA 1
ATOM 8202 C C . LEU H 3 152 ? 27.636 75.039 -2.850 1.00 41.43 168 LEU Y C 1
ATOM 8203 O O . LEU H 3 152 ? 28.440 75.050 -3.787 1.00 40.97 168 LEU Y O 1
ATOM 8208 N N . SER H 3 153 ? 26.532 75.786 -2.832 1.00 41.06 169 SER Y N 1
ATOM 8209 C CA . SER H 3 153 ? 26.214 76.684 -3.945 1.00 41.12 169 SER Y CA 1
ATOM 8210 C C . SER H 3 153 ? 25.108 77.709 -3.633 1.00 41.48 169 SER Y C 1
ATOM 8211 O O . SER H 3 153 ? 24.158 77.412 -2.904 1.00 41.21 169 SER Y O 1
ATOM 8214 N N . PHE H 3 154 ? 25.248 78.914 -4.195 1.00 41.73 170 PHE Y N 1
ATOM 8215 C CA . PHE H 3 154 ? 24.221 79.947 -4.080 1.00 42.25 170 PHE Y CA 1
ATOM 8216 C C . PHE H 3 154 ? 23.060 79.581 -4.995 1.00 42.60 170 PHE Y C 1
ATOM 8217 O O . PHE H 3 154 ? 21.923 80.010 -4.792 1.00 42.51 170 PHE Y O 1
ATOM 8225 N N . GLU H 3 155 ? 23.369 78.784 -6.012 1.00 43.07 171 GLU Y N 1
ATOM 8226 C CA . GLU H 3 155 ? 22.367 78.261 -6.935 1.00 43.37 171 GLU Y CA 1
ATOM 8227 C C . GLU H 3 155 ? 21.766 76.977 -6.386 1.00 42.76 171 GLU Y C 1
ATOM 8228 O O . GLU H 3 155 ? 22.361 76.333 -5.522 1.00 42.79 171 GLU Y O 1
ATOM 8234 N N . SER H 3 156 ? 20.596 76.605 -6.908 1.00 41.95 172 SER Y N 1
ATOM 8235 C CA . SER H 3 156 ? 19.949 75.348 -6.543 1.00 41.07 172 SER Y CA 1
ATOM 8236 C C . SER H 3 156 ? 20.848 74.168 -6.849 1.00 39.86 172 SER Y C 1
ATOM 8237 O O . SER H 3 156 ? 21.793 74.268 -7.631 1.00 39.26 172 SER Y O 1
ATOM 8240 N N . VAL H 3 157 ? 20.501 73.039 -6.241 1.00 38.79 173 VAL Y N 1
ATOM 8241 C CA . VAL H 3 157 ? 21.389 71.884 -6.125 1.00 37.57 173 VAL Y CA 1
ATOM 8242 C C . VAL H 3 157 ? 20.678 70.553 -6.452 1.00 36.22 173 VAL Y C 1
ATOM 8243 O O . VAL H 3 157 ? 19.488 70.374 -6.150 1.00 35.65 173 VAL Y O 1
ATOM 8247 N N . ILE H 3 158 ? 21.405 69.637 -7.092 1.00 34.57 174 ILE Y N 1
ATOM 8248 C CA . ILE H 3 158 ? 20.908 68.273 -7.300 1.00 33.48 174 ILE Y CA 1
ATOM 8249 C C . ILE H 3 158 ? 21.748 67.308 -6.505 1.00 32.65 174 ILE Y C 1
ATOM 8250 O O . ILE H 3 158 ? 22.962 67.212 -6.703 1.00 32.99 174 ILE Y O 1
ATOM 8255 N N . LEU H 3 159 ? 21.109 66.558 -5.625 1.00 31.55 175 LEU Y N 1
ATOM 8256 C CA . LEU H 3 159 ? 21.848 65.690 -4.727 1.00 30.50 175 LEU Y CA 1
ATOM 8257 C C . LEU H 3 159 ? 21.532 64.233 -4.984 1.00 29.55 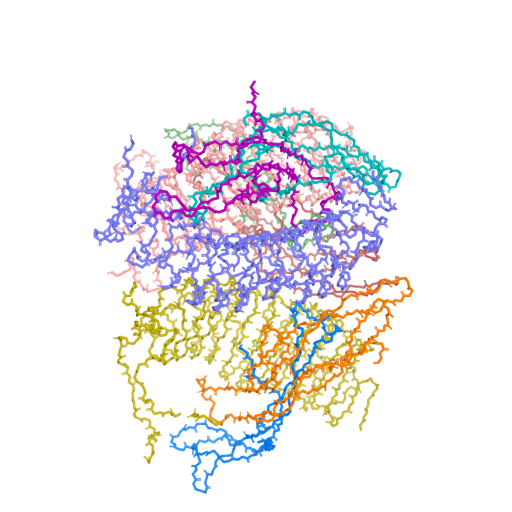175 LEU Y C 1
ATOM 8258 O O . LEU H 3 159 ? 20.425 63.768 -4.701 1.00 29.02 175 LEU Y O 1
ATOM 8263 N N . TRP H 3 160 ? 22.509 63.515 -5.519 1.00 28.75 176 TRP Y N 1
ATOM 8264 C CA . TRP H 3 160 ? 22.363 62.088 -5.707 1.00 28.31 176 TRP Y CA 1
ATOM 8265 C C . TRP H 3 160 ? 23.235 61.395 -4.692 1.00 29.29 176 TRP Y C 1
ATOM 8266 O O . TRP H 3 160 ? 24.464 61.404 -4.826 1.00 29.96 176 TRP Y O 1
ATOM 8277 N N . LEU H 3 161 ? 22.611 60.797 -3.678 1.00 30.01 177 LEU Y N 1
ATOM 8278 C CA . LEU H 3 161 ? 23.343 60.099 -2.614 1.00 30.76 177 LEU Y CA 1
ATOM 8279 C C . LEU H 3 161 ? 23.039 58.601 -2.645 1.00 31.54 177 LEU Y C 1
ATOM 8280 O O . LEU H 3 161 ? 23.274 57.878 -1.679 1.00 31.50 177 LEU Y O 1
ATOM 8285 N N . ASN H 3 162 ? 22.536 58.141 -3.782 1.00 32.58 178 ASN Y N 1
ATOM 8286 C CA . ASN H 3 162 ? 22.042 56.791 -3.921 1.00 33.56 178 ASN Y CA 1
ATOM 8287 C C . ASN H 3 162 ? 23.145 55.711 -3.918 1.00 34.26 178 ASN Y C 1
ATOM 8288 O O . ASN H 3 162 ? 24.310 56.002 -4.166 1.00 33.37 178 ASN Y O 1
ATOM 8293 N N . LYS H 3 163 ? 22.755 54.477 -3.599 1.00 35.70 179 LYS Y N 1
ATOM 8294 C CA . LYS H 3 163 ? 23.665 53.324 -3.578 1.00 37.38 179 LYS Y CA 1
ATOM 8295 C C . LYS H 3 163 ? 24.847 53.574 -2.668 1.00 38.36 179 LYS Y C 1
ATOM 8296 O O . LYS H 3 163 ? 25.997 53.302 -3.027 1.00 38.27 179 LYS Y O 1
ATOM 8302 N N . ASN H 3 164 ? 24.561 54.098 -1.486 1.00 39.86 180 ASN Y N 1
ATOM 8303 C CA . ASN H 3 164 ? 25.590 54.235 -0.472 1.00 41.22 180 ASN Y CA 1
ATOM 8304 C C . ASN H 3 164 ? 25.277 53.293 0.680 1.00 42.71 180 ASN Y C 1
ATOM 8305 O O . ASN H 3 164 ? 24.549 52.320 0.500 1.00 43.41 180 ASN Y O 1
ATOM 8310 N N . GLY H 3 165 ? 25.844 53.550 1.851 1.00 44.38 181 GLY Y N 1
ATOM 8311 C CA . GLY H 3 165 ? 25.520 52.765 3.036 1.00 45.42 181 GLY Y CA 1
ATOM 8312 C C . GLY H 3 165 ? 24.707 53.576 4.028 1.00 46.47 181 GLY Y C 1
ATOM 8313 O O . GLY H 3 165 ? 24.634 53.244 5.212 1.00 46.62 181 GLY Y O 1
ATOM 8314 N N . ILE H 3 166 ? 24.090 54.644 3.547 1.00 47.60 182 ILE Y N 1
ATOM 8315 C CA . ILE H 3 166 ? 23.404 55.572 4.429 1.00 48.51 182 ILE Y CA 1
ATOM 8316 C C . ILE H 3 166 ? 22.312 54.869 5.219 1.00 49.52 182 ILE Y C 1
ATOM 8317 O O . ILE H 3 166 ? 21.388 54.309 4.639 1.00 49.34 182 ILE Y O 1
ATOM 8322 N N . GLN H 3 167 ? 22.436 54.880 6.545 1.00 51.03 183 GLN Y N 1
ATOM 8323 C CA . GLN H 3 167 ? 21.366 54.388 7.410 1.00 52.19 183 GLN Y CA 1
ATOM 8324 C C . GLN H 3 167 ? 20.790 55.507 8.276 1.00 52.45 183 GLN Y C 1
ATOM 8325 O O . GLN H 3 167 ? 19.728 55.344 8.868 1.00 52.80 183 GLN Y O 1
ATOM 8331 N N . GLU H 3 168 ? 21.472 56.649 8.315 1.00 52.60 184 GLU Y N 1
ATOM 8332 C CA . GLU H 3 168 ? 21.154 57.711 9.269 1.00 53.03 184 GLU Y CA 1
ATOM 8333 C C . GLU H 3 168 ? 21.098 59.118 8.664 1.00 52.43 184 GLU Y C 1
ATOM 8334 O O . GLU H 3 168 ? 22.104 59.621 8.166 1.00 52.05 184 GLU Y O 1
ATOM 8340 N N . ILE H 3 169 ? 19.937 59.764 8.746 1.00 51.97 185 ILE Y N 1
ATOM 8341 C CA . ILE H 3 169 ? 19.792 61.136 8.267 1.00 51.85 185 ILE Y CA 1
ATOM 8342 C C . ILE H 3 169 ? 19.278 62.077 9.368 1.00 52.24 185 ILE Y C 1
ATOM 8343 O O . ILE H 3 169 ? 18.115 61.998 9.778 1.00 52.11 185 ILE Y O 1
ATOM 8348 N N . HIS H 3 170 ? 20.142 62.973 9.836 1.00 52.68 186 HIS Y N 1
ATOM 8349 C CA . HIS H 3 170 ? 19.783 63.871 10.935 1.00 53.24 186 HIS Y CA 1
ATOM 8350 C C . HIS H 3 170 ? 18.809 64.965 10.497 1.00 53.47 186 HIS Y C 1
ATOM 8351 O O . HIS H 3 170 ? 18.677 65.252 9.309 1.00 53.37 186 HIS Y O 1
ATOM 8358 N N . ASN H 3 171 ? 18.118 65.563 11.462 1.00 53.92 187 ASN Y N 1
ATOM 8359 C CA . ASN H 3 171 ? 17.242 66.696 11.176 1.00 54.39 187 ASN Y CA 1
ATOM 8360 C C . ASN H 3 171 ? 18.055 67.846 10.594 1.00 54.28 187 ASN Y C 1
ATOM 8361 O O . ASN H 3 171 ? 19.208 68.055 10.975 1.00 54.24 187 ASN Y O 1
ATOM 8366 N N . SER H 3 172 ? 17.461 68.585 9.664 1.00 54.10 188 SER Y N 1
ATOM 8367 C CA . SER H 3 172 ? 18.140 69.725 9.060 1.00 53.96 188 SER Y CA 1
ATOM 8368 C C . SER H 3 172 ? 19.430 69.323 8.332 1.00 53.67 188 SER Y C 1
ATOM 8369 O O . SER H 3 172 ? 20.401 70.084 8.299 1.00 53.56 188 SER Y O 1
ATOM 8372 N N . ALA H 3 173 ? 19.439 68.131 7.742 1.00 53.27 189 ALA Y N 1
ATOM 8373 C CA . ALA H 3 173 ? 20.596 67.682 6.973 1.00 52.85 189 ALA Y CA 1
ATOM 8374 C C . ALA H 3 173 ? 20.668 68.444 5.661 1.00 52.28 189 ALA Y C 1
ATOM 8375 O O . ALA H 3 173 ? 21.732 68.540 5.050 1.00 52.03 189 ALA Y O 1
ATOM 8377 N N . PHE H 3 174 ? 19.527 68.978 5.231 1.00 51.76 190 PHE Y N 1
ATOM 8378 C CA . PHE H 3 174 ? 19.448 69.698 3.963 1.00 51.57 190 PHE Y CA 1
ATOM 8379 C C . PHE H 3 174 ? 19.176 71.191 4.161 1.00 51.59 190 PHE Y C 1
ATOM 8380 O O . PHE H 3 174 ? 18.829 71.900 3.222 1.00 51.51 190 PHE Y O 1
ATOM 8388 N N . ASN H 3 175 ? 19.358 71.669 5.383 1.00 51.67 191 ASN Y N 1
ATOM 8389 C CA . ASN H 3 175 ? 19.048 73.057 5.708 1.00 51.67 191 ASN Y CA 1
ATOM 8390 C C . ASN H 3 175 ? 20.032 74.024 5.056 1.00 51.90 191 ASN Y C 1
ATOM 8391 O O . ASN H 3 175 ? 21.235 73.759 4.992 1.00 52.03 191 ASN Y O 1
ATOM 8396 N N . GLY H 3 176 ? 19.499 75.130 4.541 1.00 51.85 192 GLY Y N 1
ATOM 8397 C CA . GLY H 3 176 ? 20.313 76.156 3.888 1.00 51.77 192 GLY Y CA 1
ATOM 8398 C C . GLY H 3 176 ? 20.652 75.790 2.455 1.00 51.49 192 GLY Y C 1
ATOM 8399 O O . GLY H 3 176 ? 21.738 76.096 1.963 1.00 51.55 192 GLY Y O 1
ATOM 8400 N N . THR H 3 177 ? 19.710 75.145 1.778 1.00 51.04 193 THR Y N 1
ATOM 8401 C CA . THR H 3 177 ? 19.987 74.535 0.494 1.00 50.63 193 THR Y CA 1
ATOM 8402 C C . THR H 3 177 ? 18.766 74.641 -0.398 1.00 50.00 193 THR Y C 1
ATOM 8403 O O . THR H 3 177 ? 17.647 74.395 0.046 1.00 50.03 193 THR Y O 1
ATOM 8407 N N . GLN H 3 178 ? 18.974 75.021 -1.652 1.00 49.21 194 GLN Y N 1
ATOM 8408 C CA . GLN H 3 178 ? 17.920 74.900 -2.646 1.00 48.86 194 GLN Y CA 1
ATOM 8409 C C . GLN H 3 178 ? 18.012 73.542 -3.346 1.00 47.52 194 GLN Y C 1
ATOM 8410 O O . GLN H 3 178 ? 18.902 73.312 -4.175 1.00 47.14 194 GLN Y O 1
ATOM 8416 N N . LEU H 3 179 ? 17.091 72.646 -2.999 1.00 45.84 195 LEU Y N 1
ATOM 8417 C CA . LEU H 3 179 ? 17.121 71.277 -3.508 1.00 44.48 195 LEU Y CA 1
ATOM 8418 C C . LEU H 3 179 ? 16.211 71.101 -4.702 1.00 43.25 195 LEU Y C 1
ATOM 8419 O O . LEU H 3 179 ? 14.990 71.145 -4.564 1.00 42.52 195 LEU Y O 1
ATOM 8424 N N . ASP H 3 180 ? 16.791 70.880 -5.873 1.00 41.99 196 ASP Y N 1
ATOM 8425 C CA . ASP H 3 180 ? 15.964 70.557 -7.020 1.00 41.29 196 ASP Y CA 1
ATOM 8426 C C . ASP H 3 180 ? 15.520 69.115 -6.884 1.00 40.04 196 ASP Y C 1
ATOM 8427 O O . ASP H 3 180 ? 14.344 68.782 -7.033 1.00 39.98 196 ASP Y O 1
ATOM 8432 N N . GLU H 3 181 ? 16.484 68.274 -6.550 1.00 38.70 197 GLU Y N 1
ATOM 8433 C CA . GLU H 3 181 ? 16.341 66.857 -6.701 1.00 37.96 197 GLU Y CA 1
ATOM 8434 C C . GLU H 3 181 ? 17.166 66.154 -5.641 1.00 36.59 197 GLU Y C 1
ATOM 8435 O O . GLU H 3 181 ? 18.301 66.548 -5.365 1.00 36.05 197 GLU Y O 1
ATOM 8441 N N . LEU H 3 182 ? 16.587 65.117 -5.046 1.00 35.00 198 LEU Y N 1
ATOM 8442 C CA . LEU H 3 182 ? 17.263 64.333 -4.027 1.00 33.76 198 LEU Y CA 1
ATOM 8443 C C . LEU H 3 182 ? 16.980 62.869 -4.314 1.00 32.90 198 LEU Y C 1
ATOM 8444 O O . LEU H 3 182 ? 15.811 62.452 -4.340 1.00 31.65 198 LEU Y O 1
ATOM 8449 N N . ASN H 3 183 ? 18.041 62.103 -4.555 1.00 32.06 199 ASN Y N 1
ATOM 8450 C CA . ASN H 3 183 ? 17.902 60.675 -4.750 1.00 32.25 199 ASN Y CA 1
ATOM 8451 C C . ASN H 3 183 ? 18.623 59.895 -3.642 1.00 32.49 199 ASN Y C 1
ATOM 8452 O O . ASN H 3 183 ? 19.871 59.874 -3.554 1.00 32.52 199 ASN Y O 1
ATOM 8457 N N . LEU H 3 184 ? 17.822 59.251 -2.798 1.00 32.28 200 LEU Y N 1
ATOM 8458 C CA . LEU H 3 184 ? 18.338 58.489 -1.667 1.00 32.31 200 LEU Y CA 1
ATOM 8459 C C . LEU H 3 184 ? 18.193 57.000 -1.899 1.00 32.46 200 LEU Y C 1
ATOM 8460 O O . LEU H 3 184 ? 18.464 56.198 -1.009 1.00 32.11 200 LEU Y O 1
ATOM 8465 N N . SER H 3 185 ? 17.747 56.645 -3.098 1.00 33.05 201 SER Y N 1
ATOM 8466 C CA . SER H 3 185 ? 17.407 55.262 -3.430 1.00 33.42 201 SER Y CA 1
ATOM 8467 C C . SER H 3 185 ? 18.588 54.315 -3.249 1.00 33.59 201 SER Y C 1
ATOM 8468 O O . SER H 3 185 ? 19.746 54.732 -3.260 1.00 31.86 201 SER Y O 1
ATOM 8471 N N . ASP H 3 186 ? 18.254 53.039 -3.085 1.00 34.72 202 ASP Y N 1
ATOM 8472 C CA . ASP H 3 186 ? 19.224 51.950 -2.932 1.00 36.36 202 ASP Y CA 1
ATOM 8473 C C . ASP H 3 186 ? 20.152 52.068 -1.728 1.00 37.30 202 ASP Y C 1
ATOM 8474 O O . ASP H 3 186 ? 21.243 51.502 -1.722 1.00 36.30 202 ASP Y O 1
ATOM 8479 N N . ASN H 3 187 ? 19.724 52.809 -0.713 1.00 39.08 203 ASN Y N 1
ATOM 8480 C CA . ASN H 3 187 ? 20.349 52.695 0.603 1.00 40.53 203 ASN Y CA 1
ATOM 8481 C C . ASN H 3 187 ? 19.414 51.792 1.388 1.00 42.30 203 ASN Y C 1
ATOM 8482 O O . ASN H 3 187 ? 18.370 52.235 1.865 1.00 42.40 203 ASN Y O 1
ATOM 8487 N N . ASN H 3 188 ? 19.762 50.517 1.473 1.00 44.65 204 ASN Y N 1
ATOM 8488 C CA . ASN H 3 188 ? 18.789 49.501 1.864 1.00 46.63 204 ASN Y CA 1
ATOM 8489 C C . ASN H 3 188 ? 18.482 49.516 3.341 1.00 47.64 204 ASN Y C 1
ATOM 8490 O O . ASN H 3 188 ? 17.378 49.162 3.757 1.00 48.09 204 ASN Y O 1
ATOM 8495 N N . ASN H 3 189 ? 19.452 49.954 4.133 1.00 48.76 205 ASN Y N 1
ATOM 8496 C CA . ASN H 3 189 ? 19.299 49.964 5.577 1.00 49.42 205 ASN Y CA 1
ATOM 8497 C C . ASN H 3 189 ? 18.684 51.246 6.113 1.00 49.65 205 ASN Y C 1
ATOM 8498 O O . ASN H 3 189 ? 18.647 51.448 7.321 1.00 49.96 205 ASN Y O 1
ATOM 8503 N N . LEU H 3 190 ? 18.196 52.113 5.234 1.00 49.94 206 LEU Y N 1
ATOM 8504 C CA . LEU H 3 190 ? 17.672 53.400 5.683 1.00 50.30 206 LEU Y CA 1
ATOM 8505 C C . LEU H 3 190 ? 16.216 53.244 6.100 1.00 50.97 206 LEU Y C 1
ATOM 8506 O O . LEU H 3 190 ? 15.344 53.016 5.267 1.00 50.72 206 LEU Y O 1
ATOM 8511 N N . GLU H 3 191 ? 15.961 53.359 7.401 1.00 52.09 207 GLU Y N 1
ATOM 8512 C CA . GLU H 3 191 ? 14.636 53.077 7.938 1.00 53.25 207 GLU Y CA 1
ATOM 8513 C C . GLU H 3 191 ? 13.762 54.316 8.107 1.00 53.69 207 GLU Y C 1
ATOM 8514 O O . GLU H 3 191 ? 12.552 54.247 7.896 1.00 53.54 207 GLU Y O 1
ATOM 8520 N N . GLU H 3 192 ? 14.351 55.446 8.485 1.00 54.56 208 GLU Y N 1
ATOM 8521 C CA . GLU H 3 192 ? 13.526 56.601 8.861 1.00 55.59 208 GLU Y CA 1
ATOM 8522 C C . GLU H 3 192 ? 14.031 57.977 8.452 1.00 55.80 208 GLU Y C 1
ATOM 8523 O O . GLU H 3 192 ? 15.155 58.363 8.771 1.00 55.49 208 GLU Y O 1
ATOM 8529 N N . LEU H 3 193 ? 13.161 58.724 7.777 1.00 56.46 209 LEU Y N 1
ATOM 8530 C CA . LEU H 3 193 ? 13.366 60.151 7.581 1.00 57.11 209 LEU Y CA 1
ATOM 8531 C C . LEU H 3 193 ? 12.763 60.909 8.755 1.00 57.96 209 LEU Y C 1
ATOM 8532 O O . LEU H 3 193 ? 11.542 60.906 8.933 1.00 57.87 209 LEU Y O 1
ATOM 8537 N N . PRO H 3 194 ? 13.618 61.568 9.555 1.00 59.19 210 PRO Y N 1
ATOM 8538 C CA . PRO H 3 194 ? 13.167 62.424 10.649 1.00 60.05 210 PRO Y CA 1
ATOM 8539 C C . PRO H 3 194 ? 12.171 63.440 10.121 1.00 61.17 210 PRO Y C 1
ATOM 8540 O O . PRO H 3 194 ? 12.205 63.763 8.939 1.00 61.17 210 PRO Y O 1
ATOM 8544 N N . ASN H 3 195 ? 11.295 63.951 10.979 1.00 62.63 211 ASN Y N 1
ATOM 8545 C CA . ASN H 3 195 ? 10.250 64.860 10.517 1.00 63.64 211 ASN Y CA 1
ATOM 8546 C C . ASN H 3 195 ? 10.794 66.231 10.103 1.00 63.51 211 ASN Y C 1
ATOM 8547 O O . ASN H 3 195 ? 10.085 67.019 9.478 1.00 63.53 211 ASN Y O 1
ATOM 8552 N N . ASP H 3 196 ? 12.053 66.504 10.435 1.00 63.34 212 ASP Y N 1
ATOM 8553 C CA . ASP H 3 196 ? 12.678 67.781 10.081 1.00 63.21 212 ASP Y CA 1
ATOM 8554 C C . ASP H 3 196 ? 13.801 67.718 9.029 1.00 62.64 212 ASP Y C 1
ATOM 8555 O O . ASP H 3 196 ? 14.628 68.637 8.977 1.00 62.58 212 ASP Y O 1
ATOM 8560 N N . VAL H 3 197 ? 13.849 66.665 8.206 1.00 61.79 213 VAL Y N 1
ATOM 8561 C CA . VAL H 3 197 ? 14.869 66.577 7.153 1.00 61.13 213 VAL Y CA 1
ATOM 8562 C C . VAL H 3 197 ? 14.867 67.822 6.292 1.00 61.09 213 VAL Y C 1
ATOM 8563 O O . VAL H 3 197 ? 15.912 68.405 6.018 1.00 61.09 213 VAL Y O 1
ATOM 8567 N N . PHE H 3 198 ? 13.679 68.226 5.866 1.00 61.31 214 PHE Y N 1
ATOM 8568 C CA . PHE H 3 198 ? 13.547 69.284 4.881 1.00 61.69 214 PHE Y CA 1
ATOM 8569 C C . PHE H 3 198 ? 13.365 70.665 5.496 1.00 62.79 214 PHE Y C 1
ATOM 8570 O O . PHE H 3 198 ? 12.858 71.582 4.846 1.00 63.08 214 PHE Y O 1
ATOM 8578 N N . HIS H 3 199 ? 13.784 70.809 6.750 1.00 63.96 215 HIS Y N 1
ATOM 8579 C CA . HIS H 3 199 ? 13.773 72.103 7.417 1.00 64.88 215 HIS Y CA 1
ATOM 8580 C C . HIS H 3 199 ? 14.799 73.020 6.762 1.00 64.77 215 HIS Y C 1
ATOM 8581 O O . HIS H 3 199 ? 15.921 72.597 6.476 1.00 64.83 215 HIS Y O 1
ATOM 8588 N N . GLY H 3 200 ? 14.410 74.268 6.515 1.00 64.51 216 GLY Y N 1
ATOM 8589 C CA . GLY H 3 200 ? 15.333 75.269 5.980 1.00 64.07 216 GLY Y CA 1
ATOM 8590 C C . GLY H 3 200 ? 15.889 74.875 4.625 1.00 63.39 216 GLY Y C 1
ATOM 8591 O O . GLY H 3 200 ? 16.950 75.341 4.203 1.00 63.29 216 GLY Y O 1
ATOM 8592 N N . ALA H 3 201 ? 15.170 73.996 3.946 1.00 62.33 217 ALA Y N 1
ATOM 8593 C CA . ALA H 3 201 ? 15.537 73.591 2.608 1.00 61.45 217 ALA Y CA 1
ATOM 8594 C C . ALA H 3 201 ? 14.395 73.972 1.688 1.00 60.43 217 ALA Y C 1
ATOM 8595 O O . ALA H 3 201 ? 13.229 73.861 2.056 1.00 60.50 217 ALA Y O 1
ATOM 8597 N N . SER H 3 202 ? 14.728 74.442 0.497 1.00 59.04 218 SER Y N 1
ATOM 8598 C CA . SER H 3 202 ? 13.716 74.699 -0.498 1.00 58.13 218 SER Y CA 1
ATOM 8599 C C . SER H 3 202 ? 13.635 73.454 -1.367 1.00 56.91 218 SER Y C 1
ATOM 8600 O O . SER H 3 202 ? 14.663 72.851 -1.686 1.00 56.99 218 SER Y O 1
ATOM 8603 N N . GLY H 3 203 ? 12.425 73.066 -1.757 1.00 55.15 219 GLY Y N 1
ATOM 8604 C CA . GLY H 3 203 ? 12.233 71.800 -2.458 1.00 53.43 219 GLY Y CA 1
ATOM 8605 C C . GLY H 3 203 ? 12.317 70.670 -1.456 1.00 51.66 219 GLY Y C 1
ATOM 8606 O O . GLY H 3 203 ? 12.169 70.904 -0.263 1.00 51.90 219 GLY Y O 1
ATOM 8607 N N . PRO H 3 204 ? 12.584 69.438 -1.916 1.00 49.25 220 PRO Y N 1
ATOM 8608 C CA . PRO H 3 204 ? 12.870 68.981 -3.271 1.00 47.48 220 PRO Y CA 1
ATOM 8609 C C . PRO H 3 204 ? 11.686 69.062 -4.219 1.00 45.85 220 PRO Y C 1
ATOM 8610 O O . PRO H 3 204 ? 10.529 69.097 -3.784 1.00 45.59 220 PRO Y O 1
ATOM 8614 N N . VAL H 3 205 ? 11.987 69.093 -5.513 1.00 43.98 221 VAL Y N 1
ATOM 8615 C CA . VAL H 3 205 ? 10.956 69.062 -6.540 1.00 42.49 221 VAL Y CA 1
ATOM 8616 C C . VAL H 3 205 ? 10.858 67.650 -7.083 1.00 41.15 221 VAL Y C 1
ATOM 8617 O O . VAL H 3 205 ? 9.812 67.229 -7.577 1.00 41.01 221 VAL Y O 1
ATOM 8621 N N . ILE H 3 206 ? 11.961 66.923 -6.963 1.00 39.69 222 ILE Y N 1
ATOM 8622 C CA . ILE H 3 206 ? 12.005 65.503 -7.295 1.00 38.56 222 ILE Y CA 1
ATOM 8623 C C . ILE H 3 206 ? 12.665 64.749 -6.150 1.00 37.42 222 ILE Y C 1
ATOM 8624 O O . ILE H 3 206 ? 13.755 65.128 -5.696 1.00 37.22 222 ILE Y O 1
ATOM 8629 N N . LEU H 3 207 ? 12.003 63.690 -5.683 1.00 36.05 223 LEU Y N 1
ATOM 8630 C CA . LEU H 3 207 ? 12.521 62.870 -4.588 1.00 34.99 223 LEU Y CA 1
ATOM 8631 C C . LEU H 3 207 ? 12.425 61.391 -4.929 1.00 34.64 223 LEU Y C 1
ATOM 8632 O O . LEU H 3 207 ? 11.358 60.892 -5.287 1.00 34.02 223 LEU Y O 1
ATOM 8637 N N . ASP H 3 208 ? 13.551 60.699 -4.812 1.00 34.69 224 ASP Y N 1
ATOM 8638 C CA . ASP H 3 208 ? 13.600 59.258 -5.055 1.00 34.71 224 ASP Y CA 1
ATOM 8639 C C . ASP H 3 208 ? 14.077 58.551 -3.794 1.00 34.15 224 ASP Y C 1
ATOM 8640 O O . ASP H 3 208 ? 15.221 58.726 -3.351 1.00 33.34 224 ASP Y O 1
ATOM 8645 N N . ILE H 3 209 ? 13.172 57.768 -3.214 1.00 33.99 225 ILE Y N 1
ATOM 8646 C CA . ILE H 3 209 ? 13.483 56.933 -2.058 1.00 33.82 225 ILE Y CA 1
ATOM 8647 C C . ILE H 3 209 ? 13.313 55.454 -2.379 1.00 33.39 225 ILE Y C 1
ATOM 8648 O O . ILE H 3 209 ? 13.176 54.642 -1.471 1.00 33.48 225 ILE Y O 1
ATOM 8653 N N . SER H 3 210 ? 13.310 55.122 -3.669 1.00 33.07 226 SER Y N 1
ATOM 8654 C CA . SER H 3 210 ? 13.188 53.741 -4.135 1.00 32.61 226 SER Y CA 1
ATOM 8655 C C . SER H 3 210 ? 14.168 52.812 -3.447 1.00 32.18 226 SER Y C 1
ATOM 8656 O O . SER H 3 210 ? 15.307 53.182 -3.201 1.00 31.08 226 SER Y O 1
ATOM 8659 N N . ARG H 3 211 ? 13.692 51.610 -3.144 1.00 32.62 227 ARG Y N 1
ATOM 8660 C CA . ARG H 3 211 ? 14.510 50.539 -2.569 1.00 33.52 227 ARG Y CA 1
ATOM 8661 C C . ARG H 3 211 ? 15.185 50.904 -1.254 1.00 34.61 227 ARG Y C 1
ATOM 8662 O O . ARG H 3 211 ? 16.348 50.588 -1.034 1.00 34.33 227 ARG Y O 1
ATOM 8670 N N . THR H 3 212 ? 14.420 51.562 -0.388 1.00 36.58 228 THR Y N 1
ATOM 8671 C CA . THR H 3 212 ? 14.817 51.826 0.986 1.00 38.50 228 THR Y CA 1
ATOM 8672 C C . THR H 3 212 ? 13.742 51.259 1.900 1.00 40.62 228 THR Y C 1
ATOM 8673 O O . THR H 3 212 ? 12.641 50.960 1.444 1.00 40.77 228 THR Y O 1
ATOM 8677 N N . ARG H 3 213 ? 14.059 51.114 3.183 1.00 43.46 229 ARG Y N 1
ATOM 8678 C CA . ARG H 3 213 ? 13.073 50.672 4.168 1.00 45.90 229 ARG Y CA 1
ATOM 8679 C C . ARG H 3 213 ? 12.384 51.857 4.844 1.00 46.84 229 ARG Y C 1
ATOM 8680 O O . ARG H 3 213 ? 11.743 51.702 5.875 1.00 47.08 229 ARG Y O 1
ATOM 8688 N N . ILE H 3 214 ? 12.508 53.040 4.267 1.00 48.18 230 ILE Y N 1
ATOM 8689 C CA . ILE H 3 214 ? 11.819 54.197 4.818 1.00 49.50 230 ILE Y CA 1
ATOM 8690 C C . ILE H 3 214 ? 10.345 53.887 5.127 1.00 51.23 230 ILE Y C 1
ATOM 8691 O O . ILE H 3 214 ? 9.587 53.445 4.267 1.00 51.02 230 ILE Y O 1
ATOM 8696 N N . HIS H 3 215 ? 9.950 54.126 6.373 1.00 53.56 231 HIS Y N 1
ATOM 8697 C CA . HIS H 3 215 ? 8.601 53.821 6.818 1.00 55.56 231 HIS Y CA 1
ATOM 8698 C C . HIS H 3 215 ? 7.596 54.941 6.511 1.00 57.53 231 HIS Y C 1
ATOM 8699 O O . HIS H 3 215 ? 6.441 54.663 6.196 1.00 57.38 231 HIS Y O 1
ATOM 8706 N N . SER H 3 216 ? 8.022 56.200 6.592 1.00 60.15 232 SER Y N 1
ATOM 8707 C CA . SER H 3 216 ? 7.074 57.319 6.462 1.00 62.33 232 SER Y CA 1
ATOM 8708 C C . SER H 3 216 ? 7.668 58.580 5.838 1.00 63.88 232 SER Y C 1
ATOM 8709 O O . SER H 3 216 ? 8.834 58.900 6.057 1.00 64.10 232 SER Y O 1
ATOM 8712 N N . LEU H 3 217 ? 6.848 59.302 5.077 1.00 65.89 233 LEU Y N 1
ATOM 8713 C CA . LEU H 3 217 ? 7.250 60.594 4.519 1.00 67.45 233 LEU Y CA 1
ATOM 8714 C C . LEU H 3 217 ? 6.989 61.726 5.516 1.00 69.45 233 LEU Y C 1
ATOM 8715 O O . LEU H 3 217 ? 6.026 61.669 6.279 1.00 69.51 233 LEU Y O 1
ATOM 8720 N N . PRO H 3 218 ? 7.857 62.754 5.513 1.00 71.92 234 PRO Y N 1
ATOM 8721 C CA . PRO H 3 218 ? 7.739 63.958 6.341 1.00 73.34 234 PRO Y CA 1
ATOM 8722 C C . PRO H 3 218 ? 6.481 64.771 6.041 1.00 74.81 234 PRO Y C 1
ATOM 8723 O O . PRO H 3 218 ? 6.041 64.837 4.896 1.00 74.90 234 PRO Y O 1
ATOM 8727 N N . SER H 3 219 ? 5.925 65.395 7.073 1.00 76.54 235 SER Y N 1
ATOM 8728 C CA . SER H 3 219 ? 4.641 66.087 6.967 1.00 77.73 235 SER Y CA 1
ATOM 8729 C C . SER H 3 219 ? 4.761 67.479 6.350 1.00 77.50 235 SER Y C 1
ATOM 8730 O O . SER H 3 219 ? 3.772 68.038 5.869 1.00 77.84 235 SER Y O 1
ATOM 8733 N N . TYR H 3 220 ? 5.964 68.043 6.381 1.00 76.45 236 TYR Y N 1
ATOM 8734 C CA . TYR H 3 220 ? 6.210 69.341 5.769 1.00 75.26 236 TYR Y CA 1
ATOM 8735 C C . TYR H 3 220 ? 7.553 69.300 5.057 1.00 73.56 236 TYR Y C 1
ATOM 8736 O O . TYR H 3 220 ? 8.432 68.512 5.413 1.00 73.31 236 TYR Y O 1
ATOM 8745 N N . GLY H 3 221 ? 7.705 70.150 4.049 1.00 71.40 237 GLY Y N 1
ATOM 8746 C CA . GLY H 3 221 ? 8.922 70.179 3.253 1.00 69.70 237 GLY Y CA 1
ATOM 8747 C C . GLY H 3 221 ? 8.683 69.652 1.851 1.00 68.03 237 GLY Y C 1
ATOM 8748 O O . GLY H 3 221 ? 9.553 69.753 0.986 1.00 67.94 237 GLY Y O 1
ATOM 8749 N N . LEU H 3 222 ? 7.501 69.086 1.624 1.00 65.99 238 LEU Y N 1
ATOM 8750 C CA . LEU H 3 222 ? 7.160 68.540 0.314 1.00 64.47 238 LEU Y CA 1
ATOM 8751 C C . LEU H 3 222 ? 6.109 69.374 -0.408 1.00 63.35 238 LEU Y C 1
ATOM 8752 O O . LEU H 3 222 ? 5.518 68.911 -1.384 1.00 62.87 238 LEU Y O 1
ATOM 8757 N N . GLU H 3 223 ? 5.863 70.591 0.065 1.00 62.27 239 GLU Y N 1
ATOM 8758 C CA . GLU H 3 223 ? 4.910 71.471 -0.617 1.00 61.50 239 GLU Y CA 1
ATOM 8759 C C . GLU H 3 223 ? 5.351 71.756 -2.055 1.00 60.08 239 GLU Y C 1
ATOM 8760 O O . GLU H 3 223 ? 4.548 72.200 -2.874 1.00 59.86 239 GLU Y O 1
ATOM 8766 N N . ASN H 3 224 ? 6.616 71.480 -2.369 1.00 58.46 240 ASN Y N 1
ATOM 8767 C CA . ASN H 3 224 ? 7.122 71.716 -3.724 1.00 57.21 240 ASN Y CA 1
ATOM 8768 C C . ASN H 3 224 ? 7.353 70.465 -4.565 1.00 55.67 240 ASN Y C 1
ATOM 8769 O O . ASN H 3 224 ? 7.889 70.552 -5.665 1.00 56.00 240 ASN Y O 1
ATOM 8774 N N . LEU H 3 225 ? 6.943 69.308 -4.063 1.00 53.73 241 LEU Y N 1
ATOM 8775 C CA . LEU H 3 225 ? 7.251 68.035 -4.713 1.00 51.97 241 LEU Y CA 1
ATOM 8776 C C . LEU H 3 225 ? 6.416 67.800 -5.969 1.00 51.13 241 LEU Y C 1
ATOM 8777 O O . LEU H 3 225 ? 5.201 67.642 -5.893 1.00 50.97 241 LEU Y O 1
ATOM 8782 N N . LYS H 3 226 ? 7.072 67.760 -7.124 1.00 50.15 242 LYS Y N 1
ATOM 8783 C CA . LYS H 3 226 ? 6.386 67.475 -8.380 1.00 49.62 242 LYS Y CA 1
ATOM 8784 C C . LYS H 3 226 ? 6.481 65.997 -8.760 1.00 48.63 242 LYS Y C 1
ATOM 8785 O O . LYS H 3 226 ? 5.570 65.439 -9.378 1.00 48.64 242 LYS Y O 1
ATOM 8791 N N . LYS H 3 227 ? 7.583 65.363 -8.384 1.00 47.34 243 LYS Y N 1
ATOM 8792 C CA . LYS H 3 227 ? 7.827 63.993 -8.795 1.00 46.33 243 LYS Y CA 1
ATOM 8793 C C . LYS H 3 227 ? 8.387 63.131 -7.672 1.00 45.24 243 LYS Y C 1
ATOM 8794 O O . LYS H 3 227 ? 9.439 63.429 -7.099 1.00 44.65 243 LYS Y O 1
ATOM 8800 N N . LEU H 3 228 ? 7.647 62.064 -7.368 1.00 44.36 244 LEU Y N 1
ATOM 8801 C CA . LEU H 3 228 ? 7.985 61.113 -6.305 1.00 43.70 244 LEU Y CA 1
ATOM 8802 C C . LEU H 3 228 ? 8.221 59.711 -6.890 1.00 43.92 244 LEU Y C 1
ATOM 8803 O O . LEU H 3 228 ? 7.354 59.131 -7.561 1.00 43.61 244 LEU Y O 1
ATOM 8808 N N . ARG H 3 229 ? 9.406 59.179 -6.634 1.00 44.16 245 ARG Y N 1
ATOM 8809 C CA . ARG H 3 229 ? 9.749 57.848 -7.091 1.00 44.87 245 ARG Y CA 1
ATOM 8810 C C . ARG H 3 229 ? 10.063 56.978 -5.886 1.00 44.87 245 ARG Y C 1
ATOM 8811 O O . ARG H 3 229 ? 11.078 57.157 -5.209 1.00 44.29 245 ARG Y O 1
ATOM 8819 N N . ALA H 3 230 ? 9.165 56.042 -5.613 1.00 45.27 246 ALA Y N 1
ATOM 8820 C CA . ALA H 3 230 ? 9.355 55.104 -4.526 1.00 45.55 246 ALA Y CA 1
ATOM 8821 C C . ALA H 3 230 ? 9.036 53.701 -5.009 1.00 45.63 246 ALA Y C 1
ATOM 8822 O O . ALA H 3 230 ? 7.920 53.205 -4.834 1.00 46.11 246 ALA Y O 1
ATOM 8824 N N . ARG H 3 231 ? 10.032 53.062 -5.607 1.00 45.52 247 ARG Y N 1
ATOM 8825 C CA . ARG H 3 231 ? 9.858 51.746 -6.185 1.00 45.47 247 ARG Y CA 1
ATOM 8826 C C . ARG H 3 231 ? 10.337 50.735 -5.174 1.00 44.82 247 ARG Y C 1
ATOM 8827 O O . ARG H 3 231 ? 11.381 50.931 -4.556 1.00 44.39 247 ARG Y O 1
ATOM 8835 N N . SER H 3 232 ? 9.594 49.649 -5.010 1.00 44.69 248 SER Y N 1
ATOM 8836 C CA . SER H 3 232 ? 10.006 48.614 -4.087 1.00 44.92 248 SER Y CA 1
ATOM 8837 C C . SER H 3 232 ? 10.406 49.271 -2.787 1.00 45.65 248 SER Y C 1
ATOM 8838 O O . SER H 3 232 ? 11.475 48.997 -2.242 1.00 44.97 248 SER Y O 1
ATOM 8841 N N . THR H 3 233 ? 9.546 50.168 -2.319 1.00 47.28 249 THR Y N 1
ATOM 8842 C CA . THR H 3 233 ? 9.693 50.787 -1.013 1.00 48.63 249 THR Y CA 1
ATOM 8843 C C . THR H 3 233 ? 8.602 50.168 -0.162 1.00 50.15 249 THR Y C 1
ATOM 8844 O O . THR H 3 233 ? 7.481 50.679 -0.103 1.00 50.65 249 THR Y O 1
ATOM 8848 N N . TYR H 3 234 ? 8.919 49.061 0.498 1.00 51.77 250 TYR Y N 1
ATOM 8849 C CA . TYR H 3 234 ? 7.869 48.183 0.984 1.00 52.85 250 TYR Y CA 1
ATOM 8850 C C . TYR H 3 234 ? 7.194 48.556 2.273 1.00 54.12 250 TYR Y C 1
ATOM 8851 O O . TYR H 3 234 ? 5.978 48.405 2.381 1.00 54.28 250 TYR Y O 1
ATOM 8860 N N . ASN H 3 235 ? 7.938 49.036 3.257 1.00 55.61 251 ASN Y N 1
ATOM 8861 C CA . ASN H 3 235 ? 7.262 49.425 4.482 1.00 56.78 251 ASN Y CA 1
ATOM 8862 C C . ASN H 3 235 ? 6.888 50.900 4.515 1.00 57.96 251 ASN Y C 1
ATOM 8863 O O . ASN H 3 235 ? 6.606 51.437 5.575 1.00 57.99 251 ASN Y O 1
ATOM 8868 N N . LEU H 3 236 ? 6.873 51.548 3.351 1.00 59.78 252 LEU Y N 1
ATOM 8869 C CA . LEU H 3 236 ? 6.210 52.849 3.218 1.00 61.17 252 LEU Y CA 1
ATOM 8870 C C . LEU H 3 236 ? 4.758 52.602 2.817 1.00 62.83 252 LEU Y C 1
ATOM 8871 O O . LEU H 3 236 ? 4.454 52.380 1.648 1.00 62.84 252 LEU Y O 1
ATOM 8876 N N . LYS H 3 237 ? 3.862 52.651 3.796 1.00 65.09 253 LYS Y N 1
ATOM 8877 C CA . LYS H 3 237 ? 2.497 52.179 3.593 1.00 67.02 253 LYS Y CA 1
ATOM 8878 C C . LYS H 3 237 ? 1.440 53.277 3.491 1.00 69.14 253 LYS Y C 1
ATOM 8879 O O . LYS H 3 237 ? 0.553 53.183 2.647 1.00 69.14 253 LYS Y O 1
ATOM 8885 N N . LYS H 3 238 ? 1.512 54.306 4.331 1.00 71.90 254 LYS Y N 1
ATOM 8886 C CA . LYS H 3 238 ? 0.556 55.409 4.209 1.00 74.36 254 LYS Y CA 1
ATOM 8887 C C . LYS H 3 238 ? 0.931 56.381 3.072 1.00 75.12 254 LYS Y C 1
ATOM 8888 O O . LYS H 3 238 ? 0.680 56.097 1.900 1.00 75.31 254 LYS Y O 1
ATOM 8894 N N . LEU H 3 239 ? 1.531 57.516 3.414 1.00 76.24 255 LEU Y N 1
ATOM 8895 C CA . LEU H 3 239 ? 1.709 58.618 2.463 1.00 77.21 255 LEU Y CA 1
ATOM 8896 C C . LEU H 3 239 ? 0.860 59.804 2.892 1.00 78.62 255 LEU Y C 1
ATOM 8897 O O . LEU H 3 239 ? -0.234 59.627 3.432 1.00 78.85 255 LEU Y O 1
ATOM 8902 N N . PRO H 3 240 ? 1.364 61.017 2.645 1.00 80.28 256 PRO Y N 1
ATOM 8903 C CA . PRO H 3 240 ? 0.639 62.270 2.816 1.00 81.71 256 PRO Y CA 1
ATOM 8904 C C . PRO H 3 240 ? -0.563 62.380 1.887 1.00 83.68 256 PRO Y C 1
ATOM 8905 O O . PRO H 3 240 ? -0.580 61.768 0.819 1.00 83.74 256 PRO Y O 1
ATOM 8909 N N . THR H 3 241 ? -1.556 63.161 2.297 1.00 86.21 257 THR Y N 1
ATOM 8910 C CA . THR H 3 241 ? -2.756 63.354 1.501 1.00 88.22 257 THR Y CA 1
ATOM 8911 C C . THR H 3 241 ? -2.444 64.344 0.393 1.00 89.81 257 THR Y C 1
ATOM 8912 O O . THR H 3 241 ? -1.557 65.182 0.540 1.00 89.89 257 THR Y O 1
ATOM 8916 N N . LEU H 3 242 ? -3.178 64.251 -0.711 1.00 91.70 258 LEU Y N 1
ATOM 8917 C CA . LEU H 3 242 ? -2.981 65.165 -1.826 1.00 93.04 258 LEU Y CA 1
ATOM 8918 C C . LEU H 3 242 ? -2.897 66.616 -1.357 1.00 93.34 258 LEU Y C 1
ATOM 8919 O O . LEU H 3 242 ? -2.111 67.397 -1.888 1.00 93.53 258 LEU Y O 1
ATOM 8924 N N . GLU H 3 243 ? -3.695 66.978 -0.359 1.00 93.41 259 GLU Y N 1
ATOM 8925 C CA . GLU H 3 243 ? -3.698 68.355 0.117 1.00 93.27 259 GLU Y CA 1
ATOM 8926 C C . GLU H 3 243 ? -2.317 68.755 0.640 1.00 91.91 259 GLU Y C 1
ATOM 8927 O O . GLU H 3 243 ? -1.945 69.923 0.576 1.00 91.93 259 GLU Y O 1
ATOM 8933 N N . LYS H 3 244 ? -1.552 67.789 1.142 1.00 90.03 260 LYS Y N 1
ATOM 8934 C CA . LYS H 3 244 ? -0.199 68.074 1.628 1.00 88.44 260 LYS Y CA 1
ATOM 8935 C C . LYS H 3 244 ? 0.852 68.061 0.508 1.00 86.28 260 LYS Y C 1
ATOM 8936 O O . LYS H 3 244 ? 1.852 68.772 0.581 1.00 86.19 260 LYS Y O 1
ATOM 8942 N N . LEU H 3 245 ? 0.636 67.247 -0.519 1.00 83.57 261 LEU Y N 1
ATOM 8943 C CA . LEU H 3 245 ? 1.509 67.255 -1.685 1.00 81.31 261 LEU Y CA 1
ATOM 8944 C C . LEU H 3 245 ? 0.817 68.033 -2.782 1.00 79.86 261 LEU Y C 1
ATOM 8945 O O . LEU H 3 245 ? 0.158 67.457 -3.648 1.00 79.75 261 LEU Y O 1
ATOM 8950 N N . VAL H 3 246 ? 0.972 69.348 -2.745 1.00 78.00 262 VAL Y N 1
ATOM 8951 C CA . VAL H 3 246 ? 0.166 70.221 -3.580 1.00 76.49 262 VAL Y CA 1
ATOM 8952 C C . VAL H 3 246 ? 0.703 70.249 -5.005 1.00 74.75 262 VAL Y C 1
ATOM 8953 O O . VAL H 3 246 ? -0.056 70.420 -5.961 1.00 74.74 262 VAL Y O 1
ATOM 8957 N N . ALA H 3 247 ? 2.010 70.055 -5.141 1.00 72.51 263 ALA Y N 1
ATOM 8958 C CA . ALA H 3 247 ? 2.678 70.208 -6.427 1.00 70.69 263 ALA Y CA 1
ATOM 8959 C C . ALA H 3 247 ? 2.791 68.909 -7.219 1.00 69.05 263 ALA Y C 1
ATOM 8960 O O . ALA H 3 247 ? 3.051 68.942 -8.418 1.00 69.15 263 ALA Y O 1
ATOM 8962 N N . LEU H 3 248 ? 2.590 67.770 -6.563 1.00 67.06 264 LEU Y N 1
ATOM 8963 C CA . LEU H 3 248 ? 2.841 66.470 -7.194 1.00 65.54 264 LEU Y CA 1
ATOM 8964 C C . LEU H 3 248 ? 2.148 66.331 -8.555 1.00 64.59 264 LEU Y C 1
ATOM 8965 O O . LEU H 3 248 ? 0.944 66.539 -8.666 1.00 64.40 264 LEU Y O 1
ATOM 8970 N N . MET H 3 249 ? 2.914 65.988 -9.590 1.00 63.52 265 MET Y N 1
ATOM 8971 C CA . MET H 3 249 ? 2.334 65.683 -10.895 1.00 62.97 265 MET Y CA 1
ATOM 8972 C C . MET H 3 249 ? 2.596 64.236 -11.283 1.00 61.35 265 MET Y C 1
ATOM 8973 O O . MET H 3 249 ? 1.952 63.713 -12.183 1.00 61.50 265 MET Y O 1
ATOM 8978 N N . GLU H 3 250 ? 3.553 63.591 -10.630 1.00 59.52 266 GLU Y N 1
ATOM 8979 C CA . GLU H 3 250 ? 3.981 62.269 -11.067 1.00 58.20 266 GLU Y CA 1
ATOM 8980 C C . GLU H 3 250 ? 4.522 61.412 -9.925 1.00 56.72 266 GLU Y C 1
ATOM 8981 O O . GLU H 3 250 ? 5.372 61.849 -9.150 1.00 56.24 266 GLU Y O 1
ATOM 8987 N N . ALA H 3 251 ? 4.024 60.184 -9.836 1.00 55.26 267 ALA Y N 1
ATOM 8988 C CA . ALA H 3 251 ? 4.429 59.267 -8.779 1.00 54.22 267 ALA Y CA 1
ATOM 8989 C C . ALA H 3 251 ? 4.581 57.859 -9.328 1.00 53.45 267 ALA Y C 1
ATOM 8990 O O . ALA H 3 251 ? 3.661 57.306 -9.918 1.00 53.37 267 ALA Y O 1
ATOM 8992 N N . SER H 3 252 ? 5.751 57.276 -9.147 1.00 52.73 268 SER Y N 1
ATOM 8993 C CA . SER H 3 252 ? 5.910 55.873 -9.457 1.00 52.28 268 SER Y CA 1
ATOM 8994 C C . SER H 3 252 ? 6.190 55.148 -8.153 1.00 52.04 268 SER Y C 1
ATOM 8995 O O . SER H 3 252 ? 7.273 55.258 -7.573 1.00 51.54 268 SER Y O 1
ATOM 8998 N N . LEU H 3 253 ? 5.177 54.414 -7.703 1.00 52.07 269 LEU Y N 1
ATOM 8999 C CA . LEU H 3 253 ? 5.105 53.916 -6.340 1.00 52.19 269 LEU Y CA 1
ATOM 9000 C C . LEU H 3 253 ? 5.220 52.397 -6.267 1.00 52.67 269 LEU Y C 1
ATOM 9001 O O . LEU H 3 253 ? 5.624 51.745 -7.229 1.00 52.66 269 LEU Y O 1
ATOM 9006 N N . THR H 3 254 ? 4.868 51.836 -5.116 1.00 53.43 270 THR Y N 1
ATOM 9007 C CA . THR H 3 254 ? 4.948 50.397 -4.928 1.00 54.07 270 THR Y CA 1
ATOM 9008 C C . THR H 3 254 ? 3.568 49.741 -4.817 1.00 55.08 270 THR Y C 1
ATOM 9009 O O . THR H 3 254 ? 3.266 48.793 -5.542 1.00 55.02 270 THR Y O 1
ATOM 9013 N N . TYR H 3 255 ? 2.740 50.251 -3.908 1.00 56.34 271 TYR Y N 1
ATOM 9014 C CA . TYR H 3 255 ? 1.398 49.716 -3.675 1.00 57.31 271 TYR Y CA 1
ATOM 9015 C C . TYR H 3 255 ? 0.325 50.409 -4.515 1.00 58.94 271 TYR Y C 1
ATOM 9016 O O . TYR H 3 255 ? 0.022 51.582 -4.293 1.00 59.15 271 TYR Y O 1
ATOM 9025 N N . PRO H 3 256 ? -0.273 49.670 -5.463 1.00 60.98 272 PRO Y N 1
ATOM 9026 C CA . PRO H 3 256 ? -1.282 50.179 -6.392 1.00 62.52 272 PRO Y CA 1
ATOM 9027 C C . PRO H 3 256 ? -2.410 50.958 -5.724 1.00 64.48 272 PRO Y C 1
ATOM 9028 O O . PRO H 3 256 ? -2.970 51.862 -6.337 1.00 64.56 272 PRO Y O 1
ATOM 9032 N N . SER H 3 257 ? -2.746 50.609 -4.486 1.00 67.00 273 SER Y N 1
ATOM 9033 C CA . SER H 3 257 ? -3.860 51.266 -3.800 1.00 69.00 273 SER Y CA 1
ATOM 9034 C C . SER H 3 257 ? -3.551 52.750 -3.655 1.00 70.36 273 SER Y C 1
ATOM 9035 O O . SER H 3 257 ? -4.452 53.592 -3.671 1.00 70.58 273 SER Y O 1
ATOM 9038 N N . HIS H 3 258 ? -2.263 53.054 -3.528 1.00 71.97 274 HIS Y N 1
ATOM 9039 C CA . HIS H 3 258 ? -1.792 54.426 -3.480 1.00 73.19 274 HIS Y CA 1
ATOM 9040 C C . HIS H 3 258 ? -2.203 55.181 -4.738 1.00 75.29 274 HIS Y C 1
ATOM 9041 O O . HIS H 3 258 ? -2.750 56.286 -4.668 1.00 75.19 274 HIS Y O 1
ATOM 9048 N N . CYS H 3 259 ? -1.930 54.573 -5.889 1.00 78.03 275 CYS Y N 1
ATOM 9049 C CA . CYS H 3 259 ? -2.235 55.179 -7.179 1.00 80.41 275 CYS Y CA 1
ATOM 9050 C C . CYS H 3 259 ? -3.718 55.410 -7.352 1.00 83.74 275 CYS Y C 1
ATOM 9051 O O . CYS H 3 259 ? -4.138 56.344 -8.030 1.00 83.91 275 CYS Y O 1
ATOM 9054 N N . CYS H 3 260 ? -4.516 54.552 -6.744 1.00 87.93 276 CYS Y N 1
ATOM 9055 C CA . CYS H 3 260 ? -5.943 54.713 -6.831 1.00 91.80 276 CYS Y CA 1
ATOM 9056 C C . CYS H 3 260 ? -6.402 55.866 -5.951 1.00 92.06 276 CYS Y C 1
ATOM 9057 O O . CYS H 3 260 ? -7.267 56.648 -6.346 1.00 92.07 276 CYS Y O 1
ATOM 9060 N N . ALA H 3 261 ? -5.798 55.995 -4.775 1.00 93.09 277 ALA Y N 1
ATOM 9061 C CA . ALA H 3 261 ? -6.038 57.160 -3.936 1.00 94.00 277 ALA Y CA 1
ATOM 9062 C C . ALA H 3 261 ? -5.844 58.437 -4.748 1.00 95.45 277 ALA Y C 1
ATOM 9063 O O . ALA H 3 261 ? -6.631 59.374 -4.637 1.00 95.39 277 ALA Y O 1
ATOM 9065 N N . PHE H 3 262 ? -4.795 58.471 -5.566 1.00 97.67 278 PHE Y N 1
ATOM 9066 C CA . PHE H 3 262 ? -4.487 59.669 -6.348 1.00 99.54 278 PHE Y CA 1
ATOM 9067 C C . PHE H 3 262 ? -5.459 59.880 -7.507 1.00 102.70 278 PHE Y C 1
ATOM 9068 O O . PHE H 3 262 ? -5.921 60.995 -7.733 1.00 102.83 278 PHE Y O 1
ATOM 9076 N N . ALA H 3 263 ? -5.772 58.816 -8.239 1.00 106.80 279 ALA Y N 1
ATOM 9077 C CA . ALA H 3 263 ? -6.692 58.929 -9.364 1.00 110.27 279 ALA Y CA 1
ATOM 9078 C C . ALA H 3 263 ? -8.082 59.358 -8.899 1.00 114.20 279 ALA Y C 1
ATOM 9079 O O . ALA H 3 263 ? -8.817 60.006 -9.642 1.00 114.39 279 ALA Y O 1
ATOM 9081 N N . ASN H 3 264 ? -8.438 59.001 -7.668 1.00 119.27 280 ASN Y N 1
ATOM 9082 C CA . ASN H 3 264 ? -9.778 59.285 -7.154 1.00 123.42 280 ASN Y CA 1
ATOM 9083 C C . ASN H 3 264 ? -9.946 60.672 -6.526 1.00 127.66 280 ASN Y C 1
ATOM 9084 O O . ASN H 3 264 ? -11.075 61.095 -6.277 1.00 127.95 280 ASN Y O 1
ATOM 9089 N N . TRP H 3 265 ? -8.851 61.387 -6.268 1.00 132.94 281 TRP Y N 1
ATOM 9090 C CA . TRP H 3 265 ? -8.977 62.741 -5.703 1.00 137.15 281 TRP Y CA 1
ATOM 9091 C C . TRP H 3 265 ? -8.446 63.878 -6.596 1.00 141.09 281 TRP Y C 1
ATOM 9092 O O . TRP H 3 265 ? -7.440 64.519 -6.287 1.00 141.38 281 TRP Y O 1
ATOM 9103 N N . ARG H 3 266 ? -9.134 64.092 -7.712 1.00 145.97 282 ARG Y N 1
ATOM 9104 C CA . ARG H 3 266 ? -9.168 65.379 -8.422 1.00 149.77 282 ARG Y CA 1
ATOM 9105 C C . ARG H 3 266 ? -8.072 66.414 -8.078 1.00 153.68 282 ARG Y C 1
ATOM 9106 O O . ARG H 3 266 ? -6.948 66.318 -8.574 1.00 153.95 282 ARG Y O 1
ATOM 9114 N N . ARG H 3 267 ? -8.413 67.400 -7.240 1.00 158.41 283 ARG Y N 1
ATOM 9115 C CA . ARG H 3 267 ? -7.583 68.608 -7.024 1.00 162.04 283 ARG Y CA 1
ATOM 9116 C C . ARG H 3 267 ? -7.894 69.685 -8.087 1.00 165.61 283 ARG Y C 1
ATOM 9117 O O . ARG H 3 267 ? -9.017 69.765 -8.593 1.00 165.88 283 ARG Y O 1
ATOM 9125 N N . GLN H 3 268 ? -6.896 70.517 -8.397 1.00 169.82 284 GLN Y N 1
ATOM 9126 C CA . GLN H 3 268 ? -6.923 71.464 -9.536 1.00 173.01 284 GLN Y CA 1
ATOM 9127 C C . GLN H 3 268 ? -8.104 72.454 -9.671 1.00 175.50 284 GLN Y C 1
ATOM 9128 O O . GLN H 3 268 ? -9.125 72.115 -10.277 1.00 175.77 284 GLN Y O 1
ATOM 9134 N N . ILE H 3 269 ? -7.964 73.671 -9.133 1.00 178.29 285 ILE Y N 1
ATOM 9135 C CA . ILE H 3 269 ? -8.707 74.819 -9.694 1.00 180.26 285 ILE Y CA 1
ATOM 9136 C C . ILE H 3 269 ? -7.809 76.045 -9.946 1.00 181.29 285 ILE Y C 1
ATOM 9137 O O . ILE H 3 269 ? -7.140 76.115 -10.978 1.00 181.45 285 ILE Y O 1
ATOM 9142 N N . SER H 3 270 ? -7.795 77.005 -9.025 1.00 182.33 286 SER Y N 1
ATOM 9143 C CA . SER H 3 270 ? -7.039 78.247 -9.225 1.00 182.97 286 SER Y CA 1
ATOM 9144 C C . SER H 3 270 ? -6.993 78.633 -10.707 1.00 183.34 286 SER Y C 1
ATOM 9145 O O . SER H 3 270 ? -6.013 79.221 -11.166 1.00 183.41 286 SER Y O 1
ATOM 9148 N N . GLU H 3 271 ? -8.053 78.316 -11.450 1.00 183.69 287 GLU Y N 1
ATOM 9149 C CA . GLU H 3 271 ? -8.010 78.417 -12.914 1.00 183.89 287 GLU Y CA 1
ATOM 9150 C C . GLU H 3 271 ? -6.599 78.019 -13.360 1.00 184.38 287 GLU Y C 1
ATOM 9151 O O . GLU H 3 271 ? -6.119 76.936 -13.020 1.00 184.41 287 GLU Y O 1
ATOM 9157 N N . LEU H 3 272 ? -5.946 78.886 -14.131 1.00 184.94 288 LEU Y N 1
ATOM 9158 C CA . LEU H 3 272 ? -4.478 78.859 -14.256 1.00 185.33 288 LEU Y CA 1
ATOM 9159 C C . LEU H 3 272 ? -3.909 79.698 -15.412 1.00 185.83 288 LEU Y C 1
ATOM 9160 O O . LEU H 3 272 ? -4.633 80.123 -16.312 1.00 185.87 288 LEU Y O 1
ATOM 9165 N N . HIS H 3 273 ? -2.596 79.920 -15.354 1.00 186.32 289 HIS Y N 1
ATOM 9166 C CA . HIS H 3 273 ? -1.892 80.890 -16.198 1.00 186.60 289 HIS Y CA 1
ATOM 9167 C C . HIS H 3 273 ? -0.395 80.613 -16.083 1.00 186.36 289 HIS Y C 1
ATOM 9168 O O . HIS H 3 273 ? 0.002 79.718 -15.335 1.00 186.43 289 HIS Y O 1
ATOM 9175 N N . PRO H 3 274 ? 0.456 81.357 -16.819 1.00 185.88 290 PRO Y N 1
ATOM 9176 C CA . PRO H 3 274 ? 0.281 82.196 -18.004 1.00 185.24 290 PRO Y CA 1
ATOM 9177 C C . PRO H 3 274 ? 0.863 81.579 -19.283 1.00 184.15 290 PRO Y C 1
ATOM 9178 O O . PRO H 3 274 ? 1.698 80.675 -19.224 1.00 184.12 290 PRO Y O 1
ATOM 9182 N N . ILE H 3 275 ? 0.393 82.072 -20.425 1.00 182.68 291 ILE Y N 1
ATOM 9183 C CA . ILE H 3 275 ? 1.116 82.007 -21.701 1.00 181.42 291 ILE Y CA 1
ATOM 9184 C C . ILE H 3 275 ? 1.887 80.711 -22.033 1.00 180.47 291 ILE Y C 1
ATOM 9185 O O . ILE H 3 275 ? 3.116 80.670 -21.966 1.00 180.41 291 ILE Y O 1
ATOM 9190 N N . CYS H 3 276 ? 1.140 79.669 -22.395 1.00 179.23 292 CYS Y N 1
ATOM 9191 C CA . CYS H 3 276 ? 1.660 78.514 -23.130 1.00 178.04 292 CYS Y CA 1
ATOM 9192 C C . CYS H 3 276 ? 1.151 78.724 -24.557 1.00 177.77 292 CYS Y C 1
ATOM 9193 O O . CYS H 3 276 ? 0.974 77.783 -25.336 1.00 177.75 292 CYS Y O 1
ATOM 9196 N N . ASN H 3 277 ? 0.944 80.000 -24.874 1.00 177.14 293 ASN Y N 1
ATOM 9197 C CA . ASN H 3 277 ? 0.039 80.453 -25.937 1.00 176.55 293 ASN Y CA 1
ATOM 9198 C C . ASN H 3 277 ? 0.033 79.728 -27.292 1.00 175.76 293 ASN Y C 1
ATOM 9199 O O . ASN H 3 277 ? -0.974 79.762 -27.999 1.00 175.72 293 ASN Y O 1
ATOM 9204 N N . LYS H 3 278 ? 1.132 79.083 -27.662 1.00 174.70 294 LYS Y N 1
ATOM 9205 C CA . LYS H 3 278 ? 1.273 78.556 -29.022 1.00 173.79 294 LYS Y CA 1
ATOM 9206 C C . LYS H 3 278 ? 1.454 79.700 -30.021 1.00 173.14 294 LYS Y C 1
ATOM 9207 O O . LYS H 3 278 ? 2.194 80.648 -29.758 1.00 173.09 294 LYS Y O 1
ATOM 9213 N N . SER H 3 279 ? 0.772 79.614 -31.160 1.00 172.34 295 SER Y N 1
ATOM 9214 C CA . SER H 3 279 ? 0.952 80.589 -32.236 1.00 171.73 295 SER Y CA 1
ATOM 9215 C C . SER H 3 279 ? 2.293 81.301 -32.094 1.00 171.67 295 SER Y C 1
ATOM 9216 O O . SER H 3 279 ? 3.324 80.659 -31.831 1.00 171.57 295 SER Y O 1
ATOM 9219 N N . THR H 3 315 ? 5.086 55.861 -27.126 1.00 145.28 331 THR Y N 1
ATOM 9220 C CA . THR H 3 315 ? 3.970 56.797 -27.106 1.00 145.38 331 THR Y CA 1
ATOM 9221 C C . THR H 3 315 ? 4.114 57.770 -25.934 1.00 146.61 331 THR Y C 1
ATOM 9222 O O . THR H 3 315 ? 3.511 57.573 -24.879 1.00 146.67 331 THR Y O 1
ATOM 9226 N N . GLU H 3 316 ? 4.914 58.819 -26.124 1.00 148.10 332 GLU Y N 1
ATOM 9227 C CA . GLU H 3 316 ? 5.142 59.821 -25.075 1.00 149.22 332 GLU Y CA 1
ATOM 9228 C C . GLU H 3 316 ? 5.296 61.241 -25.636 1.00 149.70 332 GLU Y C 1
ATOM 9229 O O . GLU H 3 316 ? 5.008 61.485 -26.807 1.00 149.83 332 GLU Y O 1
ATOM 9235 N N . PHE H 3 317 ? 5.749 62.172 -24.796 1.00 149.99 333 PHE Y N 1
ATOM 9236 C CA . PHE H 3 317 ? 5.689 63.603 -25.119 1.00 150.01 333 PHE Y CA 1
ATOM 9237 C C . PHE H 3 317 ? 7.033 64.322 -25.196 1.00 148.90 333 PHE Y C 1
ATOM 9238 O O . PHE H 3 317 ? 8.100 63.724 -25.056 1.00 148.91 333 PHE Y O 1
ATOM 9246 N N . ASP H 3 318 ? 6.941 65.628 -25.431 1.00 147.41 334 ASP Y N 1
ATOM 9247 C CA . ASP H 3 318 ? 8.054 66.552 -25.274 1.00 146.14 334 ASP Y CA 1
ATOM 9248 C C . ASP H 3 318 ? 7.539 67.848 -24.660 1.00 145.15 334 ASP Y C 1
ATOM 9249 O O . ASP H 3 318 ? 6.409 67.915 -24.175 1.00 145.05 334 ASP Y O 1
ATOM 9270 N N . ASP H 3 320 ? 6.130 70.861 -22.841 1.00 147.24 336 ASP Y N 1
ATOM 9271 C CA . ASP H 3 320 ? 4.824 71.468 -22.692 1.00 149.16 336 ASP Y CA 1
ATOM 9272 C C . ASP H 3 320 ? 4.622 71.946 -21.261 1.00 151.12 336 ASP Y C 1
ATOM 9273 O O . ASP H 3 320 ? 4.313 71.141 -20.384 1.00 151.27 336 ASP Y O 1
ATOM 9278 N N . LEU H 3 321 ? 4.798 73.240 -21.005 1.00 153.55 337 LEU Y N 1
ATOM 9279 C CA . LEU H 3 321 ? 4.359 73.776 -19.721 1.00 155.39 337 LEU Y CA 1
ATOM 9280 C C . LEU H 3 321 ? 3.066 74.558 -19.910 1.00 157.27 337 LEU Y C 1
ATOM 9281 O O . LEU H 3 321 ? 3.082 75.786 -19.990 1.00 157.42 337 LEU Y O 1
ATOM 9286 N N . CYS H 3 322 ? 1.946 73.847 -19.981 1.00 159.36 338 CYS Y N 1
ATOM 9287 C CA . CYS H 3 322 ? 0.646 74.497 -20.062 1.00 160.99 338 CYS Y CA 1
ATOM 9288 C C . CYS H 3 322 ? -0.191 74.183 -18.821 1.00 160.78 338 CYS Y C 1
ATOM 9289 O O . CYS H 3 322 ? -1.290 74.712 -18.660 1.00 160.91 338 CYS Y O 1
ATOM 9292 N N . ASN H 3 323 ? 0.331 73.333 -17.942 1.00 160.37 339 ASN Y N 1
ATOM 9293 C CA . ASN H 3 323 ? -0.510 72.668 -16.950 1.00 159.74 339 ASN Y CA 1
ATOM 9294 C C . ASN H 3 323 ? -1.721 72.074 -17.659 1.00 158.36 339 ASN Y C 1
ATOM 9295 O O . ASN H 3 323 ? -2.864 72.377 -17.313 1.00 158.39 339 ASN Y O 1
ATOM 9300 N N . GLU H 3 324 ? -1.466 71.235 -18.660 1.00 156.23 340 GLU Y N 1
ATOM 9301 C CA . GLU H 3 324 ? -2.539 70.662 -19.460 1.00 154.21 340 GLU Y CA 1
ATOM 9302 C C . GLU H 3 324 ? -3.302 69.659 -18.630 1.00 151.30 340 GLU Y C 1
ATOM 9303 O O . GLU H 3 324 ? -4.435 69.298 -18.948 1.00 151.22 340 GLU Y O 1
ATOM 9309 N N . VAL H 3 325 ? -2.668 69.211 -17.556 1.00 147.31 341 VAL Y N 1
ATOM 9310 C CA . VAL H 3 325 ? -2.824 67.826 -17.180 1.00 143.85 341 VAL Y CA 1
ATOM 9311 C C . VAL H 3 325 ? -3.397 67.365 -15.862 1.00 139.64 341 VAL Y C 1
ATOM 9312 O O . VAL H 3 325 ? -2.998 67.760 -14.763 1.00 139.43 341 VAL Y O 1
ATOM 9316 N N . VAL H 3 326 ? -4.391 66.521 -16.065 1.00 134.14 342 VAL Y N 1
ATOM 9317 C CA . VAL H 3 326 ? -4.453 65.201 -15.466 1.00 129.57 342 VAL Y CA 1
ATOM 9318 C C . VAL H 3 326 ? -3.959 65.031 -14.049 1.00 124.69 342 VAL Y C 1
ATOM 9319 O O . VAL H 3 326 ? -2.787 65.235 -13.716 1.00 124.40 342 VAL Y O 1
ATOM 9323 N N . ASP H 3 327 ? -4.925 64.662 -13.223 1.00 118.40 343 ASP Y N 1
ATOM 9324 C CA . ASP H 3 327 ? -4.656 63.892 -12.053 1.00 113.19 343 ASP Y CA 1
ATOM 9325 C C . ASP H 3 327 ? -3.215 63.430 -12.158 1.00 107.60 343 ASP Y C 1
ATOM 9326 O O . ASP H 3 327 ? -2.709 63.163 -13.249 1.00 107.23 343 ASP Y O 1
ATOM 9331 N N . VAL H 3 328 ? -2.557 63.352 -11.014 1.00 100.67 344 VAL Y N 1
ATOM 9332 C CA . VAL H 3 328 ? -1.217 62.810 -10.927 1.00 95.24 344 VAL Y CA 1
ATOM 9333 C C . VAL H 3 328 ? -1.057 61.559 -11.783 1.00 91.02 344 VAL Y C 1
ATOM 9334 O O . VAL H 3 328 ? -1.837 60.619 -11.663 1.00 90.66 344 VAL Y O 1
ATOM 9338 N N . THR H 3 329 ? -0.043 61.537 -12.640 1.00 86.13 345 THR Y N 1
ATOM 9339 C CA . THR H 3 329 ? 0.310 60.309 -13.336 1.00 82.55 345 THR Y CA 1
ATOM 9340 C C . THR H 3 329 ? 0.901 59.359 -12.306 1.00 80.06 345 THR Y C 1
ATOM 9341 O O . THR H 3 329 ? 1.896 59.684 -11.661 1.00 79.81 345 THR Y O 1
ATOM 9345 N N . CYS H 3 330 ? 0.290 58.192 -12.140 1.00 77.34 346 CYS Y N 1
ATOM 9346 C CA . CYS H 3 330 ? 0.696 57.282 -11.076 1.00 75.57 346 CYS Y CA 1
ATOM 9347 C C . CYS H 3 330 ? 0.875 55.855 -11.579 1.00 74.49 346 CYS Y C 1
ATOM 9348 O O . CYS H 3 330 ? 0.168 55.402 -12.479 1.00 74.22 346 CYS Y O 1
ATOM 9351 N N . SER H 3 331 ? 1.837 55.154 -10.993 1.00 73.75 347 SER Y N 1
ATOM 9352 C CA . SER H 3 331 ? 2.056 53.751 -11.293 1.00 73.59 347 SER Y CA 1
ATOM 9353 C C . SER H 3 331 ? 2.609 53.078 -10.047 1.00 74.81 347 SER Y C 1
ATOM 9354 O O . SER H 3 331 ? 3.291 53.714 -9.252 1.00 74.68 347 SER Y O 1
ATOM 9357 N N . PRO H 3 332 ? 2.308 51.788 -9.863 1.00 76.96 348 PRO Y N 1
ATOM 9358 C CA . PRO H 3 332 ? 1.527 50.938 -10.755 1.00 79.27 348 PRO Y CA 1
ATOM 9359 C C . PRO H 3 332 ? 0.046 51.287 -10.746 1.00 83.01 348 PRO Y C 1
ATOM 9360 O O . PRO H 3 332 ? -0.542 51.450 -9.678 1.00 83.08 348 PRO Y O 1
ATOM 9364 N N . LYS H 3 333 ? -0.553 51.402 -11.925 1.00 88.17 349 LYS Y N 1
ATOM 9365 C CA . LYS H 3 333 ? -1.997 51.574 -12.022 1.00 92.62 349 LYS Y CA 1
ATOM 9366 C C . LYS H 3 333 ? -2.674 50.230 -11.779 1.00 97.28 349 LYS Y C 1
ATOM 9367 O O . LYS H 3 333 ? -2.266 49.219 -12.351 1.00 97.60 349 LYS Y O 1
ATOM 9373 N N . PRO H 3 334 ? -3.714 50.212 -10.931 1.00 103.23 350 PRO Y N 1
ATOM 9374 C CA . PRO H 3 334 ? -4.322 48.944 -10.537 1.00 107.22 350 PRO Y CA 1
ATOM 9375 C C . PRO H 3 334 ? -5.047 48.289 -11.707 1.00 111.67 350 PRO Y C 1
ATOM 9376 O O . PRO H 3 334 ? -6.194 47.857 -11.580 1.00 112.02 350 PRO Y O 1
ATOM 9380 N N . ASP H 3 335 ? -4.344 48.228 -12.834 1.00 116.87 351 ASP Y N 1
ATOM 9381 C CA . ASP H 3 335 ? -4.852 47.693 -14.097 1.00 120.83 351 ASP Y CA 1
ATOM 9382 C C . ASP H 3 335 ? -5.449 46.289 -14.008 1.00 124.07 351 ASP Y C 1
ATOM 9383 O O . ASP H 3 335 ? -6.649 46.108 -14.229 1.00 124.41 351 ASP Y O 1
ATOM 9388 N N . ALA H 3 336 ? -4.621 45.295 -13.697 1.00 127.78 352 ALA Y N 1
ATOM 9389 C CA . ALA H 3 336 ? -5.071 43.907 -13.760 1.00 130.46 352 ALA Y CA 1
ATOM 9390 C C . ALA H 3 336 ? -6.248 43.672 -12.819 1.00 132.62 352 ALA Y C 1
ATOM 9391 O O . ALA H 3 336 ? -6.076 43.421 -11.624 1.00 132.83 352 ALA Y O 1
ATOM 9393 N N . PHE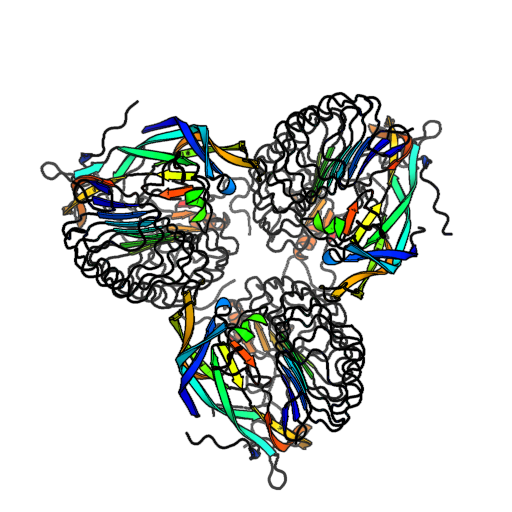 H 3 337 ? -7.448 43.762 -13.386 1.00 134.99 353 PHE Y N 1
ATOM 9394 C CA . PHE H 3 337 ? -8.691 43.640 -12.631 1.00 136.69 353 PHE Y CA 1
ATOM 9395 C C . PHE H 3 337 ? -8.642 44.494 -11.359 1.00 137.33 353 PHE Y C 1
ATOM 9396 O O . PHE H 3 337 ? -7.929 45.502 -11.304 1.00 137.44 353 PHE Y O 1
ATOM 9404 N N . ASN H 3 338 ? -9.413 44.099 -10.349 1.00 137.95 354 ASN Y N 1
ATOM 9405 C CA . ASN H 3 338 ? -9.359 44.738 -9.031 1.00 138.27 354 ASN Y CA 1
ATOM 9406 C C . ASN H 3 338 ? -9.849 46.185 -8.990 1.00 138.29 354 ASN Y C 1
ATOM 9407 O O . ASN H 3 338 ? -9.654 46.942 -9.942 1.00 138.32 354 ASN Y O 1
ATOM 9412 N N . PRO H 3 339 ? -10.481 46.571 -7.868 1.00 138.16 355 PRO Y N 1
ATOM 9413 C CA . PRO H 3 339 ? -10.899 47.936 -7.622 1.00 137.85 355 PRO Y CA 1
ATOM 9414 C C . PRO H 3 339 ? -9.773 48.722 -6.981 1.00 137.19 355 PRO Y C 1
ATOM 9415 O O . PRO H 3 339 ? -8.625 48.274 -6.970 1.00 137.22 355 PRO Y O 1
ATOM 9419 N N . CYS H 3 340 ? -10.113 49.885 -6.443 1.00 136.31 356 CYS Y N 1
ATOM 9420 C CA . CYS H 3 340 ? -9.189 50.652 -5.641 1.00 135.14 356 CYS Y CA 1
ATOM 9421 C C . CYS H 3 340 ? -9.886 51.072 -4.360 1.00 136.63 356 CYS Y C 1
ATOM 9422 O O . CYS H 3 340 ? -11.045 50.722 -4.139 1.00 136.71 356 CYS Y O 1
ATOM 9425 N N . GLU H 3 341 ? -9.185 51.818 -3.512 1.00 137.85 357 GLU Y N 1
ATOM 9426 C CA . GLU H 3 341 ? -9.806 52.393 -2.322 1.00 138.75 357 GLU Y CA 1
ATOM 9427 C C . GLU H 3 341 ? -10.482 51.318 -1.466 1.00 139.21 357 GLU Y C 1
ATOM 9428 O O . GLU H 3 341 ? -11.399 51.612 -0.698 1.00 139.28 357 GLU Y O 1
ATOM 9434 N N . ASP H 3 342 ? -10.023 50.077 -1.602 1.00 139.62 358 ASP Y N 1
ATOM 9435 C CA . ASP H 3 342 ? -10.659 48.932 -0.945 1.00 139.80 358 ASP Y CA 1
ATOM 9436 C C . ASP H 3 342 ? -12.155 48.861 -1.269 1.00 139.75 358 ASP Y C 1
ATOM 9437 O O . ASP H 3 342 ? -12.574 49.188 -2.381 1.00 139.75 358 ASP Y O 1
ATOM 9442 N N . ILE H 3 343 ? -12.951 48.429 -0.293 1.00 139.60 359 ILE Y N 1
ATOM 9443 C CA . ILE H 3 343 ? -14.397 48.308 -0.474 1.00 139.38 359 ILE Y CA 1
ATOM 9444 C C . ILE H 3 343 ? -15.131 49.454 0.210 1.00 139.41 359 ILE Y C 1
ATOM 9445 O O . ILE H 3 343 ? -16.358 49.442 0.317 1.00 139.38 359 ILE Y O 1
ATOM 9450 N N . CYS I 3 2 ? 51.675 46.416 51.082 1.00 105.18 18 CYS Z N 1
ATOM 9451 C CA . CYS I 3 2 ? 51.286 45.099 50.493 1.00 104.98 18 CYS Z CA 1
ATOM 9452 C C . CYS I 3 2 ? 52.073 44.785 49.226 1.00 105.36 18 CYS Z C 1
ATOM 9453 O O . CYS I 3 2 ? 52.743 45.653 48.666 1.00 105.47 18 CYS Z O 1
ATOM 9456 N N . HIS I 3 3 ? 51.978 43.537 48.771 1.00 105.58 19 HIS Z N 1
ATOM 9457 C CA . HIS I 3 3 ? 52.732 43.102 47.600 1.00 105.69 19 HIS Z CA 1
ATOM 9458 C C . HIS I 3 3 ? 52.488 41.632 47.226 1.00 105.12 19 HIS Z C 1
ATOM 9459 O O . HIS I 3 3 ? 51.952 40.856 48.019 1.00 105.09 19 HIS Z O 1
ATOM 9466 N N . HIS I 3 4 ? 52.888 41.264 46.009 1.00 104.39 20 HIS Z N 1
ATOM 9467 C CA . HIS I 3 4 ? 52.746 39.892 45.514 1.00 103.73 20 HIS Z CA 1
ATOM 9468 C C . HIS I 3 4 ? 53.707 39.645 44.347 1.00 103.39 20 HIS Z C 1
ATOM 9469 O O . HIS I 3 4 ? 54.260 40.589 43.784 1.00 103.38 20 HIS Z O 1
ATOM 9476 N N . ARG I 3 5 ? 53.903 38.377 43.991 1.00 102.88 21 ARG Z N 1
ATOM 9477 C CA . ARG I 3 5 ? 54.828 38.003 42.915 1.00 102.38 21 ARG Z CA 1
ATOM 9478 C C . ARG I 3 5 ? 54.502 38.702 41.598 1.00 101.37 21 ARG Z C 1
ATOM 9479 O O . ARG I 3 5 ? 55.273 39.539 41.128 1.00 101.38 21 ARG Z O 1
ATOM 9487 N N . ILE I 3 6 ? 53.370 38.351 40.997 1.00 99.97 22 ILE Z N 1
ATOM 9488 C CA . ILE I 3 6 ? 52.969 38.963 39.736 1.00 98.75 22 ILE Z CA 1
ATOM 9489 C C . ILE I 3 6 ? 52.031 40.149 39.950 1.00 97.15 22 ILE Z C 1
ATOM 9490 O O . ILE I 3 6 ? 52.364 41.277 39.602 1.00 97.15 22 ILE Z O 1
ATOM 9495 N N . CYS I 3 7 ? 50.865 39.890 40.533 1.00 95.17 23 CYS Z N 1
ATOM 9496 C CA . CYS I 3 7 ? 49.802 40.893 40.619 1.00 93.45 23 CYS Z CA 1
ATOM 9497 C C . CYS I 3 7 ? 50.169 42.084 41.497 1.00 93.07 23 CYS Z C 1
ATOM 9498 O O . CYS I 3 7 ? 50.762 41.930 42.562 1.00 93.00 23 CYS Z O 1
ATOM 9501 N N . HIS I 3 8 ? 49.827 43.279 41.029 1.00 92.50 24 HIS Z N 1
ATOM 9502 C CA . HIS I 3 8 ? 49.892 44.452 41.876 1.00 92.27 24 HIS Z CA 1
ATOM 9503 C C . HIS I 3 8 ? 48.863 44.230 42.978 1.00 91.22 24 HIS Z C 1
ATOM 9504 O O . HIS I 3 8 ? 47.890 43.501 42.790 1.00 91.07 24 HIS Z O 1
ATOM 9511 N N . CYS I 3 9 ? 49.087 44.836 44.136 1.00 90.21 25 CYS Z N 1
ATOM 9512 C CA . CYS I 3 9 ? 48.174 44.679 45.259 1.00 89.74 25 CYS Z CA 1
ATOM 9513 C C . CYS I 3 9 ? 48.006 45.991 46.008 1.00 88.09 25 CYS Z C 1
ATOM 9514 O O . CYS I 3 9 ? 48.946 46.783 46.121 1.00 88.07 25 CYS Z O 1
ATOM 9517 N N . SER I 3 10 ? 46.799 46.214 46.519 1.00 86.42 26 SER Z N 1
ATOM 9518 C CA . SER I 3 10 ? 46.564 47.263 47.502 1.00 85.26 26 SER Z CA 1
ATOM 9519 C C . SER I 3 10 ? 45.327 46.946 48.338 1.00 84.25 26 SER Z C 1
ATOM 9520 O O . SER I 3 10 ? 44.235 46.759 47.801 1.00 84.19 26 SER Z O 1
ATOM 9523 N N . ASN I 3 11 ? 45.502 46.896 49.655 1.00 83.00 27 ASN Z N 1
ATOM 9524 C CA . ASN I 3 11 ? 44.386 46.695 50.575 1.00 81.98 27 ASN Z CA 1
ATOM 9525 C C . ASN I 3 11 ? 43.558 45.450 50.256 1.00 80.76 27 ASN Z C 1
ATOM 9526 O O . ASN I 3 11 ? 42.332 45.507 50.199 1.00 80.65 27 ASN Z O 1
ATOM 9531 N N . ARG I 3 12 ? 44.243 44.327 50.062 1.00 79.35 28 ARG Z N 1
ATOM 9532 C CA . ARG I 3 12 ? 43.596 43.035 49.806 1.00 78.23 28 ARG Z CA 1
ATOM 9533 C C . ARG I 3 12 ? 42.786 43.054 48.506 1.00 77.16 28 ARG Z C 1
ATOM 9534 O O . ARG I 3 12 ? 41.869 42.253 48.314 1.00 77.02 28 ARG Z O 1
ATOM 9542 N N . VAL I 3 13 ? 43.148 43.981 47.622 1.00 75.92 29 VAL Z N 1
ATOM 9543 C CA . VAL I 3 13 ? 42.600 44.064 46.270 1.00 74.94 29 VAL Z CA 1
ATOM 9544 C C . VAL I 3 13 ? 43.710 43.739 45.285 1.00 74.66 29 VAL Z C 1
ATOM 9545 O O . VAL I 3 13 ? 44.717 44.435 45.240 1.00 74.65 29 VAL Z O 1
ATOM 9549 N N . PHE I 3 14 ? 43.539 42.691 44.490 1.00 74.49 30 PHE Z N 1
ATOM 9550 C CA . PHE I 3 14 ? 44.641 42.208 43.663 1.00 74.50 30 PHE Z CA 1
ATOM 9551 C C . PHE I 3 14 ? 44.386 42.357 42.165 1.00 74.54 30 PHE Z C 1
ATOM 9552 O O . PHE I 3 14 ? 43.348 41.938 41.650 1.00 74.40 30 PHE Z O 1
ATOM 9560 N N . LEU I 3 15 ? 45.355 42.955 41.475 1.00 74.79 31 LEU Z N 1
ATOM 9561 C CA . LEU I 3 15 ? 45.249 43.227 40.046 1.00 75.02 31 LEU Z CA 1
ATOM 9562 C C . LEU I 3 15 ? 46.350 42.527 39.269 1.00 75.98 31 LEU Z C 1
ATOM 9563 O O . LEU I 3 15 ? 47.515 42.909 39.358 1.00 75.88 31 LEU Z O 1
ATOM 9568 N N . CYS I 3 16 ? 45.982 41.506 38.503 1.00 77.36 32 CYS Z N 1
ATOM 9569 C CA . CYS I 3 16 ? 46.950 40.785 37.687 1.00 78.81 32 CYS Z CA 1
ATOM 9570 C C . CYS I 3 16 ? 46.871 41.295 36.252 1.00 79.41 32 CYS Z C 1
ATOM 9571 O O . CYS I 3 16 ? 45.869 41.080 35.573 1.00 79.43 32 CYS Z O 1
ATOM 9574 N N . GLN I 3 17 ? 47.927 41.965 35.791 1.00 80.48 33 GLN Z N 1
ATOM 9575 C CA . GLN I 3 17 ? 47.876 42.651 34.500 1.00 81.31 33 GLN Z CA 1
ATOM 9576 C C . GLN I 3 17 ? 48.964 42.226 33.513 1.00 82.10 33 GLN Z C 1
ATOM 9577 O O . GLN I 3 17 ? 49.892 41.490 33.848 1.00 82.20 33 GLN Z O 1
ATOM 9583 N N . GLU I 3 18 ? 48.809 42.714 32.285 1.00 83.13 34 GLU Z N 1
ATOM 9584 C CA . GLU I 3 18 ? 49.719 42.453 31.166 1.00 83.89 34 GLU Z CA 1
ATOM 9585 C C . GLU I 3 18 ? 49.834 40.994 30.760 1.00 84.59 34 GLU Z C 1
ATOM 9586 O O . GLU I 3 18 ? 48.988 40.167 31.097 1.00 84.67 34 GLU Z O 1
ATOM 9592 N N . SER I 3 19 ? 50.901 40.693 30.031 1.00 85.48 35 SER Z N 1
ATOM 9593 C CA . SER I 3 19 ? 50.999 39.442 29.298 1.00 86.16 35 SER Z CA 1
ATOM 9594 C C . SER I 3 19 ? 51.815 38.376 30.010 1.00 86.83 35 SER Z C 1
ATOM 9595 O O . SER I 3 19 ? 51.883 37.238 29.548 1.00 86.90 35 SER Z O 1
ATOM 9598 N N . LYS I 3 20 ? 52.443 38.732 31.123 1.00 87.64 36 LYS Z N 1
ATOM 9599 C CA . LYS I 3 20 ? 53.216 37.754 31.880 1.00 88.29 36 LYS Z CA 1
ATOM 9600 C C . LYS I 3 20 ? 52.296 36.843 32.693 1.00 88.25 36 LYS Z C 1
ATOM 9601 O O . LYS I 3 20 ? 52.727 35.816 33.219 1.00 88.30 36 LYS Z O 1
ATOM 9607 N N . VAL I 3 21 ? 51.026 37.222 32.786 1.00 88.22 37 VAL Z N 1
ATOM 9608 C CA . VAL I 3 21 ? 50.034 36.408 33.463 1.00 88.14 37 VAL Z CA 1
ATOM 9609 C C . VAL I 3 21 ? 49.449 35.420 32.465 1.00 88.37 37 VAL Z C 1
ATOM 9610 O O . VAL I 3 21 ? 48.628 35.795 31.633 1.00 88.37 37 VAL Z O 1
ATOM 9614 N N . THR I 3 22 ? 49.882 34.165 32.530 1.00 88.76 38 THR Z N 1
ATOM 9615 C CA . THR I 3 22 ? 49.374 33.145 31.617 1.00 89.17 38 THR Z CA 1
ATOM 9616 C C . THR I 3 22 ? 48.397 32.206 32.315 1.00 89.46 38 THR Z C 1
ATOM 9617 O O . THR I 3 22 ? 47.742 31.383 31.673 1.00 89.50 38 THR Z O 1
ATOM 9621 N N . GLU I 3 23 ? 48.308 32.327 33.634 1.00 89.81 39 GLU Z N 1
ATOM 9622 C CA . GLU I 3 23 ? 47.386 31.517 34.414 1.00 90.11 39 GLU Z CA 1
ATOM 9623 C C . GLU I 3 23 ? 47.174 32.160 35.774 1.00 89.96 39 GLU Z C 1
ATOM 9624 O O . GLU I 3 23 ? 47.997 32.947 36.232 1.00 89.87 39 GLU Z O 1
ATOM 9630 N N . ILE I 3 24 ? 46.068 31.811 36.419 1.00 89.95 40 ILE Z N 1
ATOM 9631 C CA . ILE I 3 24 ? 45.685 32.420 37.685 1.00 90.00 40 ILE Z CA 1
ATOM 9632 C C . ILE I 3 24 ? 46.588 31.952 38.824 1.00 90.28 40 ILE Z C 1
ATOM 9633 O O . ILE I 3 24 ? 46.552 30.785 39.206 1.00 90.35 40 ILE Z O 1
ATOM 9638 N N . PRO I 3 25 ? 47.398 32.868 39.375 1.00 90.67 41 PRO Z N 1
ATOM 9639 C CA . PRO I 3 25 ? 48.359 32.543 40.430 1.00 90.87 41 PRO Z CA 1
ATOM 9640 C C . PRO I 3 25 ? 47.739 31.782 41.599 1.00 90.92 41 PRO Z C 1
ATOM 9641 O O . PRO I 3 25 ? 46.743 32.226 42.170 1.00 90.95 41 PRO Z O 1
ATOM 9645 N N . SER I 3 26 ? 48.336 30.650 41.958 1.00 90.80 42 SER Z N 1
ATOM 9646 C CA . SER I 3 26 ? 47.801 29.813 43.026 1.00 90.56 42 SER Z CA 1
ATOM 9647 C C . SER I 3 26 ? 48.146 30.349 44.414 1.00 89.89 42 SER Z C 1
ATOM 9648 O O . SER I 3 26 ? 47.577 29.907 45.409 1.00 89.89 42 SER Z O 1
ATOM 9651 N N . ASP I 3 27 ? 49.066 31.306 44.479 1.00 88.91 43 ASP Z N 1
ATOM 9652 C CA . ASP I 3 27 ? 49.497 31.870 45.758 1.00 88.04 43 ASP Z CA 1
ATOM 9653 C C . ASP I 3 27 ? 48.703 33.112 46.159 1.00 86.73 43 ASP Z C 1
ATOM 9654 O O . ASP I 3 27 ? 49.110 33.852 47.052 1.00 86.65 43 ASP Z O 1
ATOM 9659 N N . LEU I 3 28 ? 47.578 33.349 45.498 1.00 85.08 44 LEU Z N 1
ATOM 9660 C CA . LEU I 3 28 ? 46.718 34.469 45.861 1.00 83.74 44 LEU Z CA 1
ATOM 9661 C C . LEU I 3 28 ? 46.104 34.255 47.243 1.00 82.24 44 LEU Z C 1
ATOM 9662 O O . LEU I 3 28 ? 45.493 33.221 47.498 1.00 82.16 44 LEU Z O 1
ATOM 9667 N N . PRO I 3 29 ? 46.276 35.238 48.141 1.00 80.47 45 PRO Z N 1
ATOM 9668 C CA . PRO I 3 29 ? 45.712 35.267 49.491 1.00 79.53 45 PRO Z CA 1
ATOM 9669 C C . PRO I 3 29 ? 44.218 34.964 49.507 1.00 78.73 45 PRO Z C 1
ATOM 9670 O O . PRO I 3 29 ? 43.477 35.507 48.691 1.00 78.81 45 PRO Z O 1
ATOM 9674 N N . ARG I 3 30 ? 43.774 34.114 50.426 1.00 77.76 46 ARG Z N 1
ATOM 9675 C CA . ARG I 3 30 ? 42.366 33.743 50.475 1.00 77.06 46 ARG Z CA 1
ATOM 9676 C C . ARG I 3 30 ? 41.571 34.790 51.237 1.00 76.35 46 ARG Z C 1
ATOM 9677 O O . ARG I 3 30 ? 40.368 34.641 51.428 1.00 76.56 46 ARG Z O 1
ATOM 9685 N N . ASN I 3 31 ? 42.245 35.851 51.671 1.00 75.41 47 ASN Z N 1
ATOM 9686 C CA . ASN I 3 31 ? 41.565 36.972 52.316 1.00 74.70 47 ASN Z CA 1
ATOM 9687 C C . ASN I 3 31 ? 41.339 38.124 51.338 1.00 73.96 47 ASN Z C 1
ATOM 9688 O O . ASN I 3 31 ? 41.034 39.245 51.746 1.00 73.91 47 ASN Z O 1
ATOM 9693 N N . ALA I 3 32 ? 41.496 37.844 50.047 1.00 73.01 48 ALA Z N 1
ATOM 9694 C CA . ALA I 3 32 ? 41.317 38.863 49.018 1.00 72.21 48 ALA Z CA 1
ATOM 9695 C C . ALA I 3 32 ? 39.881 39.372 48.986 1.00 71.43 48 ALA Z C 1
ATOM 9696 O O . ALA I 3 32 ? 38.927 38.592 49.032 1.00 71.36 48 ALA Z O 1
ATOM 9698 N N . ILE I 3 33 ? 39.744 40.693 48.920 1.00 70.45 49 ILE Z N 1
ATOM 9699 C CA . ILE I 3 33 ? 38.445 41.347 48.811 1.00 69.74 49 ILE Z CA 1
ATOM 9700 C C . ILE I 3 33 ? 37.968 41.374 47.360 1.00 68.56 49 ILE Z C 1
ATOM 9701 O O . ILE I 3 33 ? 36.780 41.207 47.069 1.00 68.35 49 ILE Z O 1
ATOM 9706 N N . GLU I 3 34 ? 38.918 41.584 46.455 1.00 67.18 50 GLU Z N 1
ATOM 9707 C CA . GLU I 3 34 ? 38.615 41.825 45.054 1.00 66.16 50 GLU Z CA 1
ATOM 9708 C C . GLU I 3 34 ? 39.720 41.271 44.151 1.00 65.26 50 GLU Z C 1
ATOM 9709 O O . GLU I 3 34 ? 40.902 41.493 44.403 1.00 64.85 50 GLU Z O 1
ATOM 9715 N N . LEU I 3 35 ? 39.333 40.546 43.104 1.00 64.45 51 LEU Z N 1
ATOM 9716 C CA . LEU I 3 35 ? 40.295 40.055 42.112 1.00 63.89 51 LEU Z CA 1
ATOM 9717 C C . LEU I 3 35 ? 40.028 40.610 40.703 1.00 63.68 51 LEU Z C 1
ATOM 9718 O O . LEU I 3 35 ? 38.914 40.522 40.189 1.00 63.46 51 LEU Z O 1
ATOM 9723 N N . ARG I 3 36 ? 41.061 41.168 40.081 1.00 63.53 52 ARG Z N 1
ATOM 9724 C CA . ARG I 3 36 ? 40.937 41.693 38.728 1.00 63.66 52 ARG Z CA 1
ATOM 9725 C C . ARG I 3 36 ? 41.971 41.077 37.806 1.00 64.07 52 ARG Z C 1
ATOM 9726 O O . ARG I 3 36 ? 43.164 41.132 38.082 1.00 64.17 52 ARG Z O 1
ATOM 9734 N N . PHE I 3 37 ? 41.509 40.506 36.700 1.00 64.65 53 PHE Z N 1
ATOM 9735 C CA . PHE I 3 37 ? 42.407 40.015 35.664 1.00 65.08 53 PHE Z CA 1
ATOM 9736 C C . PHE I 3 37 ? 42.223 40.835 34.398 1.00 65.52 53 PHE Z C 1
ATOM 9737 O O . PHE I 3 37 ? 41.186 40.767 33.736 1.00 65.36 53 PHE Z O 1
ATOM 9745 N N . VAL I 3 38 ? 43.251 41.615 34.082 1.00 66.25 54 VAL Z N 1
ATOM 9746 C CA . VAL I 3 38 ? 43.186 42.621 33.036 1.00 66.77 54 VAL Z CA 1
ATOM 9747 C C . VAL I 3 38 ? 44.331 42.456 32.048 1.00 67.51 54 VAL Z C 1
ATOM 9748 O O . VAL I 3 38 ? 45.488 42.311 32.443 1.00 67.36 54 VAL Z O 1
ATOM 9752 N N . LEU I 3 39 ? 44.005 42.481 30.761 1.00 68.55 55 LEU Z N 1
ATOM 9753 C CA . LEU I 3 39 ? 45.022 42.401 29.718 1.00 69.46 55 LEU Z CA 1
ATOM 9754 C C . LEU I 3 39 ? 45.939 41.196 29.887 1.00 70.34 55 LEU Z C 1
ATOM 9755 O O . LEU I 3 39 ? 47.145 41.305 29.685 1.00 70.51 55 LEU Z O 1
ATOM 9760 N N . THR I 3 40 ? 45.385 40.050 30.254 1.00 71.43 56 THR Z N 1
ATOM 9761 C CA . THR I 3 40 ? 46.209 38.864 30.413 1.00 72.36 56 THR Z CA 1
ATOM 9762 C C . THR I 3 40 ? 46.187 38.029 29.148 1.00 73.40 56 THR Z C 1
ATOM 9763 O O . THR I 3 40 ? 45.189 38.001 28.433 1.00 73.44 56 THR Z O 1
ATOM 9767 N N . LYS I 3 41 ? 47.296 37.358 28.864 1.00 74.66 57 LYS Z N 1
ATOM 9768 C CA . LYS I 3 41 ? 47.274 36.265 27.907 1.00 75.70 57 LYS Z CA 1
ATOM 9769 C C . LYS I 3 41 ? 46.907 35.024 28.704 1.00 75.96 57 LYS Z C 1
ATOM 9770 O O . LYS I 3 41 ? 47.774 34.336 29.248 1.00 76.23 57 LYS Z O 1
ATOM 9776 N N . LEU I 3 42 ? 45.609 34.756 28.777 1.00 76.08 58 LEU Z N 1
ATOM 9777 C CA . LEU I 3 42 ? 45.069 33.722 29.635 1.00 76.09 58 LEU Z CA 1
ATOM 9778 C C . LEU I 3 42 ? 44.173 32.909 28.736 1.00 76.06 58 LEU Z C 1
ATOM 9779 O O . LEU I 3 42 ? 43.108 33.384 28.353 1.00 76.09 58 LEU Z O 1
ATOM 9784 N N . ARG I 3 43 ? 44.581 31.703 28.372 1.00 76.09 59 ARG Z N 1
ATOM 9785 C CA . ARG I 3 43 ? 43.779 30.933 27.434 1.00 76.18 59 ARG Z CA 1
ATOM 9786 C C . ARG I 3 43 ? 42.599 30.252 28.124 1.00 76.02 59 ARG Z C 1
ATOM 9787 O O . ARG I 3 43 ? 41.554 30.054 27.507 1.00 75.86 59 ARG Z O 1
ATOM 9795 N N . VAL I 3 44 ? 42.757 29.913 29.402 1.00 76.10 60 VAL Z N 1
ATOM 9796 C CA . VAL I 3 44 ? 41.690 29.247 30.151 1.00 76.25 60 VAL Z CA 1
ATOM 9797 C C . VAL I 3 44 ? 41.590 29.728 31.597 1.00 76.53 60 VAL Z C 1
ATOM 9798 O O . VAL I 3 44 ? 42.579 30.134 32.203 1.00 76.50 60 VAL Z O 1
ATOM 9802 N N . ILE I 3 45 ? 40.383 29.674 32.147 1.00 77.06 61 ILE Z N 1
ATOM 9803 C CA . ILE I 3 45 ? 40.184 29.891 33.574 1.00 77.53 61 ILE Z CA 1
ATOM 9804 C C . ILE I 3 45 ? 39.754 28.565 34.198 1.00 78.25 61 ILE Z C 1
ATOM 9805 O O . ILE I 3 45 ? 38.618 28.122 34.025 1.00 78.25 61 ILE Z O 1
ATOM 9810 N N . GLN I 3 46 ? 40.677 27.941 34.925 1.00 79.12 62 GLN Z N 1
ATOM 9811 C CA . GLN I 3 46 ? 40.566 26.524 35.264 1.00 79.87 62 GLN Z CA 1
ATOM 9812 C C . GLN I 3 46 ? 39.510 26.221 36.329 1.00 79.84 62 GLN Z C 1
ATOM 9813 O O . GLN I 3 46 ? 39.067 27.107 37.061 1.00 79.78 62 GLN Z O 1
ATOM 9819 N N . LYS I 3 47 ? 39.121 24.950 36.398 1.00 79.85 63 LYS Z N 1
ATOM 9820 C CA . LYS I 3 47 ? 38.093 24.475 37.323 1.00 79.85 63 LYS Z CA 1
ATOM 9821 C C . LYS I 3 47 ? 38.380 24.880 38.771 1.00 79.28 63 LYS Z C 1
ATOM 9822 O O . LYS I 3 47 ? 39.511 24.789 39.247 1.00 79.13 63 LYS Z O 1
ATOM 9828 N N . GLY I 3 48 ? 37.341 25.336 39.462 1.00 78.71 64 GLY Z N 1
ATOM 9829 C CA . GLY I 3 48 ? 37.465 25.776 40.847 1.00 78.31 64 GLY Z CA 1
ATOM 9830 C C . GLY I 3 48 ? 38.556 26.809 41.056 1.00 77.93 64 GLY Z C 1
ATOM 9831 O O . GLY I 3 48 ? 39.146 26.884 42.132 1.00 78.02 64 GLY Z O 1
ATOM 9832 N N . ALA I 3 49 ? 38.820 27.617 40.035 1.00 77.40 65 ALA Z N 1
ATOM 9833 C CA . ALA I 3 49 ? 39.914 28.576 40.099 1.00 76.99 65 ALA Z CA 1
ATOM 9834 C C . ALA I 3 49 ? 39.744 29.583 41.238 1.00 76.66 65 ALA Z C 1
ATOM 9835 O O . ALA I 3 49 ? 40.717 29.958 41.886 1.00 76.52 65 ALA Z O 1
ATOM 9837 N N . PHE I 3 50 ? 38.517 30.028 41.481 1.00 76.39 66 PHE Z N 1
ATOM 9838 C CA . PHE I 3 50 ? 38.281 31.025 42.527 1.00 76.20 66 PHE Z CA 1
ATOM 9839 C C . PHE I 3 50 ? 37.592 30.440 43.752 1.00 76.18 66 PHE Z C 1
ATOM 9840 O O . PHE I 3 50 ? 37.216 31.177 44.668 1.00 76.18 66 PHE Z O 1
ATOM 9848 N N . SER I 3 51 ? 37.397 29.128 43.765 1.00 76.05 67 SER Z N 1
ATOM 9849 C CA . SER I 3 51 ? 36.781 28.488 44.915 1.00 75.98 67 SER Z CA 1
ATOM 9850 C C . SER I 3 51 ? 37.606 28.734 46.171 1.00 75.60 67 SER Z C 1
ATOM 9851 O O . SER I 3 51 ? 38.817 28.518 46.181 1.00 75.54 67 SER Z O 1
ATOM 9854 N N . GLY I 3 52 ? 36.949 29.201 47.226 1.00 75.09 68 GLY Z N 1
ATOM 9855 C CA . GLY I 3 52 ? 37.572 29.228 48.542 1.00 74.67 68 GLY Z CA 1
ATOM 9856 C C . GLY I 3 52 ? 38.093 30.563 49.039 1.00 74.15 68 GLY Z C 1
ATOM 9857 O O . GLY I 3 52 ? 38.926 30.595 49.942 1.00 74.23 68 GLY Z O 1
ATOM 9858 N N . PHE I 3 53 ? 37.627 31.665 48.459 1.00 73.28 69 PHE Z N 1
ATOM 9859 C CA . PHE I 3 53 ? 37.908 32.981 49.029 1.00 72.46 69 PHE Z CA 1
ATOM 9860 C C . PHE I 3 53 ? 36.653 33.448 49.735 1.00 71.88 69 PHE Z C 1
ATOM 9861 O O . PHE I 3 53 ? 35.722 33.925 49.091 1.00 71.92 69 PHE Z O 1
ATOM 9869 N N . GLY I 3 54 ? 36.620 33.319 51.054 1.00 71.01 70 GLY Z N 1
ATOM 9870 C CA . GLY I 3 54 ? 35.427 33.679 51.805 1.00 70.27 70 GLY Z CA 1
ATOM 9871 C C . GLY I 3 54 ? 35.292 35.175 51.996 1.00 69.56 70 GLY Z C 1
ATOM 9872 O O . GLY I 3 54 ? 34.278 35.657 52.503 1.00 69.54 70 GLY Z O 1
ATOM 9873 N N . ASP I 3 55 ? 36.318 35.915 51.591 1.00 68.66 71 ASP Z N 1
ATOM 9874 C CA . ASP I 3 55 ? 36.315 37.369 51.732 1.00 68.07 71 ASP Z CA 1
ATOM 9875 C C . ASP I 3 55 ? 35.943 38.089 50.425 1.00 66.83 71 ASP Z C 1
ATOM 9876 O O . ASP I 3 55 ? 35.776 39.314 50.398 1.00 66.76 71 ASP Z O 1
ATOM 9881 N N . LEU I 3 56 ? 35.787 37.315 49.355 1.00 65.05 72 LEU Z N 1
ATOM 9882 C CA . LEU I 3 56 ? 35.780 37.865 48.008 1.00 63.48 72 LEU Z CA 1
ATOM 9883 C C . LEU I 3 56 ? 34.459 38.531 47.638 1.00 62.34 72 LEU Z C 1
ATOM 9884 O O . LEU I 3 56 ? 33.404 37.891 47.636 1.00 62.05 72 LEU Z O 1
ATOM 9889 N N . GLU I 3 57 ? 34.529 39.818 47.308 1.00 60.92 73 GLU Z N 1
ATOM 9890 C CA . GLU I 3 57 ? 33.330 40.579 46.985 1.00 59.97 73 GLU Z CA 1
ATOM 9891 C C . GLU I 3 57 ? 33.132 40.797 45.479 1.00 58.62 73 GLU Z C 1
ATOM 9892 O O . GLU I 3 57 ? 32.013 40.715 44.979 1.00 58.14 73 GLU Z O 1
ATOM 9898 N N . LYS I 3 58 ? 34.223 41.062 44.766 1.00 57.33 74 LYS Z N 1
ATOM 9899 C CA . LYS I 3 58 ? 34.159 41.418 43.355 1.00 56.43 74 LYS Z CA 1
ATOM 9900 C C . LYS I 3 58 ? 35.163 40.650 42.515 1.00 55.83 74 LYS Z C 1
ATOM 9901 O O . LYS I 3 58 ? 36.316 40.486 42.910 1.00 55.58 74 LYS Z O 1
ATOM 9907 N N . ILE I 3 59 ? 34.731 40.200 41.343 1.00 55.23 75 ILE Z N 1
ATOM 9908 C CA . ILE I 3 59 ? 35.646 39.595 40.385 1.00 55.02 75 ILE Z CA 1
ATOM 9909 C C . ILE I 3 59 ? 35.521 40.234 39.001 1.00 54.83 75 ILE Z C 1
ATOM 9910 O O . ILE I 3 59 ? 34.499 40.093 38.335 1.00 54.57 75 ILE Z O 1
ATOM 9915 N N . GLU I 3 60 ? 36.577 40.929 38.582 1.00 54.85 76 GLU Z N 1
ATOM 9916 C CA . GLU I 3 60 ? 36.658 41.526 37.247 1.00 54.88 76 GLU Z CA 1
ATOM 9917 C C . GLU I 3 60 ? 37.553 40.711 36.310 1.00 54.46 76 GLU Z C 1
ATOM 9918 O O . GLU I 3 60 ? 38.743 40.543 36.573 1.00 54.51 76 GLU Z O 1
ATOM 9924 N N . ILE I 3 61 ? 36.980 40.202 35.223 1.00 54.00 77 ILE Z N 1
ATOM 9925 C CA . ILE I 3 61 ? 37.776 39.621 34.143 1.00 53.79 77 ILE Z CA 1
ATOM 9926 C C . ILE I 3 61 ? 37.529 40.391 32.843 1.00 54.44 77 ILE Z C 1
ATOM 9927 O O . ILE I 3 61 ? 36.486 40.231 32.208 1.00 54.03 77 ILE Z O 1
ATOM 9932 N N . SER I 3 62 ? 38.487 41.227 32.448 1.00 55.41 78 SER Z N 1
ATOM 9933 C CA . SER I 3 62 ? 38.269 42.138 31.322 1.00 56.12 78 SER Z CA 1
ATOM 9934 C C . SER I 3 62 ? 39.490 42.363 30.423 1.00 56.73 78 SER Z C 1
ATOM 9935 O O . SER I 3 62 ? 40.629 42.478 30.893 1.00 56.69 78 SER Z O 1
ATOM 9938 N N . GLN I 3 63 ? 39.203 42.430 29.123 1.00 57.54 79 GLN Z N 1
ATOM 9939 C CA . GLN I 3 63 ? 40.183 42.676 28.064 1.00 58.11 79 GLN Z CA 1
ATOM 9940 C C . GLN I 3 63 ? 41.234 41.581 27.937 1.00 59.04 79 GLN Z C 1
ATOM 9941 O O . GLN I 3 63 ? 42.433 41.844 28.014 1.00 58.95 79 GLN Z O 1
ATOM 9947 N N . ASN I 3 64 ? 40.761 40.358 27.717 1.00 60.52 80 ASN Z N 1
ATOM 9948 C CA . ASN I 3 64 ? 41.630 39.204 27.512 1.00 61.78 80 ASN Z CA 1
ATOM 9949 C C . ASN I 3 64 ? 41.359 38.584 26.145 1.00 63.26 80 ASN Z C 1
ATOM 9950 O O . ASN I 3 64 ? 40.330 37.936 25.936 1.00 63.28 80 ASN Z O 1
ATOM 9955 N N . ASP I 3 65 ? 42.289 38.791 25.216 1.00 65.07 81 ASP Z N 1
ATOM 9956 C CA . ASP I 3 65 ? 42.077 38.423 23.818 1.00 66.52 81 ASP Z CA 1
ATOM 9957 C C . ASP I 3 65 ? 42.229 36.936 23.543 1.00 67.26 81 ASP Z C 1
ATOM 9958 O O . ASP I 3 65 ? 41.657 36.425 22.583 1.00 67.51 81 ASP Z O 1
ATOM 9963 N N . VAL I 3 66 ? 42.995 36.241 24.378 1.00 68.09 82 VAL Z N 1
ATOM 9964 C CA . VAL I 3 66 ? 43.279 34.826 24.147 1.00 68.60 82 VAL Z CA 1
ATOM 9965 C C . VAL I 3 66 ? 42.443 33.887 25.012 1.00 68.81 82 VAL Z C 1
ATOM 9966 O O . VAL I 3 66 ? 42.631 32.673 24.965 1.00 68.82 82 VAL Z O 1
ATOM 9970 N N . LEU I 3 67 ? 41.527 34.437 25.803 1.00 69.03 83 LEU Z N 1
ATOM 9971 C CA . LEU I 3 67 ? 40.719 33.615 26.698 1.00 69.27 83 LEU Z CA 1
ATOM 9972 C C . LEU I 3 67 ? 39.600 32.904 25.950 1.00 69.62 83 LEU Z C 1
ATOM 9973 O O . LEU I 3 67 ? 38.686 33.547 25.445 1.00 69.55 83 LEU Z O 1
ATOM 9978 N N . GLU I 3 68 ? 39.658 31.576 25.893 1.00 70.14 84 GLU Z N 1
ATOM 9979 C CA . GLU I 3 68 ? 38.673 30.816 25.121 1.00 70.57 84 GLU Z CA 1
ATOM 9980 C C . GLU I 3 68 ? 37.637 30.058 25.969 1.00 70.70 84 GLU Z C 1
ATOM 9981 O O . GLU I 3 68 ? 36.572 29.703 25.458 1.00 70.79 84 GLU Z O 1
ATOM 9987 N N . VAL I 3 69 ? 37.927 29.819 27.250 1.00 70.77 85 VAL Z N 1
ATOM 9988 C CA . VAL I 3 69 ? 37.027 29.009 28.090 1.00 70.82 85 VAL Z CA 1
ATOM 9989 C C . VAL I 3 69 ? 36.996 29.354 29.575 1.00 70.97 85 VAL Z C 1
ATOM 9990 O O . VAL I 3 69 ? 38.013 29.725 30.167 1.00 71.01 85 VAL Z O 1
ATOM 9994 N N . ILE I 3 70 ? 35.818 29.187 30.173 1.00 71.11 86 ILE Z N 1
ATOM 9995 C CA . ILE I 3 70 ? 35.680 29.213 31.623 1.00 71.17 86 ILE Z CA 1
ATOM 9996 C C . ILE I 3 70 ? 35.173 27.855 32.097 1.00 71.63 86 ILE Z C 1
ATOM 9997 O O . ILE I 3 70 ? 34.065 27.437 31.761 1.00 71.46 86 ILE Z O 1
ATOM 10002 N N . GLU I 3 71 ? 36.011 27.182 32.880 1.00 72.34 87 GLU Z N 1
ATOM 10003 C CA . GLU I 3 71 ? 35.776 25.809 33.320 1.00 72.96 87 GLU Z CA 1
ATOM 10004 C C . GLU I 3 71 ? 34.630 25.685 34.322 1.00 72.94 87 GLU Z C 1
ATOM 10005 O O . GLU I 3 71 ? 34.106 26.684 34.816 1.00 72.99 87 GLU Z O 1
ATOM 10011 N N . ALA I 3 72 ? 34.253 24.444 34.621 1.00 72.93 88 ALA Z N 1
ATOM 10012 C CA . ALA I 3 72 ? 33.182 24.161 35.572 1.00 72.75 88 ALA Z CA 1
ATOM 10013 C C . ALA I 3 72 ? 33.562 24.568 36.987 1.00 72.45 88 ALA Z C 1
ATOM 10014 O O . ALA I 3 72 ? 34.737 24.576 37.349 1.00 72.30 88 ALA Z O 1
ATOM 10016 N N . ASP I 3 73 ? 32.550 24.899 37.781 1.00 72.17 89 ASP Z N 1
ATOM 10017 C CA . ASP I 3 73 ? 32.746 25.193 39.193 1.00 72.05 89 ASP Z CA 1
ATOM 10018 C C . ASP I 3 73 ? 33.809 26.259 39.385 1.00 71.60 89 ASP Z C 1
ATOM 10019 O O . ASP I 3 73 ? 34.601 26.190 40.324 1.00 71.54 89 ASP Z O 1
ATOM 10024 N N . VAL I 3 74 ? 33.832 27.243 38.494 1.00 71.08 90 VAL Z N 1
ATOM 10025 C CA . VAL I 3 74 ? 34.812 28.313 38.592 1.00 70.61 90 VAL Z CA 1
ATOM 10026 C C . VAL I 3 74 ? 34.365 29.371 39.593 1.00 70.07 90 VAL Z C 1
ATOM 10027 O O . VAL I 3 74 ? 35.168 29.844 40.397 1.00 70.00 90 VAL Z O 1
ATOM 10031 N N . PHE I 3 75 ? 33.089 29.740 39.547 1.00 69.44 91 PHE Z N 1
ATOM 10032 C CA . PHE I 3 75 ? 32.533 30.622 40.565 1.00 69.01 91 PHE Z CA 1
ATOM 10033 C C . PHE I 3 75 ? 31.664 29.805 41.512 1.00 69.20 91 PHE Z C 1
ATOM 10034 O O . PHE I 3 75 ? 30.478 29.593 41.256 1.00 69.14 91 PHE Z O 1
ATOM 10042 N N . SER I 3 76 ? 32.269 29.348 42.606 1.00 69.49 92 SER Z N 1
ATOM 10043 C CA . SER I 3 76 ? 31.589 28.503 43.586 1.00 69.57 92 SER Z CA 1
ATOM 10044 C C . SER I 3 76 ? 32.251 28.653 44.949 1.00 69.65 92 SER Z C 1
ATOM 10045 O O . SER I 3 76 ? 33.459 28.879 45.035 1.00 69.63 92 SER Z O 1
ATOM 10048 N N . ASN I 3 77 ? 31.467 28.494 46.010 1.00 69.74 93 ASN Z N 1
ATOM 10049 C CA . ASN I 3 77 ? 31.977 28.673 47.365 1.00 69.82 93 ASN Z CA 1
ATOM 10050 C C . ASN I 3 77 ? 32.600 30.057 47.502 1.00 69.15 93 ASN Z C 1
ATOM 10051 O O . ASN I 3 77 ? 33.788 30.206 47.795 1.00 69.07 93 ASN Z O 1
ATOM 10056 N N . LEU I 3 78 ? 31.773 31.067 47.267 1.00 68.31 94 LEU Z N 1
ATOM 10057 C CA . LEU I 3 78 ? 32.175 32.457 47.388 1.00 67.57 94 LEU Z CA 1
ATOM 10058 C C . LEU I 3 78 ? 31.017 33.195 48.035 1.00 66.80 94 LEU Z C 1
ATOM 10059 O O . LEU I 3 78 ? 30.363 34.021 47.401 1.00 66.84 94 LEU Z O 1
ATOM 10064 N N . PRO I 3 79 ? 30.749 32.891 49.308 1.00 65.76 95 PRO Z N 1
ATOM 10065 C CA . PRO I 3 79 ? 29.538 33.379 49.952 1.00 64.81 95 PRO Z CA 1
ATOM 10066 C C . PRO I 3 79 ? 29.439 34.899 50.011 1.00 63.47 95 PRO Z C 1
ATOM 10067 O O . PRO I 3 79 ? 28.370 35.420 50.320 1.00 63.39 95 PRO Z O 1
ATOM 10071 N N . LYS I 3 80 ? 30.530 35.608 49.731 1.00 61.75 96 LYS Z N 1
ATOM 10072 C CA . LYS I 3 80 ? 30.514 37.076 49.826 1.00 60.57 96 LYS Z CA 1
ATOM 10073 C C . LYS I 3 80 ? 30.548 37.801 48.469 1.00 58.75 96 LYS Z C 1
ATOM 10074 O O . LYS I 3 80 ? 30.664 39.027 48.419 1.00 58.63 96 LYS Z O 1
ATOM 10080 N N . LEU I 3 81 ? 30.434 37.048 47.381 1.00 56.51 97 LEU Z N 1
ATOM 10081 C CA . LEU I 3 81 ? 30.526 37.614 46.045 1.00 54.92 97 LEU Z CA 1
ATOM 10082 C C . LEU I 3 81 ? 29.203 38.234 45.633 1.00 53.78 97 LEU Z C 1
ATOM 10083 O O . LEU I 3 81 ? 28.208 37.530 45.490 1.00 53.56 97 LEU Z O 1
ATOM 10088 N N . HIS I 3 82 ? 29.186 39.550 45.445 1.00 52.50 98 HIS Z N 1
ATOM 10089 C CA . HIS I 3 82 ? 27.971 40.218 44.989 1.00 51.74 98 HIS Z CA 1
ATOM 10090 C C . HIS I 3 82 ? 28.078 40.638 43.531 1.00 50.71 98 HIS Z C 1
ATOM 10091 O O . HIS I 3 82 ? 27.060 40.925 42.902 1.00 50.19 98 HIS Z O 1
ATOM 10098 N N . GLU I 3 83 ? 29.301 40.651 43.000 1.00 49.79 99 GLU Z N 1
ATOM 10099 C CA . GLU I 3 83 ? 29.547 41.202 41.673 1.00 49.32 99 GLU Z CA 1
ATOM 10100 C C . GLU I 3 83 ? 30.590 40.449 40.842 1.00 48.85 99 GLU Z C 1
ATOM 10101 O O . GLU I 3 83 ? 31.758 40.372 41.217 1.00 48.72 99 GLU Z O 1
ATOM 10107 N N . ILE I 3 84 ? 30.154 39.917 39.702 1.00 48.27 100 ILE Z N 1
ATOM 10108 C CA . ILE I 3 84 ? 31.047 39.320 38.714 1.00 47.87 100 ILE Z CA 1
ATOM 10109 C C . ILE I 3 84 ? 30.988 40.105 37.412 1.00 47.65 100 ILE Z C 1
ATOM 10110 O O . ILE I 3 84 ? 29.903 40.363 36.884 1.00 47.63 100 ILE Z O 1
ATOM 10115 N N . ARG I 3 85 ? 32.151 40.450 36.873 1.00 47.35 101 ARG Z N 1
ATOM 10116 C CA . ARG I 3 85 ? 32.216 41.305 35.694 1.00 47.39 101 ARG Z CA 1
ATOM 10117 C C . ARG I 3 85 ? 33.129 40.697 34.628 1.00 47.09 101 ARG Z C 1
ATOM 10118 O O . ARG I 3 85 ? 34.337 40.617 34.818 1.00 46.79 101 ARG Z O 1
ATOM 10126 N N . ILE I 3 86 ? 32.534 40.271 33.515 1.00 46.99 102 ILE Z N 1
ATOM 10127 C CA . ILE I 3 86 ? 33.264 39.666 32.405 1.00 47.01 102 ILE Z CA 1
ATOM 10128 C C . ILE I 3 86 ? 33.084 40.516 31.144 1.00 47.46 102 ILE Z C 1
ATOM 10129 O O . ILE I 3 86 ? 32.033 40.465 30.497 1.00 47.14 102 ILE Z O 1
ATOM 10134 N N . GLU I 3 87 ? 34.123 41.280 30.801 1.00 48.20 103 GLU Z N 1
ATOM 10135 C CA . GLU I 3 87 ? 34.058 42.299 29.744 1.00 48.85 103 GLU Z CA 1
ATOM 10136 C C . GLU I 3 87 ? 35.133 42.098 28.675 1.00 49.06 103 GLU Z C 1
ATOM 10137 O O . GLU I 3 87 ? 36.275 41.791 28.997 1.00 48.95 103 GLU Z O 1
ATOM 10143 N N . LYS I 3 88 ? 34.772 42.282 27.411 1.00 49.66 104 LYS Z N 1
ATOM 10144 C CA . LYS I 3 88 ? 35.763 42.355 26.340 1.00 50.39 104 LYS Z CA 1
ATOM 10145 C C . LYS I 3 88 ? 36.702 41.163 26.303 1.00 51.26 104 LYS Z C 1
ATOM 10146 O O . LYS I 3 88 ? 37.907 41.308 26.470 1.00 51.01 104 LYS Z O 1
ATOM 10152 N N . ALA I 3 89 ? 36.143 39.983 26.097 1.00 52.87 105 ALA Z N 1
ATOM 10153 C CA . ALA I 3 89 ? 36.937 38.816 25.780 1.00 54.30 105 ALA Z CA 1
ATOM 10154 C C . ALA I 3 89 ? 36.412 38.338 24.442 1.00 55.84 105 ALA Z C 1
ATOM 10155 O O . ALA I 3 89 ? 35.349 37.723 24.373 1.00 55.79 105 ALA Z O 1
ATOM 10157 N N . ASN I 3 90 ? 37.141 38.655 23.376 1.00 57.78 106 ASN Z N 1
ATOM 10158 C CA . ASN I 3 90 ? 36.632 38.457 22.026 1.00 59.37 106 ASN Z CA 1
ATOM 10159 C C . ASN I 3 90 ? 36.724 37.005 21.561 1.00 60.73 106 ASN Z C 1
ATOM 10160 O O . ASN I 3 90 ? 35.974 36.583 20.685 1.00 60.82 106 ASN Z O 1
ATOM 10165 N N . ASN I 3 91 ? 37.626 36.233 22.153 1.00 62.38 107 ASN Z N 1
ATOM 10166 C CA . ASN I 3 91 ? 37.779 34.841 21.750 1.00 63.64 107 ASN Z CA 1
ATOM 10167 C C . ASN I 3 91 ? 37.159 33.840 22.720 1.00 64.61 107 ASN Z C 1
ATOM 10168 O O . ASN I 3 91 ? 37.391 32.637 22.617 1.00 64.89 107 ASN Z O 1
ATOM 10173 N N . LEU I 3 92 ? 36.359 34.337 23.654 1.00 65.62 108 LEU Z N 1
ATOM 10174 C CA . LEU I 3 92 ? 35.691 33.474 24.615 1.00 66.35 108 LEU Z CA 1
ATOM 10175 C C . LEU I 3 92 ? 34.338 33.049 24.056 1.00 67.10 108 LEU Z C 1
ATOM 10176 O O . LEU I 3 92 ? 33.389 33.827 24.048 1.00 67.01 108 LEU Z O 1
ATOM 10181 N N . LEU I 3 93 ? 34.258 31.814 23.570 1.00 68.08 109 LEU Z N 1
ATOM 10182 C CA . LEU I 3 93 ? 33.019 31.313 22.987 1.00 68.74 109 LEU Z CA 1
ATOM 10183 C C . LEU I 3 93 ? 32.292 30.381 23.961 1.00 69.02 109 LEU Z C 1
ATOM 10184 O O . LEU I 3 93 ? 31.066 30.255 23.905 1.00 68.90 109 LEU Z O 1
ATOM 10189 N N . TYR I 3 94 ? 33.043 29.756 24.870 1.00 69.39 110 TYR Z N 1
ATOM 10190 C CA . TYR I 3 94 ? 32.488 28.691 25.706 1.00 69.85 110 TYR Z CA 1
ATOM 10191 C C . TYR I 3 94 ? 32.555 28.960 27.213 1.00 69.40 110 TYR Z C 1
ATOM 10192 O O . TYR I 3 94 ? 33.639 29.030 27.801 1.00 69.21 110 TYR Z O 1
ATOM 10201 N N . ILE I 3 95 ? 31.383 29.108 27.828 1.00 69.07 111 ILE Z N 1
ATOM 10202 C CA . ILE I 3 95 ? 31.280 29.091 29.282 1.00 68.84 111 ILE Z CA 1
ATOM 10203 C C . ILE I 3 95 ? 30.579 27.830 29.771 1.00 68.94 111 ILE Z C 1
ATOM 10204 O O . ILE I 3 95 ? 29.378 27.639 29.574 1.00 68.85 111 ILE Z O 1
ATOM 10209 N N . ASN I 3 96 ? 31.369 26.982 30.416 1.00 69.03 112 ASN Z N 1
ATOM 10210 C CA . ASN I 3 96 ? 30.916 25.727 30.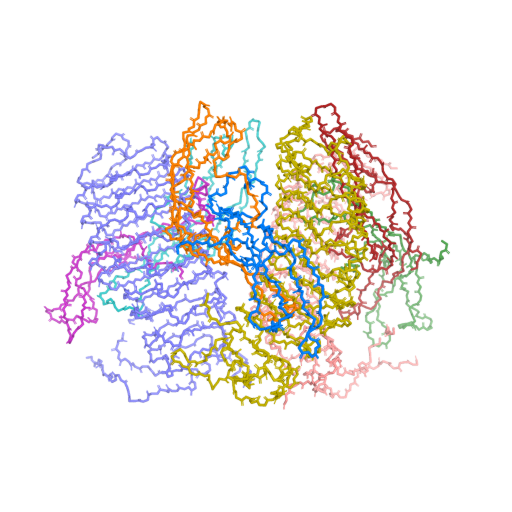983 1.00 69.14 112 ASN Z CA 1
ATOM 10211 C C . ASN I 3 96 ? 29.626 25.865 31.793 1.00 68.97 112 ASN Z C 1
ATOM 10212 O O . ASN I 3 96 ? 29.540 26.701 32.695 1.00 68.85 112 ASN Z O 1
ATOM 10217 N N . PRO I 3 97 ? 28.624 25.024 31.489 1.00 68.68 113 PRO Z N 1
ATOM 10218 C CA . PRO I 3 97 ? 27.333 25.120 32.168 1.00 68.42 113 PRO Z CA 1
ATOM 10219 C C . PRO I 3 97 ? 27.452 24.923 33.676 1.00 68.07 113 PRO Z C 1
ATOM 10220 O O . PRO I 3 97 ? 26.511 25.212 34.410 1.00 67.94 113 PRO Z O 1
ATOM 10224 N N . GLU I 3 98 ? 28.607 24.442 34.126 1.00 67.69 114 GLU Z N 1
ATOM 10225 C CA . GLU I 3 98 ? 28.856 24.232 35.552 1.00 67.39 114 GLU Z CA 1
ATOM 10226 C C . GLU I 3 98 ? 29.753 25.323 36.144 1.00 66.77 114 GLU Z C 1
ATOM 10227 O O . GLU I 3 98 ? 30.232 25.192 37.273 1.00 66.67 114 GLU Z O 1
ATOM 10233 N N . ALA I 3 99 ? 29.992 26.389 35.385 1.00 66.00 115 ALA Z N 1
ATOM 10234 C CA . ALA I 3 99 ? 30.886 27.458 35.837 1.00 65.31 115 ALA Z CA 1
ATOM 10235 C C . ALA I 3 99 ? 30.254 28.304 36.943 1.00 64.61 115 ALA Z C 1
ATOM 10236 O O . ALA I 3 99 ? 30.939 28.755 37.861 1.00 64.36 115 ALA Z O 1
ATOM 10238 N N . PHE I 3 100 ? 28.948 28.520 36.850 1.00 63.87 116 PHE Z N 1
ATOM 10239 C CA . PHE I 3 100 ? 28.253 29.309 37.852 1.00 63.37 116 PHE Z CA 1
ATOM 10240 C C . PHE I 3 100 ? 27.539 28.421 38.846 1.00 63.08 116 PHE Z C 1
ATOM 10241 O O . PHE I 3 100 ? 26.528 27.784 38.536 1.00 63.11 116 PHE Z O 1
ATOM 10249 N N . GLN I 3 101 ? 28.095 28.389 40.050 1.00 62.59 117 GLN Z N 1
ATOM 10250 C CA . GLN I 3 101 ? 27.570 27.583 41.129 1.00 62.02 117 GLN Z CA 1
ATOM 10251 C C . GLN I 3 101 ? 26.864 28.485 42.131 1.00 61.30 117 GLN Z C 1
ATOM 10252 O O . GLN I 3 101 ? 26.750 29.690 41.924 1.00 61.64 117 GLN Z O 1
ATOM 10258 N N . ASN I 3 102 ? 26.388 27.887 43.213 1.00 60.13 118 ASN Z N 1
ATOM 10259 C CA . ASN I 3 102 ? 25.668 28.602 44.249 1.00 59.10 118 ASN Z CA 1
ATOM 10260 C C . ASN I 3 102 ? 26.451 29.819 44.731 1.00 57.82 118 ASN Z C 1
ATOM 10261 O O . ASN I 3 102 ? 27.589 29.692 45.177 1.00 57.71 118 ASN Z O 1
ATOM 10266 N N . LEU I 3 103 ? 25.840 30.995 44.631 1.00 56.27 119 LEU Z N 1
ATOM 10267 C CA . LEU I 3 103 ? 26.478 32.248 45.040 1.00 55.00 119 LEU Z CA 1
ATOM 10268 C C . LEU I 3 103 ? 25.433 33.117 45.722 1.00 54.04 119 LEU Z C 1
ATOM 10269 O O . LEU I 3 103 ? 24.868 34.009 45.105 1.00 53.81 119 LEU Z O 1
ATOM 10274 N N . PRO I 3 104 ? 25.168 32.848 47.008 1.00 53.02 120 PRO Z N 1
ATOM 10275 C CA . PRO I 3 104 ? 23.997 33.400 47.689 1.00 52.15 120 PRO Z CA 1
ATOM 10276 C C . PRO I 3 104 ? 23.939 34.922 47.714 1.00 51.07 120 PRO Z C 1
ATOM 10277 O O . PRO I 3 104 ? 22.873 35.489 47.974 1.00 50.75 120 PRO Z O 1
ATOM 10281 N N . ASN I 3 105 ? 25.064 35.578 47.449 1.00 49.95 121 ASN Z N 1
ATOM 10282 C CA . ASN I 3 105 ? 25.118 37.030 47.575 1.00 49.41 121 ASN Z CA 1
ATOM 10283 C C . ASN I 3 105 ? 25.241 37.823 46.260 1.00 48.40 121 ASN Z C 1
ATOM 10284 O O . ASN I 3 105 ? 25.440 39.035 46.290 1.00 47.88 121 ASN Z O 1
ATOM 10289 N N . LEU I 3 106 ? 25.100 37.154 45.118 1.00 47.40 122 LEU Z N 1
ATOM 10290 C CA . LEU I 3 106 ? 25.302 37.801 43.823 1.00 46.79 122 LEU Z CA 1
ATOM 10291 C C . LEU I 3 106 ? 24.278 38.912 43.565 1.00 46.40 122 LEU Z C 1
ATOM 10292 O O . LEU I 3 106 ? 23.076 38.679 43.651 1.00 46.50 122 LEU Z O 1
ATOM 10297 N N . GLN I 3 107 ? 24.757 40.118 43.256 1.00 45.73 123 GLN Z N 1
ATOM 10298 C CA . GLN I 3 107 ? 23.855 41.214 42.880 1.00 45.63 123 GLN Z CA 1
ATOM 10299 C C . GLN I 3 107 ? 23.940 41.537 41.396 1.00 44.15 123 GLN Z C 1
ATOM 10300 O O . GLN I 3 107 ? 22.954 41.945 40.791 1.00 43.81 123 GLN Z O 1
ATOM 10306 N N . TYR I 3 108 ? 25.130 41.369 40.828 1.00 42.44 124 TYR Z N 1
ATOM 10307 C CA . TYR I 3 108 ? 25.417 41.895 39.516 1.00 41.60 124 TYR Z CA 1
ATOM 10308 C C . TYR I 3 108 ? 26.279 40.906 38.729 1.00 41.10 124 TYR Z C 1
ATOM 10309 O O . TYR I 3 108 ? 27.437 40.672 39.082 1.00 40.71 124 TYR Z O 1
ATOM 10318 N N . LEU I 3 109 ? 25.710 40.319 37.677 1.00 40.49 125 LEU Z N 1
ATOM 10319 C CA . LEU I 3 109 ? 26.494 39.513 36.747 1.00 40.63 125 LEU Z CA 1
ATOM 10320 C C . LEU I 3 109 ? 26.520 40.214 35.396 1.00 40.65 125 LEU Z C 1
ATOM 10321 O O . LEU I 3 109 ? 25.473 40.422 34.771 1.00 40.71 125 LEU Z O 1
ATOM 10326 N N . LEU I 3 110 ? 27.717 40.587 34.953 1.00 40.59 126 LEU Z N 1
ATOM 10327 C CA . LEU I 3 110 ? 27.861 41.394 33.751 1.00 40.61 126 LEU Z CA 1
ATOM 10328 C C . LEU I 3 110 ? 28.684 40.618 32.761 1.00 41.03 126 LEU Z C 1
ATOM 10329 O O . LEU I 3 110 ? 29.824 40.249 33.048 1.00 41.19 126 LEU Z O 1
ATOM 10334 N N . ILE I 3 111 ? 28.090 40.330 31.612 1.00 41.53 127 ILE Z N 1
ATOM 10335 C CA . ILE I 3 111 ? 28.833 39.755 30.508 1.00 42.12 127 ILE Z CA 1
ATOM 10336 C C . ILE I 3 111 ? 28.614 40.656 29.303 1.00 42.54 127 ILE Z C 1
ATOM 10337 O O . ILE I 3 111 ? 27.496 40.781 28.791 1.00 42.42 127 ILE Z O 1
ATOM 10342 N N . SER I 3 112 ? 29.680 41.300 28.857 1.00 43.26 128 SER Z N 1
ATOM 10343 C CA . SER I 3 112 ? 29.546 42.286 27.802 1.00 44.00 128 SER Z CA 1
ATOM 10344 C C . SER I 3 112 ? 30.741 42.265 26.861 1.00 44.48 128 SER Z C 1
ATOM 10345 O O . SER I 3 112 ? 31.892 42.191 27.292 1.00 44.25 128 SER Z O 1
ATOM 10348 N N . ASN I 3 113 ? 30.442 42.336 25.568 1.00 45.45 129 ASN Z N 1
ATOM 10349 C CA . ASN I 3 113 ? 31.458 42.315 24.524 1.00 46.33 129 ASN Z CA 1
ATOM 10350 C C . ASN I 3 113 ? 32.279 41.032 24.590 1.00 47.46 129 ASN Z C 1
ATOM 10351 O O . ASN I 3 113 ? 33.464 41.066 24.902 1.00 47.47 129 ASN Z O 1
ATOM 10356 N N . THR I 3 114 ? 31.638 39.901 24.307 1.00 49.01 130 THR Z N 1
ATOM 10357 C CA . THR I 3 114 ? 32.323 38.610 24.318 1.00 50.28 130 THR Z CA 1
ATOM 10358 C C . THR I 3 114 ? 31.882 37.728 23.157 1.00 51.23 130 THR Z C 1
ATOM 10359 O O . THR I 3 114 ? 30.899 38.013 22.478 1.00 51.38 130 THR Z O 1
ATOM 10363 N N . GLY I 3 115 ? 32.611 36.643 22.948 1.00 52.37 131 GLY Z N 1
ATOM 10364 C CA . GLY I 3 115 ? 32.289 35.706 21.883 1.00 53.37 131 GLY Z CA 1
ATOM 10365 C C . GLY I 3 115 ? 31.178 34.717 22.205 1.00 54.11 131 GLY Z C 1
ATOM 10366 O O . GLY I 3 115 ? 30.664 34.056 21.306 1.00 54.37 131 GLY Z O 1
ATOM 10367 N N . ILE I 3 116 ? 30.790 34.610 23.473 1.00 54.84 132 ILE Z N 1
ATOM 10368 C CA . ILE I 3 116 ? 29.884 33.533 23.890 1.00 55.23 132 ILE Z CA 1
ATOM 10369 C C . ILE I 3 116 ? 28.690 33.356 22.955 1.00 55.57 132 ILE Z C 1
ATOM 10370 O O . ILE I 3 116 ? 28.054 34.330 22.539 1.00 55.48 132 ILE Z O 1
ATOM 10375 N N . LYS I 3 117 ? 28.393 32.092 22.651 1.00 55.85 133 LYS Z N 1
ATOM 10376 C CA . LYS I 3 117 ? 27.348 31.730 21.699 1.00 56.08 133 LYS Z CA 1
ATOM 10377 C C . LYS I 3 117 ? 26.006 31.470 22.377 1.00 55.05 133 LYS Z C 1
ATOM 10378 O O . LYS I 3 117 ? 24.971 31.370 21.716 1.00 54.86 133 LYS Z O 1
ATOM 10384 N N . HIS I 3 118 ? 26.024 31.368 23.699 1.00 53.89 134 HIS Z N 1
ATOM 10385 C CA . HIS I 3 118 ? 24.811 31.086 24.448 1.00 52.93 134 HIS Z CA 1
ATOM 10386 C C . HIS I 3 118 ? 24.777 31.895 25.724 1.00 51.04 134 HIS Z C 1
ATOM 10387 O O . HIS I 3 118 ? 25.817 32.285 26.239 1.00 50.94 134 HIS Z O 1
ATOM 10394 N N . LEU I 3 119 ? 23.575 32.158 26.223 1.00 48.96 135 LEU Z N 1
ATOM 10395 C CA . LEU I 3 119 ? 23.416 32.737 27.549 1.00 47.28 135 LEU Z CA 1
ATOM 10396 C C . LEU I 3 119 ? 24.159 31.862 28.556 1.00 46.87 135 LEU Z C 1
ATOM 10397 O O . LEU I 3 119 ? 24.296 30.656 28.352 1.00 46.58 135 LEU Z O 1
ATOM 10402 N N . PRO I 3 120 ? 24.643 32.462 29.650 1.00 46.56 136 PRO Z N 1
ATOM 10403 C CA . PRO I 3 120 ? 25.320 31.643 30.634 1.00 46.73 136 PRO Z CA 1
ATOM 10404 C C . PRO I 3 120 ? 24.297 30.820 31.399 1.00 47.34 136 PRO Z C 1
ATOM 10405 O O . PRO I 3 120 ? 23.157 31.261 31.555 1.00 46.99 136 PRO Z O 1
ATOM 10409 N N . ASP I 3 121 ? 24.690 29.643 31.877 1.00 48.34 137 ASP Z N 1
ATOM 10410 C CA . ASP I 3 121 ? 23.754 28.788 32.608 1.00 49.27 137 ASP Z CA 1
ATOM 10411 C C . ASP I 3 121 ? 23.662 29.261 34.043 1.00 49.66 137 ASP Z C 1
ATOM 10412 O O . ASP I 3 121 ? 24.656 29.225 34.759 1.00 49.39 137 ASP Z O 1
ATOM 10417 N N . VAL I 3 122 ? 22.478 29.701 34.467 1.00 50.52 138 VAL Z N 1
ATOM 10418 C CA . VAL I 3 122 ? 22.356 30.371 35.763 1.00 51.20 138 VAL Z CA 1
ATOM 10419 C C . VAL I 3 122 ? 21.550 29.618 36.818 1.00 52.49 138 VAL Z C 1
ATOM 10420 O O . VAL I 3 122 ? 21.380 30.117 37.933 1.00 52.65 138 VAL Z O 1
ATOM 10424 N N . HIS I 3 123 ? 21.065 28.425 36.488 1.00 53.91 139 HIS Z N 1
ATOM 10425 C CA . HIS I 3 123 ? 20.062 27.764 37.333 1.00 55.05 139 HIS Z CA 1
ATOM 10426 C C . HIS I 3 123 ? 20.588 27.299 38.707 1.00 55.00 139 HIS Z C 1
ATOM 10427 O O . HIS I 3 123 ? 19.797 27.003 39.604 1.00 55.03 139 HIS Z O 1
ATOM 10434 N N . LYS I 3 124 ? 21.907 27.269 38.883 1.00 54.90 140 LYS Z N 1
ATOM 10435 C CA . LYS I 3 124 ? 22.502 26.840 40.150 1.00 54.76 140 LYS Z CA 1
ATOM 10436 C C . LYS I 3 124 ? 22.934 27.994 41.068 1.00 53.73 140 LYS Z C 1
ATOM 10437 O O . LYS I 3 124 ? 23.488 27.755 42.141 1.00 53.66 140 LYS Z O 1
ATOM 10443 N N . ILE I 3 125 ? 22.675 29.235 40.662 1.00 52.41 141 ILE Z N 1
ATOM 10444 C CA . ILE I 3 125 ? 23.160 30.397 41.416 1.00 51.28 141 ILE Z CA 1
ATOM 10445 C C . ILE I 3 125 ? 22.382 30.574 42.727 1.00 50.42 141 ILE Z C 1
ATOM 10446 O O . ILE I 3 125 ? 22.972 30.696 43.802 1.00 49.96 141 ILE Z O 1
ATOM 10451 N N . HIS I 3 126 ? 21.058 30.574 42.629 1.00 49.63 142 HIS Z N 1
ATOM 10452 C CA . HIS I 3 126 ? 20.192 30.661 43.802 1.00 49.29 142 HIS Z CA 1
ATOM 10453 C C . HIS I 3 126 ? 20.598 31.788 44.748 1.00 48.63 142 HIS Z C 1
ATOM 10454 O O . HIS I 3 126 ? 20.909 31.564 45.907 1.00 48.80 142 HIS Z O 1
ATOM 10461 N N . SER I 3 127 ? 20.564 33.012 44.254 1.00 48.18 143 SER Z N 1
ATOM 10462 C CA . SER I 3 127 ? 20.953 34.158 45.057 1.00 47.78 143 SER Z CA 1
ATOM 10463 C C . SER I 3 127 ? 19.823 34.590 45.969 1.00 47.38 143 SER Z C 1
ATOM 10464 O O . SER I 3 127 ? 18.649 34.496 45.609 1.00 47.45 143 SER Z O 1
ATOM 10467 N N . LEU I 3 128 ? 20.190 35.076 47.149 1.00 46.83 144 LEU Z N 1
ATOM 10468 C CA . LEU I 3 128 ? 19.229 35.650 48.075 1.00 46.46 144 LEU Z CA 1
ATOM 10469 C C . LEU I 3 128 ? 18.941 37.106 47.741 1.00 45.78 144 LEU Z C 1
ATOM 10470 O O . LEU I 3 128 ? 17.924 37.646 48.170 1.00 45.96 144 LEU Z O 1
ATOM 10475 N N . GLN I 3 129 ? 19.835 37.736 46.979 1.00 44.83 145 GLN Z N 1
ATOM 10476 C CA . GLN I 3 129 ? 19.661 39.130 46.584 1.00 44.02 145 GLN Z CA 1
ATOM 10477 C C . GLN I 3 129 ? 18.938 39.257 45.255 1.00 42.33 145 GLN Z C 1
ATOM 10478 O O . GLN I 3 129 ? 18.925 38.319 44.455 1.00 42.48 145 GLN Z O 1
ATOM 10484 N N . LYS I 3 130 ? 18.338 40.426 45.039 1.00 40.10 146 LYS Z N 1
ATOM 10485 C CA . LYS I 3 130 ? 17.865 40.847 43.723 1.00 38.34 146 LYS Z CA 1
ATOM 10486 C C . LYS I 3 130 ? 19.045 40.906 42.765 1.00 37.08 146 LYS Z C 1
ATOM 10487 O O . LYS I 3 130 ? 20.047 41.531 43.083 1.00 36.89 146 LYS Z O 1
ATOM 10493 N N . VAL I 3 131 ? 18.928 40.272 41.596 1.00 35.72 147 VAL Z N 1
ATOM 10494 C CA . VAL I 3 131 ? 20.044 40.217 40.644 1.00 34.67 147 VAL Z CA 1
ATOM 10495 C C . VAL I 3 131 ? 19.846 41.029 39.377 1.00 34.08 147 VAL Z C 1
ATOM 10496 O O . VAL I 3 131 ? 18.814 40.933 38.723 1.00 34.32 147 VAL Z O 1
ATOM 10500 N N . LEU I 3 132 ? 20.855 41.814 39.022 1.00 33.50 148 LEU Z N 1
ATOM 10501 C CA . LEU I 3 132 ? 20.894 42.475 37.734 1.00 32.89 148 LEU Z CA 1
ATOM 10502 C C . LEU I 3 132 ? 21.772 41.637 36.837 1.00 33.08 148 LEU Z C 1
ATOM 10503 O O . LEU I 3 132 ? 22.996 41.552 37.035 1.00 31.95 148 LEU Z O 1
ATOM 10508 N N . LEU I 3 133 ? 21.126 40.986 35.875 1.00 33.58 149 LEU Z N 1
ATOM 10509 C CA . LEU I 3 133 ? 21.829 40.220 34.876 1.00 34.13 149 LEU Z CA 1
ATOM 10510 C C . LEU I 3 133 ? 21.924 41.087 33.634 1.00 34.64 149 LEU Z C 1
ATOM 10511 O O . LEU I 3 133 ? 20.916 41.402 33.001 1.00 34.47 149 LEU Z O 1
ATOM 10516 N N . ASP I 3 134 ? 23.151 41.481 33.308 1.00 35.44 150 ASP Z N 1
ATOM 10517 C CA . ASP I 3 134 ? 23.408 42.463 32.264 1.00 36.11 150 ASP Z CA 1
ATOM 10518 C C . ASP I 3 134 ? 24.284 41.817 31.196 1.00 36.31 150 ASP Z C 1
ATOM 10519 O O . ASP I 3 134 ? 25.472 41.592 31.404 1.00 36.05 150 ASP Z O 1
ATOM 10524 N N . ILE I 3 135 ? 23.682 41.510 30.055 1.00 36.82 151 ILE Z N 1
ATOM 10525 C CA . ILE I 3 135 ? 24.355 40.754 29.016 1.00 37.51 151 ILE Z CA 1
ATOM 10526 C C . ILE I 3 135 ? 24.154 41.467 27.703 1.00 38.14 151 ILE Z C 1
ATOM 10527 O O . ILE I 3 135 ? 23.062 41.441 27.144 1.00 38.31 151 ILE Z O 1
ATOM 10532 N N . GLN I 3 136 ? 25.221 42.090 27.211 1.00 39.23 152 GLN Z N 1
ATOM 10533 C CA . GLN I 3 136 ? 25.130 43.075 26.144 1.00 39.99 152 GLN Z CA 1
ATOM 10534 C C . GLN I 3 136 ? 26.328 43.034 25.237 1.00 41.07 152 GLN Z C 1
ATOM 10535 O O . GLN I 3 136 ? 27.441 42.703 25.664 1.00 40.92 152 GLN Z O 1
ATOM 10541 N N . ASP I 3 137 ? 26.094 43.408 23.981 1.00 42.45 153 ASP Z N 1
ATOM 10542 C CA . ASP I 3 137 ? 27.148 43.460 22.982 1.00 43.32 153 ASP Z CA 1
ATOM 10543 C C . ASP I 3 137 ? 27.819 42.101 22.845 1.00 44.14 153 ASP Z C 1
ATOM 10544 O O . ASP I 3 137 ? 29.036 42.021 22.706 1.00 44.00 153 ASP Z O 1
ATOM 10549 N N . ASN I 3 138 ? 27.024 41.035 22.911 1.00 45.69 154 ASN Z N 1
ATOM 10550 C CA . ASN I 3 138 ? 27.497 39.689 22.532 1.00 46.92 154 ASN Z CA 1
ATOM 10551 C C . ASN I 3 138 ? 26.738 39.228 21.302 1.00 48.13 154 ASN Z C 1
ATOM 10552 O O . ASN I 3 138 ? 25.605 38.752 21.414 1.00 48.25 154 ASN Z O 1
ATOM 10557 N N . ILE I 3 139 ? 27.354 39.378 20.132 1.00 49.46 155 ILE Z N 1
ATOM 10558 C CA . ILE I 3 139 ? 26.629 39.221 18.875 1.00 50.28 155 ILE Z CA 1
ATOM 10559 C C . ILE I 3 139 ? 26.340 37.763 18.502 1.00 50.41 155 ILE Z C 1
ATOM 10560 O O . ILE I 3 139 ? 25.415 37.496 17.739 1.00 50.49 155 ILE Z O 1
ATOM 10565 N N . ASN I 3 140 ? 27.107 36.828 19.051 1.00 50.44 156 ASN Z N 1
ATOM 10566 C CA . ASN I 3 140 ? 26.922 35.406 18.736 1.00 50.51 156 ASN Z CA 1
ATOM 10567 C C . ASN I 3 140 ? 25.848 34.707 19.568 1.00 50.34 156 ASN Z C 1
ATOM 10568 O O . ASN I 3 140 ? 25.645 33.504 19.432 1.00 50.74 156 ASN Z O 1
ATOM 10573 N N . ILE I 3 141 ? 25.172 35.448 20.433 1.00 49.77 157 ILE Z N 1
ATOM 10574 C CA . ILE I 3 141 ? 24.075 34.891 21.193 1.00 49.32 157 ILE Z CA 1
ATOM 10575 C C . ILE I 3 141 ? 22.799 35.068 20.395 1.00 49.28 157 ILE Z C 1
ATOM 10576 O O . ILE I 3 141 ? 22.286 36.181 20.302 1.00 48.73 157 ILE Z O 1
ATOM 10581 N N . HIS I 3 142 ? 22.274 33.982 19.825 1.00 49.48 158 HIS Z N 1
ATOM 10582 C CA . HIS I 3 142 ? 21.132 34.107 18.909 1.00 49.65 158 HIS Z CA 1
ATOM 10583 C C . HIS I 3 142 ? 19.787 33.679 19.488 1.00 49.26 158 HIS Z C 1
ATOM 10584 O O . HIS I 3 142 ? 18.738 34.013 18.935 1.00 49.14 158 HIS Z O 1
ATOM 10591 N N . THR I 3 143 ? 19.795 32.947 20.593 1.00 49.09 159 THR Z N 1
ATOM 10592 C CA . THR I 3 143 ? 18.549 32.359 21.070 1.00 48.95 159 THR Z CA 1
ATOM 10593 C C . THR I 3 143 ? 18.464 32.238 22.583 1.00 49.26 159 THR Z C 1
ATOM 10594 O O . THR I 3 143 ? 19.461 32.012 23.253 1.00 48.81 159 THR Z O 1
ATOM 10598 N N . ILE I 3 144 ? 17.253 32.412 23.101 1.00 50.14 160 ILE Z N 1
ATOM 10599 C CA . ILE I 3 144 ? 16.978 32.243 24.517 1.00 51.18 160 ILE Z CA 1
ATOM 10600 C C . ILE I 3 144 ? 16.069 31.040 24.719 1.00 52.81 160 ILE Z C 1
ATOM 10601 O O . ILE I 3 144 ? 14.909 31.048 24.299 1.00 52.50 160 ILE Z O 1
ATOM 10606 N N . GLU I 3 145 ? 16.602 30.014 25.375 1.00 54.98 161 GLU Z N 1
ATOM 10607 C CA . GLU I 3 145 ? 15.895 28.749 25.536 1.00 56.78 161 GLU Z CA 1
ATOM 10608 C C . GLU I 3 145 ? 14.749 28.844 26.535 1.00 57.69 161 GLU Z C 1
ATOM 10609 O O . GLU I 3 145 ? 14.515 29.894 27.146 1.00 57.51 161 GLU Z O 1
ATOM 10615 N N . ARG I 3 146 ? 14.041 27.726 26.684 1.00 58.76 162 ARG Z N 1
ATOM 10616 C CA . ARG I 3 146 ? 13.028 27.569 27.719 1.00 59.63 162 ARG Z CA 1
ATOM 10617 C C . ARG I 3 146 ? 13.715 27.540 29.077 1.00 58.59 162 ARG Z C 1
ATOM 10618 O O . ARG I 3 146 ? 14.737 26.869 29.244 1.00 58.52 162 ARG Z O 1
ATOM 10626 N N . ASN I 3 147 ? 13.162 28.267 30.044 1.00 57.31 163 ASN Z N 1
ATOM 10627 C CA . ASN I 3 147 ? 13.705 28.268 31.398 1.00 56.31 163 ASN Z CA 1
ATOM 10628 C C . ASN I 3 147 ? 15.137 28.792 31.488 1.00 55.12 163 ASN Z C 1
ATOM 10629 O O . ASN I 3 147 ? 15.945 28.233 32.223 1.00 54.96 163 ASN Z O 1
ATOM 10634 N N . SER I 3 148 ? 15.466 29.855 30.762 1.00 53.72 164 SER Z N 1
ATOM 10635 C CA . SER I 3 148 ? 16.856 30.314 30.727 1.00 52.61 164 SER Z CA 1
ATOM 10636 C C . SER I 3 148 ? 17.277 31.024 32.019 1.00 51.32 164 SER Z C 1
ATOM 10637 O O . SER I 3 148 ? 18.470 31.141 32.308 1.00 50.78 164 SER Z O 1
ATOM 10640 N N . PHE I 3 149 ? 16.304 31.470 32.811 1.00 49.91 165 PHE Z N 1
ATOM 10641 C CA . PHE I 3 149 ? 16.626 32.262 33.998 1.00 48.86 165 PHE Z CA 1
ATOM 10642 C C . PHE I 3 149 ? 16.186 31.691 35.356 1.00 48.26 165 PHE Z C 1
ATOM 10643 O O . PHE I 3 149 ? 16.481 32.281 36.395 1.00 48.20 165 PHE Z O 1
ATOM 10651 N N . VAL I 3 150 ? 15.532 30.533 35.374 1.00 47.47 166 VAL Z N 1
ATOM 10652 C CA . VAL I 3 150 ? 15.027 29.997 36.648 1.00 46.89 166 VAL Z CA 1
ATOM 10653 C C . VAL I 3 150 ? 16.162 29.566 37.584 1.00 45.85 166 VAL Z C 1
ATOM 10654 O O . VAL I 3 150 ? 17.149 28.966 37.152 1.00 46.01 166 VAL Z O 1
ATOM 10658 N N . GLY I 3 151 ? 16.017 29.883 38.865 1.00 44.50 167 GLY Z N 1
ATOM 10659 C CA . GLY I 3 151 ? 17.023 29.532 39.854 1.00 43.66 167 GLY Z CA 1
ATOM 10660 C C . GLY I 3 151 ? 18.168 30.521 39.937 1.00 43.05 167 GLY Z C 1
ATOM 10661 O O . GLY I 3 151 ? 19.121 30.321 40.689 1.00 43.39 167 GLY Z O 1
ATOM 10662 N N . LEU I 3 152 ? 18.088 31.595 39.164 1.00 42.16 168 LEU Z N 1
ATOM 10663 C CA . LEU I 3 152 ? 19.086 32.647 39.246 1.00 41.29 168 LEU Z CA 1
ATOM 10664 C C . LEU I 3 152 ? 18.955 33.322 40.595 1.00 40.68 168 LEU Z C 1
ATOM 10665 O O . LEU I 3 152 ? 19.959 33.677 41.212 1.00 40.29 168 LEU Z O 1
ATOM 10670 N N . SER I 3 153 ? 17.714 33.497 41.050 1.00 40.12 169 SER Z N 1
ATOM 10671 C CA . SER I 3 153 ? 17.464 34.127 42.346 1.00 40.17 169 SER Z CA 1
ATOM 10672 C C . SER I 3 153 ? 16.057 33.907 42.923 1.00 40.42 169 SER Z C 1
ATOM 10673 O O . SER I 3 153 ? 15.061 33.891 42.197 1.00 40.37 169 SER Z O 1
ATOM 10676 N N . PHE I 3 154 ? 15.996 33.746 44.248 1.00 40.62 170 PHE Z N 1
ATOM 10677 C CA . PHE I 3 154 ? 14.729 33.662 44.971 1.00 40.80 170 PHE Z CA 1
ATOM 10678 C C . PHE I 3 154 ? 14.070 35.030 45.008 1.00 41.13 170 PHE Z C 1
ATOM 10679 O O . PHE I 3 154 ? 12.862 35.136 45.183 1.00 41.22 170 PHE Z O 1
ATOM 10687 N N . GLU I 3 155 ? 14.890 36.074 44.880 1.00 41.53 171 GLU Z N 1
ATOM 10688 C CA . GLU I 3 155 ? 14.412 37.451 44.779 1.00 41.49 171 GLU Z CA 1
ATOM 10689 C C . GLU I 3 155 ? 14.066 37.762 43.338 1.00 41.10 171 GLU Z C 1
ATOM 10690 O O . GLU I 3 155 ? 14.463 37.021 42.441 1.00 41.30 171 GLU Z O 1
ATOM 10696 N N . SER I 3 156 ? 13.341 38.862 43.120 1.00 40.32 172 SER Z N 1
ATOM 10697 C CA . SER I 3 156 ? 13.062 39.357 41.776 1.00 39.42 172 SER Z CA 1
ATOM 10698 C C . SER I 3 156 ? 14.338 39.721 41.023 1.00 38.28 172 SER Z C 1
ATOM 10699 O O . SER I 3 156 ? 15.387 39.943 41.620 1.00 37.33 172 SER Z O 1
ATOM 10702 N N . VAL I 3 157 ? 14.190 39.838 39.703 1.00 37.28 173 VAL Z N 1
ATOM 10703 C CA . VAL I 3 157 ? 15.300 39.858 38.752 1.00 36.10 173 VAL Z CA 1
ATOM 10704 C C . VAL I 3 157 ? 15.171 40.977 37.705 1.00 34.53 173 VAL Z C 1
ATOM 10705 O O . VAL I 3 157 ? 14.071 41.295 37.243 1.00 34.24 173 VAL Z O 1
ATOM 10709 N N . ILE I 3 158 ? 16.295 41.589 37.348 1.00 32.95 174 ILE Z N 1
ATOM 10710 C CA . ILE I 3 158 ? 16.334 42.531 36.223 1.00 32.03 174 ILE Z CA 1
ATOM 10711 C C . ILE I 3 158 ? 17.146 41.927 35.094 1.00 31.37 174 ILE Z C 1
ATOM 10712 O O . ILE I 3 158 ? 18.319 41.572 35.271 1.00 30.51 174 ILE Z O 1
ATOM 10717 N N . LEU I 3 159 ? 16.534 41.826 33.925 1.00 30.86 175 LEU Z N 1
ATOM 10718 C CA . LEU I 3 159 ? 17.191 41.172 32.803 1.00 30.60 175 LEU Z CA 1
ATOM 10719 C C . LEU I 3 159 ? 17.450 42.123 31.640 1.00 30.14 175 LEU Z C 1
ATOM 10720 O O . LEU I 3 159 ? 16.518 42.535 30.958 1.00 30.18 175 LEU Z O 1
ATOM 10725 N N . TRP I 3 160 ? 18.721 42.451 31.420 1.00 29.68 176 TRP Z N 1
ATOM 10726 C CA . TRP I 3 160 ? 19.130 43.253 30.280 1.00 29.45 176 TRP Z CA 1
ATOM 10727 C C . TRP I 3 160 ? 19.867 42.390 29.263 1.00 30.69 176 TRP Z C 1
ATOM 10728 O O . TRP I 3 160 ? 21.046 42.072 29.427 1.00 30.65 176 TRP Z O 1
ATOM 10739 N N . LEU I 3 161 ? 19.151 42.040 28.203 1.00 31.84 177 LEU Z N 1
ATOM 10740 C CA . LEU I 3 161 ? 19.653 41.190 27.149 1.00 32.66 177 LEU Z CA 1
ATOM 10741 C C . LEU I 3 161 ? 19.788 41.972 25.847 1.00 33.32 177 LEU Z C 1
ATOM 10742 O O . LEU I 3 161 ? 19.789 41.389 24.758 1.00 33.86 177 LEU Z O 1
ATOM 10747 N N . ASN I 3 162 ? 19.936 43.287 25.966 1.00 34.01 178 ASN Z N 1
ATOM 10748 C CA . ASN I 3 162 ? 19.884 44.175 24.805 1.00 34.62 178 ASN Z CA 1
ATOM 10749 C C . ASN I 3 162 ? 21.189 44.187 24.034 1.00 35.54 178 ASN Z C 1
ATOM 10750 O O . ASN I 3 162 ? 22.219 43.811 24.570 1.00 35.86 178 ASN Z O 1
ATOM 10755 N N . LYS I 3 163 ? 21.135 44.603 22.770 1.00 37.02 179 LYS Z N 1
ATOM 10756 C CA . LYS I 3 163 ? 22.324 44.688 21.920 1.00 38.54 179 LYS Z CA 1
ATOM 10757 C C . LYS I 3 163 ? 23.051 43.356 21.805 1.00 39.54 179 LYS Z C 1
ATOM 10758 O O . LYS I 3 163 ? 24.269 43.304 21.868 1.00 39.67 179 LYS Z O 1
ATOM 10764 N N . ASN I 3 164 ? 22.300 42.276 21.640 1.00 41.28 180 ASN Z N 1
ATOM 10765 C CA . ASN I 3 164 ? 22.905 40.971 21.381 1.00 42.80 180 ASN Z CA 1
ATOM 10766 C C . ASN I 3 164 ? 22.563 40.549 19.963 1.00 44.16 180 ASN Z C 1
ATOM 10767 O O . ASN I 3 164 ? 22.282 41.400 19.127 1.00 45.02 180 ASN Z O 1
ATOM 10772 N N . GLY I 3 165 ? 22.599 39.256 19.674 1.00 45.74 181 GLY Z N 1
ATOM 10773 C CA . GLY I 3 165 ? 22.220 38.768 18.350 1.00 46.77 181 GLY Z CA 1
ATOM 10774 C C . GLY I 3 165 ? 20.951 37.942 18.424 1.00 47.93 181 GLY Z C 1
ATOM 10775 O O . GLY I 3 165 ? 20.696 37.070 17.585 1.00 48.17 181 GLY Z O 1
ATOM 10776 N N . ILE I 3 166 ? 20.146 38.211 19.439 1.00 49.08 182 ILE Z N 1
ATOM 10777 C CA . ILE I 3 166 ? 18.998 37.372 19.714 1.00 50.06 182 ILE Z CA 1
ATOM 10778 C C . ILE I 3 166 ? 17.989 37.461 18.579 1.00 51.06 182 ILE Z C 1
ATOM 10779 O O . ILE I 3 166 ? 17.459 38.528 18.296 1.00 50.95 182 ILE Z O 1
ATOM 10784 N N . GLN I 3 167 ? 17.734 36.338 17.916 1.00 52.60 183 GLN Z N 1
ATOM 10785 C CA . GLN I 3 167 ? 16.660 36.281 16.920 1.00 53.75 183 GLN Z CA 1
ATOM 10786 C C . GLN I 3 167 ? 15.522 35.350 17.338 1.00 53.68 183 GLN Z C 1
ATOM 10787 O O . GLN I 3 167 ? 14.456 35.358 16.722 1.00 53.67 183 GLN Z O 1
ATOM 10793 N N . GLU I 3 168 ? 15.748 34.581 18.404 1.00 53.69 184 GLU Z N 1
ATOM 10794 C CA . GLU I 3 168 ? 14.854 33.490 18.805 1.00 53.71 184 GLU Z CA 1
ATOM 10795 C C . GLU I 3 168 ? 14.559 33.454 20.305 1.00 52.79 184 GLU Z C 1
ATOM 10796 O O . GLU I 3 168 ? 15.467 33.252 21.109 1.00 52.53 184 GLU Z O 1
ATOM 10802 N N . ILE I 3 169 ? 13.294 33.609 20.683 1.00 52.00 185 ILE Z N 1
ATOM 10803 C CA . ILE I 3 169 ? 12.896 33.450 22.086 1.00 51.64 185 ILE Z CA 1
ATOM 10804 C C . ILE I 3 169 ? 11.810 32.384 22.288 1.00 51.75 185 ILE Z C 1
ATOM 10805 O O . ILE I 3 169 ? 10.641 32.614 21.973 1.00 51.39 185 ILE Z O 1
ATOM 10810 N N . HIS I 3 170 ? 12.190 31.238 22.847 1.00 52.18 186 HIS Z N 1
ATOM 10811 C CA . HIS I 3 170 ? 11.244 30.129 23.039 1.00 52.71 186 HIS Z CA 1
ATOM 10812 C C . HIS I 3 170 ? 10.171 30.424 24.091 1.00 53.00 186 HIS Z C 1
ATOM 10813 O O . HIS I 3 170 ? 10.333 31.303 24.934 1.00 53.00 186 HIS Z O 1
ATOM 10820 N N . ASN I 3 171 ? 9.065 29.690 24.025 1.00 53.57 187 ASN Z N 1
ATOM 10821 C CA . ASN I 3 171 ? 8.023 29.790 25.045 1.00 53.86 187 ASN Z CA 1
ATOM 10822 C C . ASN I 3 171 ? 8.584 29.432 26.419 1.00 53.68 187 ASN Z C 1
ATOM 10823 O O . ASN I 3 171 ? 9.460 28.567 26.541 1.00 53.56 187 ASN Z O 1
ATOM 10828 N N . SER I 3 172 ? 8.087 30.106 27.451 1.00 53.34 188 SER Z N 1
ATOM 10829 C CA . SER I 3 172 ? 8.529 29.837 28.812 1.00 53.05 188 SER Z CA 1
ATOM 10830 C C . SER I 3 172 ? 10.033 30.050 28.978 1.00 52.69 188 SER Z C 1
ATOM 10831 O O . SER I 3 172 ? 10.693 29.326 29.716 1.00 52.60 188 SER Z O 1
ATOM 10834 N N . ALA I 3 173 ? 10.578 31.045 28.288 1.00 52.45 189 ALA Z N 1
ATOM 10835 C CA . ALA I 3 173 ? 11.994 31.380 28.435 1.00 51.94 189 ALA Z CA 1
ATOM 10836 C C . ALA I 3 173 ? 12.212 32.077 29.769 1.00 51.36 189 ALA Z C 1
ATOM 10837 O O . ALA I 3 173 ? 13.304 32.025 30.335 1.00 50.83 189 ALA Z O 1
ATOM 10839 N N . PHE I 3 174 ? 11.162 32.729 30.262 1.00 51.02 190 PHE Z N 1
ATOM 10840 C CA . PHE I 3 174 ? 11.240 33.476 31.517 1.00 51.05 190 PHE Z CA 1
ATOM 10841 C C . PHE I 3 174 ? 10.462 32.807 32.660 1.00 51.16 190 PHE Z C 1
ATOM 10842 O O . PHE I 3 174 ? 10.246 33.409 33.713 1.00 51.43 190 PHE Z O 1
ATOM 10850 N N . ASN I 3 175 ? 10.064 31.556 32.454 1.00 51.17 191 ASN Z N 1
ATOM 10851 C CA . ASN I 3 175 ? 9.275 30.823 33.442 1.00 51.07 191 ASN Z CA 1
ATOM 10852 C C . ASN I 3 175 ? 10.072 30.520 34.709 1.00 51.25 191 ASN Z C 1
ATOM 10853 O O . ASN I 3 175 ? 11.247 30.158 34.647 1.00 51.29 191 ASN Z O 1
ATOM 10858 N N . GLY I 3 176 ? 9.425 30.709 35.856 1.00 51.41 192 GLY Z N 1
ATOM 10859 C CA . GLY I 3 176 ? 10.044 30.444 37.157 1.00 51.57 192 GLY Z CA 1
ATOM 10860 C C . GLY I 3 176 ? 10.863 31.615 37.659 1.00 51.61 192 GLY Z C 1
ATOM 10861 O O . GLY I 3 176 ? 11.845 31.440 38.377 1.00 51.60 192 GLY Z O 1
ATOM 10862 N N . THR I 3 177 ? 10.434 32.817 37.295 1.00 51.60 193 THR Z N 1
ATOM 10863 C CA . THR I 3 177 ? 11.263 33.997 37.420 1.00 51.37 193 THR Z CA 1
ATOM 10864 C C . THR I 3 177 ? 10.396 35.180 37.815 1.00 51.00 193 THR Z C 1
ATOM 10865 O O . THR I 3 177 ? 9.317 35.386 37.245 1.00 50.95 193 THR Z O 1
ATOM 10869 N N . GLN I 3 178 ? 10.852 35.957 38.791 1.00 50.51 194 GLN Z N 1
ATOM 10870 C CA . GLN I 3 178 ? 10.207 37.236 39.095 1.00 50.15 194 GLN Z CA 1
ATOM 10871 C C . GLN I 3 178 ? 10.887 38.355 38.308 1.00 48.62 194 GLN Z C 1
ATOM 10872 O O . GLN I 3 178 ? 11.974 38.799 38.671 1.00 48.14 194 GLN Z O 1
ATOM 10878 N N . LEU I 3 179 ? 10.248 38.801 37.227 1.00 46.96 195 LEU Z N 1
ATOM 10879 C CA . LEU I 3 179 ? 10.857 39.796 36.350 1.00 45.76 195 LEU Z CA 1
ATOM 10880 C C . LEU I 3 179 ? 10.429 41.193 36.736 1.00 44.37 195 LEU Z C 1
ATOM 10881 O O . LEU I 3 179 ? 9.252 41.534 36.638 1.00 44.12 195 LEU Z O 1
ATOM 10886 N N . ASP I 3 180 ? 11.377 42.011 37.169 1.00 42.81 196 ASP Z N 1
ATOM 10887 C CA . ASP I 3 180 ? 11.076 43.418 37.362 1.00 41.94 196 ASP Z CA 1
ATOM 10888 C C . ASP I 3 180 ? 11.084 44.093 35.999 1.00 40.22 196 ASP Z C 1
ATOM 10889 O O . ASP I 3 180 ? 10.147 44.807 35.637 1.00 40.00 196 ASP Z O 1
ATOM 10894 N N . GLU I 3 181 ? 12.132 43.798 35.236 1.00 38.27 197 GLU Z N 1
ATOM 10895 C CA . GLU I 3 181 ? 12.474 44.552 34.054 1.00 37.31 197 GLU Z CA 1
ATOM 10896 C C . GLU I 3 181 ? 13.104 43.626 33.021 1.00 36.06 197 GLU Z C 1
ATOM 10897 O O . GLU I 3 181 ? 13.930 42.765 33.349 1.00 35.31 197 GLU Z O 1
ATOM 10903 N N . LEU I 3 182 ? 12.722 43.816 31.766 1.00 34.53 198 LEU Z N 1
ATOM 10904 C CA . LEU I 3 182 ? 13.273 43.024 30.684 1.00 33.22 198 LEU Z CA 1
ATOM 10905 C C . LEU I 3 182 ? 13.555 43.987 29.565 1.00 32.64 198 LEU Z C 1
ATOM 10906 O O . LEU I 3 182 ? 12.656 44.717 29.134 1.00 33.08 198 LEU Z O 1
ATOM 10911 N N . ASN I 3 183 ? 14.805 44.036 29.133 1.00 31.77 199 ASN Z N 1
ATOM 10912 C CA . ASN I 3 183 ? 15.184 44.890 28.043 1.00 31.87 199 ASN Z CA 1
ATOM 10913 C C . ASN I 3 183 ? 15.754 44.015 26.936 1.00 32.56 199 ASN Z C 1
ATOM 10914 O O . ASN I 3 183 ? 16.848 43.406 27.076 1.00 32.04 199 ASN Z O 1
ATOM 10919 N N . LEU I 3 184 ? 14.983 43.943 25.849 1.00 32.95 200 LEU Z N 1
ATOM 10920 C CA . LEU I 3 184 ? 15.336 43.153 24.672 1.00 33.69 200 LEU Z CA 1
ATOM 10921 C C . LEU I 3 184 ? 15.749 44.021 23.486 1.00 34.48 200 LEU Z C 1
ATOM 10922 O O . LEU I 3 184 ? 15.996 43.511 22.385 1.00 34.75 200 LEU Z O 1
ATOM 10927 N N . SER I 3 185 ? 15.838 45.325 23.726 1.00 35.24 201 SER Z N 1
ATOM 10928 C CA . SER I 3 185 ? 16.040 46.301 22.665 1.00 35.53 201 SER Z CA 1
ATOM 10929 C C . SER I 3 185 ? 17.333 46.072 21.910 1.00 36.11 201 SER Z C 1
ATOM 10930 O O . SER I 3 185 ? 18.256 45.434 22.408 1.00 35.26 201 SER Z O 1
ATOM 10933 N N . ASP I 3 186 ? 17.367 46.620 20.699 1.00 37.54 202 ASP Z N 1
ATOM 10934 C CA . ASP I 3 186 ? 18.532 46.590 19.812 1.00 38.94 202 ASP Z CA 1
ATOM 10935 C C . ASP I 3 186 ? 18.997 45.194 19.408 1.00 39.71 202 ASP Z C 1
ATOM 10936 O O . ASP I 3 186 ? 20.141 45.013 19.014 1.00 39.61 202 ASP Z O 1
ATOM 10941 N N . ASN I 3 187 ? 18.110 44.212 19.511 1.00 41.17 203 ASN Z N 1
ATOM 10942 C CA . ASN I 3 187 ? 18.307 42.932 18.826 1.00 42.23 203 ASN Z CA 1
ATOM 10943 C C . ASN I 3 187 ? 17.512 43.057 17.526 1.00 43.88 203 ASN Z C 1
ATOM 10944 O O . ASN I 3 187 ? 16.283 42.931 17.519 1.00 43.55 203 ASN Z O 1
ATOM 10949 N N . ASN I 3 188 ? 18.210 43.362 16.437 1.00 46.08 204 ASN Z N 1
ATOM 10950 C CA . ASN I 3 188 ? 17.552 43.892 15.248 1.00 47.93 204 ASN Z CA 1
ATOM 10951 C C . ASN I 3 188 ? 16.814 42.823 14.468 1.00 48.79 204 ASN Z C 1
ATOM 10952 O O . ASN I 3 188 ? 15.813 43.096 13.801 1.00 49.21 204 ASN Z O 1
ATOM 10957 N N . ASN I 3 189 ? 17.305 41.597 14.567 1.00 49.67 205 ASN Z N 1
ATOM 10958 C CA . ASN I 3 189 ? 16.716 40.494 13.833 1.00 50.19 205 ASN Z CA 1
ATOM 10959 C C . ASN I 3 189 ? 15.600 39.77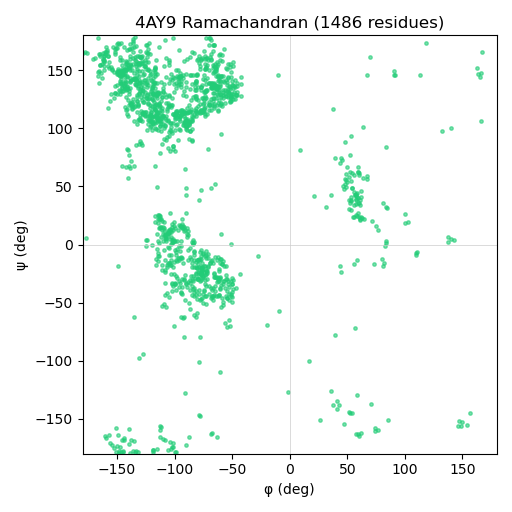6 14.579 1.00 50.21 205 ASN Z C 1
ATOM 10960 O O . ASN I 3 189 ? 15.107 38.761 14.106 1.00 50.47 205 ASN Z O 1
ATOM 10965 N N . LEU I 3 190 ? 15.187 40.297 15.731 1.00 50.24 206 LEU Z N 1
ATOM 10966 C CA . LEU I 3 190 ? 14.159 39.627 16.529 1.00 50.18 206 LEU Z CA 1
ATOM 10967 C C . LEU I 3 190 ? 12.791 39.988 15.971 1.00 50.76 206 LEU Z C 1
ATOM 10968 O O . LEU I 3 190 ? 12.393 41.154 15.988 1.00 50.54 206 LEU Z O 1
ATOM 10973 N N . GLU I 3 191 ? 12.083 38.978 15.469 1.00 51.60 207 GLU Z N 1
ATOM 10974 C CA . GLU I 3 191 ? 10.835 39.196 14.747 1.00 52.54 207 GLU Z CA 1
ATOM 10975 C C . GLU I 3 191 ? 9.599 38.899 15.580 1.00 52.98 207 GLU Z C 1
ATOM 10976 O O . GLU I 3 191 ? 8.567 39.541 15.406 1.00 52.61 207 GLU Z O 1
ATOM 10982 N N . GLU I 3 192 ? 9.688 37.920 16.472 1.00 54.14 208 GLU Z N 1
ATOM 10983 C CA . GLU I 3 192 ? 8.487 37.448 17.158 1.00 55.20 208 GLU Z CA 1
ATOM 10984 C C . GLU I 3 192 ? 8.678 37.026 18.602 1.00 55.38 208 GLU Z C 1
ATOM 10985 O O . GLU I 3 192 ? 9.582 36.262 18.926 1.00 55.34 208 GLU Z O 1
ATOM 10991 N N . LEU I 3 193 ? 7.790 37.529 19.452 1.00 55.87 209 LEU Z N 1
ATOM 10992 C CA . LEU I 3 193 ? 7.632 37.030 20.808 1.00 56.26 209 LEU Z CA 1
ATOM 10993 C C . LEU I 3 193 ? 6.505 36.004 20.845 1.00 57.16 209 LEU Z C 1
ATOM 10994 O O . LEU I 3 193 ? 5.333 36.364 20.708 1.00 57.35 209 LEU Z O 1
ATOM 10999 N N . PRO I 3 194 ? 6.849 34.723 21.046 1.00 58.21 210 PRO Z N 1
ATOM 11000 C CA . PRO I 3 194 ? 5.837 33.675 21.142 1.00 58.90 210 PRO Z CA 1
ATOM 11001 C C . PRO I 3 194 ? 4.755 34.091 22.128 1.00 59.89 210 PRO Z C 1
ATOM 11002 O O . PRO I 3 194 ? 5.006 34.936 22.983 1.00 59.94 210 PRO Z O 1
ATOM 11006 N N . ASN I 3 195 ? 3.561 33.521 22.017 1.00 61.11 211 ASN Z N 1
ATOM 11007 C CA . ASN I 3 195 ? 2.465 33.933 22.892 1.00 62.01 211 ASN Z CA 1
ATOM 11008 C C . ASN I 3 195 ? 2.629 33.447 24.334 1.00 62.00 211 ASN Z C 1
ATOM 11009 O O . ASN I 3 195 ? 1.883 33.866 25.221 1.00 62.06 211 ASN Z O 1
ATOM 11014 N N . ASP I 3 196 ? 3.606 32.574 24.569 1.00 61.94 212 ASP Z N 1
ATOM 11015 C CA . ASP I 3 196 ? 3.879 32.091 25.923 1.00 61.79 212 ASP Z CA 1
ATOM 11016 C C . ASP I 3 196 ? 5.229 32.503 26.530 1.00 61.13 212 ASP Z C 1
ATOM 11017 O O . ASP I 3 196 ? 5.725 31.801 27.422 1.00 61.02 212 ASP Z O 1
ATOM 11022 N N . VAL I 3 197 ? 5.832 33.607 26.069 1.00 60.29 213 VAL Z N 1
ATOM 11023 C CA . VAL I 3 197 ? 7.102 34.072 26.661 1.00 59.55 213 VAL Z CA 1
ATOM 11024 C C . VAL I 3 197 ? 6.989 34.274 28.158 1.00 59.43 213 VAL Z C 1
ATOM 11025 O O . VAL I 3 197 ? 7.879 33.886 28.910 1.00 59.38 213 VAL Z O 1
ATOM 11029 N N . PHE I 3 198 ? 5.897 34.894 28.587 1.00 59.45 214 PHE Z N 1
ATOM 11030 C CA . PHE I 3 198 ? 5.766 35.289 29.982 1.00 59.81 214 PHE Z CA 1
ATOM 11031 C C . PHE I 3 198 ? 5.026 34.278 30.854 1.00 61.00 214 PHE Z C 1
ATOM 11032 O O . PHE I 3 198 ? 4.627 34.585 31.976 1.00 61.28 214 PHE Z O 1
ATOM 11040 N N . HIS I 3 199 ? 4.881 33.059 30.342 1.00 62.31 215 HIS Z N 1
ATOM 11041 C CA . HIS I 3 199 ? 4.300 31.959 31.101 1.00 63.24 215 HIS Z CA 1
ATOM 11042 C C . HIS I 3 199 ? 5.147 31.657 32.329 1.00 63.09 215 HIS Z C 1
ATOM 11043 O O . HIS I 3 199 ? 6.369 31.541 32.232 1.00 63.28 215 HIS Z O 1
ATOM 11050 N N . GLY I 3 200 ? 4.495 31.520 33.480 1.00 62.77 216 GLY Z N 1
ATOM 11051 C CA . GLY I 3 200 ? 5.182 31.124 34.710 1.00 62.26 216 GLY Z CA 1
ATOM 11052 C C . GLY I 3 200 ? 6.229 32.139 35.119 1.00 61.52 216 GLY Z C 1
ATOM 11053 O O . GLY I 3 200 ? 7.192 31.819 35.823 1.00 61.45 216 GLY Z O 1
ATOM 11054 N N . ALA I 3 201 ? 6.041 33.365 34.651 1.00 60.38 217 ALA Z N 1
ATOM 11055 C CA . ALA I 3 201 ? 6.893 34.470 35.029 1.00 59.48 217 ALA Z CA 1
ATOM 11056 C C . ALA I 3 201 ? 6.001 35.496 35.681 1.00 58.43 217 ALA Z C 1
ATOM 11057 O O . ALA I 3 201 ? 4.864 35.684 35.257 1.00 58.43 217 ALA Z O 1
ATOM 11059 N N . SER I 3 202 ? 6.501 36.139 36.726 1.00 57.03 218 SER Z N 1
ATOM 11060 C CA . SER I 3 202 ? 5.797 37.257 37.317 1.00 55.98 218 SER Z CA 1
ATOM 11061 C C . SER I 3 202 ? 6.362 38.488 36.632 1.00 54.55 218 SER Z C 1
ATOM 11062 O O . SER I 3 202 ? 7.552 38.519 36.316 1.00 54.81 218 SER Z O 1
ATOM 11065 N N . GLY I 3 203 ? 5.523 39.490 36.379 1.00 52.54 219 GLY Z N 1
ATOM 11066 C CA . GLY I 3 203 ? 5.955 40.662 35.609 1.00 50.84 219 GLY Z CA 1
ATOM 11067 C C . GLY I 3 203 ? 6.079 40.323 34.133 1.00 48.96 219 GLY Z C 1
ATOM 11068 O O . GLY I 3 203 ? 5.505 39.332 33.689 1.00 49.21 219 GLY Z O 1
ATOM 11069 N N . PRO I 3 204 ? 6.831 41.127 33.352 1.00 46.53 220 PRO Z N 1
ATOM 11070 C CA . PRO I 3 204 ? 7.661 42.301 33.652 1.00 44.64 220 PRO Z CA 1
ATOM 11071 C C . PRO I 3 204 ? 6.869 43.557 33.985 1.00 42.91 220 PRO Z C 1
ATOM 11072 O O . PRO I 3 204 ? 5.742 43.730 33.522 1.00 42.30 220 PRO Z O 1
ATOM 11076 N N . VAL I 3 205 ? 7.475 44.418 34.795 1.00 41.18 221 VAL Z N 1
ATOM 11077 C CA . VAL I 3 205 ? 6.872 45.688 35.170 1.00 39.80 221 VAL Z CA 1
ATOM 11078 C C . VAL I 3 205 ? 7.374 46.732 34.198 1.00 38.89 221 VAL Z C 1
ATOM 11079 O O . VAL I 3 205 ? 6.675 47.705 33.895 1.00 38.43 221 VAL Z O 1
ATOM 11083 N N . ILE I 3 206 ? 8.592 46.498 33.704 1.00 37.78 222 ILE Z N 1
ATOM 11084 C CA . ILE I 3 206 ? 9.192 47.331 32.674 1.00 37.23 222 ILE Z CA 1
ATOM 11085 C C . ILE I 3 206 ? 9.706 46.471 31.520 1.00 36.54 222 ILE Z C 1
ATOM 11086 O O . ILE I 3 206 ? 10.485 45.529 31.715 1.00 36.47 222 ILE Z O 1
ATOM 11091 N N . LEU I 3 207 ? 9.280 46.814 30.311 1.00 35.65 223 LEU Z N 1
ATOM 11092 C CA . LEU I 3 207 ? 9.647 46.050 29.142 1.00 34.68 223 LEU Z CA 1
ATOM 11093 C C . LEU I 3 207 ? 10.137 47.012 28.100 1.00 35.11 223 LEU Z C 1
ATOM 11094 O O . LEU I 3 207 ? 9.486 48.035 27.832 1.00 34.82 223 LEU Z O 1
ATOM 11099 N N . ASP I 3 208 ? 11.300 46.696 27.538 1.00 35.38 224 ASP Z N 1
ATOM 11100 C CA . ASP I 3 208 ? 11.850 47.483 26.457 1.00 36.10 224 ASP Z CA 1
ATOM 11101 C C . ASP I 3 208 ? 12.159 46.608 25.241 1.00 35.93 224 ASP Z C 1
ATOM 11102 O O . ASP I 3 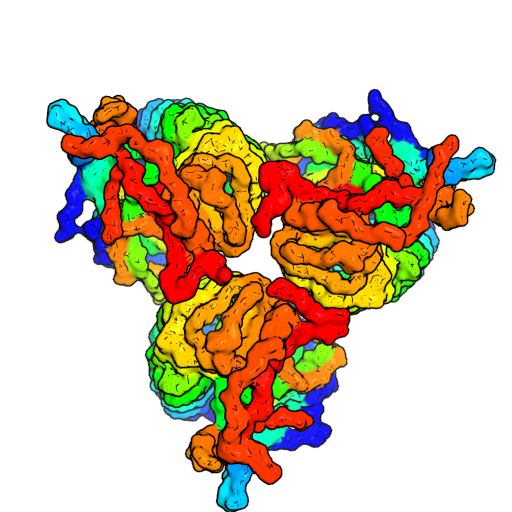208 ? 13.087 45.764 25.262 1.00 35.55 224 ASP Z O 1
ATOM 11107 N N . ILE I 3 209 ? 11.369 46.827 24.186 1.00 35.42 225 ILE Z N 1
ATOM 11108 C CA . ILE I 3 209 ? 11.561 46.139 22.914 1.00 35.18 225 ILE Z CA 1
ATOM 11109 C C . ILE I 3 209 ? 12.044 47.070 21.796 1.00 35.13 225 ILE Z C 1
ATOM 11110 O O . ILE I 3 209 ? 12.040 46.695 20.624 1.00 35.12 225 ILE Z O 1
ATOM 11115 N N . SER I 3 210 ? 12.475 48.274 22.157 1.00 34.88 226 SER Z N 1
ATOM 11116 C CA . SER I 3 210 ? 12.919 49.262 21.171 1.00 34.35 226 SER Z CA 1
ATOM 11117 C C . SER I 3 210 ? 13.883 48.684 20.135 1.00 34.24 226 SER Z C 1
ATOM 11118 O O . SER I 3 210 ? 14.747 47.882 20.465 1.00 33.43 226 SER Z O 1
ATOM 11121 N N . ARG I 3 211 ? 13.727 49.121 18.887 1.00 34.71 227 ARG Z N 1
ATOM 11122 C CA . ARG I 3 211 ? 14.642 48.772 17.787 1.00 35.31 227 ARG Z CA 1
ATOM 11123 C C . ARG I 3 211 ? 14.757 47.276 17.546 1.00 36.57 227 ARG Z C 1
ATOM 11124 O O . ARG I 3 211 ? 15.851 46.747 17.357 1.00 36.76 227 ARG Z O 1
ATOM 11132 N N . THR I 3 212 ? 13.602 46.614 17.560 1.00 38.41 228 THR Z N 1
ATOM 11133 C CA . THR I 3 212 ? 13.459 45.228 17.141 1.00 39.87 228 THR Z CA 1
ATOM 11134 C C . THR I 3 212 ? 12.380 45.172 16.072 1.00 41.82 228 THR Z C 1
ATOM 11135 O O . THR I 3 212 ? 11.612 46.123 15.908 1.00 41.87 228 THR Z O 1
ATOM 11139 N N . ARG I 3 213 ? 12.314 44.054 15.355 1.00 44.33 229 ARG Z N 1
ATOM 11140 C CA . ARG I 3 213 ? 11.261 43.837 14.363 1.00 46.37 229 ARG Z CA 1
ATOM 11141 C C . ARG I 3 213 ? 10.083 43.062 14.942 1.00 46.89 229 ARG Z C 1
ATOM 11142 O O . ARG I 3 213 ? 9.246 42.556 14.209 1.00 47.12 229 ARG Z O 1
ATOM 11150 N N . ILE I 3 214 ? 10.013 42.965 16.258 1.00 47.83 230 ILE Z N 1
ATOM 11151 C CA . ILE I 3 214 ? 8.874 42.323 16.882 1.00 48.57 230 ILE Z CA 1
ATOM 11152 C C . ILE I 3 214 ? 7.582 42.844 16.261 1.00 49.99 230 ILE Z C 1
ATOM 11153 O O . ILE I 3 214 ? 7.375 44.051 16.153 1.00 49.70 230 ILE Z O 1
ATOM 11158 N N . HIS I 3 215 ? 6.725 41.912 15.844 1.00 51.96 231 HIS Z N 1
ATOM 11159 C CA . HIS I 3 215 ? 5.483 42.245 15.145 1.00 53.51 231 HIS Z CA 1
ATOM 11160 C C . HIS I 3 215 ? 4.283 42.426 16.077 1.00 55.15 231 HIS Z C 1
ATOM 11161 O O . HIS I 3 215 ? 3.343 43.140 15.734 1.00 54.90 231 HIS Z O 1
ATOM 11168 N N . SER I 3 216 ? 4.308 41.783 17.243 1.00 57.31 232 SER Z N 1
ATOM 11169 C CA . SER I 3 216 ? 3.150 41.808 18.135 1.00 59.11 232 SER Z CA 1
ATOM 11170 C C . SER I 3 216 ? 3.524 41.565 19.596 1.00 60.44 232 SER Z C 1
ATOM 11171 O O . SER I 3 216 ? 4.526 40.924 19.889 1.00 60.47 232 SER Z O 1
ATOM 11174 N N . LEU I 3 217 ? 2.711 42.094 20.506 1.00 62.33 233 LEU Z N 1
ATOM 11175 C CA . LEU I 3 217 ? 2.862 41.826 21.935 1.00 63.89 233 LEU Z CA 1
ATOM 11176 C C . LEU I 3 217 ? 1.972 40.666 22.383 1.00 65.99 233 LEU Z C 1
ATOM 11177 O O . LEU I 3 217 ? 0.856 40.517 21.894 1.00 66.15 233 LEU Z O 1
ATOM 11182 N N . PRO I 3 218 ? 2.459 39.857 23.339 1.00 68.59 234 PRO Z N 1
ATOM 11183 C CA . PRO I 3 218 ? 1.729 38.737 23.944 1.00 70.17 234 PRO Z CA 1
ATOM 11184 C C . PRO I 3 218 ? 0.438 39.153 24.643 1.00 71.81 234 PRO Z C 1
ATOM 11185 O O . PRO I 3 218 ? 0.376 40.219 25.251 1.00 72.01 234 PRO Z O 1
ATOM 11189 N N . SER I 3 219 ? -0.570 38.290 24.573 1.00 73.65 235 SER Z N 1
ATOM 11190 C CA . SER I 3 219 ? -1.913 38.612 25.054 1.00 74.83 235 SER Z CA 1
ATOM 11191 C C . SER I 3 219 ? -2.065 38.465 26.569 1.00 74.79 235 SER Z C 1
ATOM 11192 O O . SER I 3 219 ? -2.993 39.021 27.160 1.00 75.17 235 SER Z O 1
ATOM 11195 N N . TYR I 3 220 ? -1.165 37.708 27.191 1.00 73.96 236 TYR Z N 1
ATOM 11196 C CA . TYR I 3 220 ? -1.173 37.547 28.643 1.00 72.90 236 TYR Z CA 1
ATOM 11197 C C . TYR I 3 220 ? 0.251 37.562 29.171 1.00 71.10 236 TYR Z C 1
ATOM 11198 O O . TYR I 3 220 ? 1.188 37.174 28.472 1.00 70.87 236 TYR Z O 1
ATOM 11207 N N . GLY I 3 221 ? 0.408 38.001 30.413 1.00 68.88 237 GLY Z N 1
ATOM 11208 C CA . GLY I 3 221 ? 1.726 38.118 31.013 1.00 67.18 237 GLY Z CA 1
ATOM 11209 C C . GLY I 3 221 ? 2.131 39.562 31.222 1.00 65.49 237 GLY Z C 1
ATOM 11210 O O . GLY I 3 221 ? 3.170 39.840 31.815 1.00 65.36 237 GLY Z O 1
ATOM 11211 N N . LEU I 3 222 ? 1.312 40.484 30.725 1.00 63.56 238 LEU Z N 1
ATOM 11212 C CA . LEU I 3 222 ? 1.599 41.911 30.845 1.00 62.03 238 LEU Z CA 1
ATOM 11213 C C . LEU I 3 222 ? 0.662 42.599 31.831 1.00 60.92 238 LEU Z C 1
ATOM 11214 O O . LEU I 3 222 ? 0.655 43.825 31.931 1.00 60.68 238 LEU Z O 1
ATOM 11219 N N . GLU I 3 223 ? -0.135 41.821 32.554 1.00 59.71 239 GLU Z N 1
ATOM 11220 C CA . GLU I 3 223 ? -1.091 42.413 33.484 1.00 58.81 239 GLU Z CA 1
ATOM 11221 C C . GLU I 3 223 ? -0.372 43.306 34.504 1.00 57.24 239 GLU Z C 1
ATOM 11222 O O . GLU I 3 223 ? -0.990 44.166 35.133 1.00 56.99 239 GLU Z O 1
ATOM 11228 N N . ASN I 3 224 ? 0.938 43.113 34.641 1.00 55.39 240 ASN Z N 1
ATOM 11229 C CA . ASN I 3 224 ? 1.739 43.889 35.589 1.00 54.10 240 ASN Z CA 1
ATOM 11230 C C . ASN I 3 224 ? 2.643 44.961 34.960 1.00 52.61 240 ASN Z C 1
ATOM 11231 O O . ASN I 3 224 ? 3.504 45.524 35.637 1.00 52.46 240 ASN Z O 1
ATOM 11236 N N . LEU I 3 225 ? 2.442 45.245 33.677 1.00 50.85 241 LEU Z N 1
ATOM 11237 C CA . LEU I 3 225 ? 3.291 46.183 32.940 1.00 49.30 241 LEU Z CA 1
ATOM 11238 C C . LEU I 3 225 ? 2.960 47.650 33.224 1.00 48.64 241 LEU Z C 1
ATOM 11239 O O . LEU I 3 225 ? 1.891 48.140 32.867 1.00 48.23 241 LEU Z O 1
ATOM 11244 N N . LYS I 3 226 ? 3.898 48.345 33.857 1.00 47.97 242 LYS Z N 1
ATOM 11245 C CA . LYS I 3 226 ? 3.725 49.751 34.178 1.00 47.70 242 LYS Z CA 1
ATOM 11246 C C . LYS I 3 226 ? 4.354 50.640 33.103 1.00 46.94 242 LYS Z C 1
ATOM 11247 O O . LYS I 3 226 ? 3.838 51.723 32.805 1.00 46.74 242 LYS Z O 1
ATOM 11253 N N . LYS I 3 227 ? 5.451 50.167 32.511 1.00 45.95 243 LYS Z N 1
ATOM 11254 C CA . LYS I 3 227 ? 6.229 50.973 31.572 1.00 45.27 243 LYS Z CA 1
ATOM 11255 C C . LYS I 3 227 ? 6.698 50.196 30.342 1.00 44.33 243 LYS Z C 1
ATOM 11256 O O . LYS I 3 227 ? 7.439 49.210 30.437 1.00 43.96 243 LYS Z O 1
ATOM 11262 N N . LEU I 3 228 ? 6.253 50.677 29.185 1.00 43.41 244 LEU Z N 1
ATOM 11263 C CA . LEU I 3 228 ? 6.563 50.069 27.900 1.00 42.67 244 LEU Z CA 1
ATOM 11264 C C . LEU I 3 228 ? 7.383 51.023 27.048 1.00 43.09 244 LEU Z C 1
ATOM 11265 O O . LEU I 3 228 ? 6.954 52.141 26.748 1.00 43.05 244 LEU Z O 1
ATOM 11270 N N . ARG I 3 229 ? 8.568 50.574 26.664 1.00 43.57 245 ARG Z N 1
ATOM 11271 C CA . ARG I 3 229 ? 9.414 51.336 25.781 1.00 44.34 245 ARG Z CA 1
ATOM 11272 C C . ARG I 3 229 ? 9.569 50.581 24.466 1.00 44.23 245 ARG Z C 1
ATOM 11273 O O . ARG I 3 229 ? 10.228 49.540 24.392 1.00 43.76 245 ARG Z O 1
ATOM 11281 N N . ALA I 3 230 ? 8.927 51.112 23.432 1.00 44.52 246 ALA Z N 1
ATOM 11282 C CA . ALA I 3 230 ? 9.074 50.591 22.083 1.00 44.88 246 ALA Z CA 1
ATOM 11283 C C . ALA I 3 230 ? 9.415 51.720 21.100 1.00 45.27 246 ALA Z C 1
ATOM 11284 O O . ALA I 3 230 ? 8.530 52.310 20.470 1.00 45.12 246 ALA Z O 1
ATOM 11286 N N . ARG I 3 231 ? 10.708 52.008 20.970 1.00 45.72 247 ARG Z N 1
ATOM 11287 C CA . ARG I 3 231 ? 11.160 53.101 20.127 1.00 46.28 247 ARG Z CA 1
ATOM 11288 C C . ARG I 3 231 ? 11.598 52.519 18.809 1.00 46.24 247 ARG Z C 1
ATOM 11289 O O . ARG I 3 231 ? 12.328 51.527 18.786 1.00 46.32 247 ARG Z O 1
ATOM 11297 N N . SER I 3 232 ? 11.177 53.144 17.713 1.00 46.50 248 SER Z N 1
ATOM 11298 C CA . SER I 3 232 ? 11.570 52.683 16.402 1.00 46.56 248 SER Z CA 1
ATOM 11299 C C . SER I 3 232 ? 11.323 51.183 16.357 1.00 47.05 248 SER Z C 1
ATOM 11300 O O . SER I 3 232 ? 12.209 50.403 16.002 1.00 46.77 248 SER Z O 1
ATOM 11303 N N . THR I 3 233 ? 10.124 50.785 16.766 1.00 47.86 249 THR Z N 1
ATOM 11304 C CA . THR I 3 233 ? 9.697 49.395 16.645 1.00 48.98 249 THR Z CA 1
ATOM 11305 C C . THR I 3 233 ? 8.639 49.397 15.569 1.00 50.23 249 THR Z C 1
ATOM 11306 O O . THR I 3 233 ? 7.452 49.586 15.848 1.00 50.55 249 THR Z O 1
ATOM 11310 N N . TYR I 3 234 ? 9.067 49.196 14.332 1.00 51.64 250 TYR Z N 1
ATOM 11311 C CA . TYR I 3 234 ? 8.268 49.647 13.208 1.00 52.60 250 TYR Z CA 1
ATOM 11312 C C . TYR I 3 234 ? 7.166 48.712 12.766 1.00 54.01 250 TYR Z C 1
ATOM 11313 O O . TYR I 3 234 ? 6.083 49.175 12.392 1.00 54.01 250 TYR Z O 1
ATOM 11322 N N . ASN I 3 235 ? 7.408 47.408 12.790 1.00 55.52 251 ASN Z N 1
ATOM 11323 C CA . ASN I 3 235 ? 6.330 46.514 12.408 1.00 56.70 251 ASN Z CA 1
ATOM 11324 C C . ASN I 3 235 ? 5.483 46.061 13.599 1.00 57.72 251 ASN Z C 1
ATOM 11325 O O . ASN I 3 235 ? 4.661 45.167 13.467 1.00 57.95 251 ASN Z O 1
ATOM 11330 N N . LEU I 3 236 ? 5.659 46.702 14.753 1.00 59.17 252 LEU Z N 1
ATOM 11331 C CA . LEU I 3 236 ? 4.692 46.548 15.840 1.00 60.24 252 LEU Z CA 1
ATOM 11332 C C . LEU I 3 236 ? 3.586 47.573 15.638 1.00 61.94 252 LEU Z C 1
ATOM 11333 O O . LEU I 3 236 ? 3.725 48.735 16.018 1.00 62.03 252 LEU Z O 1
ATOM 11338 N N . LYS I 3 237 ? 2.482 47.141 15.041 1.00 64.18 253 LYS Z N 1
ATOM 11339 C CA . LYS I 3 237 ? 1.457 48.077 14.597 1.00 66.16 253 LYS Z CA 1
ATOM 11340 C C . LYS I 3 237 ? 0.204 48.124 15.471 1.00 68.14 253 LYS Z C 1
ATOM 11341 O O . LYS I 3 237 ? -0.280 49.210 15.783 1.00 68.36 253 LYS Z O 1
ATOM 11347 N N . LYS I 3 238 ? -0.334 46.973 15.859 1.00 70.62 254 LYS Z N 1
ATOM 11348 C CA . LYS I 3 238 ? -1.446 46.973 16.800 1.00 72.88 254 LYS Z CA 1
ATOM 11349 C C . LYS I 3 238 ? -0.878 47.184 18.201 1.00 73.32 254 LYS Z C 1
ATOM 11350 O O . LYS I 3 238 ? 0.109 47.886 18.374 1.00 73.71 254 LYS Z O 1
ATOM 11356 N N . LEU I 3 239 ? -1.503 46.574 19.195 1.00 74.07 255 LEU Z N 1
ATOM 11357 C CA . LEU I 3 239 ? -1.080 46.676 20.586 1.00 74.65 255 LEU Z CA 1
ATOM 11358 C C . LEU I 3 239 ? -2.267 46.198 21.382 1.00 75.81 255 LEU Z C 1
ATOM 11359 O O . LEU I 3 239 ? -3.408 46.431 20.989 1.00 76.00 255 LEU Z O 1
ATOM 11364 N N . PRO I 3 240 ? -2.016 45.551 22.517 1.00 77.19 256 PRO Z N 1
ATOM 11365 C CA . PRO I 3 240 ? -3.105 45.188 23.405 1.00 78.50 256 PRO Z CA 1
ATOM 11366 C C . PRO I 3 240 ? -3.945 46.393 23.811 1.00 80.38 256 PRO Z C 1
ATOM 11367 O O . PRO I 3 240 ? -3.446 47.514 23.843 1.00 80.49 256 PRO Z O 1
ATOM 11371 N N . THR I 3 241 ? -5.216 46.157 24.109 1.00 82.84 257 THR Z N 1
ATOM 11372 C CA . THR I 3 241 ? -6.100 47.223 24.540 1.00 84.84 257 THR Z CA 1
ATOM 11373 C C . THR I 3 241 ? -5.724 47.593 25.964 1.00 86.55 257 THR Z C 1
ATOM 11374 O O . THR I 3 241 ? -5.082 46.812 26.660 1.00 86.67 257 THR Z O 1
ATOM 11378 N N . LEU I 3 242 ? -6.114 48.788 26.394 1.00 88.55 258 LEU Z N 1
ATOM 11379 C CA . LEU I 3 242 ? -5.875 49.217 27.770 1.00 89.94 258 LEU Z CA 1
ATOM 11380 C C . LEU I 3 242 ? -6.419 48.220 28.790 1.00 90.39 258 LEU Z C 1
ATOM 11381 O O . LEU I 3 242 ? -5.869 48.081 29.884 1.00 90.45 258 LEU Z O 1
ATOM 11386 N N . GLU I 3 243 ? -7.506 47.535 28.447 1.00 90.66 259 GLU Z N 1
ATOM 11387 C CA . GLU I 3 243 ? -8.105 46.590 29.378 1.00 90.63 259 GLU Z CA 1
ATOM 11388 C C . GLU I 3 243 ? -7.158 45.419 29.624 1.00 89.22 259 GLU Z C 1
ATOM 11389 O O . GLU I 3 243 ? -7.186 44.810 30.691 1.00 89.26 259 GLU Z O 1
ATOM 11395 N N . LYS I 3 244 ? -6.314 45.109 28.643 1.00 87.26 260 LYS Z N 1
ATOM 11396 C CA . LYS I 3 244 ? -5.317 44.050 28.816 1.00 85.57 260 LYS Z CA 1
ATOM 11397 C C . LYS I 3 244 ? -4.035 44.540 29.510 1.00 83.26 260 LYS Z C 1
ATOM 11398 O O . LYS I 3 244 ? -3.382 43.775 30.221 1.00 83.07 260 LYS Z O 1
ATOM 11404 N N . LEU I 3 245 ? -3.671 45.803 29.302 1.00 80.37 261 LEU Z N 1
ATOM 11405 C CA . LEU I 3 245 ? -2.546 46.393 30.022 1.00 77.97 261 LEU Z CA 1
ATOM 11406 C C . LEU I 3 245 ? -3.092 47.249 31.149 1.00 76.46 261 LEU Z C 1
ATOM 11407 O O . LEU I 3 245 ? -3.245 48.461 31.005 1.00 76.49 261 LEU Z O 1
ATOM 11412 N N . VAL I 3 246 ? -3.371 46.611 32.277 1.00 74.42 262 VAL Z N 1
ATOM 11413 C CA . VAL I 3 246 ? -4.127 47.248 33.339 1.00 72.82 262 VAL Z CA 1
ATOM 11414 C C . VAL I 3 246 ? -3.246 48.140 34.196 1.00 70.92 262 VAL Z C 1
ATOM 11415 O O . VAL I 3 246 ? -3.726 49.076 34.831 1.00 70.63 262 VAL Z O 1
ATOM 11419 N N . ALA I 3 247 ? -1.953 47.840 34.202 1.00 68.77 263 ALA Z N 1
ATOM 11420 C CA . ALA I 3 247 ? -1.000 48.528 35.066 1.00 67.08 263 ALA Z CA 1
ATOM 11421 C C . ALA I 3 247 ? -0.201 49.639 34.368 1.00 65.54 263 ALA Z C 1
ATOM 11422 O O . ALA I 3 247 ? 0.506 50.395 35.026 1.00 65.44 263 ALA Z O 1
ATOM 11424 N N . LEU I 3 248 ? -0.310 49.740 33.047 1.00 63.82 264 LEU Z N 1
ATOM 11425 C CA . LEU I 3 248 ? 0.519 50.669 32.270 1.00 62.57 264 LEU Z CA 1
ATOM 11426 C C . LEU I 3 248 ? 0.345 52.134 32.686 1.00 62.06 264 LEU Z C 1
ATOM 11427 O O . LEU I 3 248 ? -0.755 52.675 32.627 1.00 61.72 264 LEU Z O 1
ATOM 11432 N N . MET I 3 249 ? 1.434 52.770 33.108 1.00 61.61 265 MET Z N 1
ATOM 11433 C CA . MET I 3 249 ? 1.404 54.200 33.425 1.00 61.53 265 MET Z CA 1
ATOM 11434 C C . MET I 3 249 ? 2.209 55.007 32.413 1.00 59.99 265 MET Z C 1
ATOM 11435 O O . MET I 3 249 ? 2.055 56.222 32.325 1.00 59.82 265 MET Z O 1
ATOM 11440 N N . GLU I 3 250 ? 3.082 54.340 31.665 1.00 58.19 266 GLU Z N 1
ATOM 11441 C CA . GLU I 3 250 ? 4.010 55.050 30.805 1.00 56.77 266 GLU Z CA 1
ATOM 11442 C C . GLU I 3 250 ? 4.395 54.246 29.566 1.00 55.26 266 GLU Z C 1
ATOM 11443 O O . GLU I 3 250 ? 4.803 53.087 29.656 1.00 54.67 266 GLU Z O 1
ATOM 11449 N N . ALA I 3 251 ? 4.278 54.889 28.408 1.00 53.79 267 ALA Z N 1
ATOM 11450 C CA . ALA I 3 251 ? 4.607 54.261 27.134 1.00 52.55 267 ALA Z CA 1
ATOM 11451 C C . ALA I 3 251 ? 5.353 55.232 26.239 1.00 51.67 267 ALA Z C 1
ATOM 11452 O O . ALA I 3 251 ? 4.843 56.304 25.926 1.00 51.57 267 ALA Z O 1
ATOM 11454 N N . SER I 3 252 ? 6.559 54.866 25.826 1.00 50.67 268 SER Z N 1
ATOM 11455 C CA . SER I 3 252 ? 7.240 55.626 24.796 1.00 50.08 268 SER Z CA 1
ATOM 11456 C C . SER I 3 252 ? 7.327 54.777 23.536 1.00 49.94 268 SER Z C 1
ATOM 11457 O O . SER I 3 252 ? 8.137 53.851 23.428 1.00 49.50 268 SER Z O 1
ATOM 11460 N N . LEU I 3 253 ? 6.469 55.125 22.586 1.00 50.00 269 LEU Z N 1
ATOM 11461 C CA . LEU I 3 253 ? 6.171 54.284 21.447 1.00 50.22 269 LEU Z CA 1
ATOM 11462 C C . LEU I 3 253 ? 6.727 54.835 20.135 1.00 50.86 269 LEU Z C 1
ATOM 11463 O O . LEU I 3 253 ? 7.556 55.748 20.127 1.00 50.98 269 LEU Z O 1
ATOM 11468 N N . THR I 3 254 ? 6.274 54.263 19.024 1.00 51.67 270 THR Z N 1
ATOM 11469 C CA . THR I 3 254 ? 6.733 54.686 17.708 1.00 52.22 270 THR Z CA 1
ATOM 11470 C C . THR I 3 254 ? 5.653 55.439 16.929 1.00 53.19 270 THR Z C 1
ATOM 11471 O O . THR I 3 254 ? 5.891 56.529 16.413 1.00 53.16 270 THR Z O 1
ATOM 11475 N N . TYR I 3 255 ? 4.469 54.848 16.850 1.00 54.63 271 TYR Z N 1
ATOM 11476 C CA . TYR I 3 255 ? 3.365 55.423 16.090 1.00 55.85 271 TYR Z CA 1
ATOM 11477 C C . TYR I 3 255 ? 2.437 56.272 16.963 1.00 57.38 271 TYR Z C 1
ATOM 11478 O O . TYR I 3 255 ? 1.777 55.761 17.860 1.00 57.55 271 TYR Z O 1
ATOM 11487 N N . PRO I 3 256 ? 2.373 57.581 16.687 1.00 59.46 272 PRO Z N 1
ATOM 11488 C CA . PRO I 3 256 ? 1.568 58.527 17.463 1.00 60.96 272 PRO Z CA 1
ATOM 11489 C C . PRO I 3 256 ? 0.114 58.104 17.661 1.00 62.75 272 PRO Z C 1
ATOM 11490 O O . PRO I 3 256 ? -0.487 58.427 18.683 1.00 62.94 272 PRO Z O 1
ATOM 11494 N N . SER I 3 257 ? -0.451 57.388 16.697 1.00 64.92 273 SER Z N 1
ATOM 11495 C CA . SER I 3 257 ? -1.856 56.994 16.786 1.00 66.57 273 SER Z CA 1
ATOM 11496 C C . SER I 3 257 ? -2.074 56.105 18.005 1.00 67.53 273 SER Z C 1
ATOM 11497 O O . SER I 3 257 ? -3.160 56.083 18.590 1.00 67.65 273 SER Z O 1
ATOM 11500 N N . HIS I 3 258 ? -1.032 55.369 18.378 1.00 68.72 274 HIS Z N 1
ATOM 11501 C CA . HIS I 3 258 ? -1.056 54.582 19.597 1.00 69.62 274 HIS Z CA 1
ATOM 11502 C C . HIS I 3 258 ? -1.325 55.495 20.792 1.00 71.74 274 HIS Z C 1
ATOM 11503 O O . HIS I 3 258 ? -2.232 55.242 21.581 1.00 71.78 274 HIS Z O 1
ATOM 11510 N N . CYS I 3 259 ? -0.541 56.564 20.910 1.00 74.56 275 CYS Z N 1
ATOM 11511 C CA . CYS I 3 259 ? -0.667 57.502 22.029 1.00 76.83 275 CYS Z CA 1
ATOM 11512 C C . CYS I 3 259 ? -2.007 58.214 22.053 1.00 80.03 275 CYS Z C 1
ATOM 11513 O O . CYS I 3 259 ? -2.475 58.628 23.110 1.00 80.09 275 CYS Z O 1
ATOM 11516 N N . CYS I 3 260 ? -2.614 58.381 20.886 1.00 84.11 276 CYS Z N 1
ATOM 11517 C CA . CYS I 3 260 ? -3.959 58.932 20.815 1.00 87.95 276 CYS Z CA 1
ATOM 11518 C C . CYS I 3 260 ? -4.930 57.915 21.404 1.00 88.23 276 CYS Z C 1
ATOM 11519 O O . CYS I 3 260 ? -5.796 58.263 22.205 1.00 88.28 276 CYS Z O 1
ATOM 11522 N N . ALA I 3 261 ? -4.781 56.655 21.007 1.00 89.31 277 ALA Z N 1
ATOM 11523 C CA . ALA I 3 261 ? -5.593 55.587 21.571 1.00 90.25 277 ALA Z CA 1
ATOM 11524 C C . ALA I 3 261 ? -5.566 55.659 23.093 1.00 91.71 277 ALA Z C 1
ATOM 11525 O O . ALA I 3 261 ? -6.611 55.629 23.737 1.00 91.68 277 ALA Z O 1
ATOM 11527 N N . PHE I 3 262 ? -4.375 55.766 23.670 1.00 93.83 278 PHE Z N 1
ATOM 11528 C CA . PHE I 3 262 ? -4.254 55.782 25.121 1.00 95.65 278 PHE Z CA 1
ATOM 11529 C C . PHE I 3 262 ? -4.870 57.035 25.741 1.00 98.82 278 PHE Z C 1
ATOM 11530 O O . PHE I 3 262 ? -5.582 56.944 26.737 1.00 98.97 278 PHE Z O 1
ATOM 11538 N N . ALA I 3 263 ? -4.612 58.201 25.159 1.00 102.88 279 ALA Z N 1
ATOM 11539 C CA . ALA I 3 263 ? -5.118 59.442 25.735 1.00 106.30 279 ALA Z CA 1
ATOM 11540 C C . ALA I 3 263 ? -6.640 59.487 25.679 1.00 110.00 279 ALA Z C 1
ATOM 11541 O O . ALA I 3 263 ? -7.276 60.161 26.488 1.00 110.17 279 ALA Z O 1
ATOM 11543 N N . ASN I 3 264 ? -7.222 58.766 24.726 1.00 114.76 280 ASN Z N 1
ATOM 11544 C CA . ASN I 3 264 ? -8.670 58.794 24.539 1.00 118.63 280 ASN Z CA 1
ATOM 11545 C C . ASN I 3 264 ? -9.435 57.768 25.370 1.00 122.58 280 ASN Z C 1
ATOM 11546 O O . ASN I 3 264 ? -10.656 57.862 25.486 1.00 122.84 280 ASN Z O 1
ATOM 11551 N N . TRP I 3 265 ? -8.744 56.791 25.948 1.00 127.47 281 TRP Z N 1
ATOM 11552 C CA . TRP I 3 265 ? -9.436 55.833 26.810 1.00 131.35 281 TRP Z CA 1
ATOM 11553 C C . TRP I 3 265 ? -9.038 55.936 28.278 1.00 134.63 281 TRP Z C 1
ATOM 11554 O O . TRP I 3 265 ? -8.243 55.153 28.797 1.00 134.89 281 TRP Z O 1
ATOM 11565 N N . ARG I 3 266 ? -9.627 56.938 28.921 1.00 138.64 282 ARG Z N 1
ATOM 11566 C CA . ARG I 3 266 ? -9.625 57.094 30.363 1.00 141.71 282 ARG Z CA 1
ATOM 11567 C C . ARG I 3 266 ? -9.308 55.755 31.009 1.00 144.28 282 ARG Z C 1
ATOM 11568 O O . ARG I 3 266 ? -8.256 55.546 31.615 1.00 144.51 282 ARG Z O 1
ATOM 11576 N N . ARG I 3 267 ? -10.285 54.870 30.864 1.00 147.36 283 ARG Z N 1
ATOM 11577 C CA . ARG I 3 267 ? -10.209 53.450 31.207 1.00 149.63 283 ARG Z CA 1
ATOM 11578 C C . ARG I 3 267 ? -9.988 53.106 32.681 1.00 152.72 283 ARG Z C 1
ATOM 11579 O O . ARG I 3 267 ? -8.885 53.184 33.224 1.00 152.90 283 ARG Z O 1
ATOM 11587 N N . GLN I 3 268 ? -11.106 52.730 33.294 1.00 156.40 284 GLN Z N 1
ATOM 11588 C CA . GLN I 3 268 ? -11.169 52.245 34.664 1.00 159.30 284 GLN Z CA 1
ATOM 11589 C C . GLN I 3 268 ? -11.229 53.335 35.724 1.00 161.91 284 GLN Z C 1
ATOM 11590 O O . GLN I 3 268 ? -10.207 53.725 36.288 1.00 162.15 284 GLN Z O 1
ATOM 11596 N N . ILE I 3 269 ? -12.436 53.832 35.981 1.00 164.99 285 ILE Z N 1
ATOM 11597 C CA . ILE I 3 269 ? -12.743 54.388 37.283 1.00 167.27 285 ILE Z CA 1
ATOM 11598 C C . ILE I 3 269 ? -12.686 53.165 38.193 1.00 169.22 285 ILE Z C 1
ATOM 11599 O O . ILE I 3 269 ? -12.570 52.037 37.713 1.00 169.42 285 ILE Z O 1
ATOM 11604 N N . SER I 3 270 ? -12.767 53.384 39.499 1.00 171.38 286 SER Z N 1
ATOM 11605 C CA . SER I 3 270 ? -12.923 52.291 40.459 1.00 172.91 286 SER Z CA 1
ATOM 11606 C C . SER I 3 270 ? -11.998 51.087 40.235 1.00 173.89 286 SER Z C 1
ATOM 11607 O O . SER I 3 270 ? -12.457 50.029 39.797 1.00 174.04 286 SER Z O 1
ATOM 11610 N N . GLU I 3 271 ? -10.707 51.234 40.540 1.00 174.90 287 GLU Z N 1
ATOM 11611 C CA . GLU I 3 271 ? -9.827 50.060 40.638 1.00 175.54 287 GLU Z CA 1
ATOM 11612 C C . GLU I 3 271 ? -8.481 50.341 41.322 1.00 176.18 287 GLU Z C 1
ATOM 11613 O O . GLU I 3 271 ? -7.856 51.381 41.106 1.00 176.24 287 GLU Z O 1
ATOM 11619 N N . LEU I 3 272 ? -8.063 49.390 42.157 1.00 176.86 288 LEU Z N 1
ATOM 11620 C CA . LEU I 3 272 ? -6.748 49.399 42.814 1.00 177.31 288 LEU Z CA 1
ATOM 11621 C C . LEU I 3 272 ? -6.621 50.445 43.945 1.00 178.01 288 LEU Z C 1
ATOM 11622 O O . LEU I 3 272 ? -5.708 50.372 44.770 1.00 178.06 288 LEU Z O 1
ATOM 11627 N N . HIS I 3 273 ? -7.539 51.410 43.962 1.00 178.72 289 HIS Z N 1
ATOM 11628 C CA . HIS I 3 273 ? -7.868 52.215 45.157 1.00 179.19 289 HIS Z CA 1
ATOM 11629 C C . HIS I 3 273 ? -6.700 52.820 45.960 1.00 179.26 289 HIS Z C 1
ATOM 11630 O O . HIS I 3 273 ? -6.219 52.218 46.926 1.00 179.30 289 HIS Z O 1
ATOM 11637 N N . PRO I 3 274 ? -6.270 54.036 45.570 1.00 179.25 290 PRO Z N 1
ATOM 11638 C CA . PRO I 3 274 ? -5.201 54.830 46.181 1.00 179.02 290 PRO Z CA 1
ATOM 11639 C C . PRO I 3 274 ? -5.665 55.936 47.138 1.00 178.51 290 PRO Z C 1
ATOM 11640 O O . PRO I 3 274 ? -6.755 56.483 46.977 1.00 178.51 290 PRO Z O 1
ATOM 11644 N N . ILE I 3 275 ? -4.831 56.244 48.130 1.00 177.77 291 ILE Z N 1
ATOM 11645 C CA . ILE I 3 275 ? -4.859 57.547 48.805 1.00 177.04 291 ILE Z CA 1
ATOM 11646 C C . ILE I 3 275 ? -3.417 57.910 49.142 1.00 176.92 291 ILE Z C 1
ATOM 11647 O O . ILE I 3 275 ? -2.524 57.073 49.009 1.00 176.91 291 ILE Z O 1
ATOM 11652 N N . CYS I 3 276 ? -3.173 59.146 49.569 1.00 176.63 292 CYS Z N 1
ATOM 11653 C CA . CYS I 3 276 ? -1.790 59.598 49.665 1.00 176.21 292 CYS Z CA 1
ATOM 11654 C C . CYS I 3 276 ? -1.439 60.645 50.720 1.00 176.51 292 CYS Z C 1
ATOM 11655 O O . CYS I 3 276 ? -2.130 60.817 51.724 1.00 176.54 292 CYS Z O 1
ATOM 11658 N N . ASN I 3 277 ? -0.333 61.334 50.451 1.00 176.63 293 ASN Z N 1
ATOM 11659 C CA . ASN I 3 277 ? 0.340 62.197 51.412 1.00 176.63 293 ASN Z CA 1
ATOM 11660 C C . ASN I 3 277 ? -0.488 63.414 51.820 1.00 176.42 293 ASN Z C 1
ATOM 11661 O O . ASN I 3 277 ? -1.545 63.679 51.249 1.00 176.45 293 ASN Z O 1
ATOM 11666 N N . LYS I 3 278 ? 0.002 64.150 52.815 1.00 176.05 294 LYS Z N 1
ATOM 11667 C CA . LYS I 3 278 ? -0.677 65.352 53.298 1.00 175.60 294 LYS Z CA 1
ATOM 11668 C C . LYS I 3 278 ? 0.315 66.503 53.495 1.00 175.40 294 LYS Z C 1
ATOM 11669 O O . LYS I 3 278 ? 0.216 67.543 52.841 1.00 175.39 294 LYS Z O 1
ATOM 11675 N N . SER I 3 279 ? 1.266 66.305 54.404 1.00 175.03 295 SER Z N 1
ATOM 11676 C CA . SER I 3 279 ? 2.322 67.281 54.679 1.00 174.75 295 SER Z CA 1
ATOM 11677 C C . SER I 3 279 ? 2.238 67.763 56.123 1.00 174.67 295 SER Z C 1
ATOM 11678 O O . SER I 3 279 ? 2.403 68.951 56.401 1.00 174.60 295 SER Z O 1
ATOM 11681 N N . THR I 3 315 ? 14.909 70.340 41.345 1.00 145.59 331 THR Z N 1
ATOM 11682 C CA . THR I 3 315 ? 15.681 70.235 40.113 1.00 145.68 331 THR Z CA 1
ATOM 11683 C C . THR I 3 315 ? 15.3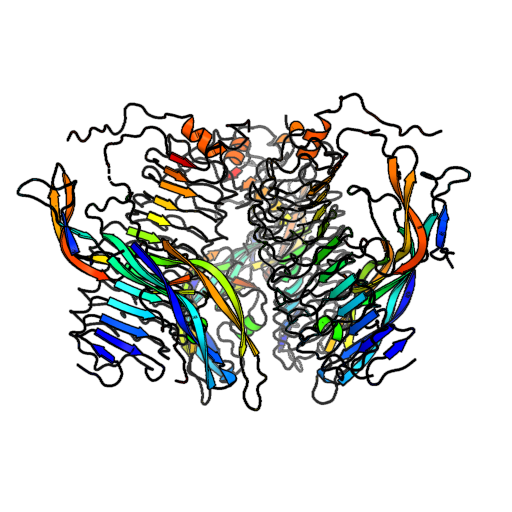76 68.922 39.383 1.00 146.20 331 THR Z C 1
ATOM 11684 O O . THR I 3 315 ? 14.965 68.938 38.223 1.00 146.21 331 THR Z O 1
ATOM 11688 N N . GLU I 3 316 ? 15.573 67.793 40.061 1.00 146.82 332 GLU Z N 1
ATOM 11689 C CA . GLU I 3 316 ? 15.135 66.493 39.541 1.00 147.20 332 GLU Z CA 1
ATOM 11690 C C . GLU I 3 316 ? 14.114 65.852 40.497 1.00 147.18 332 GLU Z C 1
ATOM 11691 O O . GLU I 3 316 ? 14.229 65.977 41.716 1.00 147.24 332 GLU Z O 1
ATOM 11697 N N . PHE I 3 317 ? 13.123 65.164 39.933 1.00 146.93 333 PHE Z N 1
ATOM 11698 C CA . PHE I 3 317 ? 11.930 64.727 40.676 1.00 146.60 333 PHE Z CA 1
ATOM 11699 C C . PHE I 3 317 ? 12.158 63.696 41.788 1.00 145.74 333 PHE Z C 1
ATOM 11700 O O . PHE I 3 317 ? 13.119 62.926 41.755 1.00 145.70 333 PHE Z O 1
ATOM 11708 N N . ASP I 3 318 ? 11.260 63.701 42.775 1.00 144.62 334 ASP Z N 1
ATOM 11709 C CA . ASP I 3 318 ? 11.105 62.568 43.687 1.00 143.70 334 ASP Z CA 1
ATOM 11710 C C . ASP I 3 318 ? 10.048 61.640 43.074 1.00 143.11 334 ASP Z C 1
ATOM 11711 O O . ASP I 3 318 ? 9.641 61.851 41.931 1.00 143.04 334 ASP Z O 1
ATOM 11732 N N . ASP I 3 320 ? 6.912 60.166 44.493 1.00 146.59 336 ASP Z N 1
ATOM 11733 C CA . ASP I 3 320 ? 5.473 60.285 44.727 1.00 148.68 336 ASP Z CA 1
ATOM 11734 C C . ASP I 3 320 ? 4.662 59.039 44.363 1.00 150.66 336 ASP Z C 1
ATOM 11735 O O . ASP I 3 320 ? 4.310 58.849 43.200 1.00 150.83 336 ASP Z O 1
ATOM 11740 N N . LEU I 3 321 ? 4.349 58.198 45.346 1.00 153.07 337 LEU Z N 1
ATOM 11741 C CA . LEU I 3 321 ? 3.395 57.115 45.111 1.00 154.91 337 LEU Z CA 1
ATOM 11742 C C . LEU I 3 321 ? 2.018 57.476 45.671 1.00 156.84 337 LEU Z C 1
ATOM 11743 O O . LEU I 3 321 ? 1.659 57.071 46.776 1.00 157.02 337 LEU Z O 1
ATOM 11748 N N . CYS I 3 322 ? 1.254 58.237 44.893 1.00 158.97 338 CYS Z N 1
ATOM 11749 C CA . CYS I 3 322 ? -0.106 58.625 45.266 1.00 160.62 338 CYS Z CA 1
ATOM 11750 C C . CYS I 3 322 ? -1.137 58.020 44.331 1.00 160.48 338 CYS Z C 1
ATOM 11751 O O . CYS I 3 322 ? -2.331 58.005 44.631 1.00 160.64 338 CYS Z O 1
ATOM 11754 N N . ASN I 3 323 ? -0.667 57.509 43.200 1.00 160.12 339 ASN Z N 1
ATOM 11755 C CA . ASN I 3 323 ? -1.533 57.315 42.048 1.00 159.51 339 ASN Z CA 1
ATOM 11756 C C . ASN I 3 323 ? -2.235 58.634 41.726 1.00 158.16 339 ASN Z C 1
ATOM 11757 O O . ASN I 3 323 ? -3.464 58.690 41.650 1.00 158.17 339 ASN Z O 1
ATOM 11762 N N . GLU I 3 324 ? -1.448 59.693 41.539 1.00 156.07 340 GLU Z N 1
ATOM 11763 C CA . GLU I 3 324 ? -1.996 61.031 41.310 1.00 154.09 340 GLU Z CA 1
ATOM 11764 C C . GLU I 3 324 ? -2.627 61.140 39.930 1.00 151.20 340 GLU Z C 1
ATOM 11765 O O . GLU I 3 324 ? -3.449 62.020 39.671 1.00 151.12 340 GLU Z O 1
ATOM 11771 N N . VAL I 3 325 ? -2.239 60.221 39.058 1.00 147.22 341 VAL Z N 1
ATOM 11772 C CA . VAL I 3 325 ? -2.219 60.463 37.623 1.00 143.76 341 VAL Z CA 1
ATOM 11773 C C . VAL I 3 325 ? -3.138 59.513 36.843 1.00 139.43 341 VAL Z C 1
ATOM 11774 O O . VAL I 3 325 ? -3.010 58.295 36.958 1.00 139.21 341 VAL Z O 1
ATOM 11778 N N . VAL I 3 326 ? -4.064 60.062 36.054 1.00 133.76 342 VAL Z N 1
ATOM 11779 C CA . VAL I 3 326 ? -5.024 59.219 35.329 1.00 129.01 342 VAL Z CA 1
ATOM 11780 C C . VAL I 3 326 ? -4.411 58.583 34.082 1.00 123.75 342 VAL Z C 1
ATOM 11781 O O . VAL I 3 326 ? -4.034 57.412 34.097 1.00 123.45 342 VAL Z O 1
ATOM 11785 N N . ASP I 3 327 ? -4.314 59.361 33.008 1.00 116.96 343 ASP Z N 1
ATOM 11786 C CA . ASP I 3 327 ? -3.985 58.811 31.696 1.00 111.42 343 ASP Z CA 1
ATOM 11787 C C . ASP I 3 327 ? -2.519 58.441 31.549 1.00 105.45 343 ASP Z C 1
ATOM 11788 O O . ASP I 3 327 ? -1.632 59.128 32.051 1.00 105.06 343 ASP Z O 1
ATOM 11793 N N . VAL I 3 328 ? -2.284 57.341 30.847 1.00 98.13 344 VAL Z N 1
ATOM 11794 C CA . VAL I 3 328 ? -0.944 56.904 30.511 1.00 92.46 344 VAL Z CA 1
ATOM 11795 C C . VAL I 3 328 ? -0.140 58.045 29.915 1.00 88.09 344 VAL Z C 1
ATOM 11796 O O . VAL I 3 328 ? -0.596 58.706 28.988 1.00 87.63 344 VAL Z O 1
ATOM 11800 N N . THR I 3 329 ? 1.055 58.279 30.444 1.00 83.12 345 THR Z N 1
ATOM 11801 C CA . THR I 3 329 ? 1.973 59.227 29.833 1.00 79.46 345 THR Z CA 1
ATOM 11802 C C . THR I 3 329 ? 2.544 58.588 28.583 1.00 76.96 345 THR Z C 1
ATOM 11803 O O . THR I 3 329 ? 3.228 57.571 28.663 1.00 76.63 345 THR Z O 1
ATOM 11807 N N . CYS I 3 330 ? 2.273 59.187 27.429 1.00 74.23 346 CYS Z N 1
ATOM 11808 C CA . CYS I 3 330 ? 2.579 58.536 26.164 1.00 72.40 346 CYS Z CA 1
ATOM 11809 C C . CYS I 3 330 ? 3.324 59.455 25.206 1.00 71.27 346 CYS Z C 1
ATOM 11810 O O . CYS I 3 330 ? 3.035 60.645 25.123 1.00 70.96 346 CYS Z O 1
ATOM 11813 N N . SER I 3 331 ? 4.284 58.887 24.484 1.00 70.50 347 SER Z N 1
ATOM 11814 C CA . SER I 3 331 ? 4.998 59.613 23.442 1.00 70.31 347 SER Z CA 1
ATOM 11815 C C . SER I 3 331 ? 5.317 58.656 22.299 1.00 71.49 347 SER Z C 1
ATOM 11816 O O . SER I 3 331 ? 5.501 57.463 22.522 1.00 71.27 347 SER Z O 1
ATOM 11819 N N . PRO I 3 332 ? 5.377 59.173 21.064 1.00 73.52 348 PRO Z N 1
ATOM 11820 C CA . PRO I 3 332 ? 5.225 60.572 20.683 1.00 75.72 348 PRO Z CA 1
ATOM 11821 C C . PRO I 3 332 ? 3.785 61.048 20.764 1.00 79.41 348 PRO Z C 1
ATOM 11822 O O . PRO I 3 332 ? 2.893 60.380 20.252 1.00 79.49 348 PRO Z O 1
ATOM 11826 N N . LYS I 3 333 ? 3.559 62.196 21.394 1.00 84.45 349 LYS Z N 1
ATOM 11827 C CA . LYS I 3 333 ? 2.230 62.793 21.414 1.00 88.78 349 LYS Z CA 1
ATOM 11828 C C . LYS I 3 333 ? 1.971 63.452 20.069 1.00 93.25 349 LYS Z C 1
ATOM 11829 O O . LYS I 3 333 ? 2.837 64.144 19.540 1.00 93.55 349 LYS Z O 1
ATOM 11835 N N . PRO I 3 334 ? 0.773 63.239 19.508 1.00 98.95 350 PRO Z N 1
ATOM 11836 C CA . PRO I 3 334 ? 0.500 63.664 18.139 1.00 102.67 350 PRO Z CA 1
ATOM 11837 C C . PRO I 3 334 ? 0.253 65.162 18.010 1.00 106.63 350 PRO Z C 1
ATOM 11838 O O . PRO I 3 334 ? -0.700 65.575 17.349 1.00 106.98 350 PRO Z O 1
ATOM 11842 N N . ASP I 3 335 ? 1.109 65.968 18.628 1.00 111.14 351 ASP Z N 1
ATOM 11843 C CA . ASP I 3 335 ? 0.936 67.417 18.605 1.00 114.48 351 ASP Z CA 1
ATOM 11844 C C . ASP I 3 335 ? 1.330 68.010 17.255 1.00 117.01 351 ASP Z C 1
ATOM 11845 O O . ASP I 3 335 ? 0.569 68.771 16.658 1.00 117.28 351 ASP Z O 1
ATOM 11850 N N . ALA I 3 336 ? 2.518 67.656 16.777 1.00 119.88 352 ALA Z N 1
ATOM 11851 C CA . ALA I 3 336 ? 3.019 68.176 15.511 1.00 121.97 352 ALA Z CA 1
ATOM 11852 C C . ALA I 3 336 ? 2.101 67.765 14.366 1.00 123.67 352 ALA Z C 1
ATOM 11853 O O . ALA I 3 336 ? 1.832 66.580 14.170 1.00 123.85 352 ALA Z O 1
ATOM 11855 N N . PHE I 3 337 ? 1.622 68.749 13.611 1.00 125.60 353 PHE Z N 1
ATOM 11856 C CA . PHE I 3 337 ? 0.712 68.480 12.510 1.00 127.00 353 PHE Z CA 1
ATOM 11857 C C . PHE I 3 337 ? -0.283 67.416 12.951 1.00 128.32 353 PHE Z C 1
ATOM 11858 O O . PHE I 3 337 ? -0.746 67.399 14.092 1.00 128.44 353 PHE Z O 1
ATOM 11866 N N . ASN I 3 338 ? -0.603 66.533 12.013 1.00 129.78 354 ASN Z N 1
ATOM 11867 C CA . ASN I 3 338 ? -1.281 65.270 12.295 1.00 130.83 354 ASN Z CA 1
ATOM 11868 C C . ASN I 3 338 ? -1.812 65.093 13.722 1.00 131.54 354 ASN Z C 1
ATOM 11869 O O . ASN I 3 338 ? -1.176 64.439 14.550 1.00 131.66 354 ASN Z O 1
ATOM 11874 N N . PRO I 3 339 ? -2.989 65.676 14.006 1.00 132.26 355 PRO Z N 1
ATOM 11875 C CA . PRO I 3 339 ? -3.752 65.321 15.199 1.00 132.44 355 PRO Z CA 1
ATOM 11876 C C . PRO I 3 339 ? -4.149 63.853 15.084 1.00 132.22 355 PRO Z C 1
ATOM 11877 O O . PRO I 3 339 ? -3.605 63.148 14.234 1.00 132.27 355 PRO Z O 1
ATOM 11881 N N . CYS I 3 340 ? -5.080 63.384 15.907 1.00 131.81 356 CYS Z N 1
ATOM 11882 C CA . CYS I 3 340 ? -5.427 61.967 15.872 1.00 131.04 356 CYS Z CA 1
ATOM 11883 C C . CYS I 3 340 ? -5.738 61.555 14.426 1.00 132.48 356 CYS Z C 1
ATOM 11884 O O . CYS I 3 340 ? -6.059 60.399 14.153 1.00 132.56 356 CYS Z O 1
ATOM 11887 N N . GLU I 3 341 ? -5.631 62.515 13.508 1.00 133.69 357 GLU Z N 1
ATOM 11888 C CA . GLU I 3 341 ? -5.786 62.255 12.075 1.00 134.53 357 GLU Z CA 1
ATOM 11889 C C . GLU I 3 341 ? -7.079 61.500 11.799 1.00 134.95 357 GLU Z C 1
ATOM 11890 O O . GLU I 3 341 ? -8.109 61.732 12.432 1.00 135.04 357 GLU Z O 1
ATOM 11896 N N . ASP I 3 342 ? -7.001 60.603 10.822 1.00 135.29 358 ASP Z N 1
ATOM 11897 C CA . ASP I 3 342 ? -7.942 59.498 10.688 1.00 135.42 358 ASP Z CA 1
ATOM 11898 C C . ASP I 3 342 ? -7.210 58.357 9.982 1.00 135.38 358 ASP Z C 1
ATOM 11899 O O . ASP I 3 342 ? -6.484 58.581 9.013 1.00 135.39 358 ASP Z O 1
ATOM 11904 N N . ILE I 3 343 ? -7.397 57.137 10.479 1.00 135.24 359 ILE Z N 1
ATOM 11905 C CA . ILE I 3 343 ? -6.522 56.014 10.128 1.00 135.06 359 ILE Z CA 1
ATOM 11906 C C . ILE I 3 343 ? -5.126 56.507 9.754 1.00 135.07 359 ILE Z C 1
ATOM 11907 O O . ILE I 3 343 ? -4.320 56.838 10.626 1.00 135.05 359 ILE Z O 1
#

Organism: Homo sapiens (NCBI:txid9606)

GO terms:
  GO:0005576 extracellular region (C, IDA)
  GO:0016913 follicle-stimulating hormone activity (F, IDA)
  GO:0010469 regulation of signaling receptor activity (P, IDA)
  GO:0010893 positive regulation of steroid biosynthetic process (P, IDA)
  GO:0016914 follicle-stimulating hormone complex (C, IDA)
  GO:0007186 G protein-coupled receptor signaling pathway (P, IDA)
  GO:0005179 hormone activity (F, IMP)
  GO:0005576 extracellular region (C, TAS)
  GO:0005796 Golgi lumen (C, TAS)
  GO:0005515 protein binding (F, IPI)

Solvent-accessible surface area: 67216 Å² total